Protein AF-0000000080788937 (afdb_homodimer)

InterPro domains:
  IPR003695 Ppx/GppA phosphatase, N-terminal [PF02541] (23-285)
  IPR043129 ATPase, nucleotide binding domain [SSF53067] (3-124)
  IPR043129 ATPase, nucleotide binding domain [SSF53067] (126-286)
  IPR050273 GppA/Ppx guanosine pentaphosphate hydrolase [PTHR30005] (2-390)

Nearest PDB structures (foldseek):
  6pc0-assembly1_A  TM=8.528E-01  e=2.506E-30  Helicobacter pylori G27
  3hi0-assembly1_A  TM=8.385E-01  e=1.949E-24  Agrobacterium fabrum str. C58
  3hi0-assembly1_B  TM=8.358E-01  e=5.618E-24  Agrobacterium fabrum str. C58
  7epq-assembly1_A  TM=8.208E-01  e=2.594E-19  Porphyromonas gingivalis ATCC 33277
  7epq-assembly1_B  TM=8.004E-01  e=7.735E-20  Porphyromonas gingivalis ATCC 33277

pLDDT: mean 95.97, std 3.21, range [82.25, 98.81]

Solvent-accessible surface area (backbone atoms only — not comparable to full-atom values): 41468 Å² total; per-residue (Å²): 88,47,31,34,37,34,44,43,41,20,41,34,35,34,44,38,35,31,43,40,45,96,84,67,39,70,45,52,26,30,60,52,77,40,80,55,34,54,30,66,89,58,46,80,70,33,61,69,53,68,71,42,50,51,46,47,51,53,49,42,51,54,50,33,52,50,42,61,74,68,62,54,75,43,79,46,33,40,28,30,60,39,44,71,38,20,70,44,20,65,59,51,36,50,52,52,16,64,72,52,73,47,72,46,42,76,50,52,53,46,52,48,21,49,23,23,46,47,16,35,46,42,30,30,81,57,38,61,25,38,37,35,40,47,41,28,47,30,27,20,39,27,35,33,55,82,63,34,79,62,61,55,43,59,40,92,46,16,21,56,65,47,55,88,51,52,70,71,55,49,51,48,54,52,51,57,58,54,69,72,52,94,70,81,69,63,38,38,34,36,38,15,39,68,53,53,46,30,52,44,39,24,52,39,57,76,65,63,48,93,51,74,54,50,42,34,32,71,44,46,42,69,57,42,45,50,47,33,62,48,43,64,76,45,54,53,69,59,39,26,68,37,61,59,27,46,70,76,47,24,73,31,41,35,46,34,31,40,54,51,37,51,50,32,60,73,34,58,21,60,37,40,31,31,33,80,44,23,41,63,49,9,64,72,42,61,97,61,86,44,46,44,65,50,39,59,44,35,53,23,47,53,42,59,39,79,60,47,58,57,56,28,53,53,35,51,75,70,38,75,67,94,56,18,66,44,44,15,50,28,27,37,44,22,41,46,30,36,36,65,39,34,77,46,18,33,56,48,35,22,51,46,54,33,29,23,76,60,58,24,29,42,35,62,56,49,48,51,24,24,48,28,22,33,28,55,81,41,85,76,58,73,80,74,43,67,83,38,88,83,50,80,49,68,68,52,34,41,51,47,6,50,52,28,52,59,54,42,70,40,38,44,53,68,40,75,113,89,47,32,33,36,33,43,42,41,20,41,34,35,34,42,36,35,32,44,40,46,97,84,68,39,70,46,53,28,30,61,53,76,40,81,54,34,54,31,66,90,58,46,80,70,34,63,68,52,68,70,44,51,51,47,46,51,53,50,43,52,55,51,34,52,50,43,61,72,68,62,54,75,42,78,46,35,42,28,30,59,40,42,70,37,18,69,45,21,66,59,49,35,51,51,52,15,64,72,52,71,49,73,47,41,77,50,51,53,45,52,47,22,48,23,24,46,46,17,35,46,41,30,31,82,58,37,61,25,36,36,35,39,48,41,28,44,29,27,21,39,25,36,32,55,83,64,34,80,62,60,54,42,58,41,90,48,16,21,56,67,48,55,89,52,52,68,71,56,48,51,48,51,52,49,58,58,55,68,73,53,95,71,82,71,62,38,38,35,37,38,16,38,68,52,52,45,30,52,46,37,24,53,40,57,76,65,63,49,92,50,75,55,50,40,35,33,71,44,47,41,70,57,41,46,50,46,33,62,48,43,65,77,44,54,54,70,60,39,26,68,39,61,56,28,45,71,75,47,24,74,30,42,35,46,35,32,41,54,52,35,51,51,33,62,73,34,58,22,59,38,40,31,30,33,79,44,22,41,61,50,7,62,74,42,63,98,60,87,47,46,44,65,50,39,59,44,37,54,23,46,54,42,60,38,78,58,48,59,56,58,29,54,52,34,52,74,72,37,75,68,95,56,18,65,44,45,16,49,28,25,36,45,20,41,47,30,36,36,64,37,33,76,47,16,33,56,48,35,22,53,46,53,34,29,23,76,60,58,27,30,42,34,60,56,48,48,53,24,23,48,28,22,32,27,55,82,41,85,74,59,72,79,74,44,67,82,38,87,84,51,78,50,68,68,53,34,40,52,44,6,49,52,27,51,60,54,43,71,39,39,45,54,69,39,75,114

Sequence (834 aa):
MLSAVIDAGFNSFRLVLYQVFPNGTFRIIGSIKSFVRIGEGLEEGKPIGESKIREAEEAFSIFKKIIDKEKVEDVKIVATSAFRYATNGNEIAQKLSKLIGYEMKIISGEEEGRFSGIGILNTLPVSNGILFELGGGSLELIEVNEGNIGKVYQLPIGALKLLNYQEKEIRKRVKDQLSTLSLKRQGVLVGSGGNVRALAKMDLKLLSYPTRSIHGYSIPSKQISKYSSLLPTLDVDARASLPGIGKERAFTIHTASIIIDELMKYFNAENLIVSAYGMREGVLTEGRRLNRESWLYGIAYFNALEPPIQIFKDIIDSVGGKYSFYIASSAYLSLIFKMSGYLNPYEACYRFIKNSVLPGFLLEEALIISFICKSTYSKIKKKHIKFLSEKPSKKELSSYGNIVKNAVEKYVNGVRLMLSAVIDAGFNSFRLVLYQVFPNGTFRIIGSIKSFVRIGEGLEEGKPIGESKIREAEEAFSIFKKIIDKEKVEDVKIVATSAFRYATNGNEIAQKLSKLIGYEMKIISGEEEGRFSGIGILNTLPVSNGILFELGGGSLELIEVNEGNIGKVYQLPIGALKLLNYQEKEIRKRVKDQLSTLSLKRQGVLVGSGGNVRALAKMDLKLLSYPTRSIHGYSIPSKQISKYSSLLPTLDVDARASLPGIGKERAFTIHTASIIIDELMKYFNAENLIVSAYGMREGVLTEGRRLNRESWLYGIAYFNALEPPIQIFKDIIDSVGGKYSFYIASSAYLSLIFKMSGYLNPYEACYRFIKNSVLPGFLLEEALIISFICKSTYSKIKKKHIKFLSEKPSKKELSSYGNIVKNAVEKYVNGVRL

Foldseek 3Di:
DKEWEWEAEQFKIKIWIWDADPLGDIDTPDMDIDGLNQNQVPDFAAAGDPVSLVSVLVVLLVVLVVCVVVVGDYYAAEYEDSLVRHPCSVVSQVVSCVSNVHHYYYDYQQLQLQLQLLWLLQFEVDQFDWEWEAAAQWIKIWGGHRSDTDDIDIGRDHLNNCLPPDLVVLLVRLVVRVVVDDDAQDQAYEYEYDLLQLVQQLVCVVVVAQANDSALPKDFLVVLVVLLVPLVVDDLVRQCPGGSRHSSNSSRNNSVSSSVSSVCVVSVHGIYTYHHIGNRSSVSRPPHHHALVSLLQVVLVVLVHHQLCVLLVVQLVVPDDDCSNLLSSLLSQLLSQVVSVDPLSLQVLLVDLRYDRRTNYRNLSSLLSSLLSVLLPDFDDQVNQVSHPVRDDSVVSNVSSVVSVVSSVQDDRSRGD/DKEWEWEAEQFKIKIWIWDADPLGDIDTPDMDMDGLNQNQVPDFAAAGDPVSLVSVLVVLLVVLVVCVVVVGDYYAAEYEDSLVRHPCSVVSQVVSCVSSVHHYYYDYQQLQLQLQLLWLLQFEVDQFDWEWEAAAQWIKIWGGHRSDTDDIDIGRDHLNNCLPPDLVVLLVRLVVRVVVDDDAQDQAYEYEYDLLQLVQQLVCVVVVAQANDSALPKDFLVVLVVCLVPLVVDDLVRQCPRGSRHSSNSSRNNSVSSSVSSVCVVSVHGIYTYHHIGNRSSVSRPPHHHALVSLLQVVLVVLVHHQLCVLLVVQLVVPDDDCSNLLSSLLSQLLSQVVSVDPLSLQVLLVDLRYDRRTNYRNLSSLLSSLLSVLLPDFDDQVNQVPHPVRDDSVVSNVSSVVSVVSSVQDDRSRGD

Secondary structure (DSSP, 8-state):
-EEEEEEE-SS-EEEEEEEE-TTS-EEEEEEEEE---TTTTPPTTSPPPHHHHHHHHHHHHHHHHHHHHHT-SEEEEEE-HHHHHSTTHHHHHHHHHHHHTSPEEEPPHHHHHHHHHHHHHTTS---SEEEEEE-SS-EEEEEEETTEEEEEEEES--TTTTTTS-HHHHHHHHHHHHHT------SEEEEESHHHHHHHHHHHHHTT-S-S--TT-EEEHHHHHHHHHHGGGS-HHHHHHSTT--TTGGGTHHHHHHHHHHHHHHTT-SEEEE-S--HHHHHHTTT----HHHHHHHHHHHTT----HHHHHHHHHH--STTHHHHHHHHHHHHHHHHTT-SSHHHHHHHHHHTS--TTS-HHHHHHHHHHHHHTTSPPPHHHHTT-SS---HHHHHHHHHHHHHHHTTEETTEE-/-EEEEEEE-SS-EEEEEEEE-TTS-EEEEEEEEE---TTTTPPTTSPPPHHHHHHHHHHHHHHHHHHHHHT-SEEEEEE-HHHHHSTTHHHHHHHHHHHHTSPEEE--HHHHHHHHHHHHHTTS---SEEEEEE-SS-EEEEEEETTEEEEEEEES--TTTTTTS-HHHHHHHHHHHHTT------SEEEEESHHHHHHHHHHHHHTT-S-S--TT-EEEHHHHHHHHHHGGGS-HHHHHHSTT--TTGGGTHHHHHHHHHHHHHHTT-SEEEE-S--HHHHHHTTT----HHHHHHHHHHHTT----HHHHHHHHHH--STTHHHHHHHHHHHHHHHHTT-SSHHHHHHHHHHTS--TTS-HHHHHHHHHHHHHTTSPPPHHHHTT-SS---HHHHHHHHHHHHHHHTTEETTEE-

Organism: Sulfurisphaera tokodaii (strain DSM 16993 / JCM 10545 / NBRC 100140 / 7) (NCBI:txid273063)

Structure (mmCIF, N/CA/C/O backbone):
data_AF-0000000080788937-model_v1
#
loop_
_entity.id
_entity.type
_entity.pdbx_description
1 polymer Exopolyphosphatase
#
loop_
_atom_site.group_PDB
_atom_site.id
_atom_site.type_symbol
_atom_site.label_atom_id
_atom_site.label_alt_id
_atom_site.label_comp_id
_atom_site.label_asym_id
_atom_site.label_entity_id
_atom_site.label_seq_id
_atom_site.pdbx_PDB_ins_code
_atom_site.Cartn_x
_atom_site.Cartn_y
_atom_site.Cartn_z
_atom_site.occupancy
_atom_site.B_iso_or_equiv
_atom_site.auth_seq_id
_atom_site.auth_comp_id
_atom_site.auth_asym_id
_atom_site.auth_atom_id
_atom_site.pdbx_PDB_model_num
ATOM 1 N N . MET A 1 1 ? 0.095 0.034 18.094 1 92.38 1 MET A N 1
ATOM 2 C CA . MET A 1 1 ? -0.707 0.652 19.156 1 92.38 1 MET A CA 1
ATOM 3 C C . MET A 1 1 ? -1.581 1.766 18.578 1 92.38 1 MET A C 1
ATOM 5 O O . MET A 1 1 ? -1.131 2.553 17.75 1 92.38 1 MET A O 1
ATOM 9 N N . LEU A 1 2 ? -2.811 1.854 19.062 1 96.38 2 LEU A N 1
ATOM 10 C CA . LEU A 1 2 ? -3.709 2.93 18.656 1 96.38 2 LEU A CA 1
ATOM 11 C C . LEU A 1 2 ? -3.668 4.082 19.656 1 96.38 2 LEU A C 1
ATOM 13 O O . LEU A 1 2 ? -3.814 3.867 20.859 1 96.38 2 LEU A O 1
ATOM 17 N N . SER A 1 3 ? -3.377 5.266 19.141 1 98.19 3 SER A N 1
ATOM 18 C CA . SER A 1 3 ? -3.346 6.484 19.953 1 98.19 3 SER A CA 1
ATOM 19 C C . SER A 1 3 ? -4.254 7.559 19.359 1 98.19 3 SER A C 1
ATOM 21 O O . SER A 1 3 ? -4.621 7.492 18.172 1 98.19 3 SER A O 1
ATOM 23 N N . ALA A 1 4 ? -4.664 8.469 20.188 1 98.56 4 ALA A N 1
ATOM 24 C CA . ALA A 1 4 ? -5.477 9.594 19.734 1 98.56 4 ALA A CA 1
ATOM 25 C C . ALA A 1 4 ? -4.992 10.906 20.344 1 98.56 4 ALA A C 1
ATOM 27 O O . ALA A 1 4 ? -4.566 10.938 21.5 1 98.56 4 ALA A O 1
ATOM 28 N N . VAL A 1 5 ? -4.992 11.93 19.547 1 98.81 5 VAL A N 1
ATOM 29 C CA . VAL A 1 5 ? -4.762 13.281 20.047 1 98.81 5 VAL A CA 1
ATOM 30 C C . VAL A 1 5 ? -5.953 14.172 19.688 1 98.81 5 VAL A C 1
ATOM 32 O O . VAL A 1 5 ? -6.398 14.188 18.531 1 98.81 5 VAL A O 1
ATOM 35 N N . ILE A 1 6 ? -6.543 14.805 20.703 1 98.75 6 ILE A N 1
ATOM 36 C CA . ILE A 1 6 ? -7.57 15.812 20.5 1 98.75 6 ILE A CA 1
ATOM 37 C C . ILE A 1 6 ? -6.98 17.203 20.734 1 98.75 6 ILE A C 1
ATOM 39 O O . ILE A 1 6 ? -6.406 17.469 21.797 1 98.75 6 ILE A O 1
ATOM 43 N N . ASP A 1 7 ? -7.066 17.984 19.734 1 98 7 ASP A N 1
ATOM 44 C CA . ASP A 1 7 ? -6.664 19.375 19.781 1 98 7 ASP A CA 1
ATOM 45 C C . ASP A 1 7 ? -7.883 20.297 19.812 1 98 7 ASP A C 1
ATOM 47 O O . ASP A 1 7 ? -8.609 20.422 18.828 1 98 7 ASP A O 1
ATOM 51 N N . ALA A 1 8 ? -8.117 20.891 20.984 1 98 8 ALA A N 1
ATOM 52 C CA . ALA A 1 8 ? -9.211 21.859 21.125 1 98 8 ALA A CA 1
ATOM 53 C C . ALA A 1 8 ? -8.703 23.281 20.969 1 98 8 ALA A C 1
ATOM 55 O O . ALA A 1 8 ? -8.367 23.953 21.953 1 98 8 ALA A O 1
ATOM 56 N N . GLY A 1 9 ? -8.758 23.75 19.734 1 94.38 9 GLY A N 1
ATOM 57 C CA . GLY A 1 9 ? -8.188 25.031 19.391 1 94.38 9 GLY A CA 1
ATOM 58 C C . GLY A 1 9 ? -9.219 26.156 19.344 1 94.38 9 GLY A C 1
ATOM 59 O O . GLY A 1 9 ? -10.414 25.906 19.547 1 94.38 9 GLY A O 1
ATOM 60 N N . PHE A 1 10 ? -8.711 27.391 19.062 1 94.19 10 PHE A N 1
ATOM 61 C CA . PHE A 1 10 ? -9.477 28.641 19 1 94.19 10 PHE A CA 1
ATOM 62 C C . PHE A 1 10 ? -10.516 28.578 17.891 1 94.19 10 PHE A C 1
ATOM 64 O O . PHE A 1 10 ? -11.633 29.062 18.062 1 94.19 10 PHE A O 1
ATOM 71 N N . ASN A 1 11 ? -10.195 27.953 16.812 1 90.31 11 ASN A N 1
ATOM 72 C CA . ASN A 1 11 ? -11.039 27.922 15.625 1 90.31 11 ASN A CA 1
ATOM 73 C C . ASN A 1 11 ? -11.758 26.578 15.492 1 90.31 11 ASN A C 1
ATOM 75 O O . ASN A 1 11 ? -12.938 26.531 15.141 1 90.31 11 ASN A O 1
ATOM 79 N N . SER A 1 12 ? -11.062 25.469 15.789 1 94.12 12 SER A N 1
ATOM 80 C CA . SER A 1 12 ? -11.625 24.141 15.555 1 94.12 12 SER A CA 1
ATOM 81 C C . SER A 1 12 ? -11.117 23.141 16.578 1 94.12 12 SER A C 1
ATOM 83 O O . SER A 1 12 ? -10.094 23.375 17.234 1 94.12 12 SER A O 1
ATOM 85 N N . PHE A 1 13 ? -11.977 22.125 16.844 1 97.44 13 PHE A N 1
ATOM 86 C CA . PHE A 1 13 ? -11.586 20.922 17.562 1 97.44 13 PHE A CA 1
ATOM 87 C C . PHE A 1 13 ? -11.32 19.766 16.594 1 97.44 13 PHE A C 1
ATOM 89 O O . PHE A 1 13 ? -12.055 19.594 15.625 1 97.44 13 PHE A O 1
ATOM 96 N N . ARG A 1 14 ? -10.188 19.047 16.828 1 97.75 14 ARG A N 1
ATOM 97 C CA . ARG A 1 14 ? -9.867 17.953 15.922 1 97.75 14 ARG A CA 1
ATOM 98 C C . ARG A 1 14 ? -9.461 16.703 16.703 1 97.75 14 ARG A C 1
ATOM 100 O O . ARG A 1 14 ? -8.648 16.781 17.625 1 97.75 14 ARG A O 1
ATOM 107 N N . LEU A 1 15 ? -10.086 15.609 16.422 1 98.44 15 LEU A N 1
ATOM 108 C CA . LEU A 1 15 ? -9.633 14.289 16.844 1 98.44 15 LEU A CA 1
ATOM 109 C C . LEU A 1 15 ? -8.836 13.602 15.734 1 98.44 15 LEU A C 1
ATOM 111 O O . LEU A 1 15 ? -9.297 13.523 14.594 1 98.44 15 LEU A O 1
ATOM 115 N N . VAL A 1 16 ? -7.617 13.195 16.031 1 98.56 16 VAL A N 1
ATOM 116 C CA . VAL A 1 16 ? -6.828 12.406 15.086 1 98.56 16 VAL A CA 1
ATOM 117 C C . VAL A 1 16 ? -6.473 11.055 15.711 1 98.56 16 VAL A C 1
ATOM 119 O O . VAL A 1 16 ? -6.016 11 16.859 1 98.56 16 VAL A O 1
ATOM 122 N N . LEU A 1 17 ? -6.762 9.961 15.023 1 98.38 17 LEU A N 1
ATOM 123 C CA . LEU A 1 17 ? -6.363 8.609 15.398 1 98.38 17 LEU A CA 1
ATOM 124 C C . LEU A 1 17 ? -5.059 8.219 14.711 1 98.38 17 LEU A C 1
ATOM 126 O O . LEU A 1 17 ? -4.914 8.398 13.492 1 98.38 17 LEU A O 1
ATOM 130 N N . TYR A 1 18 ? -4.129 7.703 15.531 1 98.38 18 TYR A N 1
ATOM 131 C CA . TYR A 1 18 ? -2.82 7.297 15.039 1 98.38 18 TYR A CA 1
ATOM 132 C C . TYR A 1 18 ? -2.576 5.812 15.297 1 98.38 18 TYR A C 1
ATOM 134 O O . TYR A 1 18 ? -2.957 5.289 16.344 1 98.38 18 TYR A O 1
ATOM 142 N N . GLN A 1 19 ? -2.031 5.141 14.336 1 97.81 19 GLN A N 1
ATOM 143 C CA . GLN A 1 19 ? -1.339 3.881 14.586 1 97.81 19 GLN A CA 1
ATOM 144 C C . GLN A 1 19 ? 0.154 4.105 14.805 1 97.81 19 GLN A C 1
ATOM 146 O O . GLN A 1 19 ? 0.843 4.637 13.938 1 97.81 19 GLN A O 1
ATOM 151 N N . VAL A 1 20 ? 0.625 3.814 15.969 1 98.12 20 VAL A N 1
ATOM 152 C CA . VAL A 1 20 ? 2.033 3.998 16.312 1 98.12 20 VAL A CA 1
ATOM 153 C C . VAL A 1 20 ? 2.77 2.666 16.188 1 98.12 20 VAL A C 1
ATOM 155 O O . VAL A 1 20 ? 2.314 1.649 16.719 1 98.12 20 VAL A O 1
ATOM 158 N N . PHE A 1 21 ? 3.881 2.67 15.523 1 97.88 21 PHE A N 1
ATOM 159 C CA . PHE A 1 21 ? 4.598 1.438 15.219 1 97.88 21 PHE A CA 1
ATOM 160 C C . PHE A 1 21 ? 5.766 1.238 16.172 1 97.88 21 PHE A C 1
ATOM 162 O O . PHE A 1 21 ? 6.109 2.143 16.938 1 97.88 21 PHE A O 1
ATOM 169 N N . PRO A 1 22 ? 6.422 0.084 16.156 1 96 22 PRO A N 1
ATOM 170 C CA . PRO A 1 22 ? 7.43 -0.281 17.156 1 96 22 PRO A CA 1
ATOM 171 C C . PRO A 1 22 ? 8.609 0.692 17.188 1 96 22 PRO A C 1
ATOM 173 O O . PRO A 1 22 ? 9.211 0.904 18.25 1 96 22 PRO A O 1
ATOM 176 N N . ASN A 1 23 ? 8.93 1.315 16.125 1 97.12 23 ASN A N 1
ATOM 177 C CA . ASN A 1 23 ? 10.078 2.211 16.078 1 97.12 23 ASN A CA 1
ATOM 178 C C . ASN A 1 23 ? 9.68 3.652 16.391 1 97.12 23 ASN A C 1
ATOM 180 O O . ASN A 1 23 ? 10.484 4.57 16.234 1 97.12 23 ASN A O 1
ATOM 184 N N . GLY A 1 24 ? 8.422 3.854 16.688 1 97.69 24 GLY A N 1
ATOM 185 C CA . GLY A 1 24 ? 7.957 5.16 17.125 1 97.69 24 GLY A CA 1
ATOM 186 C C . GLY A 1 24 ? 7.309 5.965 16.016 1 97.69 24 GLY A C 1
ATOM 187 O O . GLY A 1 24 ? 6.676 6.992 16.281 1 97.69 24 GLY A O 1
ATOM 188 N N . THR A 1 25 ? 7.492 5.562 14.711 1 98.44 25 THR A N 1
ATOM 189 C CA . THR A 1 25 ? 6.805 6.234 13.617 1 98.44 25 THR A CA 1
ATOM 190 C C . THR A 1 25 ? 5.297 6 13.695 1 98.44 25 THR A C 1
ATOM 192 O O . THR A 1 25 ? 4.832 5.203 14.516 1 98.44 25 THR A O 1
ATOM 195 N N . PHE A 1 26 ? 4.559 6.801 12.906 1 98.44 26 PHE A N 1
ATOM 196 C CA . PHE A 1 26 ? 3.105 6.715 13.016 1 98.44 26 PHE A CA 1
ATOM 197 C C . PHE A 1 26 ? 2.449 6.953 11.656 1 98.44 26 PHE A C 1
ATOM 199 O O . PHE A 1 26 ? 3.094 7.441 10.727 1 98.44 26 PHE A O 1
ATOM 206 N N . ARG A 1 27 ? 1.249 6.562 11.523 1 97.56 27 ARG A N 1
ATOM 207 C CA . ARG A 1 27 ? 0.383 6.984 10.422 1 97.56 27 ARG A CA 1
ATOM 208 C C . ARG A 1 27 ? -0.994 7.391 10.938 1 97.56 27 ARG A C 1
ATOM 210 O O . ARG A 1 27 ? -1.453 6.883 11.969 1 97.56 27 ARG A O 1
ATOM 217 N N . ILE A 1 28 ? -1.562 8.32 10.32 1 97.81 28 ILE A N 1
ATOM 218 C CA . ILE A 1 28 ? -2.92 8.758 10.625 1 97.81 28 ILE A CA 1
ATOM 219 C C . ILE A 1 28 ? -3.924 7.793 10 1 97.81 28 ILE A C 1
ATOM 221 O O . ILE A 1 28 ? -3.893 7.551 8.797 1 97.81 28 ILE A O 1
ATOM 225 N N . ILE A 1 29 ? -4.848 7.219 10.805 1 97.31 29 ILE A N 1
ATOM 226 C CA . ILE A 1 29 ? -5.773 6.223 10.281 1 97.31 29 ILE A CA 1
ATOM 227 C C . ILE A 1 29 ? -7.188 6.805 10.242 1 97.31 29 ILE A C 1
ATOM 229 O O . ILE A 1 29 ? -8.102 6.184 9.703 1 97.31 29 ILE A O 1
ATOM 233 N N . GLY A 1 30 ? -7.312 7.996 10.789 1 96.5 30 GLY A N 1
ATOM 234 C CA . GLY A 1 30 ? -8.586 8.695 10.781 1 96.5 30 GLY A CA 1
ATOM 235 C C . GLY A 1 30 ? -8.547 10.023 11.508 1 96.5 30 GLY A C 1
ATOM 236 O O . GLY A 1 30 ? -7.719 10.227 12.398 1 96.5 30 GLY A O 1
ATOM 237 N N . SER A 1 31 ? -9.398 10.898 11.102 1 97.06 31 SER A N 1
ATOM 238 C CA . SER A 1 31 ? -9.516 12.188 11.773 1 97.06 31 SER A CA 1
ATOM 239 C C . SER A 1 31 ? -10.898 12.797 11.562 1 97.06 31 SER A C 1
ATOM 241 O O . SER A 1 31 ? -11.594 12.445 10.602 1 97.06 31 SER A O 1
ATOM 243 N N . ILE A 1 32 ? -11.312 13.57 12.461 1 96.38 32 ILE A N 1
ATOM 244 C CA . ILE A 1 32 ? -12.547 14.336 12.328 1 96.38 32 ILE A CA 1
ATOM 245 C C . ILE A 1 32 ? -12.359 15.727 12.922 1 96.38 32 ILE A C 1
ATOM 247 O O . ILE A 1 32 ? -11.711 15.883 13.961 1 96.38 32 ILE A O 1
ATOM 251 N N . LYS A 1 33 ? -12.828 16.781 12.227 1 94.56 33 LYS A N 1
ATOM 252 C CA . LYS A 1 33 ? -12.734 18.188 12.625 1 94.56 33 LYS A CA 1
ATOM 253 C C . LYS A 1 33 ? -14.117 18.781 12.875 1 94.56 33 LYS A C 1
ATOM 255 O O . LYS A 1 33 ? -15.062 18.5 12.133 1 94.56 33 LYS A O 1
ATOM 260 N N . SER A 1 34 ? -14.195 19.469 13.883 1 93.56 34 SER A N 1
ATOM 261 C CA . SER A 1 34 ? -15.383 20.266 14.188 1 93.56 34 SER A CA 1
ATOM 262 C C . SER A 1 34 ? -15.039 21.75 14.305 1 93.56 34 SER A C 1
ATOM 264 O O . SER A 1 34 ? -14.219 22.141 15.148 1 93.56 34 SER A O 1
ATOM 266 N N . PHE A 1 35 ? -15.664 22.547 13.438 1 90 35 PHE A N 1
ATOM 267 C CA . PHE A 1 35 ? -15.414 23.984 13.508 1 90 35 PHE A CA 1
ATOM 268 C C . PHE A 1 35 ? -16.297 24.641 14.547 1 90 35 PHE A C 1
ATOM 270 O O . PHE A 1 35 ? -17.234 25.375 14.203 1 90 35 PHE A O 1
ATOM 277 N N . VAL A 1 36 ? -15.961 24.531 15.781 1 91.88 36 VAL A N 1
ATOM 278 C CA . VAL A 1 36 ? -16.688 25.078 16.922 1 91.88 36 VAL A CA 1
ATOM 279 C C . VAL A 1 36 ? -16.484 26.594 17 1 91.88 36 VAL A C 1
ATOM 281 O O . VAL A 1 36 ? -17.391 27.328 17.406 1 91.88 36 VAL A O 1
ATOM 284 N N . ARG A 1 37 ? -15.328 27.062 16.578 1 91.12 37 ARG A N 1
ATOM 285 C CA . ARG A 1 37 ? -14.938 28.469 16.656 1 91.12 37 ARG A CA 1
ATOM 286 C C . ARG A 1 37 ? -15.203 29.031 18.047 1 91.12 37 ARG A C 1
ATOM 288 O O . ARG A 1 37 ? -15.859 30.062 18.188 1 91.12 37 ARG A O 1
ATOM 295 N N . ILE A 1 38 ? -14.75 28.344 18.953 1 93.19 38 ILE A N 1
ATOM 296 C CA . ILE A 1 38 ? -15.055 28.594 20.359 1 93.19 38 ILE A CA 1
ATOM 297 C C . ILE A 1 38 ? -14.516 29.969 20.766 1 93.19 38 ILE A C 1
ATOM 299 O O . ILE A 1 38 ? -15.016 30.594 21.703 1 93.19 38 ILE A O 1
ATOM 303 N N . GLY A 1 39 ? -13.445 30.469 20.047 1 89.38 39 GLY A N 1
ATOM 304 C CA . GLY A 1 39 ? -12.828 31.734 20.359 1 89.38 39 GLY A CA 1
ATOM 305 C C . GLY A 1 39 ? -13.453 32.906 19.625 1 89.38 39 GLY A C 1
ATOM 306 O O . GLY A 1 39 ? -13.102 34.062 19.875 1 89.38 39 GLY A O 1
ATOM 307 N N . GLU A 1 40 ? -14.359 32.562 18.688 1 86.19 40 GLU A N 1
ATOM 308 C CA . GLU A 1 40 ? -14.977 33.656 17.922 1 86.19 40 GLU A CA 1
ATOM 309 C C . GLU A 1 40 ? -15.711 34.625 18.859 1 86.19 40 GLU A C 1
ATOM 311 O O . GLU A 1 40 ? -16.594 34.219 19.609 1 86.19 40 GLU A O 1
ATOM 316 N N . GLY A 1 41 ? -15.344 35.906 18.797 1 83.44 41 GLY A N 1
ATOM 317 C CA . GLY A 1 41 ? -15.984 36.938 19.609 1 83.44 41 GLY A CA 1
ATOM 318 C C . GLY A 1 41 ? -15.508 36.938 21.047 1 83.44 41 GLY A C 1
ATOM 319 O O . GLY A 1 41 ? -15.953 37.75 21.844 1 83.44 41 GLY A O 1
ATOM 320 N N . LEU A 1 42 ? -14.641 36.062 21.312 1 88.5 42 LEU A N 1
ATOM 321 C CA . LEU A 1 42 ? -14.133 35.938 22.688 1 88.5 42 LEU A CA 1
ATOM 322 C C . LEU A 1 42 ? -13.156 37.062 22.984 1 88.5 42 LEU A C 1
ATOM 324 O O . LEU A 1 42 ? -12.227 37.312 22.219 1 88.5 42 LEU A O 1
ATOM 328 N N . GLU A 1 43 ? -13.461 37.781 23.938 1 85.75 43 GLU A N 1
ATOM 329 C CA . GLU A 1 43 ? -12.531 38.781 24.469 1 85.75 43 GLU A CA 1
ATOM 330 C C . GLU A 1 43 ? -11.758 38.25 25.672 1 85.75 43 GLU A C 1
ATOM 332 O O . GLU A 1 43 ? -12.32 37.531 26.5 1 85.75 43 GLU A O 1
ATOM 337 N N . GLU A 1 44 ? -10.516 38.625 25.672 1 83.81 44 GLU A N 1
ATOM 338 C CA . GLU A 1 44 ? -9.703 38.156 26.812 1 83.81 44 GLU A CA 1
ATOM 339 C C . GLU A 1 44 ? -10.328 38.594 28.141 1 83.81 44 GLU A C 1
ATOM 341 O O . GLU A 1 44 ? -10.742 39.719 28.297 1 83.81 44 GLU A O 1
ATOM 346 N N . GLY A 1 45 ? -10.406 37.594 29 1 87.06 45 GLY A N 1
ATOM 347 C CA . GLY A 1 45 ? -10.953 37.875 30.312 1 87.06 45 GLY A CA 1
ATOM 348 C C . GLY A 1 45 ? -12.469 37.812 30.359 1 87.06 45 GLY A C 1
ATOM 349 O O . GLY A 1 45 ? -13.078 38.156 31.375 1 87.06 45 GLY A O 1
ATOM 350 N N . LYS A 1 46 ? -13.023 37.406 29.359 1 92.69 46 LYS A N 1
ATOM 351 C CA . LYS A 1 46 ? -14.461 37.156 29.312 1 92.69 46 LYS A CA 1
ATOM 352 C C . LYS A 1 46 ? -14.766 35.656 29.188 1 92.69 46 LYS A C 1
ATOM 354 O O . LYS A 1 46 ? -13.906 34.875 28.781 1 92.69 46 LYS A O 1
ATOM 359 N N . PRO A 1 47 ? -15.922 35.312 29.594 1 95.62 47 PRO A N 1
ATOM 360 C CA . PRO A 1 47 ? -16.25 33.906 29.531 1 95.62 47 PRO A CA 1
ATOM 361 C C . PRO A 1 47 ? -16.672 33.438 28.125 1 95.62 47 PRO A C 1
ATOM 363 O O . PRO A 1 47 ? -17.188 34.25 27.344 1 95.62 47 PRO A O 1
ATOM 366 N N . ILE A 1 48 ? -16.453 32.188 27.875 1 95.56 48 ILE A N 1
ATOM 367 C CA . ILE A 1 48 ? -17 31.531 26.688 1 95.56 48 ILE A CA 1
ATOM 368 C C . ILE A 1 48 ? -18.516 31.391 26.828 1 95.56 48 ILE A C 1
ATOM 370 O O . ILE A 1 48 ? -19.016 31.016 27.875 1 95.56 48 ILE A O 1
ATOM 374 N N . GLY A 1 49 ? -19.219 31.75 25.797 1 94.06 49 GLY A N 1
ATOM 375 C CA . GLY A 1 49 ? -20.672 31.719 25.828 1 94.06 49 GLY A CA 1
ATOM 376 C C . GLY A 1 49 ? -21.25 30.328 25.859 1 94.06 49 GLY A C 1
ATOM 377 O O . GLY A 1 49 ? -20.594 29.375 25.422 1 94.06 49 GLY A O 1
ATOM 378 N N . GLU A 1 50 ? -22.516 30.234 26.25 1 94.88 50 GLU A N 1
ATOM 379 C CA . GLU A 1 50 ? -23.188 28.953 26.453 1 94.88 50 GLU A CA 1
ATOM 380 C C . GLU A 1 50 ? -23.375 28.234 25.125 1 94.88 50 GLU A C 1
ATOM 382 O O . GLU A 1 50 ? -23.312 27 25.062 1 94.88 50 GLU A O 1
ATOM 387 N N . SER A 1 51 ? -23.719 28.938 24.125 1 95.62 51 SER A N 1
ATOM 388 C CA . SER A 1 51 ? -23.922 28.312 22.828 1 95.62 51 SER A CA 1
ATOM 389 C C . SER A 1 51 ? -22.672 27.609 22.344 1 95.62 51 SER A C 1
ATOM 391 O O . SER A 1 51 ? -22.734 26.484 21.812 1 95.62 51 SER A O 1
ATOM 393 N N . LYS A 1 52 ? -21.5 28.219 22.531 1 95.88 52 LYS A N 1
ATOM 394 C CA . LYS A 1 52 ? -20.219 27.625 22.141 1 95.88 52 LYS A CA 1
ATOM 395 C C . LYS A 1 52 ? -19.875 26.438 23 1 95.88 52 LYS A C 1
ATOM 397 O O . LYS A 1 52 ? -19.297 25.453 22.516 1 95.88 52 LYS A O 1
ATOM 402 N N . ILE A 1 53 ? -20.25 26.5 24.234 1 96.81 53 ILE A N 1
ATOM 403 C CA . ILE A 1 53 ? -20.016 25.391 25.156 1 96.81 53 ILE A CA 1
ATOM 404 C C . ILE A 1 53 ? -20.812 24.172 24.703 1 96.81 53 ILE A C 1
ATOM 406 O O . ILE A 1 53 ? -20.312 23.047 24.703 1 96.81 53 ILE A O 1
ATOM 410 N N . ARG A 1 54 ? -22.016 24.422 24.281 1 97.38 54 ARG A N 1
ATOM 411 C CA . ARG A 1 54 ? -22.859 23.344 23.797 1 97.38 54 ARG A CA 1
ATOM 412 C C . ARG A 1 54 ? -22.297 22.703 22.531 1 97.38 54 ARG A C 1
ATOM 414 O O . ARG A 1 54 ? -22.312 21.484 22.391 1 97.38 54 ARG A O 1
ATOM 421 N N . GLU A 1 55 ? -21.844 23.516 21.703 1 97.44 55 GLU A N 1
ATOM 422 C CA . GLU A 1 55 ? -21.219 23.016 20.484 1 97.44 55 GLU A CA 1
ATOM 423 C C . GLU A 1 55 ? -19.969 22.188 20.797 1 97.44 55 GLU A C 1
ATOM 425 O O . GLU A 1 55 ? -19.719 21.172 20.141 1 97.44 55 GLU A O 1
ATOM 430 N N . ALA A 1 56 ? -19.203 22.672 21.766 1 98 56 ALA A N 1
ATOM 431 C CA . ALA A 1 56 ? -18.016 21.938 22.203 1 98 56 ALA A CA 1
ATOM 432 C C . ALA A 1 56 ? -18.391 20.562 22.75 1 98 56 ALA A C 1
ATOM 434 O O . ALA A 1 56 ? -17.734 19.562 22.453 1 98 56 ALA A O 1
ATOM 435 N N . GLU A 1 57 ? -19.438 20.562 23.531 1 98.44 57 GLU A N 1
ATOM 436 C CA . GLU A 1 57 ? -19.922 19.297 24.109 1 98.44 57 GLU A CA 1
ATOM 437 C C . GLU A 1 57 ? -20.375 18.328 23.031 1 98.44 57 GLU A C 1
ATOM 439 O O . GLU A 1 57 ? -20.141 17.125 23.125 1 98.44 57 GLU A O 1
ATOM 444 N N . GLU A 1 58 ? -21.016 18.844 22.062 1 98.06 58 GLU A N 1
ATOM 445 C CA . GLU A 1 58 ? -21.453 18.016 20.938 1 98.06 58 GLU A CA 1
ATOM 446 C C . GLU A 1 58 ? -20.266 17.391 20.203 1 98.06 58 GLU A C 1
ATOM 448 O O . GLU A 1 58 ? -20.281 16.203 19.875 1 98.06 58 GLU A O 1
ATOM 453 N N . ALA A 1 59 ? -19.281 18.188 19.938 1 98 59 ALA A N 1
ATOM 454 C CA . ALA A 1 59 ? -18.078 17.688 19.281 1 98 59 ALA A CA 1
ATOM 455 C C . ALA A 1 59 ? -17.422 16.578 20.109 1 98 59 ALA A C 1
ATOM 457 O O . ALA A 1 59 ? -17.062 15.523 19.562 1 98 59 ALA A O 1
ATOM 458 N N . PHE A 1 60 ? -17.297 16.781 21.359 1 98.44 60 PHE A N 1
ATOM 459 C CA . PHE A 1 60 ? -16.625 15.828 22.234 1 98.44 60 PHE A CA 1
ATOM 460 C C . PHE A 1 60 ? -17.438 14.547 22.359 1 98.44 60 PHE A C 1
ATOM 462 O O . PHE A 1 60 ? -16.859 13.469 22.547 1 98.44 60 PHE A O 1
ATOM 469 N N . SER A 1 61 ? -18.75 14.68 22.281 1 98 61 SER A N 1
ATOM 470 C CA . SER A 1 61 ? -19.594 13.484 22.297 1 98 61 SER A CA 1
ATOM 471 C C . SER A 1 61 ? -19.297 12.594 21.109 1 98 61 SER A C 1
ATOM 473 O O . SER A 1 61 ? -19.234 11.367 21.234 1 98 61 SER A O 1
ATOM 475 N N . ILE A 1 62 ? -19.109 13.188 20.016 1 97.25 62 ILE A N 1
ATOM 476 C CA . ILE A 1 62 ? -18.766 12.445 18.797 1 97.25 62 ILE A CA 1
ATOM 477 C C . ILE A 1 62 ? -17.375 11.828 18.953 1 97.25 62 ILE A C 1
ATOM 479 O O . ILE A 1 62 ? -17.156 10.672 18.594 1 97.25 62 ILE A O 1
ATOM 483 N N . PHE A 1 63 ? -16.422 12.609 19.484 1 98.31 63 PHE A N 1
ATOM 484 C CA . PHE A 1 63 ? -15.062 12.109 19.703 1 98.31 63 PHE A CA 1
ATOM 485 C C . PHE A 1 63 ? -15.086 10.891 20.625 1 98.31 63 PHE A C 1
ATOM 487 O O . PHE A 1 63 ? -14.414 9.891 20.344 1 98.31 63 PHE A O 1
ATOM 494 N N . LYS A 1 64 ? -15.852 10.992 21.672 1 97.75 64 LYS A N 1
ATOM 495 C CA . LYS A 1 64 ? -15.953 9.906 22.641 1 97.75 64 LYS A CA 1
ATOM 496 C C . LYS A 1 64 ? -16.453 8.625 21.969 1 97.75 64 LYS A C 1
ATOM 498 O O . LYS A 1 64 ? -15.938 7.539 22.234 1 97.75 64 LYS A O 1
ATOM 503 N N . LYS A 1 65 ? -17.438 8.758 21.141 1 96.69 65 LYS A N 1
ATOM 504 C CA . LYS A 1 65 ? -17.984 7.609 20.422 1 96.69 65 LYS A CA 1
ATOM 505 C C . LYS A 1 65 ? -16.906 6.898 19.609 1 96.69 65 LYS A C 1
ATOM 507 O O . LYS A 1 65 ? -16.812 5.668 19.625 1 96.69 65 LYS A O 1
ATOM 512 N N . ILE A 1 66 ? -16.109 7.605 18.922 1 97.06 66 ILE A N 1
ATOM 513 C CA . ILE A 1 66 ? -15.062 7.062 18.078 1 97.06 66 ILE A CA 1
ATOM 514 C C . ILE A 1 66 ? -14 6.391 18.938 1 97.06 66 ILE A C 1
ATOM 516 O O . ILE A 1 66 ? -13.594 5.258 18.656 1 97.06 66 ILE A O 1
ATOM 520 N N . ILE A 1 67 ? -13.578 7.062 20.016 1 97.88 67 ILE A N 1
ATOM 521 C CA . ILE A 1 67 ? -12.523 6.57 20.891 1 97.88 67 ILE A CA 1
ATOM 522 C C . ILE A 1 67 ? -12.961 5.258 21.531 1 97.88 67 ILE A C 1
ATOM 524 O O . ILE A 1 67 ? -12.188 4.301 21.594 1 97.88 67 ILE A O 1
ATOM 528 N N . ASP A 1 68 ? -14.242 5.242 21.969 1 96.88 68 ASP A N 1
ATOM 529 C CA . ASP A 1 68 ? -14.781 4.059 22.625 1 96.88 68 ASP A CA 1
ATOM 530 C C . ASP A 1 68 ? -14.891 2.885 21.641 1 96.88 68 ASP A C 1
ATOM 532 O O . ASP A 1 68 ? -14.477 1.768 21.969 1 96.88 68 ASP A O 1
ATOM 536 N N . LYS A 1 69 ? -15.336 3.158 20.469 1 95.12 69 LYS A N 1
ATOM 537 C CA . LYS A 1 69 ? -15.562 2.104 19.484 1 95.12 69 LYS A CA 1
ATOM 538 C C . LYS A 1 69 ? -14.242 1.513 18.984 1 95.12 69 LYS A C 1
ATOM 540 O O . LYS A 1 69 ? -14.156 0.309 18.734 1 95.12 69 LYS A O 1
ATOM 545 N N . GLU A 1 70 ? -13.25 2.279 18.844 1 95.12 70 GLU A N 1
ATOM 546 C CA . GLU A 1 70 ? -11.961 1.841 18.312 1 95.12 70 GLU A CA 1
ATOM 547 C C . GLU A 1 70 ? -11.07 1.299 19.422 1 95.12 70 GLU A C 1
ATOM 549 O O . GLU A 1 70 ? -9.969 0.805 19.156 1 95.12 70 GLU A O 1
ATOM 554 N N . LYS A 1 71 ? -11.531 1.41 20.703 1 94.56 71 LYS A N 1
ATOM 555 C CA . LYS A 1 71 ? -10.781 0.953 21.859 1 94.56 71 LYS A CA 1
ATOM 556 C C . LYS A 1 71 ? -9.383 1.554 21.891 1 94.56 71 LYS A C 1
ATOM 558 O O . LYS A 1 71 ? -8.391 0.83 22.016 1 94.56 71 LYS A O 1
ATOM 563 N N . VAL A 1 72 ? -9.305 2.863 21.703 1 96.44 72 VAL A N 1
ATOM 564 C CA . VAL A 1 72 ? -8.039 3.576 21.672 1 96.44 72 VAL A CA 1
ATOM 565 C C . VAL A 1 72 ? -7.344 3.467 23.031 1 96.44 72 VAL A C 1
ATOM 567 O O . VAL A 1 72 ? -7.969 3.686 24.078 1 96.44 72 VAL A O 1
ATOM 570 N N . GLU A 1 73 ? -6.129 3.141 23.016 1 91.88 73 GLU A N 1
ATOM 571 C CA . GLU A 1 73 ? -5.383 2.822 24.234 1 91.88 73 GLU A CA 1
ATOM 572 C C . GLU A 1 73 ? -4.793 4.078 24.875 1 91.88 73 GLU A C 1
ATOM 574 O O . GLU A 1 73 ? -4.641 4.152 26.094 1 91.88 73 GLU A O 1
ATOM 579 N N . ASP A 1 74 ? -4.32 5.004 24.094 1 96.31 74 ASP A N 1
ATOM 580 C CA . ASP A 1 74 ? -3.623 6.215 24.531 1 96.31 74 ASP A CA 1
ATOM 581 C C . ASP A 1 74 ? -4.297 7.465 23.969 1 96.31 74 ASP A C 1
ATOM 583 O O . ASP A 1 74 ? -4.223 7.727 22.766 1 96.31 74 ASP A O 1
ATOM 587 N N . VAL A 1 75 ? -4.953 8.258 24.875 1 98.44 75 VAL A N 1
ATOM 588 C CA . VAL A 1 75 ? -5.68 9.453 24.453 1 98.44 75 VAL A CA 1
ATOM 589 C C . VAL A 1 75 ? -5.082 10.68 25.125 1 98.44 75 VAL A C 1
ATOM 591 O O . VAL A 1 75 ? -4.98 10.742 26.359 1 98.44 75 VAL A O 1
ATOM 594 N N . LYS A 1 76 ? -4.629 11.617 24.375 1 98.69 76 LYS A N 1
ATOM 595 C CA . LYS A 1 76 ? -4.117 12.898 24.859 1 98.69 76 LYS A CA 1
ATOM 596 C C . LYS A 1 76 ? -4.973 14.055 24.359 1 98.69 76 LYS A C 1
ATOM 598 O O . LYS A 1 76 ? -5.281 14.133 23.172 1 98.69 76 LYS A O 1
ATOM 603 N N . ILE A 1 77 ? -5.391 14.93 25.25 1 98.75 77 ILE A N 1
ATOM 604 C CA . ILE A 1 77 ? -6.246 16.047 24.891 1 98.75 77 ILE A CA 1
ATOM 605 C C . ILE A 1 77 ? -5.59 17.359 25.312 1 98.75 77 ILE A C 1
ATOM 607 O O . ILE A 1 77 ? -5.258 17.547 26.484 1 98.75 77 ILE A O 1
ATOM 611 N N . VAL A 1 78 ? -5.445 18.25 24.328 1 98.62 78 VAL A N 1
ATOM 612 C CA . VAL A 1 78 ? -4.844 19.531 24.625 1 98.62 78 VAL A CA 1
ATOM 613 C C . VAL A 1 78 ? -5.801 20.656 24.234 1 98.62 78 VAL A C 1
ATOM 615 O O . VAL A 1 78 ? -6.492 20.562 23.219 1 98.62 78 VAL A O 1
ATOM 618 N N . ALA A 1 79 ? -5.895 21.641 25.047 1 97.88 79 ALA A N 1
ATOM 619 C CA . ALA A 1 79 ? -6.637 22.875 24.812 1 97.88 79 ALA A CA 1
ATOM 620 C C . ALA A 1 79 ? -5.699 24.062 24.734 1 97.88 79 ALA A C 1
ATOM 622 O O . ALA A 1 79 ? -4.719 24.141 25.484 1 97.88 79 ALA A O 1
ATOM 623 N N . THR A 1 80 ? -6.09 25 23.859 1 95.75 80 THR A N 1
ATOM 624 C CA . THR A 1 80 ? -5.109 26.047 23.562 1 95.75 80 THR A CA 1
ATOM 625 C C . THR A 1 80 ? -5.684 27.422 23.875 1 95.75 80 THR A C 1
ATOM 627 O O . THR A 1 80 ? -6.352 27.609 24.891 1 95.75 80 THR A O 1
ATOM 630 N N . SER A 1 81 ? -5.449 28.469 23.141 1 92.75 81 SER A N 1
ATOM 631 C CA . SER A 1 81 ? -5.52 29.891 23.453 1 92.75 81 SER A CA 1
ATOM 632 C C . SER A 1 81 ? -6.91 30.281 23.953 1 92.75 81 SER A C 1
ATOM 634 O O . SER A 1 81 ? -7.043 31.047 24.906 1 92.75 81 SER A O 1
ATOM 636 N N . ALA A 1 82 ? -7.996 29.719 23.359 1 94.25 82 ALA A N 1
ATOM 637 C CA . ALA A 1 82 ? -9.336 30.125 23.766 1 94.25 82 ALA A CA 1
ATOM 638 C C . ALA A 1 82 ? -9.594 29.766 25.234 1 94.25 82 ALA A C 1
ATOM 640 O O . ALA A 1 82 ? -10.195 30.547 25.969 1 94.25 82 ALA A O 1
ATOM 641 N N . PHE A 1 83 ? -9.172 28.641 25.594 1 96.19 83 PHE A N 1
ATOM 642 C CA . PHE A 1 83 ? -9.367 28.172 26.969 1 96.19 83 PHE A CA 1
ATOM 643 C C . PHE A 1 83 ? -8.477 28.938 27.938 1 96.19 83 PHE A C 1
ATOM 645 O O . PHE A 1 83 ? -8.859 29.188 29.078 1 96.19 83 PHE A O 1
ATOM 652 N N . ARG A 1 84 ? -7.32 29.297 27.438 1 93.19 84 ARG A N 1
ATOM 653 C CA . ARG A 1 84 ? -6.418 30.094 28.266 1 93.19 84 ARG A CA 1
ATOM 654 C C . ARG A 1 84 ? -6.988 31.5 28.516 1 93.19 84 ARG A C 1
ATOM 656 O O . ARG A 1 84 ? -6.824 32.062 29.594 1 93.19 84 ARG A O 1
ATOM 663 N N . TYR A 1 85 ? -7.637 32.062 27.531 1 91.81 85 TYR A N 1
ATOM 664 C CA . TYR A 1 85 ? -8.078 33.469 27.547 1 91.81 85 TYR A CA 1
ATOM 665 C C . TYR A 1 85 ? -9.375 33.594 28.328 1 91.81 85 TYR A C 1
ATOM 667 O O . TYR A 1 85 ? -9.633 34.656 28.906 1 91.81 85 TYR A O 1
ATOM 675 N N . ALA A 1 86 ? -10.156 32.594 28.422 1 95.75 86 ALA A N 1
ATOM 676 C CA . ALA A 1 86 ? -11.508 32.719 28.969 1 95.75 86 ALA A CA 1
ATOM 677 C C . ALA A 1 86 ? -11.484 32.531 30.484 1 95.75 86 ALA A C 1
ATOM 679 O O . ALA A 1 86 ? -10.727 31.734 31.031 1 95.75 86 ALA A O 1
ATOM 680 N N . THR A 1 87 ? -12.328 33.219 31.172 1 96.44 87 THR A N 1
ATOM 681 C CA . THR A 1 87 ? -12.43 33.125 32.625 1 96.44 87 THR A CA 1
ATOM 682 C C . THR A 1 87 ? -12.953 31.766 33.031 1 96.44 87 THR A C 1
ATOM 684 O O . THR A 1 87 ? -12.641 31.297 34.125 1 96.44 87 THR A O 1
ATOM 687 N N . ASN A 1 88 ? -13.734 31.188 32.188 1 96.81 88 ASN A N 1
ATOM 688 C CA . ASN A 1 88 ? -14.32 29.906 32.531 1 96.81 88 ASN A CA 1
ATOM 689 C C . ASN A 1 88 ? -13.648 28.766 31.766 1 96.81 88 ASN A C 1
ATOM 691 O O . ASN A 1 88 ? -14.234 27.703 31.578 1 96.81 88 ASN A O 1
ATOM 695 N N . GLY A 1 89 ? -12.484 29.062 31.234 1 96.88 89 GLY A N 1
ATOM 696 C CA . GLY A 1 89 ? -11.766 28.062 30.453 1 96.88 89 GLY A CA 1
ATOM 697 C C . GLY A 1 89 ? -11.516 26.781 31.203 1 96.88 89 GLY A C 1
ATOM 698 O O . GLY A 1 89 ? -11.75 25.688 30.672 1 96.88 89 GLY A O 1
ATOM 699 N N . ASN A 1 90 ? -11.055 26.844 32.438 1 97.62 90 ASN A N 1
ATOM 700 C CA . ASN A 1 90 ? -10.766 25.672 33.25 1 97.62 90 ASN A CA 1
ATOM 701 C C . ASN A 1 90 ? -12.031 24.875 33.531 1 97.62 90 ASN A C 1
ATOM 703 O O . ASN A 1 90 ? -12.008 23.641 33.531 1 97.62 90 ASN A O 1
ATOM 707 N N . GLU A 1 91 ? -13.023 25.562 33.812 1 97.81 91 GLU A N 1
ATOM 708 C CA . GLU A 1 91 ? -14.297 24.906 34.094 1 97.81 91 GLU A CA 1
ATOM 709 C C . GLU A 1 91 ? -14.781 24.109 32.875 1 97.81 91 GLU A C 1
ATOM 711 O O . GLU A 1 91 ? -15.227 22.969 33.031 1 97.81 91 GLU A O 1
ATOM 716 N N . ILE A 1 92 ? -14.727 24.719 31.781 1 97.88 92 ILE A N 1
ATOM 717 C CA . ILE A 1 92 ? -15.164 24.078 30.547 1 97.88 92 ILE A CA 1
ATOM 718 C C . ILE A 1 92 ? -14.273 22.859 30.266 1 97.88 92 ILE A C 1
ATOM 720 O O . ILE A 1 92 ? -14.766 21.797 29.875 1 97.88 92 ILE A O 1
ATOM 724 N N . ALA A 1 93 ? -12.938 23 30.422 1 98.44 93 ALA A N 1
ATOM 725 C CA . ALA A 1 93 ? -12.008 21.891 30.219 1 98.44 93 ALA A CA 1
ATOM 726 C C . ALA A 1 93 ? -12.359 20.703 31.109 1 98.44 93 ALA A C 1
ATOM 728 O O . ALA A 1 93 ? -12.305 19.547 30.688 1 98.44 93 ALA A O 1
ATOM 729 N N . GLN A 1 94 ? -12.688 20.984 32.344 1 98.38 94 GLN A N 1
ATOM 730 C CA . GLN A 1 94 ? -13.086 19.938 33.281 1 98.38 94 GLN A CA 1
ATOM 731 C C . GLN A 1 94 ? -14.375 19.266 32.812 1 98.38 94 GLN A C 1
ATOM 733 O O . GLN A 1 94 ? -14.508 18.047 32.906 1 98.38 94 GLN A O 1
ATOM 738 N N . LYS A 1 95 ? -15.266 20.062 32.406 1 98.06 95 LYS A N 1
ATOM 739 C CA . LYS A 1 95 ? -16.547 19.547 31.891 1 98.06 95 LYS A CA 1
ATOM 740 C C . LYS A 1 95 ? -16.328 18.609 30.719 1 98.06 95 LYS A C 1
ATOM 742 O O . LYS A 1 95 ? -16.906 17.516 30.672 1 98.06 95 LYS A O 1
ATOM 747 N N . LEU A 1 96 ? -15.562 19.031 29.812 1 98.56 96 LEU A N 1
ATOM 748 C CA . LEU A 1 96 ? -15.289 18.234 28.625 1 98.56 96 LEU A CA 1
ATOM 749 C C . LEU A 1 96 ? -14.484 17 28.984 1 98.56 96 LEU A C 1
ATOM 751 O O . LEU A 1 96 ? -14.68 15.93 28.391 1 98.56 96 LEU A O 1
ATOM 755 N N . SER A 1 97 ? -13.539 17.094 29.953 1 98.62 97 SER A N 1
ATOM 756 C CA . SER A 1 97 ? -12.789 15.953 30.453 1 98.62 97 SER A CA 1
ATOM 757 C C . SER A 1 97 ? -13.719 14.875 31 1 98.62 97 SER A C 1
ATOM 759 O O . SER A 1 97 ? -13.555 13.688 30.688 1 98.62 97 SER A O 1
ATOM 761 N N . LYS A 1 98 ? -14.641 15.305 31.766 1 98.38 98 LYS A N 1
ATOM 762 C CA . LYS A 1 98 ? -15.602 14.375 32.344 1 98.38 98 LYS A CA 1
ATOM 763 C C . LYS A 1 98 ? -16.453 13.719 31.281 1 98.38 98 LYS A C 1
ATOM 765 O O . LYS A 1 98 ? -16.766 12.523 31.359 1 98.38 98 LYS A O 1
ATOM 770 N N . LEU A 1 99 ? -16.844 14.477 30.344 1 98.12 99 LEU A N 1
ATOM 771 C CA . LEU A 1 99 ? -17.703 14 29.266 1 98.12 99 LEU A CA 1
ATOM 772 C C . LEU A 1 99 ? -17.016 12.898 28.469 1 98.12 99 LEU A C 1
ATOM 774 O O . LEU A 1 99 ? -17.609 11.867 28.188 1 98.12 99 LEU A O 1
ATOM 778 N N . ILE A 1 100 ? -15.758 13.07 28.156 1 98 100 ILE A N 1
ATOM 779 C CA . ILE A 1 100 ? -15.07 12.164 27.25 1 98 100 ILE A CA 1
ATOM 780 C C . ILE A 1 100 ? -14.352 11.078 28.062 1 98 100 ILE A C 1
ATOM 782 O O . ILE A 1 100 ? -14.039 10.008 27.516 1 98 100 ILE A O 1
ATOM 786 N N . GLY A 1 101 ? -14.062 11.312 29.328 1 97.62 101 GLY A N 1
ATOM 787 C CA . GLY A 1 101 ? -13.438 10.328 30.203 1 97.62 101 GLY A CA 1
ATOM 788 C C . GLY A 1 101 ? -11.922 10.398 30.203 1 97.62 101 GLY A C 1
ATOM 789 O O . GLY A 1 101 ? -11.25 9.453 30.625 1 97.62 101 GLY A O 1
ATOM 790 N N . TYR A 1 102 ? -11.32 11.414 29.625 1 98.31 102 TYR A N 1
ATOM 791 C CA . TYR A 1 102 ? -9.883 11.664 29.594 1 98.31 102 TYR A CA 1
ATOM 792 C C . TYR A 1 102 ? -9.57 13.102 30 1 98.31 102 TYR A C 1
ATOM 794 O O . TYR A 1 102 ? -10.352 14.016 29.719 1 98.31 102 TYR A O 1
ATOM 802 N N . GLU A 1 103 ? -8.453 13.312 30.578 1 98.19 103 GLU A N 1
ATOM 803 C CA . GLU A 1 103 ? -8.07 14.641 31.047 1 98.19 103 GLU A CA 1
ATOM 804 C C . GLU A 1 103 ? -7.715 15.555 29.875 1 98.19 103 GLU A C 1
ATOM 806 O O . GLU A 1 103 ? -6.918 15.18 29 1 98.19 103 GLU A O 1
ATOM 811 N N . MET A 1 104 ? -8.336 16.656 29.828 1 98.31 104 MET A N 1
ATOM 812 C CA . MET A 1 104 ? -7.992 17.734 28.906 1 98.31 104 MET A CA 1
ATOM 813 C C . MET A 1 104 ? -7.066 18.734 29.578 1 98.31 104 MET A C 1
ATOM 815 O O . MET A 1 104 ? -7.434 19.359 30.578 1 98.31 104 MET A O 1
ATOM 819 N N . LYS A 1 105 ? -5.922 18.922 29 1 98.19 105 LYS A N 1
ATOM 820 C CA . LYS A 1 105 ? -4.938 19.844 29.578 1 98.19 105 LYS A CA 1
ATOM 821 C C . LYS A 1 105 ? -4.887 21.156 28.812 1 98.19 105 LYS A C 1
ATOM 823 O O . LYS A 1 105 ? -4.691 21.156 27.594 1 98.19 105 LYS A O 1
ATOM 828 N N . ILE A 1 106 ? -5.078 22.234 29.516 1 98.38 106 ILE A N 1
ATOM 829 C CA . ILE A 1 106 ? -4.824 23.531 28.922 1 98.38 106 ILE A CA 1
ATOM 830 C C . ILE A 1 106 ? -3.324 23.828 28.922 1 98.38 106 ILE A C 1
ATOM 832 O O . ILE A 1 106 ? -2.703 23.922 29.984 1 98.38 106 ILE A O 1
ATOM 836 N N . ILE A 1 107 ? -2.809 23.969 27.797 1 97.88 107 ILE A N 1
ATOM 837 C CA . ILE A 1 107 ? -1.36 24.125 27.719 1 97.88 107 ILE A CA 1
ATOM 838 C C . ILE A 1 107 ? -1.01 25.594 27.453 1 97.88 107 ILE A C 1
ATOM 840 O O . ILE A 1 107 ? -1.807 26.328 26.875 1 97.88 107 ILE A O 1
ATOM 844 N N . SER A 1 108 ? 0.179 26 27.938 1 97 108 SER A N 1
ATOM 845 C CA . SER A 1 108 ? 0.654 27.359 27.719 1 97 108 SER A CA 1
ATOM 846 C C . SER A 1 108 ? 1.014 27.594 26.25 1 97 108 SER A C 1
ATOM 848 O O . SER A 1 108 ? 1.132 26.625 25.484 1 97 108 SER A O 1
ATOM 850 N N . GLY A 1 109 ? 1.086 28.844 25.875 1 95.94 109 GLY A N 1
ATOM 851 C CA . GLY A 1 109 ? 1.544 29.156 24.531 1 95.94 109 GLY A CA 1
ATOM 852 C C . GLY A 1 109 ? 2.908 28.578 24.219 1 95.94 109 GLY A C 1
ATOM 853 O O . GLY A 1 109 ? 3.158 28.141 23.094 1 95.94 109 GLY A O 1
ATOM 854 N N . GLU A 1 110 ? 3.76 28.609 25.203 1 96.56 110 GLU A N 1
ATOM 855 C CA . GLU A 1 110 ? 5.098 28.062 25.047 1 96.56 110 GLU A CA 1
ATOM 856 C C . GLU A 1 110 ? 5.047 26.547 24.812 1 96.56 110 GLU A C 1
ATOM 858 O O . GLU A 1 110 ? 5.762 26.016 23.969 1 96.56 110 GLU A O 1
ATOM 863 N N . GLU A 1 111 ? 4.238 25.891 25.562 1 97.94 111 GLU A N 1
ATOM 864 C CA . GLU A 1 111 ? 4.078 24.453 25.375 1 97.94 111 GLU A CA 1
ATOM 865 C C . GLU A 1 111 ? 3.523 24.125 24 1 97.94 111 GLU A C 1
ATOM 867 O O . GLU A 1 111 ? 3.988 23.188 23.344 1 97.94 111 GLU A O 1
ATOM 872 N N . GLU A 1 112 ? 2.537 24.922 23.641 1 97.56 112 GLU A N 1
ATOM 873 C CA . GLU A 1 112 ? 1.961 24.766 22.312 1 97.56 112 GLU A CA 1
ATOM 874 C C . GLU A 1 112 ? 3.033 24.859 21.219 1 97.56 112 GLU A C 1
ATOM 876 O O . GLU A 1 112 ? 3.113 24 20.344 1 97.56 112 GLU A O 1
ATOM 881 N N . GLY A 1 113 ? 3.811 25.859 21.328 1 98.12 113 GLY A N 1
ATOM 882 C CA . GLY A 1 113 ? 4.906 26.031 20.391 1 98.12 113 GLY A CA 1
ATOM 883 C C . GLY A 1 113 ? 5.918 24.906 20.422 1 98.12 113 GLY A C 1
ATOM 884 O O . GLY A 1 113 ? 6.391 24.453 19.375 1 98.12 113 GLY A O 1
ATOM 885 N N . ARG A 1 114 ? 6.266 24.484 21.609 1 98.38 114 ARG A N 1
ATOM 886 C CA . ARG A 1 114 ? 7.23 23.406 21.766 1 98.38 114 ARG A CA 1
ATOM 887 C C . ARG A 1 114 ? 6.719 22.125 21.109 1 98.38 114 ARG A C 1
ATOM 889 O O . ARG A 1 114 ? 7.461 21.438 20.391 1 98.38 114 ARG A O 1
ATOM 896 N N . PHE A 1 115 ? 5.488 21.781 21.344 1 98.69 115 PHE A N 1
ATOM 897 C CA . PHE A 1 115 ? 4.898 20.594 20.719 1 98.69 115 PHE A CA 1
ATOM 898 C C . PHE A 1 115 ? 4.91 20.734 19.203 1 98.69 115 PHE A C 1
ATOM 900 O O . PHE A 1 115 ? 5.215 19.781 18.484 1 98.69 115 PHE A O 1
ATOM 907 N N . SER A 1 116 ? 4.57 21.922 18.719 1 98.5 116 SER A N 1
ATOM 908 C CA . SER A 1 116 ? 4.625 22.156 17.266 1 98.5 116 SER A CA 1
ATOM 909 C C . SER A 1 116 ? 6.031 21.922 16.734 1 98.5 116 SER A C 1
ATOM 911 O O . SER A 1 116 ? 6.207 21.281 15.688 1 98.5 116 SER A O 1
ATOM 913 N N . GLY A 1 117 ? 7.008 22.469 17.484 1 98.5 117 GLY A N 1
ATOM 914 C CA . GLY A 1 117 ? 8.391 22.25 17.109 1 98.5 117 GLY A CA 1
ATOM 915 C C . GLY A 1 117 ? 8.773 20.797 17.047 1 98.5 117 GLY A C 1
ATOM 916 O O . GLY A 1 117 ? 9.398 20.344 16.078 1 98.5 117 GLY A O 1
ATOM 917 N N . ILE A 1 118 ? 8.367 20.047 18.062 1 98.62 118 ILE A N 1
ATOM 918 C CA . ILE A 1 118 ? 8.656 18.625 18.141 1 98.62 118 ILE A CA 1
ATOM 919 C C . ILE A 1 118 ? 8.039 17.906 16.938 1 98.62 118 ILE A C 1
ATOM 921 O O . ILE A 1 118 ? 8.703 17.094 16.281 1 98.62 118 ILE A O 1
ATOM 925 N N . GLY A 1 119 ? 6.773 18.219 16.625 1 98.62 119 GLY A N 1
ATOM 926 C CA . GLY A 1 119 ? 6.105 17.609 15.492 1 98.62 119 GLY A CA 1
ATOM 927 C C . GLY A 1 119 ? 6.82 17.859 14.172 1 98.62 119 GLY A C 1
ATOM 928 O O . GLY A 1 119 ? 7.016 16.938 13.383 1 98.62 119 GLY A O 1
ATOM 929 N N . ILE A 1 120 ? 7.254 19.094 13.984 1 98.69 120 ILE A N 1
ATOM 930 C CA . ILE A 1 120 ? 7.914 19.484 12.75 1 98.69 120 ILE A CA 1
ATOM 931 C C . ILE A 1 120 ? 9.289 18.828 12.664 1 98.69 120 ILE A C 1
ATOM 933 O O . ILE A 1 120 ? 9.633 18.219 11.648 1 98.69 120 ILE A O 1
ATOM 937 N N . LEU A 1 121 ? 10.047 18.844 13.766 1 98.44 121 LEU A N 1
ATOM 938 C CA . LEU A 1 121 ? 11.422 18.359 13.766 1 98.44 121 LEU A CA 1
ATOM 939 C C . LEU A 1 121 ? 11.453 16.844 13.594 1 98.44 121 LEU A C 1
ATOM 941 O O . LEU A 1 121 ? 12.383 16.297 13 1 98.44 121 LEU A O 1
ATOM 945 N N . ASN A 1 122 ? 10.43 16.188 14.047 1 98.56 122 ASN A N 1
ATOM 946 C CA . ASN A 1 122 ? 10.383 14.742 13.938 1 98.56 122 ASN A CA 1
ATOM 947 C C . ASN A 1 122 ? 9.914 14.297 12.555 1 98.56 122 ASN A C 1
ATOM 949 O O . ASN A 1 122 ? 9.961 13.109 12.234 1 98.56 122 ASN A O 1
ATOM 953 N N . THR A 1 123 ? 9.469 15.25 11.703 1 98.5 123 THR A N 1
ATOM 954 C CA . THR A 1 123 ? 8.875 14.812 10.445 1 98.5 123 THR A CA 1
ATOM 955 C C . THR A 1 123 ? 9.508 15.547 9.266 1 98.5 123 THR A C 1
ATOM 957 O O . THR A 1 123 ? 9.25 15.203 8.109 1 98.5 123 THR A O 1
ATOM 960 N N . LEU A 1 124 ? 10.32 16.547 9.492 1 98.38 124 LEU A N 1
ATOM 961 C CA . LEU A 1 124 ? 11.07 17.25 8.445 1 98.38 124 LEU A CA 1
ATOM 962 C C . LEU A 1 124 ? 12.547 17.328 8.805 1 98.38 124 LEU A C 1
ATOM 964 O O . LEU A 1 124 ? 12.898 17.469 9.984 1 98.38 124 LEU A O 1
ATOM 968 N N . PRO A 1 125 ? 13.383 17.25 7.785 1 97.12 125 PRO A N 1
ATOM 969 C CA . PRO A 1 125 ? 14.82 17.328 8.039 1 97.12 125 PRO A CA 1
ATOM 970 C C . PRO A 1 125 ? 15.32 18.766 8.188 1 97.12 125 PRO A C 1
ATOM 972 O O . PRO A 1 125 ? 16.125 19.234 7.383 1 97.12 125 PRO A O 1
ATOM 975 N N . VAL A 1 126 ? 14.922 19.438 9.266 1 95.88 126 VAL A N 1
ATOM 976 C CA . VAL A 1 126 ? 15.312 20.812 9.578 1 95.88 126 VAL A CA 1
ATOM 977 C C . VAL A 1 126 ? 16.188 20.828 10.828 1 95.88 126 VAL A C 1
ATOM 979 O O . VAL A 1 126 ? 15.867 20.172 11.828 1 95.88 126 VAL A O 1
ATOM 982 N N . SER A 1 127 ? 17.312 21.516 10.719 1 95.12 127 SER A N 1
ATOM 983 C CA . SER A 1 127 ? 18.219 21.547 11.867 1 95.12 127 SER A CA 1
ATOM 984 C C . SER A 1 127 ? 18.359 22.953 12.422 1 95.12 127 SER A C 1
ATOM 986 O O . SER A 1 127 ? 18.703 23.141 13.586 1 95.12 127 SER A O 1
ATOM 988 N N . ASN A 1 128 ? 18.156 23.953 11.531 1 96.19 128 ASN A N 1
ATOM 989 C CA . ASN A 1 128 ? 18.234 25.359 11.93 1 96.19 128 ASN A CA 1
ATOM 990 C C . ASN A 1 128 ? 17.125 26.188 11.289 1 96.19 128 ASN A C 1
ATOM 992 O O . ASN A 1 128 ? 16.688 25.891 10.18 1 96.19 128 ASN A O 1
ATOM 996 N N . GLY A 1 129 ? 16.703 27.203 12.016 1 97.06 129 GLY A N 1
ATOM 997 C CA . GLY A 1 129 ? 15.695 28.109 11.469 1 97.06 129 GLY A CA 1
ATOM 998 C C . GLY A 1 129 ? 14.617 28.469 12.469 1 97.06 129 GLY A C 1
ATOM 999 O O . GLY A 1 129 ? 14.812 28.344 13.672 1 97.06 129 GLY A O 1
ATOM 1000 N N . ILE A 1 130 ? 13.609 29.094 11.953 1 98.06 130 ILE A N 1
ATOM 1001 C CA . ILE A 1 130 ? 12.422 29.438 12.727 1 98.06 130 ILE A CA 1
ATOM 1002 C C . ILE A 1 130 ? 11.227 28.625 12.25 1 98.06 130 ILE A C 1
ATOM 1004 O O . ILE A 1 130 ? 10.922 28.594 11.062 1 98.06 130 ILE A O 1
ATOM 1008 N N . LEU A 1 131 ? 10.688 27.875 13.172 1 98.5 131 LEU A N 1
ATOM 1009 C CA . LEU A 1 131 ? 9.406 27.219 12.93 1 98.5 131 LEU A CA 1
ATOM 1010 C C . LEU A 1 131 ? 8.25 28.062 13.469 1 98.5 131 LEU A C 1
ATOM 1012 O O . LEU A 1 131 ? 8.445 28.875 14.375 1 98.5 131 LEU A O 1
ATOM 1016 N N . PHE A 1 132 ? 7.07 27.875 12.867 1 98.38 132 PHE A N 1
ATOM 1017 C CA . PHE A 1 132 ? 5.941 28.578 13.461 1 98.38 132 PHE A CA 1
ATOM 1018 C C . PHE A 1 132 ? 4.656 27.766 13.305 1 98.38 132 PHE A C 1
ATOM 1020 O O . PHE A 1 132 ? 4.555 26.922 12.414 1 98.38 132 PHE A O 1
ATOM 1027 N N . GLU A 1 133 ? 3.756 27.953 14.172 1 98 133 GLU A N 1
ATOM 1028 C CA . GLU A 1 133 ? 2.377 27.469 14.164 1 98 133 GLU A CA 1
ATOM 1029 C C . GLU A 1 133 ? 1.386 28.625 14.188 1 98 133 GLU A C 1
ATOM 1031 O O . GLU A 1 133 ? 1.324 29.375 15.164 1 98 133 GLU A O 1
ATOM 1036 N N . LEU A 1 134 ? 0.731 28.734 13.07 1 97.75 134 LEU A N 1
ATOM 1037 C CA . LEU A 1 134 ? -0.261 29.812 12.984 1 97.75 134 LEU A CA 1
ATOM 1038 C C . LEU A 1 134 ? -1.664 29.266 13.242 1 97.75 134 LEU A C 1
ATOM 1040 O O . LEU A 1 134 ? -2.191 28.5 12.438 1 97.75 134 LEU A O 1
ATOM 1044 N N . GLY A 1 135 ? -2.27 29.672 14.32 1 94.94 135 GLY A N 1
ATOM 1045 C CA . GLY A 1 135 ? -3.629 29.281 14.656 1 94.94 135 GLY A CA 1
ATOM 1046 C C . GLY A 1 135 ? -4.633 30.406 14.469 1 94.94 135 GLY A C 1
ATOM 1047 O O . GLY A 1 135 ? -4.355 31.391 13.789 1 94.94 135 GLY A O 1
ATOM 1048 N N . GLY A 1 136 ? -5.793 30.172 14.969 1 92.94 136 GLY A N 1
ATOM 1049 C CA . GLY A 1 136 ? -6.824 31.188 14.914 1 92.94 136 GLY A CA 1
ATOM 1050 C C . GLY A 1 136 ? -6.629 32.281 15.938 1 92.94 136 GLY A C 1
ATOM 1051 O O . GLY A 1 136 ? -6.988 33.438 15.688 1 92.94 136 GLY A O 1
ATOM 1052 N N . GLY A 1 137 ? -6.07 31.922 17.062 1 93.19 137 GLY A N 1
ATOM 1053 C CA . GLY A 1 137 ? -6.012 32.875 18.156 1 93.19 137 GLY A CA 1
ATOM 1054 C C . GLY A 1 137 ? -4.602 33.344 18.469 1 93.19 137 GLY A C 1
ATOM 1055 O O . GLY A 1 137 ? -4.414 34.375 19.109 1 93.19 137 GLY A O 1
ATOM 1056 N N . SER A 1 138 ? -3.648 32.594 18.031 1 95.12 138 SER A N 1
ATOM 1057 C CA . SER A 1 138 ? -2.275 32.906 18.422 1 95.12 138 SER A CA 1
ATOM 1058 C C . SER A 1 138 ? -1.285 32.438 17.359 1 95.12 138 SER A C 1
ATOM 1060 O O . SER A 1 138 ? -1.653 31.688 16.453 1 95.12 138 SER A O 1
ATOM 1062 N N . LEU A 1 139 ? -0.1 32.906 17.422 1 97.38 139 LEU A N 1
ATOM 1063 C CA . LEU A 1 139 ? 1.063 32.531 16.641 1 97.38 139 LEU A CA 1
ATOM 1064 C C . LEU A 1 139 ? 2.215 32.094 17.547 1 97.38 139 LEU A C 1
ATOM 1066 O O . LEU A 1 139 ? 2.582 32.844 18.469 1 97.38 139 LEU A O 1
ATOM 1070 N N . GLU A 1 140 ? 2.67 30.906 17.391 1 98 140 GLU A N 1
ATOM 1071 C CA . GLU A 1 140 ? 3.859 30.438 18.094 1 98 140 GLU A CA 1
ATOM 1072 C C . GLU A 1 140 ? 5.09 30.469 17.188 1 98 140 GLU A C 1
ATOM 1074 O O . GLU A 1 140 ? 5.039 30 16.047 1 98 140 GLU A O 1
ATOM 1079 N N . LEU A 1 141 ? 6.172 31.031 17.656 1 98 141 LEU A N 1
ATOM 1080 C CA . LEU A 1 141 ? 7.469 31.047 17 1 98 141 LEU A CA 1
ATOM 1081 C C . LEU A 1 141 ? 8.477 30.203 17.766 1 98 141 LEU A C 1
ATOM 1083 O O . LEU A 1 141 ? 8.594 30.312 18.984 1 98 141 LEU A O 1
ATOM 1087 N N . ILE A 1 142 ? 9.148 29.297 17.031 1 97.88 142 ILE A N 1
ATOM 1088 C CA . ILE A 1 142 ? 10.062 28.344 17.641 1 97.88 142 ILE A CA 1
ATOM 1089 C C . ILE A 1 142 ? 11.445 28.469 17.016 1 97.88 142 ILE A C 1
ATOM 1091 O O . ILE A 1 142 ? 11.609 28.25 15.812 1 97.88 142 ILE A O 1
ATOM 1095 N N . GLU A 1 143 ? 12.422 28.812 17.797 1 97.31 143 GLU A N 1
ATOM 1096 C CA . GLU A 1 143 ? 13.805 28.844 17.328 1 97.31 143 GLU A CA 1
ATOM 1097 C C . GLU A 1 143 ? 14.438 27.453 17.375 1 97.31 143 GLU A C 1
ATOM 1099 O O . GLU A 1 143 ? 14.312 26.75 18.391 1 97.31 143 GLU A O 1
ATOM 1104 N N . VAL A 1 144 ? 14.984 27.047 16.312 1 97 144 VAL A N 1
ATOM 1105 C CA . VAL A 1 144 ? 15.648 25.75 16.266 1 97 144 VAL A CA 1
ATOM 1106 C C . VAL A 1 144 ? 17.125 25.938 15.914 1 97 144 VAL A C 1
ATOM 1108 O O . VAL A 1 144 ? 17.469 26.641 14.961 1 97 144 VAL A O 1
ATOM 1111 N N . ASN A 1 145 ? 18.031 25.328 16.688 1 95.5 145 ASN A N 1
ATOM 1112 C CA . ASN A 1 145 ? 19.469 25.312 16.5 1 95.5 145 ASN A CA 1
ATOM 1113 C C . ASN A 1 145 ? 20.047 23.906 16.594 1 95.5 145 ASN A C 1
ATOM 1115 O O . ASN A 1 145 ? 19.969 23.281 17.656 1 95.5 145 ASN A O 1
ATOM 1119 N N . GLU A 1 146 ? 20.578 23.422 15.539 1 95.25 146 GLU A N 1
ATOM 1120 C CA . GLU A 1 146 ? 21.188 22.094 15.477 1 95.25 146 GLU A CA 1
ATOM 1121 C C . GLU A 1 146 ? 20.203 21.016 15.922 1 95.25 146 GLU A C 1
ATOM 1123 O O . GLU A 1 146 ? 20.547 20.156 16.734 1 95.25 146 GLU A O 1
ATOM 1128 N N . GLY A 1 147 ? 19.016 21.234 15.555 1 94.31 147 GLY A N 1
ATOM 1129 C CA . GLY A 1 147 ? 18 20.234 15.797 1 94.31 147 GLY A CA 1
ATOM 1130 C C . GLY A 1 147 ? 17.359 20.344 17.172 1 94.31 147 GLY A C 1
ATOM 1131 O O . GLY A 1 147 ? 16.5 19.547 17.531 1 94.31 147 GLY A O 1
ATOM 1132 N N . ASN A 1 148 ? 17.703 21.422 17.859 1 96.38 148 ASN A N 1
ATOM 1133 C CA . ASN A 1 148 ? 17.172 21.578 19.203 1 96.38 148 ASN A CA 1
ATOM 1134 C C . ASN A 1 148 ? 16.281 22.812 19.312 1 96.38 148 ASN A C 1
ATOM 1136 O O . ASN A 1 148 ? 16.562 23.844 18.688 1 96.38 148 ASN A O 1
ATOM 1140 N N . ILE A 1 149 ? 15.281 22.656 20.062 1 97.31 149 ILE A N 1
ATOM 1141 C CA . ILE A 1 149 ? 14.375 23.766 20.312 1 97.31 149 ILE A CA 1
ATOM 1142 C C . ILE A 1 149 ? 14.984 24.719 21.328 1 97.31 149 ILE A C 1
ATOM 1144 O O . ILE A 1 149 ? 15.367 24.312 22.422 1 97.31 149 ILE A O 1
ATOM 1148 N N . GLY A 1 150 ? 15.156 25.875 20.922 1 95.94 150 GLY A N 1
ATOM 1149 C CA . GLY A 1 150 ? 15.602 26.938 21.812 1 95.94 150 GLY A CA 1
ATOM 1150 C C . GLY A 1 150 ? 14.469 27.766 22.375 1 95.94 150 GLY A C 1
ATOM 1151 O O . GLY A 1 150 ? 13.57 27.234 23.031 1 95.94 150 GLY A O 1
ATOM 1152 N N . LYS A 1 151 ? 14.438 29.062 22.016 1 96.12 151 LYS A N 1
ATOM 1153 C CA . LYS A 1 151 ? 13.398 29.984 22.484 1 96.12 151 LYS A CA 1
ATOM 1154 C C . LYS A 1 151 ? 12.07 29.703 21.781 1 96.12 151 LYS A C 1
ATOM 1156 O O . LYS A 1 151 ? 12.047 29.375 20.594 1 96.12 151 LYS A O 1
ATOM 1161 N N . VAL A 1 152 ? 11.039 29.812 22.547 1 97.44 152 VAL A N 1
ATOM 1162 C CA . VAL A 1 152 ? 9.672 29.688 22.047 1 97.44 152 VAL A CA 1
ATOM 1163 C C . VAL A 1 152 ? 8.852 30.906 22.484 1 97.44 152 VAL A C 1
ATOM 1165 O O . VAL A 1 152 ? 8.859 31.266 23.656 1 97.44 152 VAL A O 1
ATOM 1168 N N . TYR A 1 153 ? 8.188 31.516 21.5 1 97.06 153 TYR A N 1
ATOM 1169 C CA . TYR A 1 153 ? 7.359 32.688 21.781 1 97.06 153 TYR A CA 1
ATOM 1170 C C . TYR A 1 153 ? 5.922 32.469 21.344 1 97.06 153 TYR A C 1
ATOM 1172 O O . TYR A 1 153 ? 5.68 31.859 20.297 1 97.06 153 TYR A O 1
ATOM 1180 N N . GLN A 1 154 ? 5.016 32.875 22.125 1 96.06 154 GLN A N 1
ATOM 1181 C CA . GLN A 1 154 ? 3.615 32.969 21.734 1 96.06 154 GLN A CA 1
ATOM 1182 C C . GLN A 1 154 ? 3.188 34.406 21.531 1 96.06 154 GLN A C 1
ATOM 1184 O O . GLN A 1 154 ? 3.389 35.25 22.422 1 96.06 154 GLN A O 1
ATOM 1189 N N . LEU A 1 155 ? 2.701 34.688 20.422 1 96.12 155 LEU A N 1
ATOM 1190 C CA . LEU A 1 155 ? 2.199 36.031 20.109 1 96.12 155 LEU A CA 1
ATOM 1191 C C . LEU A 1 155 ? 0.679 36.031 20 1 96.12 155 LEU A C 1
ATOM 1193 O O . LEU A 1 155 ? 0.097 35.094 19.469 1 96.12 155 LEU A O 1
ATOM 1197 N N . PRO A 1 156 ? 0.028 37.062 20.5 1 92.5 156 PRO A N 1
ATOM 1198 C CA . PRO A 1 156 ? -1.432 37.156 20.406 1 92.5 156 PRO A CA 1
ATOM 1199 C C . PRO A 1 156 ? -1.908 37.594 19.016 1 92.5 156 PRO A C 1
ATOM 1201 O O . PRO A 1 156 ? -2.734 38.5 18.906 1 92.5 156 PRO A O 1
ATOM 1204 N N . ILE A 1 157 ? -1.325 36.906 18.094 1 93.62 157 ILE A N 1
ATOM 1205 C CA . ILE A 1 157 ? -1.645 37.125 16.688 1 93.62 157 ILE A CA 1
ATOM 1206 C C . ILE A 1 157 ? -2.121 35.812 16.062 1 93.62 157 ILE A C 1
ATOM 1208 O O . ILE A 1 157 ? -1.419 34.812 16.109 1 93.62 157 ILE A O 1
ATOM 1212 N N . GLY A 1 158 ? -3.381 35.781 15.664 1 94.12 158 GLY A N 1
ATOM 1213 C CA . GLY A 1 158 ? -3.967 34.656 14.977 1 94.12 158 GLY A CA 1
ATOM 1214 C C . GLY A 1 158 ? -4.859 35.031 13.82 1 94.12 158 GLY A C 1
ATOM 1215 O O . GLY A 1 158 ? -5.34 36.188 13.75 1 94.12 158 GLY A O 1
ATOM 1216 N N . ALA A 1 159 ? -5.047 34.125 12.945 1 94.75 159 ALA A N 1
ATOM 1217 C CA . ALA A 1 159 ? -5.77 34.438 11.711 1 94.75 159 ALA A CA 1
ATOM 1218 C C . ALA A 1 159 ? -7.207 34.844 12 1 94.75 159 ALA A C 1
ATOM 1220 O O . ALA A 1 159 ? -7.738 35.75 11.359 1 94.75 159 ALA A O 1
ATOM 1221 N N . LEU A 1 160 ? -7.875 34.094 12.906 1 92.31 160 LEU A N 1
ATOM 1222 C CA . LEU A 1 160 ? -9.258 34.406 13.258 1 92.31 160 LEU A CA 1
ATOM 1223 C C . LEU A 1 160 ? -9.312 35.656 14.164 1 92.31 160 LEU A C 1
ATOM 1225 O O . LEU A 1 160 ? -10.234 36.469 14.055 1 92.31 160 LEU A O 1
ATOM 1229 N N . LYS A 1 161 ? -8.391 35.75 15.031 1 91.88 161 LYS A N 1
ATOM 1230 C CA . LYS A 1 161 ? -8.336 36.844 15.969 1 91.88 161 LYS A CA 1
ATOM 1231 C C . LYS A 1 161 ? -8.211 38.188 15.242 1 91.88 161 LYS A C 1
ATOM 1233 O O . LYS A 1 161 ? -8.781 39.188 15.672 1 91.88 161 LYS A O 1
ATOM 1238 N N . LEU A 1 162 ? -7.496 38.25 14.117 1 93.94 162 LEU A N 1
ATOM 1239 C CA . LEU A 1 162 ? -7.227 39.469 13.406 1 93.94 162 LEU A CA 1
ATOM 1240 C C . LEU A 1 162 ? -8.18 39.656 12.227 1 93.94 162 LEU A C 1
ATOM 1242 O O . LEU A 1 162 ? -7.977 40.531 11.383 1 93.94 162 LEU A O 1
ATOM 1246 N N . LEU A 1 163 ? -9.164 38.844 12.148 1 92.06 163 LEU A N 1
ATOM 1247 C CA . LEU A 1 163 ? -10.055 38.719 11 1 92.06 163 LEU A CA 1
ATOM 1248 C C . LEU A 1 163 ? -10.68 40.094 10.664 1 92.06 163 LEU A C 1
ATOM 1250 O O . LEU A 1 163 ? -10.883 40.406 9.492 1 92.06 163 LEU A O 1
ATOM 1254 N N . ASN A 1 164 ? -10.961 40.938 11.656 1 91 164 ASN A N 1
ATOM 1255 C CA . ASN A 1 164 ? -11.75 42.156 11.461 1 91 164 ASN A CA 1
ATOM 1256 C C . ASN A 1 164 ? -10.852 43.375 11.234 1 91 164 ASN A C 1
ATOM 1258 O O . ASN A 1 164 ? -11.352 44.5 11.109 1 91 164 ASN A O 1
ATOM 1262 N N . TYR A 1 165 ? -9.625 43.188 11.117 1 94.44 165 TYR A N 1
ATOM 1263 C CA . TYR A 1 165 ? -8.711 44.281 10.891 1 94.44 165 TYR A CA 1
ATOM 1264 C C . TYR A 1 165 ? -8.383 44.438 9.414 1 94.44 165 TYR A C 1
ATOM 1266 O O . TYR A 1 165 ? -8.406 43.469 8.664 1 94.44 165 TYR A O 1
ATOM 1274 N N . GLN A 1 166 ? -8.062 45.625 9.039 1 95.31 166 GLN A N 1
ATOM 1275 C CA . GLN A 1 166 ? -7.59 45.875 7.68 1 95.31 166 GLN A CA 1
ATOM 1276 C C . GLN A 1 166 ? -6.133 45.469 7.516 1 95.31 166 GLN A C 1
ATOM 1278 O O . GLN A 1 166 ? -5.406 45.312 8.5 1 95.31 166 GLN A O 1
ATOM 1283 N N . GLU A 1 167 ? -5.773 45.281 6.293 1 96.75 167 GLU A N 1
ATOM 1284 C CA . GLU A 1 167 ? -4.445 44.75 5.973 1 96.75 167 GLU A CA 1
ATOM 1285 C C . GLU A 1 167 ? -3.357 45.562 6.66 1 96.75 167 GLU A C 1
ATOM 1287 O O . GLU A 1 167 ? -2.451 45 7.281 1 96.75 167 GLU A O 1
ATOM 1292 N N . LYS A 1 168 ? -3.447 46.875 6.559 1 96.94 168 LYS A N 1
ATOM 1293 C CA . LYS A 1 168 ? -2.422 47.75 7.117 1 96.94 168 LYS A CA 1
ATOM 1294 C C . LYS A 1 168 ? -2.289 47.562 8.625 1 96.94 168 LYS A C 1
ATOM 1296 O O . LYS A 1 168 ? -1.179 47.562 9.164 1 96.94 168 LYS A O 1
ATOM 1301 N N . GLU A 1 169 ? -3.385 47.438 9.234 1 97.38 169 GLU A N 1
ATOM 1302 C CA . GLU A 1 169 ? -3.389 47.219 10.68 1 97.38 169 GLU A CA 1
ATOM 1303 C C . GLU A 1 169 ? -2.85 45.844 11.055 1 97.38 169 GLU A C 1
ATOM 1305 O O . GLU A 1 169 ? -2.154 45.688 12.062 1 97.38 169 GLU A O 1
ATOM 1310 N N . ILE A 1 170 ? -3.225 44.844 10.289 1 97.69 170 ILE A N 1
ATOM 1311 C CA . ILE A 1 170 ? -2.705 43.5 10.523 1 97.69 170 ILE A CA 1
ATOM 1312 C C . ILE A 1 170 ? -1.181 43.5 10.438 1 97.69 170 ILE A C 1
ATOM 1314 O O . ILE A 1 170 ? -0.497 43 11.336 1 97.69 170 ILE A O 1
ATOM 1318 N N . ARG A 1 171 ? -0.683 44.094 9.398 1 97.94 171 ARG A N 1
ATOM 1319 C CA . ARG A 1 171 ? 0.76 44.156 9.188 1 97.94 171 ARG A C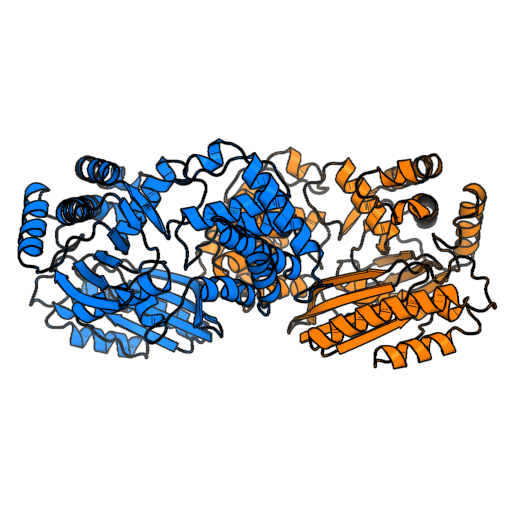A 1
ATOM 1320 C C . ARG A 1 171 ? 1.45 44.875 10.328 1 97.94 171 ARG A C 1
ATOM 1322 O O . ARG A 1 171 ? 2.498 44.438 10.812 1 97.94 171 ARG A O 1
ATOM 1329 N N . LYS A 1 172 ? 0.828 45.969 10.742 1 97.75 172 LYS A N 1
ATOM 1330 C CA . LYS A 1 172 ? 1.389 46.75 11.844 1 97.75 172 LYS A CA 1
ATOM 1331 C C . LYS A 1 172 ? 1.438 45.906 13.125 1 97.75 172 LYS A C 1
ATOM 1333 O O . LYS A 1 172 ? 2.455 45.906 13.82 1 97.75 172 LYS A O 1
ATOM 1338 N N . ARG A 1 173 ? 0.394 45.25 13.414 1 97 173 ARG A N 1
ATOM 1339 C CA . ARG A 1 173 ? 0.315 44.438 14.633 1 97 173 ARG A CA 1
ATOM 1340 C C . ARG A 1 173 ? 1.356 43.312 14.617 1 97 173 ARG A C 1
ATOM 1342 O O . ARG A 1 173 ? 1.984 43.031 15.633 1 97 173 ARG A O 1
ATOM 1349 N N . VAL A 1 174 ? 1.502 42.656 13.492 1 97.75 174 VAL A N 1
ATOM 1350 C CA . VAL A 1 174 ? 2.482 41.594 13.359 1 97.75 174 VAL A CA 1
ATOM 1351 C C . VAL A 1 174 ? 3.891 42.156 13.539 1 97.75 174 VAL A C 1
ATOM 1353 O O . VAL A 1 174 ? 4.688 41.625 14.312 1 97.75 174 VAL A O 1
ATOM 1356 N N . LYS A 1 175 ? 4.215 43.25 12.891 1 96.56 175 LYS A N 1
ATOM 1357 C CA . LYS A 1 175 ? 5.531 43.875 12.969 1 96.56 175 LYS A CA 1
ATOM 1358 C C . LYS A 1 175 ? 5.844 44.312 14.398 1 96.56 175 LYS A C 1
ATOM 1360 O O . LYS A 1 175 ? 6.965 44.125 14.875 1 96.56 175 LYS A O 1
ATOM 1365 N N . ASP A 1 176 ? 4.84 44.906 14.992 1 96.81 176 ASP A N 1
ATOM 1366 C CA . ASP A 1 176 ? 5.012 45.375 16.359 1 96.81 176 ASP A CA 1
ATOM 1367 C C . ASP A 1 176 ? 5.352 44.219 17.297 1 96.81 176 ASP A C 1
ATOM 1369 O O . ASP A 1 176 ? 6.238 44.312 18.141 1 96.81 176 ASP A O 1
ATOM 1373 N N . GLN A 1 177 ? 4.652 43.156 17.156 1 96.31 177 GLN A N 1
ATOM 1374 C CA . GLN A 1 177 ? 4.902 41.969 17.984 1 96.31 177 GLN A CA 1
ATOM 1375 C C . GLN A 1 177 ? 6.281 41.375 17.719 1 96.31 177 GLN A C 1
ATOM 1377 O O . GLN A 1 177 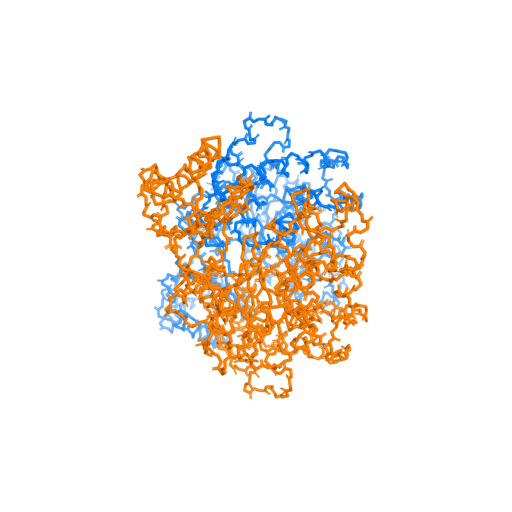? 6.996 41 18.641 1 96.31 177 GLN A O 1
ATOM 1382 N N . LEU A 1 178 ? 6.66 41.281 16.453 1 95.44 178 LEU A N 1
ATOM 1383 C CA . LEU A 1 178 ? 7.926 40.688 16.062 1 95.44 178 LEU A CA 1
ATOM 1384 C C . LEU A 1 178 ? 9.102 41.531 16.547 1 95.44 178 LEU A C 1
ATOM 1386 O O . LEU A 1 178 ? 10.164 41 16.875 1 95.44 178 LEU A O 1
ATOM 1390 N N . SER A 1 179 ? 8.93 42.812 16.562 1 92.81 179 SER A N 1
ATOM 1391 C CA . SER A 1 179 ? 10 43.719 16.922 1 92.81 179 SER A CA 1
ATOM 1392 C C . SER A 1 179 ? 10.391 43.562 18.391 1 92.81 179 SER A C 1
ATOM 1394 O O . SER A 1 179 ? 11.477 44 18.797 1 92.81 179 SER A O 1
ATOM 1396 N N . THR A 1 180 ? 9.555 42.938 19.109 1 91.44 180 THR A N 1
ATOM 1397 C CA . THR A 1 180 ? 9.82 42.781 20.547 1 91.44 180 THR A CA 1
ATOM 1398 C C . THR A 1 180 ? 10.617 41.5 20.812 1 91.44 180 THR A C 1
ATOM 1400 O O . THR A 1 180 ? 11.023 41.25 21.953 1 91.44 180 THR A O 1
ATOM 1403 N N . LEU A 1 181 ? 10.812 40.75 19.828 1 91.38 181 LEU A N 1
ATOM 1404 C CA . LEU A 1 181 ? 11.406 39.438 20.031 1 91.38 181 LEU A CA 1
ATOM 1405 C C . LEU A 1 181 ? 12.898 39.469 19.719 1 91.38 181 LEU A C 1
ATOM 1407 O O . LEU A 1 181 ? 13.344 40.25 18.875 1 91.38 181 LEU A O 1
ATOM 1411 N N . SER A 1 182 ? 13.688 38.719 20.438 1 88.69 182 SER A N 1
ATOM 1412 C CA . SER A 1 182 ? 15.109 38.531 20.172 1 88.69 182 SER A CA 1
ATOM 1413 C C . SER A 1 182 ? 15.352 37.219 19.406 1 88.69 182 SER A C 1
ATOM 1415 O O . SER A 1 182 ? 15.828 36.25 19.969 1 88.69 182 SER A O 1
ATOM 1417 N N . LEU A 1 183 ? 14.898 37.188 18.219 1 89.94 183 LEU A N 1
ATOM 1418 C CA . LEU A 1 183 ? 15.094 36 17.391 1 89.94 183 LEU A CA 1
ATOM 1419 C C . LEU A 1 183 ? 16.094 36.281 16.266 1 89.94 183 LEU A C 1
ATOM 1421 O O . LEU A 1 183 ? 16.094 37.375 15.703 1 89.94 183 LEU A O 1
ATOM 1425 N N . LYS A 1 184 ? 16.938 35.344 16.031 1 82.94 184 LYS A N 1
ATOM 1426 C CA . LYS A 1 184 ? 17.875 35.469 14.93 1 82.94 184 LYS A CA 1
ATOM 1427 C C . LYS A 1 184 ? 17.203 35.188 13.594 1 82.94 184 LYS A C 1
ATOM 1429 O O . LYS A 1 184 ? 16.344 34.312 13.492 1 82.94 184 LYS A O 1
ATOM 1434 N N . ARG A 1 185 ? 17.516 36 12.68 1 82.69 185 ARG A N 1
ATOM 1435 C CA . ARG A 1 185 ? 17.047 35.781 11.312 1 82.69 185 ARG A CA 1
ATOM 1436 C C . ARG A 1 185 ? 17.906 34.719 10.625 1 82.69 185 ARG A C 1
ATOM 1438 O O . ARG A 1 185 ? 19.109 34.906 10.445 1 82.69 185 ARG A O 1
ATOM 1445 N N . GLN A 1 186 ? 17.359 33.562 10.305 1 82.62 186 GLN A N 1
ATOM 1446 C CA . GLN A 1 186 ? 18.125 32.406 9.836 1 82.62 186 GLN A CA 1
ATOM 1447 C C . GLN A 1 186 ? 17.781 32.062 8.391 1 82.62 186 GLN A C 1
ATOM 1449 O O . GLN A 1 186 ? 18.375 31.156 7.805 1 82.62 186 GLN A O 1
ATOM 1454 N N . GLY A 1 187 ? 16.891 32.656 7.793 1 88.19 187 GLY A N 1
ATOM 1455 C CA . GLY A 1 187 ? 16.578 32.469 6.387 1 88.19 187 GLY A CA 1
ATOM 1456 C C . GLY A 1 187 ? 15.688 31.281 6.129 1 88.19 187 GLY A C 1
ATOM 1457 O O . GLY A 1 187 ? 15.102 31.141 5.051 1 88.19 187 GLY A O 1
ATOM 1458 N N . VAL A 1 188 ? 15.648 30.344 7.109 1 93.25 188 VAL A N 1
ATOM 1459 C CA . VAL A 1 188 ? 14.805 29.156 6.977 1 93.25 188 VAL A CA 1
ATOM 1460 C C . VAL A 1 188 ? 13.539 29.328 7.812 1 93.25 188 VAL A C 1
ATOM 1462 O O . VAL A 1 188 ? 13.609 29.578 9.016 1 93.25 188 VAL A O 1
ATOM 1465 N N . LEU A 1 189 ? 12.438 29.281 7.176 1 98.25 189 LEU A N 1
ATOM 1466 C CA . LEU A 1 189 ? 11.141 29.406 7.828 1 98.25 189 LEU A CA 1
ATOM 1467 C C . LEU A 1 189 ? 10.25 28.203 7.5 1 98.25 189 LEU A C 1
ATOM 1469 O O . LEU A 1 189 ? 10.031 27.891 6.328 1 98.25 189 LEU A O 1
ATOM 1473 N N . VAL A 1 190 ? 9.836 27.453 8.539 1 98.69 190 VAL A N 1
ATOM 1474 C CA . VAL A 1 190 ? 8.945 26.297 8.391 1 98.69 190 VAL A CA 1
ATOM 1475 C C . VAL A 1 190 ? 7.625 26.578 9.109 1 98.69 190 VAL A C 1
ATOM 1477 O O . VAL A 1 190 ? 7.617 26.953 10.281 1 98.69 190 VAL A O 1
ATOM 1480 N N . GLY A 1 191 ? 6.555 26.391 8.438 1 98.69 191 GLY A N 1
ATOM 1481 C CA . GLY A 1 191 ? 5.266 26.719 9.023 1 98.69 191 GLY A CA 1
ATOM 1482 C C . GLY A 1 191 ? 4.324 25.531 9.094 1 98.69 191 GLY A C 1
ATOM 1483 O O . GLY A 1 191 ? 4.336 24.672 8.211 1 98.69 191 GLY A O 1
ATOM 1484 N N . SER A 1 192 ? 3.486 25.469 10.07 1 98.12 192 SER A N 1
ATOM 1485 C CA . SER A 1 192 ? 2.375 24.547 10.242 1 98.12 192 SER A CA 1
ATOM 1486 C C . SER A 1 192 ? 1.096 25.281 10.633 1 98.12 192 SER A C 1
ATOM 1488 O O . SER A 1 192 ? 1.132 26.453 10.977 1 98.12 192 SER A O 1
ATOM 1490 N N . GLY A 1 193 ? -0.032 24.5 10.547 1 96.12 193 GLY A N 1
ATOM 1491 C CA . GLY A 1 193 ? -1.344 25.078 10.797 1 96.12 193 GLY A CA 1
ATOM 1492 C C . GLY A 1 193 ? -2.293 24.938 9.625 1 96.12 193 GLY A C 1
ATOM 1493 O O . GLY A 1 193 ? -1.858 24.688 8.492 1 96.12 193 GLY A O 1
ATOM 1494 N N . GLY A 1 194 ? -3.543 25.141 9.906 1 95 194 GLY A N 1
ATOM 1495 C CA . GLY A 1 194 ? -4.57 24.891 8.898 1 95 194 GLY A CA 1
ATOM 1496 C C . GLY A 1 194 ? -4.473 25.844 7.715 1 95 194 GLY A C 1
ATOM 1497 O O . GLY A 1 194 ? -4.594 25.406 6.566 1 95 194 GLY A O 1
ATOM 1498 N N . ASN A 1 195 ? -4.258 27.109 7.988 1 95.56 195 ASN A N 1
ATOM 1499 C CA . ASN A 1 195 ? -4.168 28.094 6.914 1 95.56 195 ASN A CA 1
ATOM 1500 C C . ASN A 1 195 ? -2.895 27.906 6.094 1 95.56 195 ASN A C 1
ATOM 1502 O O . ASN A 1 195 ? -2.898 28.109 4.879 1 95.56 195 ASN A O 1
ATOM 1506 N N . VAL A 1 196 ? -1.785 27.531 6.797 1 97.81 196 VAL A N 1
ATOM 1507 C CA . VAL A 1 196 ? -0.533 27.266 6.098 1 97.81 196 VAL A CA 1
ATOM 1508 C C . VAL A 1 196 ? -0.726 26.109 5.121 1 97.81 196 VAL A C 1
ATOM 1510 O O . VAL A 1 196 ? -0.323 26.188 3.957 1 97.81 196 VAL A O 1
ATOM 1513 N N . ARG A 1 197 ? -1.369 25.094 5.559 1 97.12 197 ARG A N 1
ATOM 1514 C CA . ARG A 1 197 ? -1.623 23.938 4.719 1 97.12 197 ARG A CA 1
ATOM 1515 C C . ARG A 1 197 ? -2.549 24.281 3.561 1 97.12 197 ARG A C 1
ATOM 1517 O O . ARG A 1 197 ? -2.35 23.812 2.438 1 97.12 197 ARG A O 1
ATOM 1524 N N . ALA A 1 198 ? -3.551 25.094 3.852 1 97 198 ALA A N 1
ATOM 1525 C CA . ALA A 1 198 ? -4.48 25.516 2.805 1 97 198 ALA A CA 1
ATOM 1526 C C . ALA A 1 198 ? -3.77 26.312 1.721 1 97 198 ALA A C 1
ATOM 1528 O O . ALA A 1 198 ? -4.02 26.125 0.529 1 97 198 ALA A O 1
ATOM 1529 N N . LEU A 1 199 ? -2.908 27.172 2.117 1 97.75 199 LEU A N 1
ATOM 1530 C CA . LEU A 1 199 ? -2.129 27.969 1.172 1 97.75 199 LEU A CA 1
ATOM 1531 C C . LEU A 1 199 ? -1.25 27.078 0.307 1 97.75 199 LEU A C 1
ATOM 1533 O O . LEU A 1 199 ? -1.13 27.297 -0.9 1 97.75 199 LEU A O 1
ATOM 1537 N N . ALA A 1 200 ? -0.617 26.109 0.959 1 98.19 200 ALA A N 1
ATOM 1538 C CA . ALA A 1 200 ? 0.235 25.172 0.24 1 98.19 200 ALA A CA 1
ATOM 1539 C C . ALA A 1 200 ? -0.573 24.359 -0.769 1 98.19 200 ALA A C 1
ATOM 1541 O O . ALA A 1 200 ? -0.135 24.156 -1.902 1 98.19 200 ALA A O 1
ATOM 1542 N N . LYS A 1 201 ? -1.723 23.891 -0.322 1 97.5 201 LYS A N 1
ATOM 1543 C CA . LYS A 1 201 ? -2.588 23.141 -1.22 1 97.5 201 LYS A CA 1
ATOM 1544 C C . LYS A 1 201 ? -2.98 23.969 -2.438 1 97.5 201 LYS A C 1
ATOM 1546 O O . LYS A 1 201 ? -2.965 23.469 -3.566 1 97.5 201 LYS A O 1
ATOM 1551 N N . MET A 1 202 ? -3.357 25.188 -2.199 1 97.69 202 MET A N 1
ATOM 1552 C CA . MET A 1 202 ? -3.723 26.094 -3.291 1 97.69 202 MET A CA 1
ATOM 1553 C C . MET A 1 202 ? -2.562 26.266 -4.262 1 97.69 202 MET A C 1
ATOM 1555 O O . MET A 1 202 ? -2.729 26.094 -5.473 1 97.69 202 MET A O 1
ATOM 1559 N N . ASP A 1 203 ? -1.407 26.562 -3.717 1 97.62 203 ASP A N 1
ATOM 1560 C CA . ASP A 1 203 ? -0.233 26.812 -4.551 1 97.62 203 ASP A CA 1
ATOM 1561 C C . ASP A 1 203 ? 0.123 25.578 -5.371 1 97.62 203 ASP A C 1
ATOM 1563 O O . ASP A 1 203 ? 0.39 25.672 -6.57 1 97.62 203 ASP A O 1
ATOM 1567 N N . LEU A 1 204 ? 0.13 24.469 -4.715 1 96.38 204 LEU A N 1
ATOM 1568 C CA . LEU A 1 204 ? 0.481 23.203 -5.336 1 96.38 204 LEU A CA 1
ATOM 1569 C C . LEU A 1 204 ? -0.477 22.875 -6.477 1 96.38 204 LEU A C 1
ATOM 1571 O O . LEU A 1 204 ? -0.047 22.438 -7.551 1 96.38 204 LEU A O 1
ATOM 1575 N N . LYS A 1 205 ? -1.712 23.062 -6.234 1 95.69 205 LYS A N 1
ATOM 1576 C CA . LYS A 1 205 ? -2.725 22.766 -7.246 1 95.69 205 LYS A CA 1
ATOM 1577 C C . LYS A 1 205 ? -2.639 23.75 -8.414 1 95.69 205 LYS A C 1
ATOM 1579 O O . LYS A 1 205 ? -2.787 23.359 -9.57 1 95.69 205 LYS A O 1
ATOM 1584 N N . LEU A 1 206 ? -2.414 25 -8.133 1 94.94 206 LEU A N 1
ATOM 1585 C CA . LEU A 1 206 ? -2.293 26.016 -9.18 1 94.94 206 LEU A CA 1
ATOM 1586 C C . LEU A 1 206 ? -1.118 25.703 -10.094 1 94.94 206 LEU A C 1
ATOM 1588 O O . LEU A 1 206 ? -1.17 25.984 -11.297 1 94.94 206 LEU A O 1
ATOM 1592 N N . LEU A 1 207 ? -0.121 25.078 -9.57 1 93.25 207 LEU A N 1
ATOM 1593 C CA . LEU A 1 207 ? 1.079 24.797 -10.344 1 93.25 207 LEU A CA 1
ATOM 1594 C C . LEU A 1 207 ? 1.006 23.391 -10.953 1 93.25 207 LEU A C 1
ATOM 1596 O O . LEU A 1 207 ? 1.929 22.969 -11.648 1 93.25 207 LEU A O 1
ATOM 1600 N N . SER A 1 208 ? -0.024 22.625 -10.68 1 91.44 208 SER A N 1
ATOM 1601 C CA . SER A 1 208 ? -0.151 21.234 -11.125 1 91.44 208 SER A CA 1
ATOM 1602 C C . SER A 1 208 ? 1.058 20.406 -10.695 1 91.44 208 SER A C 1
ATOM 1604 O O . SER A 1 208 ? 1.638 19.688 -11.516 1 91.44 208 SER A O 1
ATOM 1606 N N . TYR A 1 209 ? 1.411 20.719 -9.492 1 90.81 209 TYR A N 1
ATOM 1607 C CA . TYR A 1 209 ? 2.527 19.969 -8.914 1 90.81 209 TYR A CA 1
ATOM 1608 C C . TYR A 1 209 ? 2.238 18.469 -8.906 1 90.81 209 TYR A C 1
ATOM 1610 O O . TYR A 1 209 ? 1.112 18.047 -8.633 1 90.81 209 TYR A O 1
ATOM 1618 N N . PRO A 1 210 ? 3.17 17.562 -9.211 1 88.56 210 PRO A N 1
ATOM 1619 C CA . PRO A 1 210 ? 2.912 16.141 -9.492 1 88.56 210 PRO A CA 1
ATOM 1620 C C . PRO A 1 210 ? 2.812 15.305 -8.219 1 88.56 210 PRO A C 1
ATOM 1622 O O . PRO A 1 210 ? 3.41 14.227 -8.133 1 88.56 210 PRO A O 1
ATOM 1625 N N . THR A 1 211 ? 2.145 15.688 -7.258 1 92.25 211 THR A N 1
ATOM 1626 C CA . THR A 1 211 ? 1.89 14.938 -6.035 1 92.25 211 THR A CA 1
ATOM 1627 C C . THR A 1 211 ? 0.676 15.5 -5.301 1 92.25 211 THR A C 1
ATOM 1629 O O . THR A 1 211 ? 0.192 16.578 -5.629 1 92.25 211 THR A O 1
ATOM 1632 N N . ARG A 1 212 ? 0.191 14.758 -4.352 1 90.81 212 ARG A N 1
ATOM 1633 C CA . ARG A 1 212 ? -0.946 15.203 -3.553 1 90.81 212 ARG A CA 1
ATOM 1634 C C . ARG A 1 212 ? -0.5 15.641 -2.162 1 90.81 212 ARG A C 1
ATOM 1636 O O . ARG A 1 212 ? -1.271 16.266 -1.425 1 90.81 212 ARG A O 1
ATOM 1643 N N . SER A 1 213 ? 0.706 15.438 -1.818 1 96.5 213 SER A N 1
ATOM 1644 C CA . SER A 1 213 ? 1.214 15.805 -0.5 1 96.5 213 SER A CA 1
ATOM 1645 C C . SER A 1 213 ? 1.717 17.25 -0.476 1 96.5 213 SER A C 1
ATOM 1647 O O . SER A 1 213 ? 2.24 17.734 -1.476 1 96.5 213 SER A O 1
ATOM 1649 N N . ILE A 1 214 ? 1.577 17.875 0.656 1 97.88 214 ILE A N 1
ATOM 1650 C CA . ILE A 1 214 ? 2.088 19.234 0.799 1 97.88 214 ILE A CA 1
ATOM 1651 C C . ILE A 1 214 ? 3.217 19.25 1.826 1 97.88 214 ILE A C 1
ATOM 1653 O O . ILE A 1 214 ? 3.797 20.312 2.098 1 97.88 214 ILE A O 1
ATOM 1657 N N . HIS A 1 215 ? 3.521 18.078 2.48 1 98.62 215 HIS A N 1
ATOM 1658 C CA . HIS A 1 215 ? 4.531 18.031 3.531 1 98.62 215 HIS A CA 1
ATOM 1659 C C . HIS A 1 215 ? 5.93 18.234 2.961 1 98.62 215 HIS A C 1
ATOM 1661 O O . HIS A 1 215 ? 6.344 17.516 2.051 1 98.62 215 HIS A O 1
ATOM 1667 N N . GLY A 1 216 ? 6.609 19.188 3.475 1 98.19 216 GLY A N 1
ATOM 1668 C CA . GLY A 1 216 ? 7.949 19.5 2.996 1 98.19 216 GLY A CA 1
ATOM 1669 C C . GLY A 1 216 ? 7.949 20.359 1.748 1 98.19 216 GLY A C 1
ATOM 1670 O O . GLY A 1 216 ? 9.008 20.641 1.178 1 98.19 216 GLY A O 1
ATOM 1671 N N . TYR A 1 217 ? 6.793 20.812 1.296 1 97.88 217 TYR A N 1
ATOM 1672 C CA . TYR A 1 217 ? 6.648 21.656 0.12 1 97.88 217 TYR A CA 1
ATOM 1673 C C . TYR A 1 217 ? 7.219 23.047 0.379 1 97.88 217 TYR A C 1
ATOM 1675 O O . TYR A 1 217 ? 7.113 23.578 1.491 1 97.88 217 TYR A O 1
ATOM 1683 N N . SER A 1 218 ? 7.805 23.641 -0.61 1 96.94 218 SER A N 1
ATOM 1684 C CA . SER A 1 218 ? 8.398 24.969 -0.485 1 96.94 218 SER A CA 1
ATOM 1685 C C . SER A 1 218 ? 7.68 25.969 -1.372 1 96.94 218 SER A C 1
ATOM 1687 O O . SER A 1 218 ? 7.523 25.75 -2.574 1 96.94 218 SER A O 1
ATOM 1689 N N . ILE A 1 219 ? 7.309 27.047 -0.769 1 97.75 219 ILE A N 1
ATOM 1690 C CA . ILE A 1 219 ? 6.695 28.141 -1.508 1 97.75 219 ILE A CA 1
ATOM 1691 C C . ILE A 1 219 ? 7.621 29.359 -1.49 1 97.75 219 ILE A C 1
ATOM 1693 O O . ILE A 1 219 ? 8.008 29.844 -0.422 1 97.75 219 ILE A O 1
ATOM 1697 N N . PRO A 1 220 ? 7.941 29.922 -2.631 1 97.12 220 PRO A N 1
ATOM 1698 C CA . PRO A 1 220 ? 8.805 31.109 -2.658 1 97.12 220 PRO A CA 1
ATOM 1699 C C . PRO A 1 220 ? 8.148 32.312 -2.012 1 97.12 220 PRO A C 1
ATOM 1701 O O . PRO A 1 220 ? 6.938 32.531 -2.143 1 97.12 220 PRO A O 1
ATOM 1704 N N . SER A 1 221 ? 8.984 33.188 -1.432 1 97.56 221 SER A N 1
ATOM 1705 C CA . SER A 1 221 ? 8.516 34.406 -0.773 1 97.56 221 SER A CA 1
ATOM 1706 C C . SER A 1 221 ? 7.719 35.281 -1.732 1 97.56 221 SER A C 1
ATOM 1708 O O . SER A 1 221 ? 6.699 35.844 -1.352 1 97.56 221 SER A O 1
ATOM 1710 N N . LYS A 1 222 ? 8.133 35.344 -2.959 1 97.75 222 LYS A N 1
ATOM 1711 C CA . LYS A 1 222 ? 7.449 36.156 -3.959 1 97.75 222 LYS A CA 1
ATOM 1712 C C . LYS A 1 222 ? 6.016 35.688 -4.18 1 97.75 222 LYS A C 1
ATOM 1714 O O . LYS A 1 222 ? 5.105 36.469 -4.375 1 97.75 222 LYS A O 1
ATOM 1719 N N . GLN A 1 223 ? 5.875 34.375 -4.164 1 98 223 GLN A N 1
ATOM 1720 C CA . GLN A 1 223 ? 4.551 33.812 -4.359 1 98 223 GLN A CA 1
ATOM 1721 C C . GLN A 1 223 ? 3.645 34.094 -3.162 1 98 223 GLN A C 1
ATOM 1723 O O . GLN A 1 223 ? 2.457 34.375 -3.328 1 98 223 GLN A O 1
ATOM 1728 N N . ILE A 1 224 ? 4.176 34 -2.004 1 98.38 224 ILE A N 1
ATOM 1729 C CA . ILE A 1 224 ? 3.426 34.312 -0.793 1 98.38 224 ILE A CA 1
ATOM 1730 C C . ILE A 1 224 ? 2.973 35.781 -0.833 1 98.38 224 ILE A C 1
ATOM 1732 O O . ILE A 1 224 ? 1.835 36.094 -0.473 1 98.38 224 ILE A O 1
ATOM 1736 N N . SER A 1 225 ? 3.834 36.625 -1.266 1 98.38 225 SER A N 1
ATOM 1737 C CA . SER A 1 225 ? 3.498 38.031 -1.38 1 98.38 225 SER A CA 1
ATOM 1738 C C . SER A 1 225 ? 2.352 38.25 -2.361 1 98.38 225 SER A C 1
ATOM 1740 O O . SER A 1 225 ? 1.467 39.094 -2.117 1 98.38 225 SER A O 1
ATOM 1742 N N . LYS A 1 226 ? 2.387 37.562 -3.426 1 98.38 226 LYS A N 1
ATOM 1743 C CA . LYS A 1 226 ? 1.295 37.625 -4.391 1 98.38 226 LYS A CA 1
ATOM 1744 C C . LYS A 1 226 ? -0.029 37.219 -3.762 1 98.38 226 LYS A C 1
ATOM 1746 O O . LYS A 1 226 ? -1.056 37.875 -3.967 1 98.38 226 LYS A O 1
ATOM 1751 N N . TYR A 1 227 ? 0.001 36.156 -3.027 1 98.25 227 TYR A N 1
ATOM 1752 C CA . TYR A 1 227 ? -1.214 35.656 -2.395 1 98.25 227 TYR A CA 1
ATOM 1753 C C . TYR A 1 227 ? -1.727 36.625 -1.349 1 98.25 227 TYR A C 1
ATOM 1755 O O . TYR A 1 227 ? -2.936 36.844 -1.23 1 98.25 227 TYR A O 1
ATOM 1763 N N . SER A 1 228 ? -0.806 37.219 -0.576 1 98.19 228 SER A N 1
ATOM 1764 C CA . SER A 1 228 ? -1.191 38.125 0.486 1 98.19 228 SER A CA 1
ATOM 1765 C C . SER A 1 228 ? -1.799 39.406 -0.086 1 98.19 228 SER A C 1
ATOM 1767 O O . SER A 1 228 ? -2.529 40.125 0.608 1 98.19 228 SER A O 1
ATOM 1769 N N . SER A 1 229 ? -1.483 39.719 -1.321 1 97.56 229 SER A N 1
ATOM 1770 C CA . SER A 1 229 ? -2.057 40.875 -1.997 1 97.56 229 SER A CA 1
ATOM 1771 C C . SER A 1 229 ? -3.402 40.531 -2.631 1 97.56 229 SER A C 1
ATOM 1773 O O . SER A 1 229 ? -4.316 41.375 -2.637 1 97.56 229 SER A O 1
ATOM 1775 N N . LEU A 1 230 ? -3.564 39.344 -3.109 1 97.5 230 LEU A N 1
ATOM 1776 C CA . LEU A 1 230 ? -4.723 38.938 -3.896 1 97.5 230 LEU A CA 1
ATOM 1777 C C . LEU A 1 230 ? -5.875 38.531 -2.992 1 97.5 230 LEU A C 1
ATOM 1779 O O . LEU A 1 230 ? -7.012 38.938 -3.188 1 97.5 230 LEU A O 1
ATOM 1783 N N . LEU A 1 231 ? -5.621 37.719 -2.043 1 97.88 231 LEU A N 1
ATOM 1784 C CA . LEU A 1 231 ? -6.656 37.031 -1.275 1 97.88 231 LEU A CA 1
ATOM 1785 C C . LEU A 1 231 ? -7.543 38.031 -0.545 1 97.88 231 LEU A C 1
ATOM 1787 O O . LEU A 1 231 ? -8.766 37.844 -0.479 1 97.88 231 LEU A O 1
ATOM 1791 N N . PRO A 1 232 ? -6.961 39.125 -0.021 1 96.94 232 PRO A N 1
ATOM 1792 C CA . PRO A 1 232 ? -7.809 40.125 0.667 1 96.94 232 PRO A CA 1
ATOM 1793 C C . PRO A 1 232 ? -8.766 40.844 -0.28 1 96.94 232 PRO A C 1
ATOM 1795 O O . PRO A 1 232 ? -9.75 41.406 0.166 1 96.94 232 PRO A O 1
ATOM 1798 N N . THR A 1 233 ? -8.555 40.812 -1.543 1 96.94 233 THR A N 1
ATOM 1799 C CA . THR A 1 233 ? -9.398 41.5 -2.516 1 96.94 233 THR A CA 1
ATOM 1800 C C . THR A 1 233 ? -10.594 40.656 -2.902 1 96.94 233 THR A C 1
ATOM 1802 O O . THR A 1 233 ? -11.531 41.125 -3.543 1 96.94 233 THR A O 1
ATOM 1805 N N . LEU A 1 234 ? -10.602 39.375 -2.52 1 97.12 234 LEU A N 1
ATOM 1806 C CA . LEU A 1 234 ? -11.664 38.438 -2.848 1 97.12 234 LEU A CA 1
ATOM 1807 C C . LEU A 1 234 ? -12.656 38.312 -1.698 1 97.12 234 LEU A C 1
ATOM 1809 O O . LEU A 1 234 ? -12.273 38.375 -0.529 1 97.12 234 LEU A O 1
ATOM 1813 N N . ASP A 1 235 ? -13.898 38.125 -2.027 1 96.31 235 ASP A N 1
ATOM 1814 C CA . ASP A 1 235 ? -14.859 37.844 -0.973 1 96.31 235 ASP A CA 1
ATOM 1815 C C . ASP A 1 235 ? -14.781 36.375 -0.563 1 96.31 235 ASP A C 1
ATOM 1817 O O . ASP A 1 235 ? -14 35.594 -1.129 1 96.31 235 ASP A O 1
ATOM 1821 N N . VAL A 1 236 ? -15.547 36.031 0.453 1 96.19 236 VAL A N 1
ATOM 1822 C CA . VAL A 1 236 ? -15.438 34.719 1.073 1 96.19 236 VAL A CA 1
ATOM 1823 C C . VAL A 1 236 ? -15.781 33.625 0.053 1 96.19 236 VAL A C 1
ATOM 1825 O O . VAL A 1 236 ? -15.141 32.594 0.011 1 96.19 236 VAL A O 1
ATOM 1828 N N . ASP A 1 237 ? -16.75 33.812 -0.792 1 96.94 237 ASP A N 1
ATOM 1829 C CA . ASP A 1 237 ? -17.172 32.812 -1.783 1 96.94 237 ASP A CA 1
ATOM 1830 C C . ASP A 1 237 ? -16.109 32.625 -2.859 1 96.94 237 ASP A C 1
ATOM 1832 O O . ASP A 1 237 ? -15.844 31.516 -3.299 1 96.94 237 ASP A O 1
ATOM 1836 N N . ALA A 1 238 ? -15.562 33.719 -3.283 1 97.31 238 ALA A N 1
ATOM 1837 C CA . ALA A 1 238 ? -14.484 33.656 -4.27 1 97.31 238 ALA A CA 1
ATOM 1838 C C . ALA A 1 238 ? -13.273 32.906 -3.715 1 97.31 238 ALA A C 1
ATOM 1840 O O . ALA A 1 238 ? -12.672 32.094 -4.414 1 97.31 238 ALA A O 1
ATOM 1841 N N . ARG A 1 239 ? -12.883 33.25 -2.482 1 97.69 239 ARG A N 1
ATOM 1842 C CA . ARG A 1 239 ? -11.781 32.531 -1.851 1 97.69 239 ARG A CA 1
ATOM 1843 C C . ARG A 1 239 ? -12.086 31.031 -1.753 1 97.69 239 ARG A C 1
ATOM 1845 O O . ARG A 1 239 ? -11.219 30.203 -2.01 1 97.69 239 ARG A O 1
ATOM 1852 N N . ALA A 1 240 ? -13.312 30.641 -1.395 1 96.94 240 ALA A N 1
ATOM 1853 C CA . ALA A 1 240 ? -13.719 29.25 -1.234 1 96.94 240 ALA A CA 1
ATOM 1854 C C . ALA A 1 240 ? -13.656 28.5 -2.564 1 96.94 240 ALA A C 1
ATOM 1856 O O . ALA A 1 240 ? -13.531 27.281 -2.588 1 96.94 240 ALA A O 1
ATOM 1857 N N . SER A 1 241 ? -13.688 29.203 -3.646 1 95.94 241 SER A N 1
ATOM 1858 C CA . SER A 1 241 ? -13.703 28.594 -4.973 1 95.94 241 SER A CA 1
ATOM 1859 C C . SER A 1 241 ? -12.289 28.312 -5.469 1 95.94 241 SER A C 1
ATOM 1861 O O . SER A 1 241 ? -12.102 27.578 -6.441 1 95.94 241 SER A O 1
ATOM 1863 N N . LEU A 1 242 ? -11.305 28.906 -4.797 1 96.06 242 LEU A N 1
ATOM 1864 C CA . LEU A 1 242 ? -9.922 28.625 -5.168 1 96.06 242 LEU A CA 1
ATOM 1865 C C . LEU A 1 242 ? -9.555 27.188 -4.859 1 96.06 242 LEU A C 1
ATOM 1867 O O . LEU A 1 242 ? -10.023 26.625 -3.867 1 96.06 242 LEU A O 1
ATOM 1871 N N . PRO A 1 243 ? -8.703 26.594 -5.703 1 93.88 243 PRO A N 1
ATOM 1872 C CA . PRO A 1 243 ? -8.336 25.188 -5.449 1 93.88 243 PRO A CA 1
ATOM 1873 C C . PRO A 1 243 ? -7.605 25.016 -4.121 1 93.88 243 PRO A C 1
ATOM 1875 O O . PRO A 1 243 ? -6.668 25.75 -3.822 1 93.88 243 PRO A O 1
ATOM 1878 N N . GLY A 1 244 ? -8.078 24.016 -3.375 1 91.44 244 GLY A N 1
ATOM 1879 C CA . GLY A 1 244 ? -7.383 23.672 -2.141 1 91.44 244 GLY A CA 1
ATOM 1880 C C . GLY A 1 244 ? -7.898 24.453 -0.939 1 91.44 244 GLY A C 1
ATOM 1881 O O . GLY A 1 244 ? -7.566 24.125 0.203 1 91.44 244 GLY A O 1
ATOM 1882 N N . ILE A 1 245 ? -8.742 25.484 -1.279 1 94 245 ILE A N 1
ATOM 1883 C CA . ILE A 1 245 ? -9.289 26.297 -0.193 1 94 245 ILE A CA 1
ATOM 1884 C C . ILE A 1 245 ? -10.734 25.875 0.08 1 94 245 ILE A C 1
ATOM 1886 O O . ILE A 1 245 ? -11.617 26.062 -0.766 1 94 245 ILE A O 1
ATOM 1890 N N . GLY A 1 246 ? -11.023 25.234 1.146 1 88.75 246 GLY A N 1
ATOM 1891 C CA . GLY A 1 246 ? -12.391 24.875 1.502 1 88.75 246 GLY A CA 1
ATOM 1892 C C . GLY A 1 246 ? -13.188 26.047 2.035 1 88.75 246 GLY A C 1
ATOM 1893 O O . GLY A 1 246 ? -12.633 27.109 2.291 1 88.75 246 GLY A O 1
ATOM 1894 N N . LYS A 1 247 ? -14.484 25.875 2.211 1 90.38 247 LYS A N 1
ATOM 1895 C CA . LYS A 1 247 ? -15.414 26.906 2.67 1 90.38 247 LYS A CA 1
ATOM 1896 C C . LYS A 1 247 ? -15.008 27.438 4.043 1 90.38 247 LYS A C 1
ATOM 1898 O O . LYS A 1 247 ? -15.094 28.641 4.301 1 90.38 247 LYS A O 1
ATOM 1903 N N . GLU A 1 248 ? -14.516 26.531 4.77 1 88.19 248 GLU A N 1
ATOM 1904 C CA . GLU A 1 248 ? -14.211 26.922 6.145 1 88.19 248 GLU A CA 1
ATOM 1905 C C . GLU A 1 248 ? -12.922 27.734 6.219 1 88.19 248 GLU A C 1
ATOM 1907 O O . GLU A 1 248 ? -12.82 28.672 7.012 1 88.19 248 GLU A O 1
ATOM 1912 N N . ARG A 1 249 ? -12.008 27.406 5.301 1 91.38 249 ARG A N 1
ATOM 1913 C CA . ARG A 1 249 ? -10.727 28.109 5.309 1 91.38 249 ARG A CA 1
ATOM 1914 C C . ARG A 1 249 ? -10.828 29.453 4.59 1 91.38 249 ARG A C 1
ATOM 1916 O O . ARG A 1 249 ? -10.039 30.359 4.852 1 9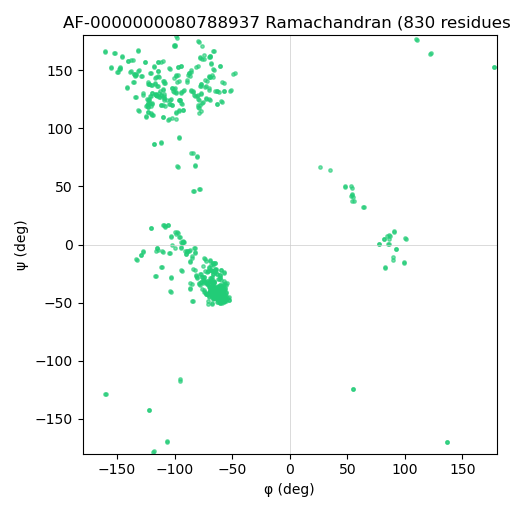1.38 249 ARG A O 1
ATOM 1923 N N . ALA A 1 250 ? -11.797 29.578 3.744 1 95.56 250 ALA A N 1
ATOM 1924 C CA . ALA A 1 250 ? -12.008 30.812 2.994 1 95.56 250 ALA A CA 1
ATOM 1925 C C . ALA A 1 250 ? -12.242 32 3.936 1 95.56 250 ALA A C 1
ATOM 1927 O O . ALA A 1 250 ? -11.984 33.156 3.572 1 95.56 250 ALA A O 1
ATOM 1928 N N . PHE A 1 251 ? -12.641 31.688 5.105 1 92.94 251 PHE A N 1
ATOM 1929 C CA . PHE A 1 251 ? -13.008 32.688 6.09 1 92.94 251 PHE A CA 1
ATOM 1930 C C . PHE A 1 251 ? -11.766 33.375 6.66 1 92.94 251 PHE A C 1
ATOM 1932 O O . PHE A 1 251 ? -11.797 34.562 6.996 1 92.94 251 PHE A O 1
ATOM 1939 N N . THR A 1 252 ? -10.617 32.688 6.695 1 95.31 252 THR A N 1
ATOM 1940 C CA . THR A 1 252 ? -9.477 33.25 7.426 1 95.31 252 THR A CA 1
ATOM 1941 C C . THR A 1 252 ? -8.234 33.281 6.535 1 95.31 252 THR A C 1
ATOM 1943 O O . THR A 1 252 ? -7.223 33.875 6.906 1 95.31 252 THR A O 1
ATOM 1946 N N . ILE A 1 253 ? -8.25 32.75 5.355 1 97.5 253 ILE A N 1
ATOM 1947 C CA . ILE A 1 253 ? -7.059 32.5 4.555 1 97.5 253 ILE A CA 1
ATOM 1948 C C . ILE A 1 253 ? -6.414 33.844 4.176 1 97.5 253 ILE A C 1
ATOM 1950 O O . ILE A 1 253 ? -5.191 33.938 4.047 1 97.5 253 ILE A O 1
ATOM 1954 N N . HIS A 1 254 ? -7.191 34.906 3.979 1 97.56 254 HIS A N 1
ATOM 1955 C CA . HIS A 1 254 ? -6.652 36.219 3.604 1 97.56 254 HIS A CA 1
ATOM 1956 C C . HIS A 1 254 ? -5.859 36.844 4.75 1 97.56 254 HIS A C 1
ATOM 1958 O O . HIS A 1 254 ? -4.758 37.344 4.539 1 97.56 254 HIS A O 1
ATOM 1964 N N . THR A 1 255 ? -6.379 36.75 5.945 1 97.56 255 THR A N 1
ATOM 1965 C CA . THR A 1 255 ? -5.688 37.281 7.121 1 97.56 255 THR A CA 1
ATOM 1966 C C . THR A 1 255 ? -4.41 36.469 7.387 1 97.56 255 THR A C 1
ATOM 1968 O O . THR A 1 255 ? -3.357 37.062 7.656 1 97.56 255 THR A O 1
ATOM 1971 N N . ALA A 1 256 ? -4.527 35.188 7.254 1 98.06 256 ALA A N 1
ATOM 1972 C CA . ALA A 1 256 ? -3.375 34.312 7.453 1 98.06 256 ALA A CA 1
ATOM 1973 C C . ALA A 1 256 ? -2.27 34.625 6.449 1 98.06 256 ALA A C 1
ATOM 1975 O O . ALA A 1 256 ? -1.088 34.625 6.805 1 98.06 256 ALA A O 1
ATOM 1976 N N . SER A 1 257 ? -2.623 34.844 5.203 1 98.5 257 SER A N 1
ATOM 1977 C CA . SER A 1 257 ? -1.638 35.125 4.16 1 98.5 257 SER A CA 1
ATOM 1978 C C . SER A 1 257 ? -0.851 36.375 4.453 1 98.5 257 SER A C 1
ATOM 1980 O O . SER A 1 257 ? 0.353 36.438 4.195 1 98.5 257 SER A O 1
ATOM 1982 N N . ILE A 1 258 ? -1.487 37.375 4.996 1 98.56 258 ILE A N 1
ATOM 1983 C CA . ILE A 1 258 ? -0.836 38.625 5.352 1 98.56 258 ILE A CA 1
ATOM 1984 C C . ILE A 1 258 ? 0.164 38.375 6.477 1 98.56 258 ILE A C 1
ATOM 1986 O O . ILE A 1 258 ? 1.301 38.844 6.418 1 98.56 258 ILE A O 1
ATOM 1990 N N . ILE A 1 259 ? -0.271 37.625 7.504 1 98.62 259 ILE A N 1
ATOM 1991 C CA . ILE A 1 259 ? 0.596 37.312 8.641 1 98.62 259 ILE A CA 1
ATOM 1992 C C . ILE A 1 259 ? 1.845 36.594 8.148 1 98.62 259 ILE A C 1
ATOM 1994 O O . ILE A 1 259 ? 2.967 36.969 8.5 1 98.62 259 ILE A O 1
ATOM 1998 N N . ILE A 1 260 ? 1.663 35.594 7.293 1 98.69 260 ILE A N 1
ATOM 1999 C CA . ILE A 1 260 ? 2.758 34.75 6.789 1 98.69 260 ILE A CA 1
ATOM 2000 C C . ILE A 1 260 ? 3.709 35.625 5.961 1 98.69 260 ILE A C 1
ATOM 2002 O O . ILE A 1 260 ? 4.93 35.469 6.062 1 98.69 260 ILE A O 1
ATOM 2006 N N . ASP A 1 261 ? 3.178 36.5 5.117 1 98.56 261 ASP A N 1
ATOM 2007 C CA . ASP A 1 261 ? 3.996 37.375 4.301 1 98.56 261 ASP A CA 1
ATOM 2008 C C . ASP A 1 261 ? 4.887 38.25 5.172 1 98.56 261 ASP A C 1
ATOM 2010 O O . ASP A 1 261 ? 6.066 38.469 4.867 1 98.56 261 ASP A O 1
ATOM 2014 N N . GLU A 1 262 ? 4.328 38.781 6.234 1 97.75 262 GLU A N 1
ATOM 2015 C CA . GLU A 1 262 ? 5.102 39.625 7.145 1 97.75 262 GLU A CA 1
ATOM 2016 C C . GLU A 1 262 ? 6.195 38.812 7.84 1 97.75 262 GLU A C 1
ATOM 2018 O O . GLU A 1 262 ? 7.293 39.344 8.07 1 97.75 262 GLU A O 1
ATOM 2023 N N . LEU A 1 263 ? 5.875 37.562 8.219 1 97.62 263 LEU A N 1
ATOM 2024 C CA . LEU A 1 263 ? 6.891 36.719 8.805 1 97.62 263 LEU A CA 1
ATOM 2025 C C . LEU A 1 263 ? 8.047 36.5 7.836 1 97.62 263 LEU A C 1
ATOM 2027 O O . LEU A 1 263 ? 9.211 36.562 8.227 1 97.62 263 LEU A O 1
ATOM 2031 N N . MET A 1 264 ? 7.664 36.188 6.586 1 97.44 264 MET A N 1
ATOM 2032 C CA . MET A 1 264 ? 8.672 35.969 5.562 1 97.44 264 MET A CA 1
ATOM 2033 C C . MET A 1 264 ? 9.602 37.156 5.414 1 97.44 264 MET A C 1
ATOM 2035 O O . MET A 1 264 ? 10.82 37 5.328 1 97.44 264 MET A O 1
ATOM 2039 N N . LYS A 1 265 ? 9.055 38.344 5.371 1 95.56 265 LYS A N 1
ATOM 2040 C CA . LYS A 1 265 ? 9.82 39.562 5.23 1 95.56 265 LYS A CA 1
ATOM 2041 C C . LYS A 1 265 ? 10.703 39.812 6.453 1 95.56 265 LYS A C 1
ATOM 2043 O O . LYS A 1 265 ? 11.883 40.125 6.32 1 95.56 265 LYS A O 1
ATOM 2048 N N . TYR A 1 266 ? 10.109 39.594 7.555 1 95.44 266 TYR A N 1
ATOM 2049 C CA . TYR A 1 266 ? 10.82 39.875 8.797 1 95.44 266 TYR A CA 1
ATOM 2050 C C . TYR A 1 266 ? 12.039 38.969 8.938 1 95.44 266 TYR A C 1
ATOM 2052 O O . TYR A 1 266 ? 13.109 39.406 9.336 1 95.44 266 TYR A O 1
ATOM 2060 N N . PHE A 1 267 ? 11.891 37.719 8.602 1 95.81 267 PHE A N 1
ATOM 2061 C CA . PHE A 1 267 ? 12.953 36.75 8.812 1 95.81 267 PHE A CA 1
ATOM 2062 C C . PHE A 1 267 ? 13.805 36.594 7.551 1 95.81 267 PHE A C 1
ATOM 2064 O O . PHE A 1 267 ? 14.695 35.75 7.496 1 95.81 267 PHE A O 1
ATOM 2071 N N . ASN A 1 268 ? 13.539 37.312 6.523 1 94.25 268 ASN A N 1
ATOM 2072 C CA . ASN A 1 268 ? 14.258 37.281 5.25 1 94.25 268 ASN A CA 1
ATOM 2073 C C . ASN A 1 268 ? 14.32 35.875 4.68 1 94.25 268 ASN A C 1
ATOM 2075 O O . ASN A 1 268 ? 15.398 35.406 4.32 1 94.25 268 ASN A O 1
ATOM 2079 N N . ALA A 1 269 ? 13.18 35.219 4.773 1 96.38 269 ALA A N 1
ATOM 2080 C CA . ALA A 1 269 ? 13.109 33.844 4.262 1 96.38 269 ALA A CA 1
ATOM 2081 C C . ALA A 1 269 ? 12.828 33.812 2.762 1 96.38 269 ALA A C 1
ATOM 2083 O O . ALA A 1 269 ? 11.914 34.5 2.291 1 96.38 269 ALA A O 1
ATOM 2084 N N . GLU A 1 270 ? 13.586 33.062 2.02 1 95.88 270 GLU A N 1
ATOM 2085 C CA . GLU A 1 270 ? 13.391 32.969 0.578 1 95.88 270 GLU A CA 1
ATOM 2086 C C . GLU A 1 270 ? 12.227 32.031 0.251 1 95.88 270 GLU A C 1
ATOM 2088 O O . GLU A 1 270 ? 11.539 32.219 -0.752 1 95.88 270 GLU A O 1
ATOM 2093 N N . ASN A 1 271 ? 12.094 31.016 1.091 1 96.81 271 ASN A N 1
ATOM 2094 C CA . ASN A 1 271 ? 11.039 30.031 0.923 1 96.81 271 ASN A CA 1
ATOM 2095 C C . ASN A 1 271 ? 10.352 29.703 2.248 1 96.81 271 ASN A C 1
ATOM 2097 O O . ASN A 1 271 ? 10.977 29.781 3.309 1 96.81 271 ASN A O 1
ATOM 2101 N N . LEU A 1 272 ? 9.102 29.438 2.125 1 98.38 272 LEU A N 1
ATOM 2102 C CA . LEU A 1 272 ? 8.359 28.828 3.223 1 98.38 272 LEU A CA 1
ATOM 2103 C C . LEU A 1 272 ? 8.273 27.312 3.049 1 98.38 272 LEU A C 1
ATOM 2105 O O . LEU A 1 272 ? 7.707 26.828 2.066 1 98.38 272 LEU A O 1
ATOM 2109 N N . ILE A 1 273 ? 8.867 26.594 3.949 1 98.69 273 ILE A N 1
ATOM 2110 C CA . ILE A 1 273 ? 8.664 25.156 3.967 1 98.69 273 ILE A CA 1
ATOM 2111 C C . ILE A 1 273 ? 7.402 24.812 4.762 1 98.69 273 ILE A C 1
ATOM 2113 O O . ILE A 1 273 ? 7.211 25.312 5.875 1 98.69 273 ILE A O 1
ATOM 2117 N N . VAL A 1 274 ? 6.559 23.984 4.215 1 98.75 274 VAL A N 1
ATOM 2118 C CA . VAL A 1 274 ? 5.262 23.688 4.812 1 98.75 274 VAL A CA 1
ATOM 2119 C C . VAL A 1 274 ? 5.309 22.328 5.52 1 98.75 274 VAL A C 1
ATOM 2121 O O . VAL A 1 274 ? 5.805 21.359 4.957 1 98.75 274 VAL A O 1
ATOM 2124 N N . SER A 1 275 ? 4.777 22.281 6.715 1 98.81 275 SER A N 1
ATOM 2125 C CA . SER A 1 275 ? 4.629 21.031 7.434 1 98.81 275 SER A CA 1
ATOM 2126 C C . SER A 1 275 ? 3.162 20.609 7.523 1 98.81 275 SER A C 1
ATOM 2128 O O . SER A 1 275 ? 2.316 21.406 7.961 1 98.81 275 SER A O 1
ATOM 2130 N N . ALA A 1 276 ? 2.875 19.406 7.098 1 98.19 276 ALA A N 1
ATOM 2131 C CA . ALA A 1 276 ? 1.537 18.859 7.277 1 98.19 276 ALA A CA 1
ATOM 2132 C C . ALA A 1 276 ? 1.283 18.484 8.734 1 98.19 276 ALA A C 1
ATOM 2134 O O . ALA A 1 276 ? 0.138 18.266 9.141 1 98.19 276 ALA A O 1
ATOM 2135 N N . TYR A 1 277 ? 2.316 18.453 9.523 1 98.25 277 TYR A N 1
ATOM 2136 C CA . TYR A 1 277 ? 2.254 18.062 10.922 1 98.25 277 TYR A CA 1
ATOM 2137 C C . TYR A 1 277 ? 2.602 19.234 11.836 1 98.25 277 TYR A C 1
ATOM 2139 O O . TYR A 1 277 ? 3.227 20.203 11.406 1 98.25 277 TYR A O 1
ATOM 2147 N N . GLY A 1 278 ? 2.158 19.172 13.031 1 97.88 278 GLY A N 1
ATOM 2148 C CA . GLY A 1 278 ? 2.373 20.25 13.984 1 97.88 278 GLY A CA 1
ATOM 2149 C C . GLY A 1 278 ? 2.209 19.812 15.43 1 97.88 278 GLY A C 1
ATOM 2150 O O . GLY A 1 278 ? 2.807 18.828 15.852 1 97.88 278 GLY A O 1
ATOM 2151 N N . MET A 1 279 ? 1.425 20.547 16.094 1 98 279 MET A N 1
ATOM 2152 C CA . MET A 1 279 ? 1.295 20.406 17.547 1 98 279 MET A CA 1
ATOM 2153 C C . MET A 1 279 ? 0.798 19.016 17.922 1 98 279 MET A C 1
ATOM 2155 O O . MET A 1 279 ? 1.323 18.391 18.844 1 98 279 MET A O 1
ATOM 2159 N N . ARG A 1 280 ? -0.191 18.422 17.219 1 98.5 280 ARG A N 1
ATOM 2160 C CA . ARG A 1 280 ? -0.771 17.125 17.547 1 98.5 280 ARG A CA 1
ATOM 2161 C C . ARG A 1 280 ? 0.281 16.031 17.469 1 98.5 280 ARG A C 1
ATOM 2163 O O . ARG A 1 280 ? 0.353 15.172 18.359 1 98.5 280 ARG A O 1
ATOM 2170 N N . GLU A 1 281 ? 1.055 16.047 16.453 1 98.69 281 GLU A N 1
ATOM 2171 C CA . GLU A 1 281 ? 2.109 15.055 16.297 1 98.69 281 GLU A CA 1
ATOM 2172 C C . GLU A 1 281 ? 3.236 15.281 17.297 1 98.69 281 GLU A C 1
ATOM 2174 O O . GLU A 1 281 ? 3.896 14.328 17.719 1 98.69 281 GLU A O 1
ATOM 2179 N N . GLY A 1 282 ? 3.445 16.578 17.641 1 98.75 282 GLY A N 1
ATOM 2180 C CA . GLY A 1 282 ? 4.379 16.844 18.719 1 98.75 282 GLY A CA 1
ATOM 2181 C C . GLY A 1 282 ? 3.951 16.234 20.047 1 98.75 282 GLY A C 1
ATOM 2182 O O . GLY A 1 282 ? 4.77 15.633 20.75 1 98.75 282 GLY A O 1
ATOM 2183 N N . VAL A 1 283 ? 2.664 16.391 20.344 1 98.75 283 VAL A N 1
ATOM 2184 C CA . VAL A 1 283 ? 2.102 15.773 21.547 1 98.75 283 VAL A CA 1
ATOM 2185 C C . VAL A 1 283 ? 2.271 14.258 21.469 1 98.75 283 VAL A C 1
ATOM 2187 O O . VAL A 1 283 ? 2.68 13.625 22.453 1 98.75 283 VAL A O 1
ATOM 2190 N N . LEU A 1 284 ? 2.021 13.664 20.359 1 98.56 284 LEU A N 1
ATOM 2191 C CA . LEU A 1 284 ? 2.08 12.227 20.141 1 98.56 284 LEU A CA 1
ATOM 2192 C C . LEU A 1 284 ? 3.5 11.703 20.344 1 98.56 284 LEU A C 1
ATOM 2194 O O . LEU A 1 284 ? 3.701 10.617 20.891 1 98.56 284 LEU A O 1
ATOM 2198 N N . THR A 1 285 ? 4.488 12.492 19.859 1 98.38 285 THR A N 1
ATOM 2199 C CA . THR A 1 285 ? 5.844 11.961 19.766 1 98.38 285 THR A CA 1
ATOM 2200 C C . THR A 1 285 ? 6.754 12.602 20.812 1 98.38 285 THR A C 1
ATOM 2202 O O . THR A 1 285 ? 7.977 12.57 20.688 1 98.38 285 THR A O 1
ATOM 2205 N N . GLU A 1 286 ? 6.168 13.219 21.766 1 97.25 286 GLU A N 1
ATOM 2206 C CA . GLU A 1 286 ? 6.965 13.82 22.828 1 97.25 286 GLU A CA 1
ATOM 2207 C C . GLU A 1 286 ? 7.949 12.82 23.422 1 97.25 286 GLU A C 1
ATOM 2209 O O . GLU A 1 286 ? 7.574 11.688 23.734 1 97.25 286 GLU A O 1
ATOM 2214 N N . GLY A 1 287 ? 9.227 13.25 23.562 1 96.06 287 GLY A N 1
ATOM 2215 C CA . GLY A 1 287 ? 10.25 12.406 24.156 1 96.06 287 GLY A CA 1
ATOM 2216 C C . GLY A 1 287 ? 10.906 11.484 23.156 1 96.06 287 GLY A C 1
ATOM 2217 O O . GLY A 1 287 ? 11.797 10.703 23.5 1 96.06 287 GLY A O 1
ATOM 2218 N N . ARG A 1 288 ? 10.469 11.586 21.938 1 96.19 288 ARG A N 1
ATOM 2219 C CA . ARG A 1 288 ? 11.055 10.766 20.875 1 96.19 288 ARG A CA 1
ATOM 2220 C C . ARG A 1 288 ? 11.781 11.633 19.859 1 96.19 288 ARG A C 1
ATOM 2222 O O . ARG A 1 288 ? 11.43 12.797 19.656 1 96.19 288 ARG A O 1
ATOM 2229 N N . ARG A 1 289 ? 12.781 11.078 19.297 1 96.88 289 ARG A N 1
ATOM 2230 C CA . ARG A 1 289 ? 13.484 11.68 18.156 1 96.88 289 ARG A CA 1
ATOM 2231 C C . ARG A 1 289 ? 13.453 10.758 16.938 1 96.88 289 ARG A C 1
ATOM 2233 O O . ARG A 1 289 ? 14.055 9.688 16.953 1 96.88 289 ARG A O 1
ATOM 2240 N N . LEU A 1 290 ? 12.766 11.172 15.938 1 98 290 LEU A N 1
ATOM 2241 C CA . LEU A 1 290 ? 12.625 10.406 14.703 1 98 290 LEU A CA 1
ATOM 2242 C C . LEU A 1 290 ? 13.383 11.086 13.562 1 98 290 LEU A C 1
ATOM 2244 O O . LEU A 1 290 ? 13.336 12.312 13.422 1 98 290 LEU A O 1
ATOM 2248 N N . ASN A 1 291 ? 14.133 10.344 12.812 1 96 291 ASN A N 1
ATOM 2249 C CA . ASN A 1 291 ? 14.875 10.867 11.672 1 96 291 ASN A CA 1
ATOM 2250 C C . ASN A 1 291 ? 14.438 10.203 10.367 1 96 291 ASN A C 1
ATOM 2252 O O . ASN A 1 291 ? 13.469 9.438 10.352 1 96 291 ASN A O 1
ATOM 2256 N N . ARG A 1 292 ? 15.062 10.57 9.305 1 95.88 292 ARG A N 1
ATOM 2257 C CA . ARG A 1 292 ? 14.648 10.102 7.984 1 95.88 292 ARG A CA 1
ATOM 2258 C C . ARG A 1 292 ? 14.734 8.586 7.895 1 95.88 292 ARG A C 1
ATOM 2260 O O . ARG A 1 292 ? 13.883 7.945 7.273 1 95.88 292 ARG A O 1
ATOM 2267 N N . GLU A 1 293 ? 15.711 7.945 8.469 1 95.69 293 GLU A N 1
ATOM 2268 C CA . GLU A 1 293 ? 15.828 6.488 8.445 1 95.69 293 GLU A CA 1
ATOM 2269 C C . GLU A 1 293 ? 14.695 5.832 9.227 1 95.69 293 GLU A C 1
ATOM 2271 O O . GLU A 1 293 ? 14.18 4.789 8.828 1 95.69 293 GLU A O 1
ATOM 2276 N N . SER A 1 294 ? 14.352 6.461 10.391 1 97.69 294 SER A N 1
ATOM 2277 C CA . SER A 1 294 ? 13.211 5.961 11.156 1 97.69 294 SER A CA 1
ATOM 2278 C C . SER A 1 294 ? 11.961 5.852 10.281 1 97.69 294 SER A C 1
ATOM 2280 O O . SER A 1 294 ? 11.273 4.832 10.312 1 97.69 294 SER A O 1
ATOM 2282 N N . TRP A 1 295 ? 11.727 6.82 9.555 1 98.25 295 TRP A N 1
ATOM 2283 C CA . TRP A 1 295 ? 10.516 6.875 8.734 1 98.25 295 TRP A CA 1
ATOM 2284 C C . TRP A 1 295 ? 10.602 5.906 7.562 1 98.25 295 TRP A C 1
ATOM 2286 O O . TRP A 1 295 ? 9.625 5.242 7.223 1 98.25 295 TRP A O 1
ATOM 2296 N N . LEU A 1 296 ? 11.773 5.871 6.926 1 97.25 296 LEU A N 1
ATOM 2297 C CA . LEU A 1 296 ? 11.969 4.91 5.844 1 97.25 296 LEU A CA 1
ATOM 2298 C C . LEU A 1 296 ? 11.703 3.488 6.324 1 97.25 296 LEU A C 1
ATOM 2300 O O . LEU A 1 296 ? 10.969 2.738 5.672 1 97.25 296 LEU A O 1
ATOM 2304 N N . TYR A 1 297 ? 12.289 3.174 7.461 1 96.62 297 TYR A N 1
ATOM 2305 C CA . TYR A 1 297 ? 12.109 1.834 8.016 1 96.62 297 TYR A CA 1
ATOM 2306 C C . TYR A 1 297 ? 10.672 1.611 8.453 1 96.62 297 TYR A C 1
ATOM 2308 O O . TYR A 1 297 ? 10.148 0.497 8.352 1 96.62 297 TYR A O 1
ATOM 2316 N N . GLY A 1 298 ? 10.039 2.701 8.906 1 97.69 298 GLY A N 1
ATOM 2317 C CA . GLY A 1 298 ? 8.656 2.633 9.336 1 97.69 298 GLY A CA 1
ATOM 2318 C C . GLY A 1 298 ? 7.703 2.203 8.234 1 97.69 298 GLY A C 1
ATOM 2319 O O . GLY A 1 298 ? 6.68 1.572 8.508 1 97.69 298 GLY A O 1
ATOM 2320 N N . ILE A 1 299 ? 8.078 2.451 6.977 1 98.06 299 ILE A N 1
ATOM 2321 C CA . ILE A 1 299 ? 7.219 2.111 5.848 1 98.06 299 ILE A CA 1
ATOM 2322 C C . ILE A 1 299 ? 7.07 0.595 5.75 1 98.06 299 ILE A C 1
ATOM 2324 O O . ILE A 1 299 ? 6.016 0.092 5.355 1 98.06 299 ILE A O 1
ATOM 2328 N N . ALA A 1 300 ? 8.125 -0.15 6.148 1 98.12 300 ALA A N 1
ATOM 2329 C CA . ALA A 1 300 ? 8 -1.603 6.223 1 98.12 300 ALA A CA 1
ATOM 2330 C C . ALA A 1 300 ? 6.91 -2.008 7.215 1 98.12 300 ALA A C 1
ATOM 2332 O O . ALA A 1 300 ? 6.051 -2.834 6.902 1 98.12 300 ALA A O 1
ATOM 2333 N N . TYR A 1 301 ? 6.891 -1.365 8.391 1 97.94 301 TYR A N 1
ATOM 2334 C CA . TYR A 1 301 ? 5.891 -1.664 9.414 1 97.94 301 TYR A CA 1
ATOM 2335 C C . TYR A 1 301 ? 4.488 -1.33 8.922 1 97.94 301 TYR A C 1
ATOM 2337 O O . TYR A 1 301 ? 3.533 -2.049 9.219 1 97.94 301 TYR A O 1
ATOM 2345 N N . PHE A 1 302 ? 4.402 -0.195 8.148 1 97.44 302 PHE A N 1
ATOM 2346 C CA . PHE A 1 302 ? 3.125 0.217 7.582 1 97.44 302 PHE A CA 1
ATOM 2347 C C . PHE A 1 302 ? 2.531 -0.892 6.719 1 97.44 302 PHE A C 1
ATOM 2349 O O . PHE A 1 302 ? 1.316 -0.948 6.523 1 97.44 302 PHE A O 1
ATOM 2356 N N . ASN A 1 303 ? 3.377 -1.803 6.207 1 97.69 303 ASN A N 1
ATOM 2357 C CA . ASN A 1 303 ? 2.959 -2.893 5.332 1 97.69 303 ASN A CA 1
ATOM 2358 C C . ASN A 1 303 ? 3.057 -4.242 6.035 1 97.69 303 ASN A C 1
ATOM 2360 O O . ASN A 1 303 ? 3.148 -5.285 5.379 1 97.69 303 ASN A O 1
ATOM 2364 N N . ALA A 1 304 ? 3.15 -4.262 7.383 1 97.06 304 ALA A N 1
ATOM 2365 C CA . ALA A 1 304 ? 3.189 -5.461 8.211 1 97.06 304 ALA A CA 1
ATOM 2366 C C . ALA A 1 304 ? 4.441 -6.289 7.926 1 97.06 304 ALA A C 1
ATOM 2368 O O . ALA A 1 304 ? 4.391 -7.52 7.93 1 97.06 304 ALA A O 1
ATOM 2369 N N . LEU A 1 305 ? 5.547 -5.59 7.578 1 97.56 305 LEU A N 1
ATOM 2370 C CA . LEU A 1 305 ? 6.805 -6.258 7.266 1 97.56 305 LEU A CA 1
ATOM 2371 C C . LEU A 1 305 ? 7.902 -5.84 8.242 1 97.56 305 LEU A C 1
ATOM 2373 O O . LEU A 1 305 ? 7.824 -4.766 8.844 1 97.56 305 LEU A O 1
ATOM 2377 N N . GLU A 1 306 ? 8.883 -6.719 8.422 1 96 306 GLU A N 1
ATOM 2378 C CA . GLU A 1 306 ? 10.133 -6.301 9.039 1 96 306 GLU A CA 1
ATOM 2379 C C . GLU A 1 306 ? 11.008 -5.531 8.055 1 96 306 GLU A C 1
ATOM 2381 O O . GLU A 1 306 ? 11.094 -5.898 6.879 1 96 306 GLU A O 1
ATOM 2386 N N . PRO A 1 307 ? 11.648 -4.453 8.477 1 97 307 PRO A N 1
ATOM 2387 C CA . PRO A 1 307 ? 12.445 -3.629 7.566 1 97 307 PRO A CA 1
ATOM 2388 C C . PRO A 1 307 ? 13.625 -4.383 6.969 1 97 307 PRO A C 1
ATOM 2390 O O . PRO A 1 307 ? 14.492 -4.863 7.707 1 97 307 PRO A O 1
ATOM 2393 N N . PRO A 1 308 ? 13.695 -4.504 5.652 1 97.12 308 PRO A N 1
ATOM 2394 C CA . PRO A 1 308 ? 14.875 -5.094 5.012 1 97.12 308 PRO A CA 1
ATOM 2395 C C . PRO A 1 308 ? 16.031 -4.102 4.871 1 97.12 308 PRO A C 1
ATOM 2397 O O . PRO A 1 308 ? 16.375 -3.713 3.756 1 97.12 308 PRO A O 1
ATOM 2400 N N . ILE A 1 309 ? 16.734 -3.805 5.906 1 96.44 309 ILE A N 1
ATOM 2401 C CA . ILE A 1 309 ? 17.641 -2.68 6.031 1 96.44 309 ILE A CA 1
ATOM 2402 C C . ILE A 1 309 ? 18.906 -2.947 5.207 1 96.44 309 ILE A C 1
ATOM 2404 O O . ILE A 1 309 ? 19.578 -2.012 4.762 1 96.44 309 ILE A O 1
ATOM 2408 N N . GLN A 1 310 ? 19.219 -4.215 4.926 1 96.62 310 GLN A N 1
ATOM 2409 C CA . GLN A 1 310 ? 20.484 -4.582 4.305 1 96.62 310 GLN A CA 1
ATOM 2410 C C . GLN A 1 310 ? 20.609 -3.986 2.902 1 96.62 310 GLN A C 1
ATOM 2412 O O . GLN A 1 310 ? 21.688 -3.582 2.484 1 96.62 310 GLN A O 1
ATOM 2417 N N . ILE A 1 311 ? 19.531 -3.988 2.201 1 97.88 311 ILE A N 1
ATOM 2418 C CA . ILE A 1 311 ? 19.609 -3.498 0.83 1 97.88 311 ILE A CA 1
ATOM 2419 C C . ILE A 1 311 ? 19.969 -2.018 0.832 1 97.88 311 ILE A C 1
ATOM 2421 O O . ILE A 1 311 ? 20.703 -1.554 -0.044 1 97.88 311 ILE A O 1
ATOM 2425 N N . PHE A 1 312 ? 19.422 -1.238 1.751 1 97.81 312 PHE A N 1
ATOM 2426 C CA . PHE A 1 312 ? 19.766 0.173 1.883 1 97.81 312 PHE A CA 1
ATOM 2427 C C . PHE A 1 312 ? 21.25 0.348 2.133 1 97.81 312 PHE A C 1
ATOM 2429 O O . PHE A 1 312 ? 21.922 1.135 1.451 1 97.81 312 PHE A O 1
ATOM 2436 N N . LYS A 1 313 ? 21.766 -0.426 3.039 1 96.69 313 LYS A N 1
ATOM 2437 C CA . LYS A 1 313 ? 23.172 -0.344 3.414 1 96.69 313 LYS A CA 1
ATOM 2438 C C . LYS A 1 313 ? 24.078 -0.758 2.256 1 96.69 313 LYS A C 1
ATOM 2440 O O . LYS A 1 313 ? 25.125 -0.136 2.018 1 96.69 313 LYS A O 1
ATOM 2445 N N . ASP A 1 314 ? 23.672 -1.812 1.519 1 96.94 314 ASP A N 1
ATOM 2446 C CA . ASP A 1 314 ? 24.469 -2.307 0.392 1 96.94 314 ASP A CA 1
ATOM 2447 C C . ASP A 1 314 ? 24.641 -1.223 -0.669 1 96.94 314 ASP A C 1
ATOM 2449 O O . ASP A 1 314 ? 25.719 -1.076 -1.237 1 96.94 314 ASP A O 1
ATOM 2453 N N . ILE A 1 315 ? 23.625 -0.523 -0.927 1 97.12 315 ILE A N 1
ATOM 2454 C CA . ILE A 1 315 ? 23.672 0.502 -1.963 1 97.12 315 ILE A CA 1
ATOM 2455 C C . ILE A 1 315 ? 24.5 1.688 -1.471 1 97.12 315 ILE A C 1
ATOM 2457 O O . ILE A 1 315 ? 25.328 2.229 -2.211 1 97.12 315 ILE A O 1
ATOM 2461 N N . ILE A 1 316 ? 24.344 2.133 -0.234 1 96.31 316 ILE A N 1
ATOM 2462 C CA . ILE A 1 316 ? 25.125 3.236 0.323 1 96.31 316 ILE A CA 1
ATOM 2463 C C . ILE A 1 316 ? 26.609 2.916 0.234 1 96.31 316 ILE A C 1
ATOM 2465 O O . ILE A 1 316 ? 27.422 3.791 -0.078 1 96.31 316 ILE A O 1
ATOM 2469 N N . ASP A 1 317 ? 26.938 1.687 0.382 1 95.62 317 ASP A N 1
ATOM 2470 C CA . ASP A 1 317 ? 28.344 1.254 0.399 1 95.62 317 ASP A CA 1
ATOM 2471 C C . ASP A 1 317 ? 28.891 1.14 -1.018 1 95.62 317 ASP A C 1
ATOM 2473 O O . ASP A 1 317 ? 30.094 1.328 -1.235 1 95.62 317 ASP A O 1
ATOM 2477 N N . SER A 1 318 ? 28.031 0.862 -1.993 1 94.75 318 SER A N 1
ATOM 2478 C CA . SER A 1 318 ? 28.516 0.51 -3.322 1 94.75 318 SER A CA 1
ATOM 2479 C C . SER A 1 318 ? 28.375 1.676 -4.293 1 94.75 318 SER A C 1
ATOM 2481 O O . SER A 1 318 ? 29.078 1.746 -5.301 1 94.75 318 SER A O 1
ATOM 2483 N N . VAL A 1 319 ? 27.375 2.457 -3.984 1 92.88 319 VAL A N 1
ATOM 2484 C CA . VAL A 1 319 ? 27.078 3.568 -4.883 1 92.88 319 VAL A CA 1
ATOM 2485 C C . VAL A 1 319 ? 27.469 4.887 -4.215 1 92.88 319 VAL A C 1
ATOM 2487 O O . VAL A 1 319 ? 27.062 5.16 -3.086 1 92.88 319 VAL A O 1
ATOM 2490 N N . GLY A 1 320 ? 28.328 5.641 -4.715 1 88.62 320 GLY A N 1
ATOM 2491 C CA . GLY A 1 320 ? 28.719 6.941 -4.203 1 88.62 320 GLY A CA 1
ATOM 2492 C C . GLY A 1 320 ? 28.062 8.094 -4.945 1 88.62 320 GLY A C 1
ATOM 2493 O O . GLY A 1 320 ? 27.188 7.883 -5.789 1 88.62 320 GLY A O 1
ATOM 2494 N N . GLY A 1 321 ? 28.234 9.273 -4.395 1 90.12 321 GLY A N 1
ATOM 2495 C CA . GLY A 1 321 ? 27.734 10.469 -5.043 1 90.12 321 GLY A CA 1
ATOM 2496 C C . GLY A 1 321 ? 26.562 11.102 -4.309 1 90.12 321 GLY A C 1
ATOM 2497 O O . GLY A 1 321 ? 26.094 10.555 -3.311 1 90.12 321 GLY A O 1
ATOM 2498 N N . LYS A 1 322 ? 26.188 12.164 -4.832 1 91.19 322 LYS A N 1
ATOM 2499 C CA . LYS A 1 322 ? 25.234 13.008 -4.133 1 91.19 322 LYS A CA 1
ATOM 2500 C C . LYS A 1 322 ? 23.844 12.367 -4.102 1 91.19 322 LYS A C 1
ATOM 2502 O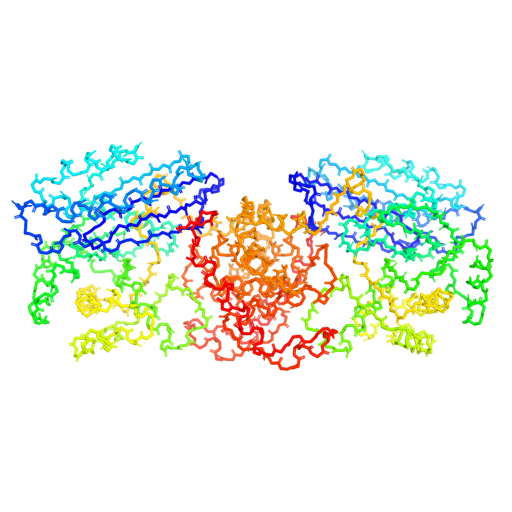 O . LYS A 1 322 ? 23.031 12.664 -3.223 1 91.19 322 LYS A O 1
ATOM 2507 N N . TYR A 1 323 ? 23.609 11.406 -5.012 1 95.06 323 TYR A N 1
ATOM 2508 C CA . TYR A 1 323 ? 22.266 10.82 -5.102 1 95.06 323 TYR A CA 1
ATOM 2509 C C . TYR A 1 323 ? 22.234 9.445 -4.457 1 95.06 323 TYR A C 1
ATOM 2511 O O . TYR A 1 323 ? 21.203 8.766 -4.492 1 95.06 323 TYR A O 1
ATOM 2519 N N . SER A 1 324 ? 23.328 9.023 -3.797 1 97.25 324 SER A N 1
ATOM 2520 C CA . SER A 1 324 ? 23.438 7.676 -3.254 1 97.25 324 SER A CA 1
ATOM 2521 C C . SER A 1 324 ? 22.328 7.379 -2.262 1 97.25 324 SER A C 1
ATOM 2523 O O . SER A 1 324 ? 21.75 6.289 -2.275 1 97.25 324 SER A O 1
ATOM 2525 N N . PHE A 1 325 ? 22 8.336 -1.467 1 97.12 325 PHE A N 1
ATOM 2526 C CA . PHE A 1 325 ? 20.953 8.156 -0.466 1 97.12 325 PHE A CA 1
ATOM 2527 C C . PHE A 1 325 ? 19.594 7.973 -1.131 1 97.12 325 PHE A C 1
ATOM 2529 O O . PHE A 1 325 ? 18.781 7.156 -0.683 1 97.12 325 PHE A O 1
ATOM 2536 N N . TYR A 1 326 ? 19.312 8.719 -2.166 1 97.62 326 TYR A N 1
ATOM 2537 C CA . TYR A 1 326 ? 18.031 8.625 -2.859 1 97.62 326 TYR A CA 1
ATOM 2538 C C . TYR A 1 326 ? 17.906 7.309 -3.615 1 97.62 326 TYR A C 1
ATOM 2540 O O . TYR A 1 326 ? 16.828 6.703 -3.654 1 97.62 326 TYR A O 1
ATOM 2548 N N . ILE A 1 327 ? 19.031 6.875 -4.172 1 98.5 327 ILE A N 1
ATOM 2549 C CA . ILE A 1 327 ? 19.062 5.586 -4.855 1 98.5 327 ILE A CA 1
ATOM 2550 C C . ILE A 1 327 ? 18.812 4.461 -3.855 1 98.5 327 ILE A C 1
ATOM 2552 O O . ILE A 1 327 ? 17.984 3.578 -4.109 1 98.5 327 ILE A O 1
ATOM 2556 N N . ALA A 1 328 ? 19.469 4.531 -2.695 1 98.62 328 ALA A N 1
ATOM 2557 C CA . ALA A 1 328 ? 19.297 3.529 -1.645 1 98.62 328 ALA A CA 1
ATOM 2558 C C . ALA A 1 328 ? 17.844 3.504 -1.141 1 98.62 328 ALA A C 1
ATOM 2560 O O . ALA A 1 328 ? 17.281 2.432 -0.924 1 98.62 328 ALA A O 1
ATOM 2561 N N . SER A 1 329 ? 17.281 4.676 -0.965 1 98.69 329 SER A N 1
ATOM 2562 C CA . SER A 1 329 ? 15.898 4.785 -0.505 1 98.69 329 SER A CA 1
ATOM 2563 C C . SER A 1 329 ? 14.93 4.191 -1.519 1 98.69 329 SER A C 1
ATOM 2565 O O . SER A 1 329 ? 13.984 3.496 -1.146 1 98.69 329 SER A O 1
ATOM 2567 N N . SER A 1 330 ? 15.164 4.438 -2.801 1 98.75 330 SER A N 1
ATOM 2568 C CA . SER A 1 330 ? 14.328 3.896 -3.867 1 98.75 330 SER A CA 1
ATOM 2569 C C . SER A 1 330 ? 14.398 2.373 -3.908 1 98.75 330 SER A C 1
ATOM 2571 O O . SER A 1 330 ? 13.375 1.705 -4.074 1 98.75 330 SER A O 1
ATOM 2573 N N . ALA A 1 331 ? 15.586 1.838 -3.742 1 98.75 331 ALA A N 1
ATOM 2574 C CA . ALA A 1 331 ? 15.766 0.388 -3.732 1 98.75 331 ALA A CA 1
ATOM 2575 C C . ALA A 1 331 ? 15.07 -0.242 -2.525 1 98.75 331 ALA A C 1
ATOM 2577 O O . ALA A 1 331 ? 14.391 -1.264 -2.654 1 98.75 331 ALA A O 1
ATOM 2578 N N . TYR A 1 332 ? 15.289 0.378 -1.381 1 98.75 332 TYR A N 1
ATOM 2579 C CA . TYR A 1 332 ? 14.68 -0.091 -0.142 1 98.75 332 TYR A CA 1
ATOM 2580 C C . TYR A 1 332 ? 13.164 -0.135 -0.264 1 98.75 332 TYR A C 1
ATOM 2582 O O . TYR A 1 332 ? 12.531 -1.149 0.055 1 98.75 332 TYR A O 1
ATOM 2590 N N . LEU A 1 333 ? 12.578 0.953 -0.76 1 98.81 333 LEU A N 1
ATOM 2591 C CA . LEU A 1 333 ? 11.125 1.029 -0.896 1 98.81 333 LEU A CA 1
ATOM 2592 C C . LEU A 1 333 ? 10.625 0.038 -1.942 1 98.81 333 LEU A C 1
ATOM 2594 O O . LEU A 1 333 ? 9.594 -0.61 -1.746 1 98.81 333 LEU A O 1
ATOM 2598 N N . SER A 1 334 ? 11.312 -0.046 -3.037 1 98.81 334 SER A N 1
ATOM 2599 C CA . SER A 1 334 ? 10.938 -1.004 -4.07 1 98.81 334 SER A CA 1
ATOM 2600 C C . SER A 1 334 ? 10.93 -2.43 -3.527 1 98.81 334 SER A C 1
ATOM 2602 O O . SER A 1 334 ? 10.031 -3.213 -3.838 1 98.81 334 SER A O 1
ATOM 2604 N N . LEU A 1 335 ? 11.93 -2.762 -2.707 1 98.75 335 LEU A N 1
ATOM 2605 C CA . LEU A 1 335 ? 11.969 -4.094 -2.115 1 98.75 335 LEU A CA 1
ATOM 2606 C C . LEU A 1 335 ? 10.789 -4.312 -1.174 1 98.75 335 LEU A C 1
ATOM 2608 O O . LEU A 1 335 ? 10.195 -5.391 -1.159 1 98.75 335 LEU A O 1
ATOM 2612 N N . ILE A 1 336 ? 10.453 -3.301 -0.382 1 98.62 336 ILE A N 1
ATOM 2613 C CA . ILE A 1 336 ? 9.305 -3.385 0.51 1 98.62 336 ILE A CA 1
ATOM 2614 C C . ILE A 1 336 ? 8.047 -3.719 -0.295 1 98.62 336 ILE A C 1
ATOM 2616 O O . ILE A 1 336 ? 7.277 -4.602 0.084 1 98.62 336 ILE A O 1
ATOM 2620 N N . PHE A 1 337 ? 7.871 -3.055 -1.421 1 98.56 337 PHE A N 1
ATOM 2621 C CA . PHE A 1 337 ? 6.652 -3.252 -2.193 1 98.56 337 PHE A CA 1
ATOM 2622 C C . PHE A 1 337 ? 6.695 -4.578 -2.941 1 98.56 337 PHE A C 1
ATOM 2624 O O . PHE A 1 337 ? 5.656 -5.203 -3.17 1 98.56 337 PHE A O 1
ATOM 2631 N N . LYS A 1 338 ? 7.883 -5.039 -3.271 1 98.19 338 LYS A N 1
ATOM 2632 C CA . LYS A 1 338 ? 8.008 -6.406 -3.768 1 98.19 338 LYS A CA 1
ATOM 2633 C C . LYS A 1 338 ? 7.578 -7.414 -2.707 1 98.19 338 LYS A C 1
ATOM 2635 O O . LYS A 1 338 ? 6.789 -8.32 -2.988 1 98.19 338 LYS A O 1
ATOM 2640 N N . MET A 1 339 ? 8.078 -7.223 -1.516 1 98.06 339 MET A N 1
ATOM 2641 C CA . MET A 1 339 ? 7.758 -8.102 -0.396 1 98.06 339 MET A CA 1
ATOM 2642 C C . MET A 1 339 ? 6.281 -8.008 -0.031 1 98.06 339 MET A C 1
ATOM 2644 O O . MET A 1 339 ? 5.727 -8.922 0.584 1 98.06 339 MET A O 1
ATOM 2648 N N . SER A 1 340 ? 5.637 -6.855 -0.395 1 97.69 340 SER A N 1
ATOM 2649 C CA . SER A 1 340 ? 4.227 -6.645 -0.093 1 97.69 340 SER A CA 1
ATOM 2650 C C . SER A 1 340 ? 3.332 -7.312 -1.134 1 97.69 340 SER A C 1
ATOM 2652 O O . SER A 1 340 ? 2.105 -7.262 -1.03 1 97.69 340 SER A O 1
ATOM 2654 N N . GLY A 1 341 ? 3.91 -7.895 -2.141 1 95.75 341 GLY A N 1
ATOM 2655 C CA . GLY A 1 341 ? 3.137 -8.695 -3.076 1 95.75 341 GLY A CA 1
ATOM 2656 C C . GLY A 1 341 ? 2.814 -7.961 -4.363 1 95.75 341 GLY A C 1
ATOM 2657 O O . GLY A 1 341 ? 2.113 -8.492 -5.227 1 95.75 341 GLY A O 1
ATOM 2658 N N . TYR A 1 342 ? 3.33 -6.762 -4.547 1 97.25 342 TYR A N 1
ATOM 2659 C CA . TYR A 1 342 ? 3.066 -6.035 -5.785 1 97.25 342 TYR A CA 1
ATOM 2660 C C . TYR A 1 342 ? 3.838 -6.648 -6.949 1 97.25 342 TYR A C 1
ATOM 2662 O O . TYR A 1 342 ? 5.023 -6.961 -6.82 1 97.25 342 TYR A O 1
ATOM 2670 N N . LEU A 1 343 ? 3.166 -6.801 -8.094 1 96.88 343 LEU A N 1
ATOM 2671 C CA . LEU A 1 343 ? 3.746 -7.43 -9.273 1 96.88 343 LEU A CA 1
ATOM 2672 C C . LEU A 1 343 ? 4.719 -6.48 -9.969 1 96.88 343 LEU A C 1
ATOM 2674 O O . LEU A 1 343 ? 5.645 -6.926 -10.648 1 96.88 343 LEU A O 1
ATOM 2678 N N . ASN A 1 344 ? 4.488 -5.215 -9.883 1 97.06 344 ASN A N 1
ATOM 2679 C CA . ASN A 1 344 ? 5.426 -4.16 -10.25 1 97.06 344 ASN A CA 1
ATOM 2680 C C . ASN A 1 344 ? 5.793 -3.287 -9.055 1 97.06 344 ASN A C 1
ATOM 2682 O O . ASN A 1 344 ? 5.203 -2.221 -8.859 1 97.06 344 ASN A O 1
ATOM 2686 N N . PRO A 1 345 ? 6.805 -3.738 -8.328 1 98.06 345 PRO A N 1
ATOM 2687 C CA . PRO A 1 345 ? 7.125 -3.035 -7.082 1 98.06 345 PRO A CA 1
ATOM 2688 C C . PRO A 1 345 ? 7.629 -1.613 -7.32 1 98.06 345 PRO A C 1
ATOM 2690 O O . PRO A 1 345 ? 7.504 -0.756 -6.441 1 98.06 345 PRO A O 1
ATOM 2693 N N . TYR A 1 346 ? 8.164 -1.322 -8.523 1 98.5 346 TYR A N 1
ATOM 2694 C CA . TYR A 1 346 ? 8.68 0.004 -8.844 1 98.5 346 TYR A CA 1
ATOM 2695 C C . TYR A 1 346 ? 7.539 0.99 -9.078 1 98.5 346 TYR A C 1
ATOM 2697 O O . TYR A 1 346 ? 7.605 2.139 -8.633 1 98.5 346 TYR A O 1
ATOM 2705 N N . GLU A 1 347 ? 6.516 0.502 -9.766 1 97.88 347 GLU A N 1
ATOM 2706 C CA . GLU A 1 347 ? 5.328 1.333 -9.914 1 97.88 347 GLU A CA 1
ATOM 2707 C C . GLU A 1 347 ? 4.66 1.589 -8.562 1 97.88 347 GLU A C 1
ATOM 2709 O O . GLU A 1 347 ? 4.191 2.697 -8.297 1 97.88 347 GLU A O 1
ATOM 2714 N N . ALA A 1 348 ? 4.594 0.575 -7.762 1 98 348 ALA A N 1
ATOM 2715 C CA . ALA A 1 348 ? 4.012 0.732 -6.43 1 98 348 ALA A CA 1
ATOM 2716 C C . ALA A 1 348 ? 4.773 1.773 -5.617 1 98 348 ALA A C 1
ATOM 2718 O O . ALA A 1 348 ? 4.168 2.609 -4.941 1 98 348 ALA A O 1
ATOM 2719 N N . CYS A 1 349 ? 6.117 1.723 -5.68 1 98.38 349 CYS A N 1
ATOM 2720 C CA . CYS A 1 349 ? 6.973 2.697 -5.016 1 98.38 349 CYS A CA 1
ATOM 2721 C C . CYS A 1 349 ? 6.66 4.109 -5.488 1 98.38 349 CYS A C 1
ATOM 2723 O O . CYS A 1 349 ? 6.449 5.008 -4.672 1 98.38 349 CYS A O 1
ATOM 2725 N N . TYR A 1 350 ? 6.562 4.281 -6.777 1 97.69 350 TYR A N 1
ATOM 2726 C CA . TYR A 1 350 ? 6.266 5.582 -7.375 1 97.69 350 TYR A CA 1
ATOM 2727 C C . TYR A 1 350 ? 4.906 6.09 -6.922 1 97.69 350 TYR A C 1
ATOM 2729 O O . TYR A 1 350 ? 4.781 7.23 -6.469 1 97.69 350 TYR A O 1
ATOM 2737 N N . ARG A 1 351 ? 3.916 5.273 -6.984 1 96.94 351 ARG A N 1
ATOM 2738 C CA . ARG A 1 351 ? 2.545 5.66 -6.664 1 96.94 351 ARG A CA 1
ATOM 2739 C C . ARG A 1 351 ? 2.387 5.934 -5.172 1 96.94 351 ARG A C 1
ATOM 2741 O O . ARG A 1 351 ? 1.622 6.816 -4.777 1 96.94 351 ARG A O 1
ATOM 2748 N N . PHE A 1 352 ? 3.076 5.172 -4.379 1 97.81 352 PHE A N 1
ATOM 2749 C CA . PHE A 1 352 ? 3.02 5.387 -2.938 1 97.81 352 PHE A CA 1
ATOM 2750 C C . PHE A 1 352 ? 3.504 6.785 -2.578 1 97.81 352 PHE A C 1
ATOM 2752 O O . PHE A 1 352 ? 2.809 7.531 -1.885 1 97.81 352 PHE A O 1
ATOM 2759 N N . ILE A 1 353 ? 4.637 7.141 -3.084 1 97.12 353 ILE A N 1
ATOM 2760 C CA . ILE A 1 353 ? 5.227 8.43 -2.734 1 97.12 353 ILE A CA 1
ATOM 2761 C C . ILE A 1 353 ? 4.367 9.555 -3.297 1 97.12 353 ILE A C 1
ATOM 2763 O O . ILE A 1 353 ? 4.211 10.602 -2.658 1 97.12 353 ILE A O 1
ATOM 2767 N N . LYS A 1 354 ? 3.805 9.344 -4.441 1 94.44 354 LYS A N 1
ATOM 2768 C CA . LYS A 1 354 ? 2.963 10.352 -5.086 1 94.44 354 LYS A CA 1
ATOM 2769 C C . LYS A 1 354 ? 1.685 10.586 -4.289 1 94.44 354 LYS A C 1
ATOM 2771 O O . LYS A 1 354 ? 1.133 11.695 -4.301 1 94.44 354 LYS A O 1
ATOM 2776 N N . ASN A 1 355 ? 1.252 9.539 -3.5 1 95.62 355 ASN A N 1
ATOM 2777 C CA . ASN A 1 355 ? -0.082 9.602 -2.912 1 95.62 355 ASN A CA 1
ATOM 2778 C C . ASN A 1 355 ? -0.025 9.539 -1.389 1 95.62 355 ASN A C 1
ATOM 2780 O O . ASN A 1 355 ? -1.03 9.258 -0.736 1 95.62 355 ASN A O 1
ATOM 2784 N N . SER A 1 356 ? 1.09 9.727 -0.846 1 97.06 356 SER A N 1
ATOM 2785 C CA . SER A 1 356 ? 1.205 9.641 0.606 1 97.06 356 SER A CA 1
ATOM 2786 C C . SER A 1 356 ? 2.145 10.719 1.146 1 97.06 356 SER A C 1
ATOM 2788 O O . SER A 1 356 ? 2.961 11.266 0.404 1 97.06 356 SER A O 1
ATOM 2790 N N . VAL A 1 357 ? 1.987 11.031 2.391 1 97.12 357 VAL A N 1
ATOM 2791 C CA . VAL A 1 357 ? 2.957 11.867 3.088 1 97.12 357 VAL A CA 1
ATOM 2792 C C . VAL A 1 357 ? 4.191 11.047 3.441 1 97.12 357 VAL A C 1
ATOM 2794 O O . VAL A 1 357 ? 4.078 9.922 3.943 1 97.12 357 VAL A O 1
ATOM 2797 N N . LEU A 1 358 ? 5.324 11.547 3.125 1 97.19 358 LEU A N 1
ATOM 2798 C CA . LEU A 1 358 ? 6.578 10.906 3.506 1 97.19 358 LEU A CA 1
ATOM 2799 C C . LEU A 1 358 ? 7.328 11.742 4.535 1 97.19 358 LEU A C 1
ATOM 2801 O O . LEU A 1 358 ? 8.211 12.523 4.176 1 97.19 358 LEU A O 1
ATOM 2805 N N . PRO A 1 359 ? 7.027 11.531 5.82 1 98.19 359 PRO A N 1
ATOM 2806 C CA . PRO A 1 359 ? 7.773 12.273 6.836 1 98.19 359 PRO A CA 1
ATOM 2807 C C . PRO A 1 359 ? 9.273 11.992 6.793 1 98.19 359 PRO A C 1
ATOM 2809 O O . PRO A 1 359 ? 9.695 10.938 6.309 1 98.19 359 PRO A O 1
ATOM 2812 N N . GLY A 1 360 ? 10.016 12.945 7.246 1 97.81 360 GLY A N 1
ATOM 2813 C CA . GLY A 1 360 ? 11.461 12.789 7.281 1 97.81 360 GLY A CA 1
ATOM 2814 C C . GLY A 1 360 ? 12.141 13.312 6.031 1 97.81 360 GLY A C 1
ATOM 2815 O O . GLY A 1 360 ? 13.375 13.352 5.965 1 97.81 360 GLY A O 1
ATOM 2816 N N . PHE A 1 361 ? 11.344 13.766 5.031 1 97.62 361 PHE A N 1
ATOM 2817 C CA . PHE A 1 361 ? 11.891 14.227 3.76 1 97.62 361 PHE A CA 1
ATOM 2818 C C . PHE A 1 361 ? 11.242 15.539 3.338 1 97.62 361 PHE A C 1
ATOM 2820 O O . PHE A 1 361 ? 10.062 15.773 3.617 1 97.62 361 PHE A O 1
ATOM 2827 N N . LEU A 1 362 ? 12.062 16.391 2.688 1 97.12 362 LEU A N 1
ATOM 2828 C CA . LEU A 1 362 ? 11.43 17.469 1.924 1 97.12 362 LEU A CA 1
ATOM 2829 C C . LEU A 1 362 ? 10.688 16.906 0.715 1 97.12 362 LEU A C 1
ATOM 2831 O O . LEU A 1 362 ? 11.008 15.812 0.237 1 97.12 362 LEU A O 1
ATOM 2835 N N . LEU A 1 363 ? 9.734 17.641 0.26 1 97.12 363 LEU A N 1
ATOM 2836 C CA . LEU A 1 363 ? 8.891 17.125 -0.82 1 97.12 363 LEU A CA 1
ATOM 2837 C C . LEU A 1 363 ? 9.719 16.859 -2.072 1 97.12 363 LEU A C 1
ATOM 2839 O O . LEU A 1 363 ? 9.516 15.859 -2.754 1 97.12 363 LEU A O 1
ATOM 2843 N N . GLU A 1 364 ? 10.656 17.703 -2.367 1 95.94 364 GLU A N 1
ATOM 2844 C CA . GLU A 1 364 ? 11.5 17.516 -3.545 1 95.94 364 GLU A CA 1
ATOM 2845 C C . GLU A 1 364 ? 12.336 16.25 -3.432 1 95.94 364 GLU A C 1
ATOM 2847 O O . GLU A 1 364 ? 12.555 15.547 -4.426 1 95.94 364 GLU A O 1
ATOM 2852 N N . GLU A 1 365 ? 12.805 15.969 -2.234 1 96.44 365 GLU A N 1
ATOM 2853 C CA . GLU A 1 365 ? 13.57 14.75 -2.01 1 96.44 365 GLU A CA 1
ATOM 2854 C C . GLU A 1 365 ? 12.711 13.508 -2.266 1 96.44 365 GLU A C 1
ATOM 2856 O O . GLU A 1 365 ? 13.156 12.562 -2.92 1 96.44 365 GLU A O 1
ATOM 2861 N N . ALA A 1 366 ? 11.516 13.57 -1.724 1 97 366 ALA A N 1
ATOM 2862 C CA . ALA A 1 366 ? 10.57 12.469 -1.939 1 97 366 ALA A CA 1
ATOM 2863 C C . ALA A 1 366 ? 10.305 12.258 -3.428 1 97 366 ALA A C 1
ATOM 2865 O O . ALA A 1 366 ? 10.227 11.125 -3.896 1 97 366 ALA A O 1
ATOM 2866 N N . LEU A 1 367 ? 10.219 13.305 -4.191 1 96.56 367 LEU A N 1
ATOM 2867 C CA . LEU A 1 367 ? 9.945 13.227 -5.621 1 96.56 367 LEU A CA 1
ATOM 2868 C C . LEU A 1 367 ? 11.125 12.609 -6.363 1 96.56 367 LEU A C 1
ATOM 2870 O O . LEU A 1 367 ? 10.938 11.828 -7.301 1 96.56 367 LEU A O 1
ATOM 2874 N N . ILE A 1 368 ? 12.297 12.992 -5.969 1 96.94 368 ILE A N 1
ATOM 2875 C CA . ILE A 1 368 ? 13.469 12.406 -6.598 1 96.94 368 ILE A CA 1
ATOM 2876 C C . ILE A 1 368 ? 13.445 10.891 -6.41 1 96.94 368 ILE A C 1
ATOM 2878 O O . ILE A 1 368 ? 13.648 10.133 -7.363 1 96.94 368 ILE A O 1
ATOM 2882 N N . ILE A 1 369 ? 13.172 10.453 -5.195 1 97.75 369 ILE A N 1
ATOM 2883 C CA . ILE A 1 369 ? 13.078 9.031 -4.895 1 97.75 369 ILE A CA 1
ATOM 2884 C C . ILE A 1 369 ? 12.016 8.383 -5.773 1 97.75 369 ILE A C 1
ATOM 2886 O O . ILE A 1 369 ? 12.25 7.324 -6.367 1 97.75 369 ILE A O 1
ATOM 2890 N N . SER A 1 370 ? 10.875 9.023 -5.926 1 97.44 370 SER A N 1
ATOM 2891 C CA . SER A 1 370 ? 9.758 8.508 -6.711 1 97.44 370 SER A CA 1
ATOM 2892 C C . SER A 1 370 ? 10.125 8.391 -8.188 1 97.44 370 SER A C 1
ATOM 2894 O O . SER A 1 370 ? 9.742 7.43 -8.859 1 97.44 370 SER A O 1
ATOM 2896 N N . PHE A 1 371 ? 10.852 9.367 -8.703 1 97.31 371 PHE A N 1
ATOM 2897 C CA . PHE A 1 371 ? 11.211 9.367 -10.117 1 97.31 371 PHE A CA 1
ATOM 2898 C C . PHE A 1 371 ? 12.25 8.297 -10.414 1 97.31 371 PHE A C 1
ATOM 2900 O O . PHE A 1 371 ? 12.258 7.707 -11.492 1 97.31 371 PHE A O 1
ATOM 2907 N N . ILE A 1 372 ? 13.117 8.078 -9.422 1 98 372 ILE A N 1
ATOM 2908 C CA . ILE A 1 372 ? 14.055 6.965 -9.57 1 98 372 ILE A CA 1
ATOM 2909 C C . ILE A 1 372 ? 13.281 5.648 -9.664 1 98 372 ILE A C 1
ATOM 2911 O O . ILE A 1 372 ? 13.547 4.828 -10.547 1 98 372 ILE A O 1
ATOM 2915 N N . CYS A 1 373 ? 12.305 5.406 -8.812 1 98.5 373 CYS A N 1
ATOM 2916 C CA . CYS A 1 373 ? 11.461 4.223 -8.891 1 98.5 373 CYS A CA 1
ATOM 2917 C C . CYS A 1 373 ? 10.781 4.117 -10.25 1 98.5 373 CYS A C 1
ATOM 2919 O O . CYS A 1 373 ? 10.805 3.059 -10.875 1 98.5 373 CYS A O 1
ATOM 2921 N N . LYS A 1 374 ? 10.227 5.199 -10.688 1 97.81 374 LYS A N 1
ATOM 2922 C CA . LYS A 1 374 ? 9.5 5.215 -11.953 1 97.81 374 LYS A CA 1
ATOM 2923 C C . LYS A 1 374 ? 10.422 4.891 -13.125 1 97.81 374 LYS A C 1
ATOM 2925 O O . LYS A 1 374 ? 10.031 4.184 -14.055 1 97.81 374 LYS A O 1
ATOM 2930 N N . SER A 1 375 ? 11.617 5.363 -13.102 1 97.81 375 SER A N 1
ATOM 2931 C CA . SER A 1 375 ? 12.562 5.207 -14.203 1 97.81 375 SER A CA 1
ATOM 2932 C C . SER A 1 375 ? 12.93 3.742 -14.406 1 97.81 375 SER A C 1
ATOM 2934 O O . SER A 1 375 ? 13.492 3.377 -15.445 1 97.81 375 SER A O 1
ATOM 2936 N N . THR A 1 376 ? 12.633 2.9 -13.422 1 97.81 376 THR A N 1
ATOM 2937 C CA . THR A 1 376 ? 12.938 1.479 -13.523 1 97.81 376 THR A CA 1
ATOM 2938 C C . THR A 1 376 ? 12.016 0.801 -14.539 1 97.81 376 THR A C 1
ATOM 2940 O O . THR A 1 376 ? 12.352 -0.252 -15.078 1 97.81 376 THR A O 1
ATOM 2943 N N . TYR A 1 377 ? 10.836 1.393 -14.805 1 95.25 377 TYR A N 1
ATOM 2944 C CA . TYR A 1 377 ? 9.883 0.667 -15.641 1 95.25 377 TYR A CA 1
ATOM 2945 C C . TYR A 1 377 ? 9.312 1.572 -16.734 1 95.25 377 TYR A C 1
ATOM 2947 O O . TYR A 1 377 ? 8.641 1.101 -17.641 1 95.25 377 TYR A O 1
ATOM 2955 N N . SER A 1 378 ? 9.531 2.846 -16.578 1 94.81 378 SER A N 1
ATOM 2956 C CA . SER A 1 378 ? 8.992 3.799 -17.547 1 94.81 378 SER A CA 1
ATOM 2957 C C . SER A 1 378 ? 9.898 5.023 -17.672 1 94.81 378 SER A C 1
ATOM 2959 O O . SER A 1 378 ? 10.492 5.469 -16.688 1 94.81 378 SER A O 1
ATOM 2961 N N . LYS A 1 379 ? 9.961 5.598 -18.781 1 92.75 379 LYS A N 1
ATOM 2962 C CA . LYS A 1 379 ? 10.758 6.805 -19.016 1 92.75 379 LYS A CA 1
ATOM 2963 C C . LYS A 1 379 ? 10.148 8.008 -18.312 1 92.75 379 LYS A C 1
ATOM 2965 O O . LYS A 1 379 ? 8.93 8.133 -18.203 1 92.75 379 LYS A O 1
ATOM 2970 N N . ILE A 1 380 ? 11.016 8.867 -17.828 1 91.56 380 ILE A N 1
ATOM 2971 C CA . ILE A 1 380 ? 10.578 10.078 -17.156 1 91.56 380 ILE A CA 1
ATOM 2972 C C . ILE A 1 380 ? 10.469 11.219 -18.156 1 91.56 380 ILE A C 1
ATOM 2974 O O . ILE A 1 380 ? 11.375 11.438 -18.953 1 91.56 380 ILE A O 1
ATOM 2978 N N . LYS A 1 381 ? 9.391 11.906 -18.078 1 88.06 381 LYS A N 1
ATOM 2979 C CA . LYS A 1 381 ? 9.219 13.078 -18.938 1 88.06 381 LYS A CA 1
ATOM 2980 C C . LYS A 1 381 ? 9.836 14.32 -18.297 1 88.06 381 LYS A C 1
ATOM 2982 O O . LYS A 1 381 ? 9.867 14.453 -17.078 1 88.06 381 LYS A O 1
ATOM 2987 N N . LYS A 1 382 ? 10.32 15.281 -19.109 1 86.94 382 LYS A N 1
ATOM 2988 C CA . LYS A 1 382 ? 10.984 16.5 -18.656 1 86.94 382 LYS A CA 1
ATOM 2989 C C . LYS A 1 382 ? 10.062 17.328 -17.766 1 86.94 382 LYS A C 1
ATOM 2991 O O . LYS A 1 382 ? 10.523 17.969 -16.812 1 86.94 382 LYS A O 1
ATOM 2996 N N . LYS A 1 383 ? 8.797 17.266 -17.984 1 86.38 383 LYS A N 1
ATOM 2997 C CA . LYS A 1 383 ? 7.836 18.078 -17.234 1 86.38 383 LYS A CA 1
ATOM 2998 C C . LYS A 1 383 ? 7.754 17.641 -15.781 1 86.38 383 LYS A C 1
ATOM 3000 O O . LYS A 1 383 ? 7.348 18.406 -14.914 1 86.38 383 LYS A O 1
ATOM 3005 N N . HIS A 1 384 ? 8.156 16.422 -15.516 1 85.38 384 HIS A N 1
ATOM 3006 C CA . HIS A 1 384 ? 8.07 15.891 -14.156 1 85.38 384 HIS A CA 1
ATOM 3007 C C . HIS A 1 384 ? 9.203 16.422 -13.289 1 85.38 384 HIS A C 1
ATOM 3009 O O . HIS A 1 384 ? 9.047 16.547 -12.07 1 85.38 384 HIS A O 1
ATOM 3015 N N . ILE A 1 385 ? 10.289 16.781 -13.93 1 90.5 385 ILE A N 1
ATOM 3016 C CA . ILE A 1 385 ? 11.461 17.141 -13.141 1 90.5 385 ILE A CA 1
ATOM 3017 C C . ILE A 1 385 ? 11.586 18.656 -13.039 1 90.5 385 ILE A C 1
ATOM 3019 O O . ILE A 1 385 ? 12.477 19.172 -12.359 1 90.5 385 ILE A O 1
ATOM 3023 N N . LYS A 1 386 ? 10.703 19.391 -13.688 1 87.94 386 LYS A N 1
ATOM 3024 C CA . LYS A 1 386 ? 10.797 20.844 -13.766 1 87.94 386 LYS A CA 1
ATOM 3025 C C . LYS A 1 386 ? 10.656 21.484 -12.383 1 87.94 386 LYS A C 1
ATOM 3027 O O . LYS A 1 386 ? 11.156 22.578 -12.148 1 87.94 386 LYS A O 1
ATOM 3032 N N . PHE A 1 387 ? 10.055 20.766 -11.453 1 86.19 387 PHE A N 1
ATOM 3033 C CA . PHE A 1 387 ? 9.742 21.328 -10.148 1 86.19 387 PHE A CA 1
ATOM 3034 C C . PHE A 1 387 ? 10.906 21.125 -9.18 1 86.19 387 PHE A C 1
ATOM 3036 O O . PHE A 1 387 ? 10.914 21.688 -8.086 1 86.19 387 PHE A O 1
ATOM 3043 N N . LEU A 1 388 ? 11.906 20.375 -9.633 1 90.56 388 LEU A N 1
ATOM 3044 C CA . LEU A 1 388 ? 13.023 20.062 -8.758 1 90.56 388 LEU A CA 1
ATOM 3045 C C . LEU A 1 388 ? 14.109 21.125 -8.852 1 90.56 388 LEU A C 1
ATOM 3047 O O . LEU A 1 388 ? 14.398 21.625 -9.945 1 90.56 388 LEU A O 1
ATOM 3051 N N . SER A 1 389 ? 14.648 21.422 -7.734 1 87.12 389 SER A N 1
ATOM 3052 C CA . SER A 1 389 ? 15.766 22.359 -7.723 1 87.12 389 SER A CA 1
ATOM 3053 C C . SER A 1 389 ? 17.016 21.734 -8.32 1 87.12 389 SER A C 1
ATOM 3055 O O . SER A 1 389 ? 17.719 22.359 -9.125 1 87.12 389 SER A O 1
ATOM 3057 N N . GLU A 1 390 ? 17.469 20.516 -7.961 1 82.88 390 GLU A N 1
ATOM 3058 C CA . GLU A 1 390 ? 18.672 19.828 -8.445 1 82.88 390 GLU A CA 1
ATOM 3059 C C . GLU A 1 390 ? 18.453 19.281 -9.852 1 82.88 390 GLU A C 1
ATOM 3061 O O . GLU A 1 390 ? 19.406 19.141 -10.617 1 82.88 390 GLU A O 1
ATOM 3066 N N . LYS A 1 391 ? 17.406 19.078 -10.43 1 85.75 391 LYS A N 1
ATOM 3067 C CA . LYS A 1 391 ? 16.938 18.625 -11.734 1 85.75 391 LYS A CA 1
ATOM 3068 C C . LYS A 1 391 ? 17.859 17.562 -12.305 1 85.75 391 LYS A C 1
ATOM 3070 O O . LYS A 1 391 ? 18.516 17.781 -13.328 1 85.75 391 LYS A O 1
ATOM 3075 N N . PRO A 1 392 ? 17.984 16.359 -11.648 1 92.06 392 PRO A N 1
ATOM 3076 C CA . PRO A 1 392 ? 18.734 15.281 -12.305 1 92.06 392 PRO A CA 1
ATOM 3077 C C . PRO A 1 392 ? 18.328 15.07 -13.758 1 92.06 392 PRO A C 1
ATOM 3079 O O . PRO A 1 392 ? 17.156 15.234 -14.102 1 92.06 392 PRO A O 1
ATOM 3082 N N . SER A 1 393 ? 19.312 14.648 -14.602 1 93.19 393 SER A N 1
ATOM 3083 C CA . SER A 1 393 ? 19.016 14.422 -16.016 1 93.19 393 SER A CA 1
ATOM 3084 C C . SER A 1 393 ? 18.25 13.117 -16.203 1 93.19 393 SER A C 1
ATOM 3086 O O . SER A 1 393 ? 18.25 12.25 -15.328 1 93.19 393 SER A O 1
ATOM 3088 N N . LYS A 1 394 ? 17.578 13.031 -17.328 1 94.12 394 LYS A N 1
ATOM 3089 C CA . LYS A 1 394 ? 16.859 11.805 -17.672 1 94.12 394 LYS A CA 1
ATOM 3090 C C . LYS A 1 394 ? 17.812 10.617 -17.734 1 94.12 394 LYS A C 1
ATOM 3092 O O . LYS A 1 394 ? 17.453 9.516 -17.312 1 94.12 394 LYS A O 1
ATOM 3097 N N . LYS A 1 395 ? 19.047 10.828 -18.234 1 95.19 395 LYS A N 1
ATOM 3098 C CA . LYS A 1 395 ? 20.062 9.781 -18.328 1 95.19 395 LYS A CA 1
ATOM 3099 C C . LYS A 1 395 ? 20.484 9.297 -16.938 1 95.19 395 LYS A C 1
ATOM 3101 O O . LYS A 1 395 ? 20.625 8.094 -16.703 1 95.19 395 LYS A O 1
ATOM 3106 N N . GLU A 1 396 ? 20.625 10.266 -16.062 1 95.38 396 GLU A N 1
ATOM 3107 C CA . GLU A 1 396 ? 20.969 9.922 -14.688 1 95.38 396 GLU A CA 1
ATOM 3108 C C . GLU A 1 396 ? 19.859 9.086 -14.039 1 95.38 396 GLU A C 1
ATOM 3110 O O . GLU A 1 396 ? 20.141 8.039 -13.461 1 95.38 396 GLU A O 1
ATOM 3115 N N . LEU A 1 397 ? 18.672 9.57 -14.18 1 96.56 397 LEU A N 1
ATOM 3116 C CA . LEU A 1 397 ? 17.547 8.867 -13.57 1 96.56 397 LEU A CA 1
ATOM 3117 C C . LEU A 1 397 ? 17.438 7.449 -14.117 1 96.56 397 LEU A C 1
ATOM 3119 O O . LEU A 1 397 ? 17.172 6.508 -13.359 1 96.56 397 LEU A O 1
ATOM 3123 N N . SER A 1 398 ? 17.594 7.293 -15.406 1 96.94 398 SER A N 1
ATOM 3124 C CA . SER A 1 398 ? 17.562 5.969 -16.016 1 96.94 398 SER A CA 1
ATOM 3125 C C . SER A 1 398 ? 18.656 5.07 -15.445 1 96.94 398 SER A C 1
ATOM 3127 O O . SER A 1 398 ? 18.406 3.898 -15.148 1 96.94 398 SER A O 1
ATOM 3129 N N . SER A 1 399 ? 19.828 5.625 -15.289 1 97.31 399 SER A N 1
ATOM 3130 C CA . SER A 1 399 ? 20.938 4.879 -14.703 1 97.31 399 SER A CA 1
ATOM 3131 C C . SER A 1 399 ? 20.625 4.465 -13.266 1 97.31 399 SER A C 1
ATOM 3133 O O . SER A 1 399 ? 20.891 3.33 -12.867 1 97.31 399 SER A O 1
ATOM 3135 N N . TYR A 1 400 ? 20.094 5.426 -12.5 1 98 400 TYR A N 1
ATOM 3136 C CA . TYR A 1 400 ? 19.734 5.133 -11.117 1 98 400 TYR A CA 1
ATOM 3137 C C . TYR A 1 400 ? 18.672 4.043 -11.062 1 98 400 TYR A C 1
ATOM 3139 O O . TYR A 1 400 ? 18.719 3.156 -10.203 1 98 400 TYR A O 1
ATOM 3147 N N . GLY A 1 401 ? 17.656 4.148 -11.953 1 98.38 401 GLY A N 1
ATOM 3148 C CA . GLY A 1 401 ? 16.641 3.105 -12.047 1 98.38 401 GLY A CA 1
ATOM 3149 C C . GLY A 1 401 ? 17.234 1.727 -12.289 1 98.38 401 GLY A C 1
ATOM 3150 O O . GLY A 1 401 ? 16.781 0.745 -11.688 1 98.38 401 GLY A O 1
ATOM 3151 N N . ASN A 1 402 ? 18.219 1.597 -13.141 1 98.12 402 ASN A N 1
ATOM 3152 C CA . ASN A 1 402 ? 18.891 0.328 -13.422 1 98.12 402 ASN A CA 1
ATOM 3153 C C . ASN A 1 402 ? 19.609 -0.218 -12.188 1 98.12 402 ASN A C 1
ATOM 3155 O O . ASN A 1 402 ? 19.594 -1.425 -11.938 1 98.12 402 ASN A O 1
ATOM 3159 N N . ILE A 1 403 ? 20.234 0.67 -11.477 1 98.31 403 ILE A N 1
ATOM 3160 C CA . ILE A 1 403 ? 20.906 0.276 -10.242 1 98.31 403 ILE A CA 1
ATOM 3161 C C . ILE A 1 403 ? 19.891 -0.313 -9.273 1 98.31 403 ILE A C 1
ATOM 3163 O O . ILE A 1 403 ? 20.125 -1.37 -8.68 1 98.31 403 ILE A O 1
ATOM 3167 N N . VAL A 1 404 ? 18.781 0.393 -9.133 1 98.69 404 VAL A N 1
ATOM 3168 C CA . VAL A 1 404 ? 17.719 -0.042 -8.227 1 98.69 404 VAL A CA 1
ATOM 3169 C C . VAL A 1 404 ? 17.203 -1.413 -8.656 1 98.69 404 VAL A C 1
ATOM 3171 O O . VAL A 1 404 ? 17.094 -2.326 -7.836 1 98.69 404 VAL A O 1
ATOM 3174 N N . LYS A 1 405 ? 16.891 -1.601 -9.906 1 98.38 405 LYS A N 1
ATOM 3175 C CA . LYS A 1 405 ? 16.375 -2.861 -10.43 1 98.38 405 LYS A CA 1
ATOM 3176 C C . LYS A 1 405 ? 17.344 -4.012 -10.148 1 98.38 405 LYS A C 1
ATOM 3178 O O . LYS A 1 405 ? 16.938 -5.062 -9.648 1 98.38 405 LYS A O 1
ATOM 3183 N N . ASN A 1 406 ? 18.625 -3.797 -10.477 1 97.62 406 ASN A N 1
ATOM 3184 C CA . ASN A 1 406 ? 19.641 -4.82 -10.289 1 97.62 406 ASN A CA 1
ATOM 3185 C C . ASN A 1 406 ? 19.797 -5.199 -8.812 1 97.62 406 ASN A C 1
ATOM 3187 O O . ASN A 1 406 ? 20 -6.371 -8.492 1 97.62 406 ASN A O 1
ATOM 3191 N N . ALA A 1 407 ? 19.703 -4.199 -7.98 1 97.81 407 ALA A N 1
ATOM 3192 C CA . ALA A 1 407 ? 19.828 -4.445 -6.551 1 97.81 407 ALA A CA 1
ATOM 3193 C C . ALA A 1 407 ? 18.656 -5.254 -6.02 1 97.81 407 ALA A C 1
ATOM 3195 O O . ALA A 1 407 ? 18.844 -6.254 -5.324 1 97.81 407 ALA A O 1
ATOM 3196 N N . VAL A 1 408 ? 17.438 -4.805 -6.332 1 98.25 408 VAL A N 1
ATOM 3197 C CA . VAL A 1 408 ? 16.234 -5.422 -5.816 1 98.25 408 VAL A CA 1
ATOM 3198 C C . VAL A 1 408 ? 16.156 -6.883 -6.254 1 98.25 408 VAL A C 1
ATOM 3200 O O . VAL A 1 408 ? 15.742 -7.754 -5.488 1 98.25 408 VAL A O 1
ATOM 3203 N N . GLU A 1 409 ? 16.625 -7.188 -7.445 1 96.44 409 GLU A N 1
ATOM 3204 C CA . GLU A 1 409 ? 16.547 -8.531 -8.023 1 96.44 409 GLU A CA 1
ATOM 3205 C C . GLU A 1 409 ? 17.453 -9.5 -7.285 1 96.44 409 GLU A C 1
ATOM 3207 O O . GLU A 1 409 ? 17.281 -10.719 -7.383 1 96.44 409 GLU A O 1
ATOM 3212 N N . LYS A 1 410 ? 18.344 -9.039 -6.492 1 96.44 410 LYS A N 1
ATOM 3213 C CA . LYS A 1 410 ? 19.312 -9.883 -5.801 1 96.44 410 LYS A CA 1
ATOM 3214 C C . LYS A 1 410 ? 18.812 -10.289 -4.418 1 96.44 410 LYS A C 1
ATOM 3216 O O . LYS A 1 410 ? 19.531 -10.93 -3.652 1 96.44 410 LYS A O 1
ATOM 3221 N N . TYR A 1 411 ? 17.625 -9.883 -4.102 1 96.75 411 TYR A N 1
ATOM 3222 C CA . TYR A 1 411 ? 17.109 -10.164 -2.764 1 96.75 411 TYR A CA 1
ATOM 3223 C C . TYR A 1 411 ? 15.883 -11.062 -2.826 1 96.75 411 TYR A C 1
ATOM 3225 O O . TYR A 1 411 ? 15.031 -10.898 -3.705 1 96.75 411 TYR A O 1
ATOM 3233 N N . VAL A 1 412 ? 15.734 -12.008 -2.002 1 95.88 412 VAL A N 1
ATOM 3234 C CA . VAL A 1 412 ? 14.531 -12.766 -1.659 1 95.88 412 VAL A CA 1
ATOM 3235 C C . VAL A 1 412 ? 14.086 -12.414 -0.243 1 95.88 412 VAL A C 1
ATOM 3237 O O . VAL A 1 412 ? 14.75 -12.781 0.732 1 95.88 412 VAL A O 1
ATOM 3240 N N . ASN A 1 413 ? 12.938 -11.688 -0.247 1 93.25 413 ASN A N 1
ATOM 3241 C CA . ASN A 1 413 ? 12.586 -11.016 1.002 1 93.25 413 ASN A CA 1
ATOM 3242 C C . ASN A 1 413 ? 13.719 -10.117 1.495 1 93.25 413 ASN A C 1
ATOM 3244 O O . ASN A 1 413 ? 14.219 -9.273 0.746 1 93.25 413 ASN A O 1
ATOM 3248 N N . GLY A 1 414 ? 14.258 -10.172 2.615 1 91.62 414 GLY A N 1
ATOM 3249 C CA . GLY A 1 414 ? 15.312 -9.344 3.168 1 91.62 414 GLY A CA 1
ATOM 3250 C C . GLY A 1 414 ? 16.688 -9.969 3.043 1 91.62 414 GLY A C 1
ATOM 3251 O O . GLY A 1 414 ? 17.688 -9.391 3.492 1 91.62 414 GLY A O 1
ATOM 3252 N N . VAL A 1 415 ? 16.781 -11.078 2.262 1 93.94 415 VAL A N 1
ATOM 3253 C CA . VAL A 1 415 ? 18.031 -11.82 2.213 1 93.94 415 VAL A CA 1
ATOM 3254 C C . VAL A 1 415 ? 18.703 -11.625 0.852 1 93.94 415 VAL A C 1
ATOM 3256 O O . VAL A 1 415 ? 18.078 -11.867 -0.188 1 93.94 415 VAL A O 1
ATOM 3259 N N . ARG A 1 416 ? 19.922 -11.25 0.842 1 93.88 416 ARG A N 1
ATOM 3260 C CA . ARG A 1 416 ? 20.688 -11.117 -0.385 1 93.88 416 ARG A CA 1
ATOM 3261 C C . ARG A 1 416 ? 21.188 -12.477 -0.871 1 93.88 416 ARG A C 1
ATOM 3263 O O . ARG A 1 416 ? 21.766 -13.242 -0.102 1 93.88 416 ARG A O 1
ATOM 3270 N N . LEU A 1 417 ? 20.922 -12.773 -2.152 1 89.69 417 LEU A N 1
ATOM 3271 C CA . LEU A 1 417 ? 21.328 -14.047 -2.748 1 89.69 417 LEU A CA 1
ATOM 3272 C C . LEU A 1 417 ? 22.797 -14.031 -3.107 1 89.69 417 LEU A C 1
ATOM 3274 O O . LEU A 1 417 ? 23.344 -12.992 -3.486 1 89.69 417 LEU A O 1
ATOM 3278 N N . MET B 1 1 ? 2.83 -14.695 10.82 1 92.44 1 MET B N 1
ATOM 3279 C CA . MET B 1 1 ? 3.732 -15.844 10.883 1 92.44 1 MET B CA 1
ATOM 3280 C C . MET B 1 1 ? 4.438 -16.047 9.547 1 92.44 1 MET B C 1
ATOM 3282 O O . MET B 1 1 ? 3.818 -15.93 8.484 1 92.44 1 MET B O 1
ATOM 3286 N N . LEU B 1 2 ? 5.711 -16.391 9.594 1 96.38 2 LEU B N 1
ATOM 3287 C CA . LEU B 1 2 ? 6.469 -16.688 8.383 1 96.38 2 LEU B CA 1
ATOM 3288 C C . LEU B 1 2 ? 6.492 -18.188 8.117 1 96.38 2 LEU B C 1
ATOM 3290 O O . LEU B 1 2 ? 6.824 -18.984 9.008 1 96.38 2 LEU B O 1
ATOM 3294 N N . SER B 1 3 ? 6.055 -18.562 6.926 1 98.19 3 SER B N 1
ATOM 3295 C CA . SER B 1 3 ? 6.059 -19.969 6.484 1 98.19 3 SER B CA 1
ATOM 3296 C C . SER B 1 3 ? 6.793 -20.125 5.156 1 98.19 3 SER B C 1
ATOM 3298 O O . SER B 1 3 ? 6.988 -19.141 4.43 1 98.19 3 SER B O 1
ATOM 3300 N N . ALA B 1 4 ? 7.254 -21.312 4.91 1 98.56 4 ALA B N 1
ATOM 3301 C CA . ALA B 1 4 ? 7.91 -21.609 3.643 1 98.56 4 ALA B CA 1
ATOM 3302 C C . ALA B 1 4 ? 7.434 -22.953 3.082 1 98.56 4 ALA B C 1
ATOM 3304 O O . ALA B 1 4 ? 7.184 -23.891 3.836 1 98.56 4 ALA B O 1
ATOM 3305 N N . VAL B 1 5 ? 7.246 -22.984 1.793 1 98.81 5 VAL B N 1
ATOM 3306 C CA . VAL B 1 5 ? 7.004 -24.234 1.085 1 98.81 5 VAL B CA 1
ATOM 3307 C C . VAL B 1 5 ? 8.062 -24.438 0.005 1 98.81 5 VAL B C 1
ATOM 3309 O O . VAL B 1 5 ? 8.336 -23.516 -0.783 1 98.81 5 VAL B O 1
ATOM 3312 N N . ILE B 1 6 ? 8.75 -25.578 0.058 1 98.75 6 ILE B N 1
ATOM 3313 C CA . ILE B 1 6 ? 9.664 -25.984 -1.002 1 98.75 6 ILE B CA 1
ATOM 3314 C C . ILE B 1 6 ? 9.023 -27.094 -1.841 1 98.75 6 ILE B C 1
ATOM 3316 O O . ILE B 1 6 ? 8.594 -28.109 -1.306 1 98.75 6 ILE B O 1
ATOM 3320 N N . ASP B 1 7 ? 8.906 -26.797 -3.068 1 98 7 ASP B N 1
ATOM 3321 C CA . ASP B 1 7 ? 8.422 -27.75 -4.066 1 98 7 ASP B CA 1
ATOM 3322 C C . ASP B 1 7 ? 9.57 -28.266 -4.934 1 98 7 ASP B C 1
ATOM 3324 O O . ASP B 1 7 ? 10.133 -27.516 -5.734 1 98 7 ASP B O 1
ATOM 3328 N N . ALA B 1 8 ? 9.93 -29.531 -4.715 1 97.94 8 ALA B N 1
ATOM 3329 C CA . ALA B 1 8 ? 10.953 -30.172 -5.531 1 97.94 8 ALA B CA 1
ATOM 3330 C C . ALA B 1 8 ? 10.328 -30.984 -6.656 1 97.94 8 ALA B C 1
ATOM 3332 O O . ALA B 1 8 ? 10.102 -32.188 -6.504 1 97.94 8 ALA B O 1
ATOM 3333 N N . GLY B 1 9 ? 10.188 -30.312 -7.785 1 94.38 9 GLY B N 1
ATOM 3334 C CA . GLY B 1 9 ? 9.484 -30.922 -8.906 1 94.38 9 GLY B CA 1
ATOM 3335 C C . GLY B 1 9 ? 10.414 -31.516 -9.945 1 94.38 9 GLY B C 1
ATOM 3336 O O . GLY B 1 9 ? 11.641 -31.438 -9.805 1 94.38 9 GLY B O 1
ATOM 3337 N N . PHE B 1 10 ? 9.781 -32.125 -11.031 1 94.25 10 PHE B N 1
ATOM 3338 C CA . PHE B 1 10 ? 10.438 -32.781 -12.133 1 94.25 10 PHE B CA 1
ATOM 3339 C C . PHE B 1 10 ? 11.305 -31.828 -12.93 1 94.25 10 PHE B C 1
ATOM 3341 O O . PHE B 1 10 ? 12.398 -32.188 -13.375 1 94.25 10 PHE B O 1
ATOM 3348 N N . ASN B 1 11 ? 10.867 -30.625 -13.055 1 90.38 11 ASN B N 1
ATOM 3349 C CA . ASN B 1 11 ? 11.516 -29.609 -13.883 1 90.38 11 ASN B CA 1
ATOM 3350 C C . ASN B 1 11 ? 12.297 -28.609 -13.039 1 90.38 11 ASN B C 1
ATOM 3352 O O . ASN B 1 11 ? 13.422 -28.25 -13.383 1 90.38 11 ASN B O 1
ATOM 3356 N N . SER B 1 12 ? 11.734 -28.188 -11.898 1 94.12 12 SER B N 1
ATOM 3357 C CA . SER B 1 12 ? 12.344 -27.141 -11.102 1 94.12 12 SER B CA 1
ATOM 3358 C C . SER B 1 12 ? 12.078 -27.344 -9.617 1 94.12 12 SER B C 1
ATOM 3360 O O . SER B 1 12 ? 11.156 -28.062 -9.242 1 94.12 12 SER B O 1
ATOM 3362 N N . PHE B 1 13 ? 13.039 -26.844 -8.797 1 97.38 13 PHE B N 1
ATOM 3363 C CA . PHE B 1 13 ? 12.852 -26.672 -7.359 1 97.38 13 PHE B CA 1
ATOM 3364 C C . PHE B 1 13 ? 12.531 -25.219 -7.027 1 97.38 13 PHE B C 1
ATOM 3366 O O . PHE B 1 13 ? 13.125 -24.297 -7.594 1 97.38 13 PHE B O 1
ATOM 3373 N N . ARG B 1 14 ? 11.492 -25.016 -6.16 1 97.75 14 ARG B N 1
ATOM 3374 C CA . ARG B 1 14 ? 11.117 -23.641 -5.82 1 97.75 14 ARG B CA 1
ATOM 3375 C C . ARG B 1 14 ? 10.914 -23.484 -4.316 1 97.75 14 ARG B C 1
ATOM 3377 O O . ARG B 1 14 ? 10.25 -24.312 -3.686 1 97.75 14 ARG B O 1
ATOM 3384 N N . LEU B 1 15 ? 11.57 -22.531 -3.734 1 98.44 15 LEU B N 1
ATOM 3385 C CA . LEU B 1 15 ? 11.273 -22.047 -2.387 1 98.44 15 LEU B CA 1
ATOM 3386 C C . LEU B 1 15 ? 10.375 -20.828 -2.428 1 98.44 15 LEU B C 1
ATOM 3388 O O . LEU B 1 15 ? 10.672 -19.859 -3.131 1 98.44 15 LEU B O 1
ATOM 3392 N N . VAL B 1 16 ? 9.242 -20.875 -1.743 1 98.5 16 VAL B N 1
ATOM 3393 C CA . VAL B 1 16 ? 8.383 -19.703 -1.602 1 98.5 16 VAL B CA 1
ATOM 3394 C C . VAL B 1 16 ? 8.211 -19.375 -0.122 1 98.5 16 VAL B C 1
ATOM 3396 O O . VAL B 1 16 ? 7.93 -20.25 0.694 1 98.5 16 VAL B O 1
ATOM 3399 N N . LEU B 1 17 ? 8.469 -18.125 0.255 1 98.38 17 LEU B N 1
ATOM 3400 C CA . LEU B 1 17 ? 8.227 -17.594 1.588 1 98.38 17 LEU B CA 1
ATOM 3401 C C . LEU B 1 17 ? 6.863 -16.906 1.653 1 98.38 17 LEU B C 1
ATOM 3403 O O . LEU B 1 17 ? 6.531 -16.094 0.788 1 98.38 17 LEU B O 1
ATOM 3407 N N . TYR B 1 18 ? 6.105 -17.281 2.705 1 98.38 18 TYR B N 1
ATOM 3408 C CA . TYR B 1 18 ? 4.77 -16.734 2.904 1 98.38 18 TYR B CA 1
ATOM 3409 C C . TYR B 1 18 ? 4.668 -16 4.242 1 98.38 18 TYR B C 1
ATOM 3411 O O . TYR B 1 18 ? 5.234 -16.453 5.242 1 98.38 18 TYR B O 1
ATOM 3419 N N . GLN B 1 19 ? 4.039 -14.875 4.254 1 97.88 19 GLN B N 1
ATOM 3420 C CA . GLN B 1 19 ? 3.479 -14.32 5.48 1 97.88 19 GLN B CA 1
ATOM 3421 C C . GLN B 1 19 ? 2.021 -14.734 5.656 1 97.88 19 GLN B C 1
ATOM 3423 O O . GLN B 1 19 ? 1.179 -14.438 4.809 1 97.88 19 GLN B O 1
ATOM 3428 N N . VAL B 1 20 ? 1.734 -15.477 6.664 1 98.12 20 VAL B N 1
ATOM 3429 C CA . VAL B 1 20 ? 0.381 -15.953 6.938 1 98.12 20 VAL B CA 1
ATOM 3430 C C . VAL B 1 20 ? -0.269 -15.07 8 1 98.12 20 VAL B C 1
ATOM 3432 O O . VAL B 1 20 ? 0.325 -14.812 9.055 1 98.12 20 VAL B O 1
ATOM 3435 N N . PHE B 1 21 ? -1.458 -14.625 7.738 1 97.88 21 PHE B N 1
ATOM 3436 C CA . PHE B 1 21 ? -2.127 -13.664 8.609 1 97.88 21 PHE B CA 1
ATOM 3437 C C . PHE B 1 21 ? -3.119 -14.359 9.531 1 97.88 21 PHE B C 1
ATOM 3439 O O . PHE B 1 21 ? -3.404 -15.547 9.352 1 97.88 21 PHE B O 1
ATOM 3446 N N . PRO B 1 22 ? -3.688 -13.664 10.508 1 96.06 22 PRO B N 1
ATOM 3447 C CA . PRO B 1 22 ? -4.508 -14.281 11.562 1 96.06 22 PRO B CA 1
ATOM 3448 C C . PRO B 1 22 ? -5.73 -15 11 1 96.06 22 PRO B C 1
ATOM 3450 O O . PRO B 1 22 ? -6.184 -15.992 11.578 1 96.06 22 PRO B O 1
ATOM 3453 N N . ASN B 1 23 ? -6.25 -14.602 9.906 1 97.12 23 ASN B N 1
ATOM 3454 C CA . ASN B 1 23 ? -7.457 -15.211 9.352 1 97.12 23 ASN B CA 1
ATOM 3455 C C . ASN B 1 23 ? -7.121 -16.328 8.375 1 97.12 23 ASN B C 1
ATOM 3457 O O . ASN B 1 23 ? -8 -16.844 7.684 1 97.12 23 ASN B O 1
ATOM 3461 N N . GLY B 1 24 ? -5.852 -16.594 8.227 1 97.69 24 GLY B N 1
ATOM 3462 C CA . GLY B 1 24 ? -5.418 -17.734 7.418 1 97.69 24 GLY B CA 1
ATOM 3463 C C . GLY B 1 24 ? -4.992 -17.328 6.016 1 97.69 24 GLY B C 1
ATOM 3464 O O . GLY B 1 24 ? -4.402 -18.141 5.293 1 97.69 24 GLY B O 1
ATOM 3465 N N . THR B 1 25 ? -5.34 -16.094 5.543 1 98.44 25 THR B N 1
ATOM 3466 C CA . THR B 1 25 ? -4.867 -15.617 4.246 1 98.44 25 THR B CA 1
ATOM 3467 C C . THR B 1 25 ? -3.352 -15.43 4.258 1 98.44 25 THR B C 1
ATOM 3469 O O . THR B 1 25 ? -2.719 -15.523 5.312 1 98.44 25 THR B O 1
ATOM 3472 N N . PHE B 1 26 ? -2.793 -15.273 3.041 1 98.44 26 PHE B N 1
ATOM 3473 C CA . PHE B 1 26 ? -1.339 -15.195 2.961 1 98.44 26 PHE B CA 1
ATOM 3474 C C . PHE B 1 26 ? -0.906 -14.25 1.844 1 98.44 26 PHE B C 1
ATOM 3476 O O . PHE B 1 26 ? -1.712 -13.883 0.987 1 98.44 26 PHE B O 1
ATOM 3483 N N . ARG B 1 27 ? 0.285 -13.82 1.887 1 97.56 27 ARG B N 1
ATOM 3484 C CA . ARG B 1 27 ? 0.952 -13.188 0.753 1 97.56 27 ARG B CA 1
ATOM 3485 C C . ARG B 1 27 ? 2.355 -13.75 0.56 1 97.56 27 ARG B C 1
ATOM 3487 O O . ARG B 1 27 ? 2.99 -14.195 1.52 1 97.56 27 ARG B O 1
ATOM 3494 N N . ILE B 1 28 ? 2.764 -13.812 -0.623 1 97.81 28 ILE B N 1
ATOM 3495 C CA . ILE B 1 28 ? 4.117 -14.234 -0.968 1 97.81 28 ILE B CA 1
ATOM 3496 C C . ILE B 1 28 ? 5.086 -13.07 -0.75 1 97.81 28 ILE B C 1
ATOM 3498 O O . ILE B 1 28 ? 4.898 -11.984 -1.303 1 97.81 28 ILE B O 1
ATOM 3502 N N . ILE B 1 29 ? 6.152 -13.266 0.055 1 97.31 29 ILE B N 1
ATOM 3503 C CA . ILE B 1 29 ? 7.059 -12.164 0.363 1 97.31 29 ILE B CA 1
ATOM 3504 C C . ILE B 1 29 ? 8.406 -12.406 -0.311 1 97.31 29 ILE B C 1
ATOM 3506 O O . ILE B 1 29 ? 9.281 -11.531 -0.298 1 97.31 29 ILE B O 1
ATOM 3510 N N . GLY B 1 30 ? 8.531 -13.562 -0.919 1 96.5 30 GLY B N 1
ATOM 3511 C CA . GLY B 1 30 ? 9.742 -13.906 -1.65 1 96.5 30 GLY B CA 1
ATOM 3512 C C . GLY B 1 30 ? 9.719 -15.312 -2.219 1 96.5 30 GLY B C 1
ATOM 3513 O O . GLY B 1 30 ? 9.023 -16.188 -1.699 1 96.5 30 GLY B O 1
ATOM 3514 N N . SER B 1 31 ? 10.438 -15.492 -3.271 1 97.06 31 SER B N 1
ATOM 3515 C CA . SER B 1 31 ? 10.57 -16.812 -3.867 1 97.06 31 SER B CA 1
ATOM 3516 C C . SER B 1 31 ? 11.859 -16.938 -4.672 1 97.06 31 SER B C 1
ATOM 3518 O O . SER B 1 31 ? 12.422 -15.93 -5.098 1 97.06 31 SER B O 1
ATOM 3520 N N . ILE B 1 32 ? 12.344 -18.094 -4.777 1 96.38 32 ILE B N 1
ATOM 3521 C CA . ILE B 1 32 ? 13.492 -18.391 -5.629 1 96.38 32 ILE B CA 1
ATOM 3522 C C . ILE B 1 32 ? 13.305 -19.734 -6.309 1 96.38 32 ILE B C 1
ATOM 3524 O O . ILE B 1 32 ? 12.805 -20.688 -5.691 1 96.38 32 ILE B O 1
ATOM 3528 N N . LYS B 1 33 ? 13.578 -19.828 -7.625 1 94.5 33 LYS B N 1
ATOM 3529 C CA . LYS B 1 33 ? 13.445 -21.031 -8.453 1 94.5 33 LYS B CA 1
ATOM 3530 C C . LYS B 1 33 ? 14.805 -21.5 -8.961 1 94.5 33 LYS B C 1
ATOM 3532 O O . LYS B 1 33 ? 15.648 -20.688 -9.344 1 94.5 33 LYS B O 1
ATOM 3537 N N . SER B 1 34 ? 14.977 -22.719 -8.891 1 93.38 34 SER B N 1
ATOM 3538 C CA . SER B 1 34 ? 16.125 -23.359 -9.5 1 93.38 34 SER B CA 1
ATOM 3539 C C . SER B 1 34 ? 15.695 -24.406 -10.523 1 93.38 34 SER B C 1
ATOM 3541 O O . SER B 1 34 ? 14.984 -25.359 -10.18 1 93.38 34 SER B O 1
ATOM 3543 N N . PHE B 1 35 ? 16.141 -24.219 -11.773 1 89.94 35 PHE B N 1
ATOM 3544 C CA . PHE B 1 35 ? 15.797 -25.188 -12.797 1 89.94 35 PHE B CA 1
ATOM 3545 C C . PHE B 1 35 ? 16.781 -26.344 -12.797 1 89.94 35 PHE B C 1
ATOM 3547 O O . PHE B 1 35 ? 17.609 -26.484 -13.711 1 89.94 35 PHE B O 1
ATOM 3554 N N . VAL B 1 36 ? 16.641 -27.25 -11.898 1 91.88 36 VAL B N 1
ATOM 3555 C CA . VAL B 1 36 ? 17.484 -28.422 -11.719 1 91.88 36 VAL B CA 1
ATOM 3556 C C . VAL B 1 36 ? 17.188 -29.453 -12.812 1 91.88 36 VAL B C 1
ATOM 3558 O O . VAL B 1 36 ? 18.078 -30.172 -13.266 1 91.88 36 VAL B O 1
ATOM 3561 N N . ARG B 1 37 ? 15.961 -29.5 -13.273 1 91.25 37 ARG B N 1
ATOM 3562 C CA . ARG B 1 37 ? 15.484 -30.469 -14.258 1 91.25 37 ARG B CA 1
ATOM 3563 C C . ARG B 1 37 ? 15.914 -31.891 -13.875 1 91.25 37 ARG B C 1
ATOM 3565 O O . ARG B 1 37 ? 16.516 -32.594 -14.688 1 91.25 37 ARG B O 1
ATOM 3572 N N . ILE B 1 38 ? 15.656 -32.188 -12.711 1 93.19 38 ILE B N 1
ATOM 3573 C CA . ILE B 1 38 ? 16.141 -33.406 -12.094 1 93.19 38 ILE B CA 1
ATOM 3574 C C . ILE B 1 38 ? 15.57 -34.625 -12.82 1 93.19 38 ILE B C 1
ATOM 3576 O O . ILE B 1 38 ? 16.172 -35.719 -12.805 1 93.19 38 ILE B O 1
ATOM 3580 N N . GLY B 1 39 ? 14.383 -34.469 -13.484 1 89.56 39 GLY B N 1
ATOM 3581 C CA . GLY B 1 39 ? 13.727 -35.562 -14.18 1 89.56 39 GLY B CA 1
ATOM 3582 C C . GLY B 1 39 ? 14.148 -35.688 -15.633 1 89.56 39 GLY B C 1
ATOM 3583 O O . GLY B 1 39 ? 13.75 -36.625 -16.328 1 89.56 39 GLY B O 1
ATOM 3584 N N . GLU B 1 40 ? 14.914 -34.688 -16.094 1 86.25 40 GLU B N 1
ATOM 3585 C CA . GLU B 1 40 ? 15.336 -34.75 -17.484 1 86.25 40 GLU B CA 1
ATOM 3586 C C . GLU B 1 40 ? 16.125 -36 -17.781 1 86.25 40 GLU B C 1
ATOM 3588 O O . GLU B 1 40 ? 17.141 -36.281 -17.141 1 86.25 40 GLU B O 1
ATOM 3593 N N . GLY B 1 41 ? 15.648 -36.781 -18.75 1 83.44 41 GLY B N 1
ATOM 3594 C CA . GLY B 1 41 ? 16.312 -38.031 -19.156 1 83.44 41 GLY B CA 1
ATOM 3595 C C . GLY B 1 41 ? 16.062 -39.188 -18.203 1 83.44 41 GLY B C 1
ATOM 3596 O O . GLY B 1 41 ? 16.562 -40.281 -18.406 1 83.44 41 GLY B O 1
ATOM 3597 N N . LEU B 1 42 ? 15.32 -38.906 -17.203 1 88.5 42 LEU B N 1
ATOM 3598 C CA . LEU B 1 42 ? 15.039 -39.938 -16.203 1 88.5 42 LEU B CA 1
ATOM 3599 C C . LEU B 1 42 ? 14.031 -40.938 -16.734 1 88.5 42 LEU B C 1
ATOM 3601 O O . LEU B 1 42 ? 12.977 -40.562 -17.266 1 88.5 42 LEU B O 1
ATOM 3605 N N . GLU B 1 43 ? 14.406 -42.094 -16.734 1 86.06 43 GLU B N 1
ATOM 3606 C CA . GLU B 1 43 ? 13.5 -43.188 -17.031 1 86.06 43 GLU B CA 1
ATOM 3607 C C . GLU B 1 43 ? 12.961 -43.844 -15.75 1 86.06 43 GLU B C 1
ATOM 3609 O O . GLU B 1 43 ? 13.688 -43.969 -14.766 1 86.06 43 GLU B O 1
ATOM 3614 N N . GLU B 1 44 ? 11.703 -44.156 -15.844 1 84.31 44 GLU B N 1
ATOM 3615 C CA . GLU B 1 44 ? 11.117 -44.781 -14.664 1 84.31 44 GLU B CA 1
ATOM 3616 C C . GLU B 1 44 ? 11.891 -46.062 -14.266 1 84.31 44 GLU B C 1
ATOM 3618 O O . GLU B 1 44 ? 12.234 -46.875 -15.117 1 84.31 44 GLU B O 1
ATOM 3623 N N . GLY B 1 45 ? 12.172 -46.094 -12.984 1 87.62 45 GLY B N 1
ATOM 3624 C CA . GLY B 1 45 ? 12.891 -47.25 -12.477 1 87.62 45 GLY B CA 1
ATOM 3625 C C . GLY B 1 45 ? 14.391 -47.125 -12.602 1 87.62 45 GLY B C 1
ATOM 3626 O O . GLY B 1 45 ? 15.125 -48.062 -12.328 1 87.62 45 GLY B O 1
ATOM 3627 N N . LYS B 1 46 ? 14.828 -46.062 -13.023 1 93 46 LYS B N 1
ATOM 3628 C CA . LYS B 1 46 ? 16.25 -45.781 -13.078 1 93 46 LYS B CA 1
ATOM 3629 C C . LYS B 1 46 ? 16.641 -44.719 -12.047 1 93 46 LYS B C 1
ATOM 3631 O O . LYS B 1 46 ? 15.789 -43.969 -11.562 1 93 46 LYS B O 1
ATOM 3636 N N . PRO B 1 47 ? 17.859 -44.719 -11.703 1 95.69 47 PRO B N 1
ATOM 3637 C CA . PRO B 1 47 ? 18.281 -43.781 -10.688 1 95.69 47 PRO B CA 1
ATOM 3638 C C . PRO B 1 47 ? 18.531 -42.375 -11.258 1 95.69 47 PRO B C 1
ATOM 3640 O O . PRO B 1 47 ? 18.875 -42.25 -12.438 1 95.69 47 PRO B O 1
ATOM 3643 N N . ILE B 1 48 ? 18.359 -41.375 -10.406 1 95.56 48 ILE B N 1
ATOM 3644 C CA . ILE B 1 48 ? 18.781 -40.031 -10.727 1 95.56 48 ILE B CA 1
ATOM 3645 C C . ILE B 1 48 ? 20.297 -39.938 -10.75 1 95.56 48 ILE B C 1
ATOM 3647 O O . ILE B 1 48 ? 20.969 -40.469 -9.867 1 95.56 48 ILE B O 1
ATOM 3651 N N . GLY B 1 49 ? 20.812 -39.312 -11.75 1 94 49 GLY B N 1
ATOM 3652 C CA . GLY B 1 49 ? 22.25 -39.219 -11.93 1 94 49 GLY B CA 1
ATOM 3653 C C . GLY B 1 49 ? 22.922 -38.312 -10.906 1 94 49 GLY B C 1
ATOM 3654 O O . GLY B 1 49 ? 22.281 -37.438 -10.352 1 94 49 GLY B O 1
ATOM 3655 N N . GLU B 1 50 ? 24.234 -38.5 -10.781 1 94.88 50 GLU B N 1
ATOM 3656 C CA . GLU B 1 50 ? 25.016 -37.781 -9.773 1 94.88 50 GLU B CA 1
ATOM 3657 C C . GLU B 1 50 ? 25.062 -36.281 -10.055 1 94.88 50 GLU B C 1
ATOM 3659 O O . GLU B 1 50 ? 25.094 -35.469 -9.133 1 94.88 50 GLU B O 1
ATOM 3664 N N . SER B 1 51 ? 25.203 -35.938 -11.273 1 95.62 51 SER B N 1
ATOM 3665 C CA . SER B 1 51 ? 25.266 -34.531 -11.633 1 95.62 51 SER B CA 1
ATOM 3666 C C . SER B 1 51 ? 24 -33.781 -11.195 1 95.62 51 SER B C 1
ATOM 3668 O O . SER B 1 51 ? 24.078 -32.688 -10.664 1 95.62 51 SER B O 1
ATOM 3670 N N . LYS B 1 52 ? 22.828 -34.438 -11.383 1 95.81 52 LYS B N 1
ATOM 3671 C CA . LYS B 1 52 ? 21.562 -33.844 -10.992 1 95.81 52 LYS B CA 1
ATOM 3672 C C . LYS B 1 52 ? 21.422 -33.781 -9.469 1 95.81 52 LYS B C 1
ATOM 3674 O O . LYS B 1 52 ? 20.859 -32.812 -8.93 1 95.81 52 LYS B O 1
ATOM 3679 N N . ILE B 1 53 ? 21.969 -34.719 -8.82 1 96.75 53 ILE B N 1
ATOM 3680 C CA . ILE B 1 53 ? 21.953 -34.75 -7.359 1 96.75 53 ILE B CA 1
ATOM 3681 C C . ILE B 1 53 ? 22.766 -33.594 -6.809 1 96.75 53 ILE B C 1
ATOM 3683 O O . ILE B 1 53 ? 22.344 -32.906 -5.871 1 96.75 53 ILE B O 1
ATOM 3687 N N . ARG B 1 54 ? 23.875 -33.344 -7.438 1 97.31 54 ARG B N 1
ATOM 3688 C CA . ARG B 1 54 ? 24.719 -32.219 -7.023 1 97.31 54 ARG B CA 1
ATOM 3689 C C . ARG B 1 54 ? 24.016 -30.891 -7.234 1 97.31 54 ARG B C 1
ATOM 3691 O O . ARG B 1 54 ? 24.094 -29.984 -6.387 1 97.31 54 ARG B O 1
ATOM 3698 N N . GLU B 1 55 ? 23.391 -30.781 -8.312 1 97.38 55 GLU B N 1
ATOM 3699 C CA . GLU B 1 55 ? 22.625 -29.578 -8.586 1 97.38 55 GLU B CA 1
ATOM 3700 C C . GLU B 1 55 ? 21.5 -29.375 -7.57 1 97.38 55 GLU B C 1
ATOM 3702 O O . GLU B 1 55 ? 21.219 -28.25 -7.152 1 97.38 55 GLU B O 1
ATOM 3707 N N . ALA B 1 56 ? 20.859 -30.469 -7.23 1 98 56 ALA B N 1
ATOM 3708 C CA . ALA B 1 56 ? 19.797 -30.422 -6.219 1 98 56 ALA B CA 1
ATOM 3709 C C . ALA B 1 56 ? 20.344 -29.969 -4.871 1 98 56 ALA B C 1
ATOM 3711 O O . ALA B 1 56 ? 19.734 -29.141 -4.191 1 98 56 ALA B O 1
ATOM 3712 N N . GLU B 1 57 ? 21.484 -30.5 -4.531 1 98.44 57 GLU B N 1
ATOM 3713 C CA . GLU B 1 57 ? 22.125 -30.125 -3.277 1 98.44 57 GLU B CA 1
ATOM 3714 C C . GLU B 1 57 ? 22.5 -28.641 -3.268 1 98.44 57 GLU B C 1
ATOM 3716 O O . GLU B 1 57 ? 22.359 -27.969 -2.244 1 98.44 57 GLU B O 1
ATOM 3721 N N . GLU B 1 58 ? 22.938 -28.172 -4.359 1 98.06 58 GLU B N 1
ATOM 3722 C CA . GLU B 1 58 ? 23.281 -26.75 -4.477 1 98.06 58 GLU B CA 1
ATOM 3723 C C . GLU B 1 58 ? 22.047 -25.875 -4.281 1 98.06 58 GLU B C 1
ATOM 3725 O O . GLU B 1 58 ? 22.094 -24.875 -3.566 1 98.06 58 GLU B O 1
ATOM 3730 N N . ALA B 1 59 ? 20.969 -26.234 -4.898 1 97.94 59 ALA B N 1
ATOM 3731 C CA . ALA B 1 59 ? 19.719 -25.5 -4.746 1 97.94 59 ALA B CA 1
ATOM 3732 C C . ALA B 1 59 ? 19.266 -25.484 -3.289 1 97.94 59 ALA B C 1
ATOM 3734 O O . ALA B 1 59 ? 18.922 -24.422 -2.754 1 97.94 59 ALA B O 1
ATOM 3735 N N . PHE B 1 60 ? 19.328 -26.578 -2.648 1 98.44 60 PHE B N 1
ATOM 3736 C CA . PHE B 1 60 ? 18.859 -26.703 -1.274 1 98.44 60 PHE B CA 1
ATOM 3737 C C . PHE B 1 60 ? 19.766 -25.938 -0.321 1 98.44 60 PHE B C 1
ATOM 3739 O O . PHE B 1 60 ? 19.297 -25.438 0.708 1 98.44 60 PHE B O 1
ATOM 3746 N N . SER B 1 61 ? 21.047 -25.875 -0.67 1 98 61 SER B N 1
ATOM 3747 C CA . SER B 1 61 ? 21.953 -25.078 0.142 1 98 61 SER B CA 1
ATOM 3748 C C . SER B 1 61 ? 21.547 -23.594 0.137 1 98 61 SER B C 1
ATOM 3750 O O . SER B 1 61 ? 21.594 -22.938 1.173 1 98 61 SER B O 1
ATOM 3752 N N . ILE B 1 62 ? 21.156 -23.141 -0.973 1 97.25 62 ILE B N 1
ATOM 3753 C CA . ILE B 1 62 ? 20.688 -21.766 -1.097 1 97.25 62 ILE B CA 1
ATOM 3754 C C . ILE B 1 62 ? 19.391 -21.594 -0.326 1 97.25 62 ILE B C 1
ATOM 3756 O O . ILE B 1 62 ? 19.203 -20.594 0.386 1 97.25 62 ILE B O 1
ATOM 3760 N N . PHE B 1 63 ? 18.469 -22.578 -0.454 1 98.25 63 PHE B N 1
ATOM 3761 C CA . PHE B 1 63 ? 17.203 -22.516 0.27 1 98.25 63 PHE B CA 1
ATOM 3762 C C . PHE B 1 63 ? 17.438 -22.453 1.773 1 98.25 63 PHE B C 1
ATOM 3764 O O . PHE B 1 63 ? 16.812 -21.656 2.475 1 98.25 63 PHE B O 1
ATOM 3771 N N . LYS B 1 64 ? 18.344 -23.281 2.229 1 97.75 64 LYS B N 1
ATOM 3772 C CA . LYS B 1 64 ? 18.656 -23.328 3.652 1 97.75 64 LYS B CA 1
ATOM 3773 C C . LYS B 1 64 ? 19.156 -21.969 4.152 1 97.75 64 LYS B C 1
ATOM 3775 O O . LYS B 1 64 ? 18.75 -21.516 5.23 1 97.75 64 LYS B O 1
ATOM 3780 N N . LYS B 1 65 ? 19.984 -21.344 3.395 1 96.75 65 LYS B N 1
ATOM 3781 C CA . LYS B 1 65 ? 20.5 -20.016 3.758 1 96.75 65 LYS B CA 1
ATOM 3782 C C . LYS B 1 65 ? 19.375 -19.016 3.969 1 96.75 65 LYS B C 1
ATOM 3784 O O . LYS B 1 65 ? 19.375 -18.266 4.945 1 96.75 65 LYS B O 1
ATOM 3789 N N . ILE B 1 66 ? 18.438 -19 3.111 1 97 66 ILE B N 1
ATOM 3790 C CA . ILE B 1 66 ? 17.312 -18.062 3.16 1 97 66 ILE B CA 1
ATOM 3791 C C . ILE B 1 66 ? 16.438 -18.391 4.371 1 97 66 ILE B C 1
ATOM 3793 O O . ILE B 1 66 ? 16.078 -17.484 5.137 1 97 66 ILE B O 1
ATOM 3797 N N . ILE B 1 67 ? 16.141 -19.672 4.578 1 97.81 67 ILE B N 1
ATOM 3798 C CA . ILE B 1 67 ? 15.258 -20.109 5.66 1 97.81 67 ILE B CA 1
ATOM 3799 C C . ILE B 1 67 ? 15.875 -19.75 7.008 1 97.81 67 ILE B C 1
ATOM 3801 O O . ILE B 1 67 ? 15.188 -19.25 7.902 1 97.81 67 ILE B O 1
ATOM 3805 N N . ASP B 1 68 ? 17.203 -19.984 7.102 1 96.88 68 ASP B N 1
ATOM 3806 C CA . ASP B 1 68 ? 17.922 -19.719 8.344 1 96.88 68 ASP B CA 1
ATOM 3807 C C . ASP B 1 68 ? 17.953 -18.219 8.633 1 96.88 68 ASP B C 1
ATOM 3809 O O . ASP B 1 68 ? 17.672 -17.781 9.758 1 96.88 68 ASP B O 1
ATOM 3813 N N . LYS B 1 69 ? 18.203 -17.438 7.633 1 95.12 69 LYS B N 1
ATOM 3814 C CA . LYS B 1 69 ? 18.359 -15.992 7.805 1 95.12 69 LYS B CA 1
ATOM 3815 C C . LYS B 1 69 ? 17.031 -15.336 8.156 1 95.12 69 LYS B C 1
ATOM 3817 O O . LYS B 1 69 ? 16.984 -14.391 8.945 1 95.12 69 LYS B O 1
ATOM 3822 N N . GLU B 1 70 ? 15.977 -15.766 7.617 1 95.12 70 GLU B N 1
ATOM 3823 C CA . GLU B 1 70 ? 14.664 -15.172 7.82 1 95.12 70 GLU B CA 1
ATOM 3824 C C . GLU B 1 70 ? 13.977 -15.75 9.055 1 95.12 70 GLU B C 1
ATOM 3826 O O . GLU B 1 70 ? 12.891 -15.312 9.43 1 95.12 70 GLU B O 1
ATOM 3831 N N . LYS B 1 71 ? 14.617 -16.766 9.688 1 94.62 71 LYS B N 1
ATOM 3832 C CA . LYS B 1 71 ? 14.078 -17.438 10.867 1 94.62 71 LYS B CA 1
ATOM 3833 C C . LYS B 1 71 ? 12.648 -17.938 10.617 1 94.62 71 LYS B C 1
ATOM 3835 O O . LYS B 1 71 ? 11.75 -17.641 11.406 1 94.62 71 LYS B O 1
ATOM 3840 N N . VAL B 1 72 ? 12.469 -18.641 9.516 1 96.38 72 VAL B N 1
ATOM 3841 C CA . VAL B 1 72 ? 11.156 -19.141 9.133 1 96.38 72 VAL B CA 1
ATOM 3842 C C . VAL B 1 72 ? 10.672 -20.172 10.156 1 96.38 72 VAL B C 1
ATOM 3844 O O . VAL B 1 72 ? 11.422 -21.078 10.531 1 96.38 72 VAL B O 1
ATOM 3847 N N . GLU B 1 73 ? 9.492 -20.031 10.578 1 91.81 73 GLU B N 1
ATOM 3848 C CA . GLU B 1 73 ? 8.953 -20.828 11.68 1 91.81 73 GLU B CA 1
ATOM 3849 C C . GLU B 1 73 ? 8.375 -22.141 11.18 1 91.81 73 GLU B C 1
ATOM 3851 O O . GLU B 1 73 ? 8.391 -23.156 11.898 1 91.81 73 GLU B O 1
ATOM 3856 N N . ASP B 1 74 ? 7.738 -22.172 10.055 1 96.25 74 ASP B N 1
ATOM 3857 C CA . ASP B 1 74 ? 7.031 -23.312 9.484 1 96.25 74 ASP B CA 1
ATOM 3858 C C . ASP B 1 74 ? 7.531 -23.625 8.078 1 96.25 74 ASP B C 1
ATOM 3860 O O . ASP B 1 74 ? 7.277 -22.859 7.141 1 96.25 74 ASP B O 1
ATOM 3864 N N . VAL B 1 75 ? 8.258 -24.781 7.93 1 98.44 75 VAL B N 1
ATOM 3865 C CA . VAL B 1 75 ? 8.828 -25.156 6.641 1 98.44 75 VAL B CA 1
ATOM 3866 C C . VAL B 1 75 ? 8.25 -26.5 6.191 1 98.44 75 VAL B C 1
ATOM 3868 O O . VAL B 1 75 ? 8.328 -27.5 6.918 1 98.44 75 VAL B O 1
ATOM 3871 N N . LYS B 1 76 ? 7.621 -26.547 5.062 1 98.69 76 LYS B N 1
ATOM 3872 C CA . LYS B 1 76 ? 7.098 -27.766 4.449 1 98.69 76 LYS B CA 1
ATOM 3873 C C . LYS B 1 76 ? 7.785 -28.047 3.113 1 98.69 76 LYS B C 1
ATOM 3875 O O . LYS B 1 76 ? 7.906 -27.156 2.271 1 98.69 76 LYS B O 1
ATOM 3880 N N . ILE B 1 77 ? 8.273 -29.266 2.939 1 98.75 77 ILE B N 1
ATOM 3881 C CA . ILE B 1 77 ? 8.992 -29.625 1.72 1 98.75 77 ILE B CA 1
ATOM 3882 C C . ILE B 1 77 ? 8.312 -30.828 1.062 1 98.75 77 ILE B C 1
ATOM 3884 O O . ILE B 1 77 ? 8.141 -31.875 1.691 1 98.75 77 ILE B O 1
ATOM 3888 N N . VAL B 1 78 ? 7.957 -30.625 -0.208 1 98.62 78 VAL B N 1
ATOM 3889 C CA . VAL B 1 78 ? 7.32 -31.719 -0.928 1 98.62 78 VAL B CA 1
ATOM 3890 C C . VAL B 1 78 ? 8.125 -32.062 -2.18 1 98.62 78 VAL B C 1
ATOM 3892 O O . VAL B 1 78 ? 8.672 -31.156 -2.834 1 98.62 78 VAL B O 1
ATOM 3895 N N . ALA B 1 79 ? 8.273 -33.281 -2.449 1 97.81 79 ALA B N 1
ATOM 3896 C CA . ALA B 1 79 ? 8.891 -33.844 -3.658 1 97.81 79 ALA B CA 1
ATOM 3897 C C . ALA B 1 79 ? 7.863 -34.594 -4.496 1 97.81 79 ALA B C 1
ATOM 3899 O O . ALA B 1 79 ? 7 -35.281 -3.951 1 97.81 79 ALA B O 1
ATOM 3900 N N . THR B 1 80 ? 8.055 -34.469 -5.809 1 95.75 80 THR B N 1
ATOM 3901 C CA . THR B 1 80 ? 6.977 -34.969 -6.648 1 95.75 80 THR B CA 1
ATOM 3902 C C . THR B 1 80 ? 7.492 -36.031 -7.609 1 95.75 80 THR B C 1
ATOM 3904 O O . THR B 1 80 ? 8.289 -36.906 -7.227 1 95.75 80 THR B O 1
ATOM 3907 N N . SER B 1 81 ? 7.078 -36.156 -8.852 1 92.62 81 SER B N 1
ATOM 3908 C CA . SER B 1 81 ? 7.094 -37.281 -9.758 1 92.62 81 SER B CA 1
ATOM 3909 C C . SER B 1 81 ? 8.508 -37.812 -9.961 1 92.62 81 SER B C 1
ATOM 3911 O O . SER B 1 81 ? 8.727 -39.031 -9.984 1 92.62 81 SER B O 1
ATOM 3913 N N . ALA B 1 82 ? 9.539 -36.938 -10.055 1 94.19 82 ALA B N 1
ATOM 3914 C CA . ALA B 1 82 ? 10.891 -37.406 -10.305 1 94.19 82 ALA B CA 1
ATOM 3915 C C . ALA B 1 82 ? 11.375 -38.281 -9.164 1 94.19 82 ALA B C 1
ATOM 3917 O O . ALA B 1 82 ? 12.031 -39.312 -9.406 1 94.19 82 ALA B O 1
ATOM 3918 N N . PHE B 1 83 ? 11.102 -37.906 -7.996 1 96.19 83 PHE B N 1
ATOM 3919 C CA . PHE B 1 83 ? 11.523 -38.656 -6.82 1 96.19 83 PHE B CA 1
ATOM 3920 C C . PHE B 1 83 ? 10.727 -39.938 -6.695 1 96.19 83 PHE B C 1
ATOM 3922 O O . PHE B 1 83 ? 11.258 -40.969 -6.246 1 96.19 83 PHE B O 1
ATOM 3929 N N . ARG B 1 84 ? 9.484 -39.875 -7.121 1 93.25 84 ARG B N 1
ATOM 3930 C CA . ARG B 1 84 ? 8.656 -41.094 -7.102 1 93.25 84 ARG B CA 1
ATOM 3931 C C . ARG B 1 84 ? 9.156 -42.094 -8.109 1 93.25 84 ARG B C 1
ATOM 3933 O O . ARG B 1 84 ? 9.117 -43.312 -7.848 1 93.25 84 ARG B O 1
ATOM 3940 N N . TYR B 1 85 ? 9.625 -41.656 -9.242 1 91.81 85 TYR B N 1
ATOM 3941 C CA . TYR B 1 85 ? 9.961 -42.5 -10.375 1 91.81 85 TYR B CA 1
ATOM 3942 C C . TYR B 1 85 ? 11.344 -43.125 -10.195 1 91.81 85 TYR B C 1
ATOM 3944 O O . TYR B 1 85 ? 11.617 -44.219 -10.703 1 91.81 85 TYR B O 1
ATOM 3952 N N . ALA B 1 86 ? 12.211 -42.5 -9.477 1 95.75 86 ALA B N 1
ATOM 3953 C CA . ALA B 1 86 ? 13.609 -42.906 -9.406 1 95.75 86 ALA B CA 1
ATOM 3954 C C . ALA B 1 86 ? 13.82 -43.969 -8.336 1 95.75 86 ALA B C 1
ATOM 3956 O O . ALA B 1 86 ? 13.211 -43.938 -7.27 1 95.75 86 ALA B O 1
ATOM 3957 N N . THR B 1 87 ? 14.695 -44.875 -8.57 1 96.44 87 THR B N 1
ATOM 3958 C CA . THR B 1 87 ? 15.008 -45.938 -7.613 1 96.44 87 THR B CA 1
ATOM 3959 C C . THR B 1 87 ? 15.695 -45.375 -6.375 1 96.44 87 THR B C 1
ATOM 3961 O O . THR B 1 87 ? 15.57 -45.906 -5.281 1 96.44 87 THR B O 1
ATOM 3964 N N . ASN B 1 88 ? 16.375 -44.281 -6.578 1 96.81 88 ASN B N 1
ATOM 3965 C CA . ASN B 1 88 ? 17.094 -43.688 -5.457 1 96.81 88 ASN B CA 1
ATOM 3966 C C . ASN B 1 88 ? 16.406 -42.438 -4.949 1 96.81 88 ASN B C 1
ATOM 3968 O O . ASN B 1 88 ? 17.031 -41.562 -4.324 1 96.81 88 ASN B O 1
ATOM 3972 N N . GLY B 1 89 ? 15.156 -42.281 -5.332 1 96.88 89 GLY B N 1
ATOM 3973 C CA . GLY B 1 89 ? 14.406 -41.125 -4.949 1 96.88 89 GLY B CA 1
ATOM 3974 C C . GLY B 1 89 ? 14.352 -40.906 -3.447 1 96.88 89 GLY B C 1
ATOM 3975 O O . GLY B 1 89 ? 14.586 -39.781 -2.967 1 96.88 89 GLY B O 1
ATOM 3976 N N . ASN B 1 90 ? 14.078 -41.906 -2.678 1 97.62 90 ASN B N 1
ATOM 3977 C CA . ASN B 1 90 ? 14 -41.844 -1.224 1 97.62 90 ASN B CA 1
ATOM 3978 C C . ASN B 1 90 ? 15.344 -41.469 -0.606 1 97.62 90 ASN B C 1
ATOM 3980 O O . ASN B 1 90 ? 15.406 -40.688 0.342 1 97.62 90 ASN B O 1
ATOM 3984 N N . GLU B 1 91 ? 16.312 -42.062 -1.117 1 97.81 91 GLU B N 1
ATOM 3985 C CA . GLU B 1 91 ? 17.656 -41.75 -0.63 1 97.81 91 GLU B CA 1
ATOM 3986 C C . GLU B 1 91 ? 18.016 -40.281 -0.836 1 97.81 91 GLU B C 1
ATOM 3988 O O . GLU B 1 91 ? 18.562 -39.656 0.062 1 97.81 91 GLU B O 1
ATOM 3993 N N . ILE B 1 92 ? 17.75 -39.844 -1.981 1 97.88 92 ILE B N 1
ATOM 3994 C CA . ILE B 1 92 ? 18.047 -38.438 -2.301 1 97.88 92 ILE B CA 1
ATOM 3995 C C . ILE B 1 92 ? 17.219 -37.5 -1.411 1 97.88 92 ILE B C 1
ATOM 3997 O O . ILE B 1 92 ? 17.719 -36.5 -0.91 1 97.88 92 ILE B O 1
ATOM 4001 N N . ALA B 1 93 ? 15.922 -37.812 -1.212 1 98.38 93 ALA B N 1
ATOM 4002 C CA . ALA B 1 93 ? 15.055 -37.031 -0.347 1 98.38 93 ALA B CA 1
ATOM 4003 C C . ALA B 1 93 ? 15.617 -36.938 1.069 1 98.38 93 ALA B C 1
ATOM 4005 O O . ALA B 1 93 ? 15.578 -35.875 1.702 1 98.38 93 ALA B O 1
ATOM 4006 N N . GLN B 1 94 ? 16.078 -38.031 1.564 1 98.31 94 GLN B N 1
ATOM 4007 C CA . GLN B 1 94 ? 16.688 -38.062 2.893 1 98.31 94 GLN B CA 1
ATOM 4008 C C . GLN B 1 94 ? 17.938 -37.219 2.949 1 98.31 94 GLN B C 1
ATOM 4010 O O . GLN B 1 94 ? 18.172 -36.5 3.93 1 98.31 94 GLN B O 1
ATOM 4015 N N . LYS B 1 95 ? 18.703 -37.312 1.928 1 98.06 95 LYS B N 1
ATOM 4016 C CA . LYS B 1 95 ? 19.922 -36.531 1.833 1 98.06 95 LYS B CA 1
ATOM 4017 C C . LYS B 1 95 ? 19.609 -35.031 1.865 1 98.06 95 LYS B C 1
ATOM 4019 O O . LYS B 1 95 ? 20.25 -34.281 2.596 1 98.06 95 LYS B O 1
ATOM 4024 N N . LEU B 1 96 ? 18.703 -34.656 1.078 1 98.56 96 LEU B N 1
ATOM 4025 C CA . LEU B 1 96 ? 18.312 -33.25 1.003 1 98.56 96 LEU B CA 1
ATOM 4026 C C . LEU B 1 96 ? 17.656 -32.812 2.305 1 98.56 96 LEU B C 1
ATOM 4028 O O . LEU B 1 96 ? 17.844 -31.656 2.729 1 98.56 96 LEU B O 1
ATOM 4032 N N . SER B 1 97 ? 16.859 -33.688 2.963 1 98.56 97 SER B N 1
ATOM 4033 C CA . SER B 1 97 ? 16.266 -33.406 4.266 1 98.56 97 SER B CA 1
ATOM 4034 C C . SER B 1 97 ? 17.344 -33.062 5.301 1 98.56 97 SER B C 1
ATOM 4036 O O . SER B 1 97 ? 17.219 -32.094 6.047 1 98.56 97 SER B O 1
ATOM 4038 N N . LYS B 1 98 ? 18.328 -33.875 5.324 1 98.38 98 LYS B N 1
ATOM 4039 C CA . LYS B 1 98 ? 19.438 -33.688 6.258 1 98.38 98 LYS B CA 1
ATOM 4040 C C . LYS B 1 98 ? 20.172 -32.375 5.973 1 98.38 98 LYS B C 1
ATOM 4042 O O . LYS B 1 98 ? 20.562 -31.656 6.902 1 98.38 98 LYS B O 1
ATOM 4047 N N . LEU B 1 99 ? 20.375 -32.125 4.746 1 98.12 99 LEU B N 1
ATOM 4048 C CA . LEU B 1 99 ? 21.094 -30.922 4.328 1 98.12 99 LEU B CA 1
ATOM 4049 C C . LEU B 1 99 ? 20.359 -29.656 4.785 1 98.12 99 LEU B C 1
ATOM 4051 O O . LEU B 1 99 ? 20.984 -28.734 5.312 1 98.12 99 LEU B O 1
ATOM 4055 N N . ILE B 1 100 ? 19.062 -29.609 4.641 1 98 100 ILE B N 1
ATOM 4056 C CA . ILE B 1 100 ? 18.312 -28.375 4.879 1 98 100 ILE B CA 1
ATOM 4057 C C . ILE B 1 100 ? 17.812 -28.359 6.32 1 98 100 ILE B C 1
ATOM 4059 O O . ILE B 1 100 ? 17.484 -27.297 6.859 1 98 100 ILE B O 1
ATOM 4063 N N . GLY B 1 101 ? 17.688 -29.516 6.973 1 97.62 101 GLY B N 1
ATOM 4064 C CA . GLY B 1 101 ? 17.266 -29.609 8.359 1 97.62 101 GLY B CA 1
ATOM 4065 C C . GLY B 1 101 ? 15.766 -29.75 8.523 1 97.62 101 GLY B C 1
ATOM 4066 O O . GLY B 1 101 ? 15.234 -29.531 9.609 1 97.62 101 GLY B O 1
ATOM 4067 N N . TYR B 1 102 ? 15.016 -30 7.484 1 98.25 102 TYR B N 1
ATOM 4068 C CA . TYR B 1 102 ? 13.578 -30.234 7.48 1 98.25 102 TYR B CA 1
ATOM 4069 C C . TYR B 1 102 ? 13.227 -31.469 6.664 1 98.25 102 TYR B C 1
ATOM 4071 O O . TYR B 1 102 ? 13.898 -31.781 5.68 1 98.25 102 TYR B O 1
ATOM 4079 N N . GLU B 1 103 ? 12.195 -32.125 7.027 1 98.19 103 GLU B N 1
ATOM 4080 C CA . GLU B 1 103 ? 11.789 -33.344 6.344 1 98.19 103 GLU B CA 1
ATOM 4081 C C . GLU B 1 103 ? 11.203 -33.062 4.969 1 98.19 103 GLU B C 1
ATOM 4083 O O . GLU B 1 103 ? 10.312 -32.219 4.84 1 98.19 103 GLU B O 1
ATOM 4088 N N . MET B 1 104 ? 11.734 -33.656 4.004 1 98.31 104 MET B N 1
ATOM 4089 C CA . MET B 1 104 ? 11.188 -33.656 2.65 1 98.31 104 MET B CA 1
ATOM 4090 C C . MET B 1 104 ? 10.305 -34.875 2.414 1 98.31 104 MET B C 1
ATOM 4092 O O . MET B 1 104 ? 10.773 -36.031 2.5 1 98.31 104 MET B O 1
ATOM 4096 N N . LYS B 1 105 ? 9.07 -34.625 2.086 1 98.19 105 LYS B N 1
ATOM 4097 C CA . LYS B 1 105 ? 8.125 -35.719 1.881 1 98.19 105 LYS B CA 1
ATOM 4098 C C . LYS B 1 105 ? 7.871 -35.969 0.395 1 98.19 105 LYS B C 1
ATOM 4100 O O . LYS B 1 105 ? 7.496 -35.031 -0.331 1 98.19 105 LYS B O 1
ATOM 4105 N N . ILE B 1 106 ? 8.078 -37.188 -0.019 1 98.38 106 ILE B N 1
ATOM 4106 C CA . ILE B 1 106 ? 7.652 -37.562 -1.359 1 98.38 106 ILE B CA 1
ATOM 4107 C C . ILE B 1 106 ? 6.148 -37.844 -1.361 1 98.38 106 ILE B C 1
ATOM 4109 O O . ILE B 1 106 ? 5.68 -38.75 -0.686 1 98.38 106 ILE B O 1
ATOM 4113 N N . ILE B 1 107 ? 5.469 -37.094 -2.104 1 97.88 107 ILE B N 1
ATOM 4114 C CA . ILE B 1 107 ? 4.016 -37.25 -2.059 1 97.88 107 ILE B CA 1
ATOM 4115 C C . ILE B 1 107 ? 3.527 -37.969 -3.303 1 97.88 107 ILE B C 1
ATOM 4117 O O . ILE B 1 107 ? 4.18 -37.938 -4.352 1 97.88 107 ILE B O 1
ATOM 4121 N N . SER B 1 108 ? 2.396 -38.688 -3.145 1 97 108 SER B N 1
ATOM 4122 C CA . SER B 1 108 ? 1.802 -39.406 -4.27 1 97 108 SER B CA 1
ATOM 4123 C C . SER B 1 108 ? 1.216 -38.438 -5.293 1 97 108 SER B C 1
ATOM 4125 O O . SER B 1 108 ? 1.052 -37.25 -5.008 1 97 108 SER B O 1
ATOM 4127 N N . GLY B 1 109 ? 1.006 -38.969 -6.488 1 96 109 GLY B N 1
ATOM 4128 C CA . GLY B 1 109 ? 0.334 -38.156 -7.496 1 96 109 GLY B CA 1
ATOM 4129 C C . GLY B 1 109 ? -1.019 -37.656 -7.039 1 96 109 GLY B C 1
ATOM 4130 O O . GLY B 1 109 ? -1.399 -36.531 -7.359 1 96 109 GLY B O 1
ATOM 4131 N N . GLU B 1 110 ? -1.71 -38.469 -6.336 1 96.56 110 GLU B N 1
ATOM 4132 C CA . GLU B 1 110 ? -3.018 -38.094 -5.812 1 96.56 110 GLU B CA 1
ATOM 4133 C C . GLU B 1 110 ? -2.895 -36.969 -4.789 1 96.56 110 GLU B C 1
ATOM 4135 O O . GLU B 1 110 ? -3.688 -36.031 -4.801 1 96.56 110 GLU B O 1
ATOM 4140 N N . GLU B 1 111 ? -1.947 -37.094 -3.941 1 97.94 111 GLU B N 1
ATOM 4141 C CA . GLU B 1 111 ? -1.715 -36.031 -2.963 1 97.94 111 GLU B CA 1
ATOM 4142 C C . GLU B 1 111 ? -1.35 -34.719 -3.646 1 97.94 111 GLU B C 1
ATOM 4144 O O . GLU B 1 111 ? -1.838 -33.656 -3.258 1 97.94 111 GLU B O 1
ATOM 4149 N N . GLU B 1 112 ? -0.484 -34.875 -4.633 1 97.56 112 GLU B N 1
ATOM 4150 C CA . GLU B 1 112 ? -0.101 -33.688 -5.41 1 97.56 112 GLU B CA 1
ATOM 4151 C C . GLU B 1 112 ? -1.325 -33 -6 1 97.56 112 GLU B C 1
ATOM 4153 O O . GLU B 1 112 ? -1.474 -31.781 -5.875 1 97.56 112 GLU B O 1
ATOM 4158 N N . GLY B 1 113 ? -2.148 -33.75 -6.586 1 98.12 113 GLY B N 1
ATOM 4159 C CA . GLY B 1 113 ? -3.379 -33.219 -7.145 1 98.12 113 GLY B CA 1
ATOM 4160 C C . GLY B 1 113 ? -4.293 -32.594 -6.102 1 98.12 113 GLY B C 1
ATOM 4161 O O . GLY B 1 113 ? -4.879 -31.547 -6.328 1 98.12 113 GLY B O 1
ATOM 4162 N N . ARG B 1 114 ? -4.43 -33.281 -4.996 1 98.38 114 ARG B N 1
ATOM 4163 C CA . ARG B 1 114 ? -5.285 -32.781 -3.924 1 98.38 114 ARG B CA 1
ATOM 4164 C C . ARG B 1 114 ? -4.789 -31.438 -3.416 1 98.38 114 ARG B C 1
ATOM 4166 O O . ARG B 1 114 ? -5.574 -30.5 -3.229 1 98.38 114 ARG B O 1
ATOM 4173 N N . PHE B 1 115 ? -3.516 -31.312 -3.178 1 98.69 115 PHE B N 1
ATOM 4174 C CA . PHE B 1 115 ? -2.945 -30.047 -2.744 1 98.69 115 PHE B CA 1
ATOM 4175 C C . PHE B 1 115 ? -3.188 -28.969 -3.785 1 98.69 115 PHE B C 1
ATOM 4177 O O . PHE B 1 115 ? -3.529 -27.828 -3.439 1 98.69 115 PHE B O 1
ATOM 4184 N N . SER B 1 116 ? -3.01 -29.312 -5.051 1 98.5 116 SER B N 1
ATOM 4185 C CA . SER B 1 116 ? -3.291 -28.344 -6.109 1 98.5 116 SER B CA 1
ATOM 4186 C C . SER B 1 116 ? -4.742 -27.891 -6.062 1 98.5 116 SER B C 1
ATOM 4188 O O . SER B 1 116 ? -5.023 -26.688 -6.184 1 98.5 116 SER B O 1
ATOM 4190 N N . GLY B 1 117 ? -5.625 -28.875 -5.883 1 98.5 117 GLY B N 1
ATOM 4191 C CA . GLY B 1 117 ? -7.035 -28.547 -5.746 1 98.5 117 GLY B CA 1
ATOM 4192 C C . GLY B 1 117 ? -7.316 -27.609 -4.59 1 98.5 117 GLY B C 1
ATOM 4193 O O . GLY B 1 117 ? -8.039 -26.609 -4.746 1 98.5 117 GLY B O 1
ATOM 4194 N N . ILE B 1 118 ? -6.723 -27.891 -3.455 1 98.62 118 ILE B N 1
ATOM 4195 C CA . ILE B 1 118 ? -6.902 -27.062 -2.264 1 98.62 118 ILE B CA 1
ATOM 4196 C C . ILE B 1 118 ? -6.418 -25.641 -2.539 1 98.62 118 ILE B C 1
ATOM 4198 O O . ILE B 1 118 ? -7.113 -24.672 -2.227 1 98.62 118 ILE B O 1
ATOM 4202 N N . GLY B 1 119 ? -5.234 -25.516 -3.156 1 98.62 119 GLY B N 1
ATOM 4203 C CA . GLY B 1 119 ? -4.699 -24.203 -3.486 1 98.62 119 GLY B CA 1
ATOM 4204 C C . GLY B 1 119 ? -5.609 -23.391 -4.391 1 98.62 119 GLY B C 1
ATOM 4205 O O . GLY B 1 119 ? -5.852 -22.219 -4.137 1 98.62 119 GLY B O 1
ATOM 4206 N N . ILE B 1 120 ? -6.148 -24.062 -5.391 1 98.62 120 ILE B N 1
ATOM 4207 C CA . ILE B 1 120 ? -7.012 -23.391 -6.363 1 98.62 120 ILE B CA 1
ATOM 4208 C C . ILE B 1 120 ? -8.336 -23 -5.707 1 98.62 120 ILE B C 1
ATOM 4210 O O . ILE B 1 120 ? -8.781 -21.859 -5.816 1 98.62 120 ILE B O 1
ATOM 4214 N N . LEU B 1 121 ? -8.922 -23.922 -4.941 1 98.44 121 LEU B N 1
ATOM 4215 C CA . LEU B 1 121 ? -10.242 -23.703 -4.355 1 98.44 121 LEU B CA 1
ATOM 4216 C C . LEU B 1 121 ? -10.195 -22.625 -3.287 1 98.44 121 LEU B C 1
ATOM 4218 O O . LEU B 1 121 ? -11.164 -21.875 -3.105 1 98.44 121 LEU B O 1
ATOM 4222 N N . ASN B 1 122 ? -9.07 -22.5 -2.656 1 98.56 122 ASN B N 1
ATOM 4223 C CA . ASN B 1 122 ? -8.945 -21.484 -1.604 1 98.56 122 ASN B CA 1
ATOM 4224 C C . ASN B 1 122 ? -8.648 -20.109 -2.182 1 98.56 122 ASN B C 1
ATOM 4226 O O . ASN B 1 122 ? -8.656 -19.109 -1.455 1 98.56 122 ASN B O 1
ATOM 4230 N N . THR B 1 123 ? -8.406 -20.031 -3.518 1 98.5 123 THR B N 1
ATOM 4231 C CA . THR B 1 123 ? -7.969 -18.734 -4.043 1 98.5 123 THR B CA 1
ATOM 4232 C C . THR B 1 123 ? -8.812 -18.328 -5.242 1 98.5 123 THR B C 1
ATOM 4234 O O . THR B 1 123 ? -8.703 -17.203 -5.727 1 98.5 123 THR B O 1
ATOM 4237 N N . LEU B 1 124 ? -9.656 -19.188 -5.77 1 98.38 124 LEU B N 1
ATOM 4238 C CA . LEU B 1 124 ? -10.594 -18.875 -6.84 1 98.38 124 LEU B CA 1
ATOM 4239 C C . LEU B 1 124 ? -12.008 -19.312 -6.473 1 98.38 124 LEU B C 1
ATOM 4241 O O . LEU B 1 124 ? -12.195 -20.328 -5.809 1 98.38 124 LEU B O 1
ATOM 4245 N N . PRO B 1 125 ? -12.969 -18.531 -6.922 1 97.06 125 PRO B N 1
ATOM 4246 C CA . PRO B 1 125 ? -14.359 -18.859 -6.613 1 97.06 125 PRO B CA 1
ATOM 4247 C C . PRO B 1 125 ? -14.938 -19.922 -7.559 1 97.06 125 PRO B C 1
ATOM 4249 O O . PRO B 1 125 ? -15.883 -19.641 -8.297 1 97.06 125 PRO B O 1
ATOM 4252 N N . VAL B 1 126 ? -14.43 -21.141 -7.473 1 95.88 126 VAL B N 1
ATOM 4253 C CA . VAL B 1 126 ? -14.875 -22.281 -8.281 1 95.88 126 VAL B CA 1
ATOM 4254 C C . VAL B 1 126 ? -15.547 -23.312 -7.395 1 95.88 126 VAL B C 1
ATOM 4256 O O . VAL B 1 126 ? -15.047 -23.641 -6.316 1 95.88 126 VAL B O 1
ATOM 4259 N N . SER B 1 127 ? -16.719 -23.766 -7.832 1 95.06 127 SER B N 1
ATOM 4260 C CA . SER B 1 127 ? -17.438 -24.734 -7.012 1 95.06 127 SER B CA 1
ATOM 4261 C C . SER B 1 127 ? -17.594 -26.062 -7.742 1 95.06 127 SER B C 1
ATOM 4263 O O . SER B 1 127 ? -17.766 -27.109 -7.109 1 95.06 127 SER B O 1
ATOM 4265 N N . ASN B 1 128 ? -17.609 -25.984 -9.102 1 96.19 128 ASN B N 1
ATOM 4266 C CA . ASN B 1 128 ? -17.719 -27.188 -9.922 1 96.19 128 ASN B CA 1
ATOM 4267 C C . ASN B 1 128 ? -16.766 -27.125 -11.117 1 96.19 128 ASN B C 1
ATOM 4269 O O . ASN B 1 128 ? -16.469 -26.047 -11.633 1 96.19 128 ASN B O 1
ATOM 4273 N N . GLY B 1 129 ? -16.312 -28.297 -11.523 1 97 129 GLY B N 1
ATOM 4274 C CA . GLY B 1 129 ? -15.461 -28.375 -12.695 1 97 129 GLY B CA 1
ATOM 4275 C C . GLY B 1 129 ? -14.273 -29.312 -12.523 1 97 129 GLY B C 1
ATOM 4276 O O . GLY B 1 129 ? -14.289 -30.172 -11.648 1 97 129 GLY B O 1
ATOM 4277 N N . ILE B 1 130 ? -13.398 -29.234 -13.461 1 98 130 ILE B N 1
ATOM 4278 C CA . ILE B 1 130 ? -12.141 -29.969 -13.43 1 98 130 ILE B CA 1
ATOM 4279 C C . ILE B 1 130 ? -10.977 -29 -13.258 1 98 130 ILE B C 1
ATOM 4281 O O . ILE B 1 130 ? -10.852 -28.047 -14.023 1 98 130 ILE B O 1
ATOM 4285 N N . LEU B 1 131 ? -10.258 -29.203 -12.195 1 98.5 131 LEU B N 1
ATOM 4286 C CA . LEU B 1 131 ? -8.984 -28.516 -12.023 1 98.5 131 LEU B CA 1
ATOM 4287 C C . LEU B 1 131 ? -7.82 -29.375 -12.508 1 98.5 131 LEU B C 1
ATOM 4289 O O . LEU B 1 131 ? -7.934 -30.609 -12.547 1 98.5 131 LEU B O 1
ATOM 4293 N N . PHE B 1 132 ? -6.73 -28.719 -12.906 1 98.44 132 PHE B N 1
ATOM 4294 C CA . PHE B 1 132 ? -5.578 -29.547 -13.25 1 98.44 132 PHE B CA 1
ATOM 4295 C C . PHE B 1 132 ? -4.277 -28.828 -12.906 1 98.44 132 PHE B C 1
ATOM 4297 O O . PHE B 1 132 ? -4.25 -27.594 -12.812 1 98.44 132 PHE B O 1
ATOM 4304 N N . GLU B 1 133 ? -3.279 -29.547 -12.633 1 98 133 GLU B N 1
ATOM 4305 C CA . GLU B 1 133 ? -1.888 -29.141 -12.461 1 98 133 GLU B CA 1
ATOM 4306 C C . GLU B 1 133 ? -0.986 -29.812 -13.492 1 98 133 GLU B C 1
ATOM 4308 O O . GLU B 1 133 ? -0.838 -31.031 -13.484 1 98 133 GLU B O 1
ATOM 4313 N N . LEU B 1 134 ? -0.508 -28.969 -14.352 1 97.75 134 LEU B N 1
ATOM 4314 C CA . LEU B 1 134 ? 0.384 -29.5 -15.375 1 97.75 134 LEU B CA 1
ATOM 4315 C C . LEU B 1 134 ? 1.843 -29.266 -15.008 1 97.75 134 LEU B C 1
ATOM 4317 O O . LEU B 1 134 ? 2.303 -28.125 -14.984 1 97.75 134 LEU B O 1
ATOM 4321 N N . GLY B 1 135 ? 2.568 -30.328 -14.742 1 94.94 135 GLY B N 1
ATOM 4322 C CA . GLY B 1 135 ? 3.986 -30.25 -14.43 1 94.94 135 GLY B CA 1
ATOM 4323 C C . GLY B 1 135 ? 4.875 -30.75 -15.555 1 94.94 135 GLY B C 1
ATOM 4324 O O . GLY B 1 135 ? 4.43 -30.859 -16.703 1 94.94 135 GLY B O 1
ATOM 4325 N N . GLY B 1 136 ? 6.109 -30.891 -15.234 1 93.06 136 GLY B N 1
ATOM 4326 C CA . GLY B 1 136 ? 7.047 -31.422 -16.203 1 93.06 136 GLY B CA 1
ATOM 4327 C C . GLY B 1 136 ? 6.93 -32.906 -16.406 1 93.06 136 GLY B C 1
ATOM 4328 O O . GLY B 1 136 ? 7.168 -33.438 -17.5 1 93.06 136 GLY B O 1
ATOM 4329 N N . GLY B 1 137 ? 6.578 -33.594 -15.344 1 93.38 137 GLY B N 1
ATOM 4330 C CA . GLY B 1 137 ? 6.613 -35.031 -15.391 1 93.38 137 GLY B CA 1
ATOM 4331 C C . GLY B 1 137 ? 5.234 -35.688 -15.367 1 93.38 137 GLY B C 1
ATOM 4332 O O . GLY B 1 137 ? 5.074 -36.844 -15.734 1 93.38 137 GLY B O 1
ATOM 4333 N N . SER B 1 138 ? 4.277 -34.938 -14.922 1 95.12 138 SER B N 1
ATOM 4334 C CA . SER B 1 138 ? 2.955 -35.531 -14.727 1 95.12 138 SER B CA 1
ATOM 4335 C C . SER B 1 138 ? 1.858 -34.469 -14.867 1 95.12 138 SER B C 1
ATOM 4337 O O . SER B 1 138 ? 2.143 -33.281 -14.906 1 95.12 138 SER B O 1
ATOM 4339 N N . LEU B 1 139 ? 0.665 -34.938 -15.023 1 97.38 139 LEU B N 1
ATOM 4340 C CA . LEU B 1 139 ? -0.569 -34.156 -15.031 1 97.38 139 LEU B CA 1
ATOM 4341 C C . LEU B 1 139 ? -1.542 -34.656 -13.977 1 97.38 139 LEU B C 1
ATOM 4343 O O . LEU B 1 139 ? -1.82 -35.875 -13.914 1 97.38 139 LEU B O 1
ATOM 4347 N N . GLU B 1 140 ? -1.938 -33.812 -13.086 1 98 140 GLU B N 1
ATOM 4348 C CA . GLU B 1 140 ? -2.977 -34.156 -12.117 1 98 140 GLU B CA 1
ATOM 4349 C C . GLU B 1 140 ? -4.324 -33.562 -12.523 1 98 140 GLU B C 1
ATOM 4351 O O . GLU B 1 140 ? -4.41 -32.375 -12.875 1 98 140 GLU B O 1
ATOM 4356 N N . LEU B 1 141 ? -5.363 -34.344 -12.508 1 98 141 LEU B N 1
ATOM 4357 C CA . LEU B 1 141 ? -6.738 -33.938 -12.742 1 98 141 LEU B CA 1
ATOM 4358 C C . LEU B 1 141 ? -7.57 -34.062 -11.469 1 98 141 LEU B C 1
ATOM 4360 O O . LEU B 1 141 ? -7.52 -35.094 -10.789 1 98 141 LEU B O 1
ATOM 4364 N N . ILE B 1 142 ? -8.266 -32.969 -11.125 1 97.88 142 ILE B N 1
ATOM 4365 C CA . ILE B 1 142 ? -9.016 -32.906 -9.875 1 97.88 142 ILE B CA 1
ATOM 4366 C C . ILE B 1 142 ? -10.484 -32.594 -10.164 1 97.88 142 ILE B C 1
ATOM 4368 O O . ILE B 1 142 ? -10.797 -31.547 -10.711 1 97.88 142 ILE B O 1
ATOM 4372 N N . GLU B 1 143 ? -11.359 -33.5 -9.797 1 97.38 143 GLU B N 1
ATOM 4373 C CA . GLU B 1 143 ? -12.797 -33.25 -9.914 1 97.38 143 GLU B CA 1
ATOM 4374 C C . GLU B 1 143 ? -13.312 -32.469 -8.711 1 97.38 143 GLU B C 1
ATOM 4376 O O . GLU B 1 143 ? -12.992 -32.781 -7.566 1 97.38 143 GLU B O 1
ATOM 4381 N N . VAL B 1 144 ? -13.992 -31.422 -8.984 1 97 144 VAL B N 1
ATOM 4382 C CA . VAL B 1 144 ? -14.562 -30.609 -7.922 1 97 144 VAL B CA 1
ATOM 4383 C C . VAL B 1 144 ? -16.078 -30.562 -8.062 1 97 144 VAL B C 1
ATOM 4385 O O . VAL B 1 144 ? -16.609 -30.297 -9.141 1 97 144 VAL B O 1
ATOM 4388 N N . ASN B 1 145 ? -16.812 -30.828 -6.977 1 95.5 145 ASN B N 1
ATOM 4389 C CA . ASN B 1 145 ? -18.266 -30.781 -6.879 1 95.5 145 ASN B CA 1
ATOM 4390 C C . ASN B 1 145 ? -18.719 -30 -5.645 1 95.5 145 ASN B C 1
ATOM 4392 O O . ASN B 1 145 ? -18.453 -30.422 -4.516 1 95.5 145 ASN B O 1
ATOM 4396 N N . GLU B 1 146 ? -19.375 -28.922 -5.852 1 95.25 146 GLU B N 1
ATOM 4397 C CA . GLU B 1 146 ? -19.891 -28.062 -4.781 1 95.25 146 GLU B CA 1
ATOM 4398 C C . GLU B 1 146 ? -18.781 -27.656 -3.816 1 95.25 146 GLU B C 1
ATOM 4400 O O . GLU B 1 146 ? -18.938 -27.781 -2.6 1 95.25 146 GLU B O 1
ATOM 4405 N N . GLY B 1 147 ? -17.672 -27.438 -4.383 1 94.31 147 GLY B N 1
ATOM 4406 C CA . GLY B 1 147 ? -16.562 -26.922 -3.602 1 94.31 147 GLY B CA 1
ATOM 4407 C C . GLY B 1 147 ? -15.742 -28.016 -2.938 1 94.31 147 GLY B C 1
ATOM 4408 O O . GLY B 1 147 ? -14.789 -27.719 -2.213 1 94.31 147 GLY B O 1
ATOM 4409 N N . ASN B 1 148 ? -16.062 -29.234 -3.289 1 96.38 148 ASN B N 1
ATOM 4410 C CA . ASN B 1 148 ? -15.352 -30.344 -2.66 1 96.38 148 ASN B CA 1
ATOM 4411 C C . ASN B 1 148 ? -14.539 -31.141 -3.68 1 96.38 148 ASN B C 1
ATOM 4413 O O . ASN B 1 148 ? -14.977 -31.328 -4.816 1 96.38 148 ASN B O 1
ATOM 4417 N N . ILE B 1 149 ? -13.438 -31.578 -3.223 1 97.31 149 ILE B N 1
ATOM 4418 C CA . ILE B 1 149 ? -12.586 -32.406 -4.07 1 97.31 149 ILE B CA 1
ATOM 4419 C C . ILE B 1 149 ? -13.102 -33.844 -4.09 1 97.31 149 ILE B C 1
ATOM 4421 O O . ILE B 1 149 ? -13.289 -34.438 -3.039 1 97.31 149 ILE B O 1
ATOM 4425 N N . GLY B 1 150 ? -13.414 -34.25 -5.219 1 95.94 150 GLY B N 1
ATOM 4426 C CA . GLY B 1 150 ? -13.797 -35.625 -5.43 1 95.94 150 GLY B CA 1
ATOM 4427 C C . GLY B 1 150 ? -12.648 -36.5 -5.887 1 95.94 150 GLY B C 1
ATOM 4428 O O . GLY B 1 150 ? -11.633 -36.625 -5.203 1 95.94 150 GLY B O 1
ATOM 4429 N N . LYS B 1 151 ? -12.766 -37.062 -7.113 1 96.12 151 LYS B N 1
ATOM 4430 C CA . LYS B 1 151 ? -11.734 -37.906 -7.684 1 96.12 151 LYS B CA 1
ATOM 4431 C C . LYS B 1 151 ? -10.508 -37.094 -8.094 1 96.12 151 LYS B C 1
ATOM 4433 O O . LYS B 1 151 ? -10.633 -35.969 -8.586 1 96.12 151 LYS B O 1
ATOM 4438 N N . VAL B 1 152 ? -9.375 -37.688 -7.84 1 97.44 152 VAL B N 1
ATOM 4439 C CA . VAL B 1 152 ? -8.102 -37.125 -8.266 1 97.44 152 VAL B CA 1
ATOM 4440 C C . VAL B 1 152 ? -7.309 -38.188 -9.039 1 97.44 152 VAL B C 1
ATOM 4442 O O . VAL B 1 152 ? -7.16 -39.312 -8.594 1 97.44 152 VAL B O 1
ATOM 4445 N N . TYR B 1 153 ? -6.832 -37.75 -10.227 1 97.06 153 TYR B N 1
ATOM 4446 C CA . TYR B 1 153 ? -6.055 -38.656 -11.062 1 97.06 153 TYR B CA 1
ATOM 4447 C C . TYR B 1 153 ? -4.684 -38.062 -11.375 1 97.06 153 TYR B C 1
ATOM 4449 O O . TYR B 1 153 ? -4.551 -36.875 -11.578 1 97.06 153 TYR B O 1
ATOM 4457 N N . GLN B 1 154 ? -3.711 -38.875 -11.352 1 96.06 154 GLN B N 1
ATOM 4458 C CA . GLN B 1 154 ? -2.389 -38.531 -11.859 1 96.06 154 GLN B CA 1
ATOM 4459 C C . GLN B 1 154 ? -2.094 -39.281 -13.164 1 96.06 154 GLN B C 1
ATOM 4461 O O . GLN B 1 154 ? -2.227 -40.5 -13.242 1 96.06 154 GLN B O 1
ATOM 4466 N N . LEU B 1 155 ? -1.788 -38.562 -14.148 1 96.06 155 LEU B N 1
ATOM 4467 C CA . LEU B 1 155 ? -1.427 -39.125 -15.445 1 96.06 155 LEU B CA 1
ATOM 4468 C C . LEU B 1 155 ? 0.057 -38.906 -15.727 1 96.06 155 LEU B C 1
ATOM 4470 O O . LEU B 1 155 ? 0.619 -37.875 -15.406 1 96.06 155 LEU B O 1
ATOM 4474 N N . PRO B 1 156 ? 0.703 -39.906 -16.312 1 92.38 156 PRO B N 1
ATOM 4475 C CA . PRO B 1 156 ? 2.127 -39.781 -16.641 1 92.38 156 PRO B CA 1
ATOM 4476 C C . PRO B 1 156 ? 2.377 -38.969 -17.906 1 92.38 156 PRO B C 1
ATOM 4478 O O . PRO B 1 156 ? 3.123 -39.406 -18.781 1 92.38 156 PRO B O 1
ATOM 4481 N N . ILE B 1 157 ? 1.715 -37.875 -17.891 1 93.75 157 ILE B N 1
ATOM 4482 C CA . ILE B 1 157 ? 1.845 -36.906 -18.984 1 93.75 157 ILE B CA 1
ATOM 4483 C C . ILE B 1 157 ? 2.275 -35.562 -18.438 1 93.75 157 ILE B C 1
ATOM 4485 O O . ILE B 1 157 ? 1.613 -35 -17.562 1 93.75 157 ILE B O 1
ATOM 4489 N N . GLY B 1 158 ? 3.467 -35.156 -18.797 1 94.12 158 GLY B N 1
ATOM 4490 C CA . GLY B 1 158 ? 4.008 -33.844 -18.438 1 94.12 158 GLY B CA 1
ATOM 4491 C C . GLY B 1 158 ? 4.695 -33.156 -19.578 1 94.12 158 GLY B C 1
ATOM 4492 O O . GLY B 1 158 ? 5.086 -33.781 -20.562 1 94.12 158 GLY B O 1
ATOM 4493 N N . ALA B 1 159 ? 4.801 -31.875 -19.453 1 94.81 159 ALA B N 1
ATOM 4494 C CA . ALA B 1 159 ? 5.312 -31.062 -20.547 1 94.81 159 ALA B CA 1
ATOM 4495 C C . ALA B 1 159 ? 6.746 -31.453 -20.891 1 94.81 159 ALA B C 1
ATOM 4497 O O . ALA B 1 159 ? 7.117 -31.5 -22.062 1 94.81 159 ALA B O 1
ATOM 4498 N N . LEU B 1 160 ? 7.59 -31.641 -19.844 1 92.5 160 LEU B N 1
ATOM 4499 C CA . LEU B 1 160 ? 8.984 -32 -20.078 1 92.5 160 LEU B CA 1
ATOM 4500 C C . LEU B 1 160 ? 9.086 -33.469 -20.469 1 92.5 160 LEU B C 1
ATOM 4502 O O . LEU B 1 160 ? 9.93 -33.844 -21.297 1 92.5 160 LEU B O 1
ATOM 4506 N N . LYS B 1 161 ? 8.305 -34.281 -19.875 1 92.12 161 LYS B N 1
ATOM 4507 C CA . LYS B 1 161 ? 8.305 -35.719 -20.141 1 92.12 161 LYS B CA 1
ATOM 4508 C C . LYS B 1 161 ? 7.988 -36 -21.609 1 92.12 161 LYS B C 1
ATOM 4510 O O . LYS B 1 161 ? 8.555 -36.906 -22.203 1 92.12 161 LYS B O 1
ATOM 4515 N N . LEU B 1 162 ? 7.121 -35.219 -22.25 1 94.06 162 LEU B N 1
ATOM 4516 C CA . LEU B 1 162 ? 6.672 -35.469 -23.609 1 94.06 162 LEU B CA 1
ATOM 4517 C C . LEU B 1 162 ? 7.426 -34.594 -24.609 1 94.06 162 LEU B C 1
ATOM 4519 O O . LEU B 1 162 ? 7.051 -34.5 -25.781 1 94.06 162 LEU B O 1
ATOM 4523 N N . LEU B 1 163 ? 8.445 -33.969 -24.172 1 92.12 163 LEU B N 1
ATOM 4524 C CA . LEU B 1 163 ? 9.172 -32.938 -24.922 1 92.12 163 LEU B CA 1
ATOM 4525 C C . LEU B 1 163 ? 9.648 -33.469 -26.266 1 92.12 163 LEU B C 1
ATOM 4527 O O . LEU B 1 163 ? 9.656 -32.75 -27.266 1 92.12 163 LEU B O 1
ATOM 4531 N N . ASN B 1 164 ? 10 -34.781 -26.359 1 91.06 164 ASN B N 1
ATOM 4532 C CA . ASN B 1 164 ? 10.664 -35.344 -27.531 1 91.06 164 ASN B CA 1
ATOM 4533 C C . ASN B 1 164 ? 9.672 -36 -28.484 1 91.06 164 ASN B C 1
ATOM 4535 O O . ASN B 1 164 ? 10.062 -36.562 -29.5 1 91.06 164 ASN B O 1
ATOM 4539 N N . TYR B 1 165 ? 8.453 -35.875 -28.219 1 94.44 165 TYR B N 1
ATOM 4540 C CA . TYR B 1 165 ? 7.445 -36.438 -29.094 1 94.44 165 TYR B CA 1
ATOM 4541 C C . TYR B 1 165 ? 6.891 -35.406 -30.062 1 94.44 165 TYR B C 1
ATOM 4543 O O . TYR B 1 165 ? 6.875 -34.219 -29.766 1 94.44 165 TYR B O 1
ATOM 4551 N N . GLN B 1 166 ? 6.449 -35.906 -31.188 1 95.25 166 GLN B N 1
ATOM 4552 C CA . GLN B 1 166 ? 5.77 -35.031 -32.156 1 95.25 166 GLN B CA 1
ATOM 4553 C C . GLN B 1 166 ? 4.336 -34.75 -31.719 1 95.25 166 GLN B C 1
ATOM 4555 O O . GLN B 1 166 ? 3.771 -35.5 -30.891 1 95.25 166 GLN B O 1
ATOM 4560 N N . GLU B 1 167 ? 3.809 -33.719 -32.281 1 96.69 167 GLU B N 1
ATOM 4561 C CA . GLU B 1 167 ? 2.484 -33.25 -31.875 1 96.69 167 GLU B CA 1
ATOM 4562 C C . GLU B 1 167 ? 1.454 -34.375 -31.922 1 96.69 167 GLU B C 1
ATOM 4564 O O . GLU B 1 167 ? 0.69 -34.562 -30.984 1 96.69 167 GLU B O 1
ATOM 4569 N N . LYS B 1 168 ? 1.448 -35.094 -33.031 1 96.94 168 LYS B N 1
ATOM 4570 C CA . LYS B 1 168 ? 0.457 -36.156 -33.188 1 96.94 168 LYS B CA 1
ATOM 4571 C C . LYS B 1 168 ? 0.559 -37.219 -32.094 1 96.94 168 LYS B C 1
ATOM 4573 O O . LYS B 1 168 ? -0.459 -37.688 -31.609 1 96.94 168 LYS B O 1
ATOM 4578 N N . GLU B 1 169 ? 1.74 -37.531 -31.766 1 97.38 169 GLU B N 1
ATOM 4579 C CA . GLU B 1 169 ? 1.968 -38.5 -30.734 1 97.38 169 GLU B CA 1
ATOM 4580 C C . GLU B 1 169 ? 1.584 -37.969 -29.359 1 97.38 169 GLU B C 1
ATOM 4582 O O . GLU B 1 169 ? 1.053 -38.719 -28.516 1 97.38 169 GLU B O 1
ATOM 4587 N N . ILE B 1 170 ? 1.908 -36.719 -29.094 1 97.69 170 ILE B N 1
ATOM 4588 C CA . ILE B 1 170 ? 1.52 -36.094 -27.844 1 97.69 170 ILE B CA 1
ATOM 4589 C C . ILE B 1 170 ? 0.001 -36.125 -27.688 1 97.69 170 ILE B C 1
ATOM 4591 O O . ILE B 1 170 ? -0.51 -36.562 -26.641 1 97.69 170 ILE B O 1
ATOM 4595 N N . ARG B 1 171 ? -0.672 -35.719 -28.703 1 98 171 ARG B N 1
ATOM 4596 C CA . ARG B 1 171 ? -2.131 -35.719 -28.672 1 98 171 ARG B CA 1
ATOM 4597 C C . ARG B 1 171 ? -2.695 -37.094 -28.438 1 98 171 ARG B C 1
ATOM 4599 O O . ARG B 1 171 ? -3.629 -37.281 -27.656 1 98 171 ARG B O 1
ATOM 4606 N N . LYS B 1 172 ? -2.092 -38.062 -29.125 1 97.81 172 LYS B N 1
ATOM 4607 C CA . LYS B 1 172 ? -2.537 -39.438 -28.953 1 97.81 172 LYS B CA 1
ATOM 4608 C C . LYS B 1 172 ? -2.346 -39.906 -27.516 1 97.81 172 LYS B C 1
ATOM 4610 O O . LYS B 1 172 ? -3.248 -40.531 -26.938 1 97.81 172 LYS B O 1
ATOM 4615 N N . ARG B 1 173 ? -1.23 -39.656 -26.953 1 96.94 173 ARG B N 1
ATOM 4616 C CA . ARG B 1 173 ? -0.924 -40.062 -25.594 1 96.94 173 ARG B CA 1
ATOM 4617 C C . ARG B 1 173 ? -1.88 -39.438 -24.594 1 96.94 173 ARG B C 1
ATOM 4619 O O . ARG B 1 173 ? -2.34 -40.094 -23.656 1 96.94 173 ARG B O 1
ATOM 4626 N N . VAL B 1 174 ? -2.135 -38.156 -24.766 1 97.75 174 VAL B N 1
ATOM 4627 C CA . VAL B 1 174 ? -3.051 -37.438 -23.875 1 97.75 174 VAL B CA 1
ATOM 4628 C C . VAL B 1 174 ? -4.453 -38.031 -24 1 97.75 174 VAL B C 1
ATOM 4630 O O . VAL B 1 174 ? -5.09 -38.344 -22.984 1 97.75 174 VAL B O 1
ATOM 4633 N N . LYS B 1 175 ? -4.934 -38.25 -25.203 1 96.62 175 LYS B N 1
ATOM 4634 C CA . LYS B 1 175 ? -6.266 -38.781 -25.438 1 96.62 175 LYS B CA 1
ATOM 4635 C C . LYS B 1 175 ? -6.395 -40.188 -24.844 1 96.62 175 LYS B C 1
ATOM 4637 O O . LYS B 1 175 ? -7.422 -40.531 -24.25 1 96.62 175 LYS B O 1
ATOM 4642 N N . ASP B 1 176 ? -5.359 -40.969 -25.078 1 96.81 176 ASP B N 1
ATOM 4643 C CA . ASP B 1 176 ? -5.363 -42.312 -24.562 1 96.81 176 ASP B CA 1
ATOM 4644 C C . ASP B 1 176 ? -5.488 -42.344 -23.047 1 96.81 176 ASP B C 1
ATOM 4646 O O . ASP B 1 176 ? -6.246 -43.125 -22.484 1 96.81 176 ASP B O 1
ATOM 4650 N N . GLN B 1 177 ? -4.746 -41.5 -22.406 1 96.25 177 GLN B N 1
ATOM 4651 C CA . GLN B 1 177 ? -4.793 -41.438 -20.953 1 96.25 177 GLN B CA 1
ATOM 4652 C C . GLN B 1 177 ? -6.152 -40.938 -20.469 1 96.25 177 GLN B C 1
ATOM 4654 O O . GLN B 1 177 ? -6.699 -41.469 -19.5 1 96.25 177 GLN B O 1
ATOM 4659 N N . LEU B 1 178 ? -6.707 -39.938 -21.125 1 95.44 178 LEU B N 1
ATOM 4660 C CA . LEU B 1 178 ? -7.973 -39.344 -20.719 1 95.44 178 LEU B CA 1
ATOM 4661 C C . LEU B 1 178 ? -9.125 -40.312 -20.891 1 95.44 178 LEU B C 1
ATOM 4663 O O . LEU B 1 178 ? -10.086 -40.312 -20.125 1 95.44 178 LEU B O 1
ATOM 4667 N N . SER B 1 179 ? -9.031 -41.125 -21.891 1 92.69 179 SER B N 1
ATOM 4668 C CA . SER B 1 179 ? -10.094 -42.062 -22.219 1 92.69 179 SER B CA 1
ATOM 4669 C C . SER B 1 179 ? -10.258 -43.125 -21.125 1 92.69 179 SER B C 1
ATOM 4671 O O . SER B 1 179 ? -11.289 -43.812 -21.062 1 92.69 179 SER B O 1
ATOM 4673 N N . THR B 1 180 ? -9.289 -43.219 -20.312 1 91.31 180 THR B N 1
ATOM 4674 C CA . THR B 1 180 ? -9.328 -44.219 -19.266 1 91.31 180 THR B CA 1
ATOM 4675 C C . THR B 1 180 ? -9.992 -43.688 -18 1 91.31 180 THR B C 1
ATOM 4677 O O . THR B 1 180 ? -10.211 -44.438 -17.047 1 91.31 180 THR B O 1
ATOM 4680 N N . LEU B 1 181 ? -10.289 -42.5 -18.016 1 91.19 181 LEU B N 1
ATOM 4681 C CA . LEU B 1 181 ? -10.758 -41.844 -16.797 1 91.19 181 LEU B CA 1
ATOM 4682 C C . LEU B 1 181 ? -12.281 -41.719 -16.797 1 91.19 181 LEU B C 1
ATOM 4684 O O . LEU B 1 181 ? -12.898 -41.656 -17.844 1 91.19 181 LEU B O 1
ATOM 4688 N N . SER B 1 182 ? -12.898 -41.875 -15.648 1 88.56 182 SER B N 1
ATOM 4689 C CA . SER B 1 182 ? -14.328 -41.625 -15.461 1 88.56 182 SER B CA 1
ATOM 4690 C C . SER B 1 182 ? -14.594 -40.25 -14.891 1 88.56 182 SER B C 1
ATOM 4692 O O . SER B 1 182 ? -14.914 -40.094 -13.711 1 88.56 182 SER B O 1
ATOM 4694 N N . LEU B 1 183 ? -14.312 -39.25 -15.633 1 89.88 183 LEU B N 1
ATOM 4695 C CA . LEU B 1 183 ? -14.555 -37.875 -15.211 1 89.88 183 LEU B CA 1
ATOM 4696 C C . LEU B 1 183 ? -15.719 -37.281 -15.977 1 89.88 183 LEU B C 1
ATOM 4698 O O . LEU B 1 183 ? -15.875 -37.531 -17.172 1 89.88 183 LEU B O 1
ATOM 4702 N N . LYS B 1 184 ? -16.531 -36.562 -15.266 1 82.75 184 LYS B N 1
ATOM 4703 C CA . LYS B 1 184 ? -17.641 -35.875 -15.906 1 82.75 184 LYS B CA 1
ATOM 4704 C C . LYS B 1 184 ? -17.141 -34.594 -16.625 1 82.75 184 LYS B C 1
ATOM 4706 O O . LYS B 1 184 ? -16.266 -33.906 -16.125 1 82.75 184 LYS B O 1
ATOM 4711 N N . ARG B 1 185 ? -17.641 -34.438 -17.781 1 82.44 185 ARG B N 1
ATOM 4712 C CA . ARG B 1 185 ? -17.375 -33.219 -18.5 1 82.44 185 ARG B CA 1
ATOM 4713 C C . ARG B 1 185 ? -18.234 -32.062 -17.969 1 82.44 185 ARG B C 1
ATOM 4715 O O . ARG B 1 185 ? -19.469 -32.125 -18.031 1 82.44 185 ARG B O 1
ATOM 4722 N N . GLN B 1 186 ? -17.672 -31.031 -17.375 1 82.25 186 GL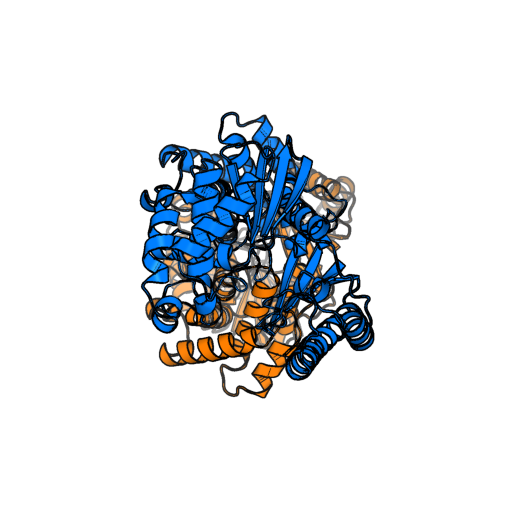N B N 1
ATOM 4723 C CA . GLN B 1 186 ? -18.406 -30 -16.656 1 82.25 186 GLN B CA 1
ATOM 4724 C C . GLN B 1 186 ? -18.25 -28.641 -17.344 1 82.25 186 GLN B C 1
ATOM 4726 O O . GLN B 1 186 ? -18.859 -27.656 -16.922 1 82.25 186 GLN B O 1
ATOM 4731 N N . GLY B 1 187 ? -17.484 -28.5 -18.312 1 88 187 GLY B N 1
ATOM 4732 C CA . GLY B 1 187 ? -17.375 -27.281 -19.078 1 88 187 GLY B CA 1
ATOM 4733 C C . GLY B 1 187 ? -16.453 -26.25 -18.438 1 88 187 GLY B C 1
ATOM 4734 O O . GLY B 1 187 ? -16.031 -25.297 -19.078 1 88 187 GLY B O 1
ATOM 4735 N N . VAL B 1 188 ? -16.203 -26.422 -17.109 1 93.06 188 VAL B N 1
ATOM 4736 C CA . VAL B 1 188 ? -15.312 -25.516 -16.406 1 93.06 188 VAL B CA 1
ATOM 4737 C C . VAL B 1 188 ? -13.953 -26.172 -16.203 1 93.06 188 VAL B C 1
ATOM 4739 O O . VAL B 1 188 ? -13.867 -27.281 -15.648 1 93.06 188 VAL B O 1
ATOM 4742 N N . LEU B 1 189 ? -12.945 -25.578 -16.734 1 98.19 189 LEU B N 1
ATOM 4743 C CA . LEU B 1 189 ? -11.578 -26.078 -16.609 1 98.19 189 LEU B CA 1
ATOM 4744 C C . LEU B 1 189 ? -10.672 -25 -16.016 1 98.19 189 LEU B C 1
ATOM 4746 O O . LEU B 1 189 ? -10.602 -23.891 -16.531 1 98.19 189 LEU B O 1
ATOM 4750 N N . VAL B 1 190 ? -10.062 -25.297 -14.852 1 98.69 190 VAL B N 1
ATOM 4751 C CA . VAL B 1 190 ? -9.125 -24.391 -14.18 1 98.69 190 VAL B CA 1
ATOM 4752 C C . VAL B 1 190 ? -7.738 -25.031 -14.141 1 98.69 190 VAL B C 1
ATOM 4754 O O . VAL B 1 190 ? -7.59 -26.188 -13.711 1 98.69 190 VAL B O 1
ATOM 4757 N N . GLY B 1 191 ? -6.773 -24.328 -14.57 1 98.69 191 GLY B N 1
ATOM 4758 C CA . GLY B 1 191 ? -5.438 -24.891 -14.648 1 98.69 191 GLY B CA 1
ATOM 4759 C C . GLY B 1 191 ? -4.414 -24.141 -13.828 1 98.69 191 GLY B C 1
ATOM 4760 O O . GLY B 1 191 ? -4.496 -22.906 -13.703 1 98.69 191 GLY B O 1
ATOM 4761 N N . SER B 1 192 ? -3.443 -24.797 -13.297 1 98.12 192 SER B N 1
ATOM 4762 C CA . SER B 1 192 ? -2.26 -24.266 -12.625 1 98.12 192 SER B CA 1
ATOM 4763 C C . SER B 1 192 ? -0.989 -24.938 -13.133 1 98.12 192 SER B C 1
ATOM 4765 O O . SER B 1 192 ? -1.053 -25.953 -13.828 1 98.12 192 SER B O 1
ATOM 4767 N N . GLY B 1 193 ? 0.163 -24.297 -12.766 1 96.19 193 GLY B N 1
ATOM 4768 C CA . GLY B 1 193 ? 1.456 -24.766 -13.242 1 96.19 193 GLY B CA 1
ATOM 4769 C C . GLY B 1 193 ? 2.232 -23.703 -13.984 1 96.19 193 GLY B C 1
ATOM 4770 O O . GLY B 1 193 ? 1.657 -22.703 -14.43 1 96.19 193 GLY B O 1
ATOM 4771 N N . GLY B 1 194 ? 3.492 -23.953 -14.156 1 95 194 GLY B N 1
ATOM 4772 C CA . GLY B 1 194 ? 4.375 -22.969 -14.742 1 95 194 GLY B CA 1
ATOM 4773 C C . GLY B 1 194 ? 4.043 -22.641 -16.188 1 95 194 GLY B C 1
ATOM 4774 O O . GLY B 1 194 ? 4.023 -21.469 -16.578 1 95 194 GLY B O 1
ATOM 4775 N N . ASN B 1 195 ? 3.785 -23.672 -16.969 1 95.56 195 ASN B N 1
ATOM 4776 C CA . ASN B 1 195 ? 3.471 -23.453 -18.375 1 95.56 195 ASN B CA 1
ATOM 4777 C C . ASN B 1 195 ? 2.107 -22.797 -18.547 1 95.56 195 ASN B C 1
ATOM 4779 O O . ASN B 1 195 ? 1.918 -22 -19.469 1 95.5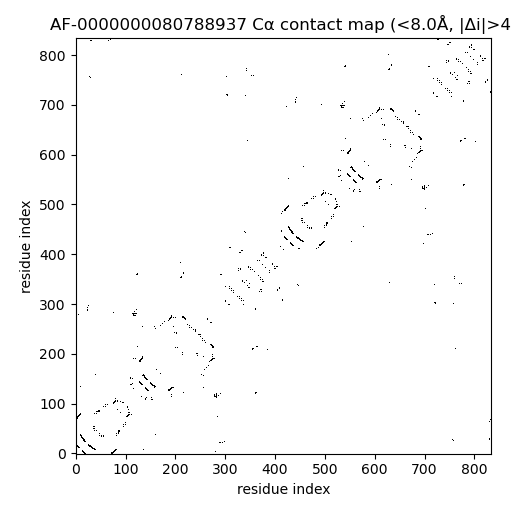6 195 ASN B O 1
ATOM 4783 N N . VAL B 1 196 ? 1.145 -23.188 -17.672 1 97.81 196 VAL B N 1
ATOM 4784 C CA . VAL B 1 196 ? -0.174 -22.562 -17.719 1 97.81 196 VAL B CA 1
ATOM 4785 C C . VAL B 1 196 ? -0.046 -21.078 -17.453 1 97.81 196 VAL B C 1
ATOM 4787 O O . VAL B 1 196 ? -0.62 -20.25 -18.188 1 97.81 196 VAL B O 1
ATOM 4790 N N . ARG B 1 197 ? 0.726 -20.719 -16.484 1 97.06 197 ARG B N 1
ATOM 4791 C CA . ARG B 1 197 ? 0.934 -19.328 -16.141 1 97.06 197 ARG B CA 1
ATOM 4792 C C . ARG B 1 197 ? 1.653 -18.578 -17.266 1 97.06 197 ARG B C 1
ATOM 4794 O O . ARG B 1 197 ? 1.326 -17.438 -17.578 1 97.06 197 ARG B O 1
ATOM 4801 N N . ALA B 1 198 ? 2.621 -19.25 -17.875 1 96.94 198 ALA B N 1
ATOM 4802 C CA . ALA B 1 198 ? 3.359 -18.641 -18.969 1 96.94 198 ALA B CA 1
ATOM 4803 C C . ALA B 1 198 ? 2.441 -18.359 -20.156 1 96.94 198 ALA B C 1
ATOM 4805 O O . ALA B 1 198 ? 2.527 -17.297 -20.781 1 96.94 198 ALA B O 1
ATOM 4806 N N . LEU B 1 199 ? 1.593 -19.266 -20.453 1 97.75 199 LEU B N 1
ATOM 4807 C CA . LEU B 1 199 ? 0.631 -19.094 -21.531 1 97.75 199 LEU B CA 1
ATOM 4808 C C . LEU B 1 199 ? -0.302 -17.922 -21.25 1 97.75 199 LEU B C 1
ATOM 4810 O O . LEU B 1 199 ? -0.609 -17.141 -22.156 1 97.75 199 LEU B O 1
ATOM 4814 N N . ALA B 1 200 ? -0.764 -17.875 -20.016 1 98.12 200 ALA B N 1
ATOM 4815 C CA . ALA B 1 200 ? -1.646 -16.781 -19.609 1 98.12 200 ALA B CA 1
ATOM 4816 C C . ALA B 1 200 ? -0.94 -15.43 -19.734 1 98.12 200 ALA B C 1
ATOM 4818 O O . ALA B 1 200 ? -1.524 -14.453 -20.203 1 98.12 200 ALA B O 1
ATOM 4819 N N . LYS B 1 201 ? 0.292 -15.398 -19.266 1 97.44 201 LYS B N 1
ATOM 4820 C CA . LYS B 1 201 ? 1.066 -14.164 -19.359 1 97.44 201 LYS B CA 1
ATOM 4821 C C . LYS B 1 201 ? 1.223 -13.727 -20.812 1 97.44 201 LYS B C 1
ATOM 4823 O O . LYS B 1 201 ? 1.075 -12.539 -21.125 1 97.44 201 LYS B O 1
ATOM 4828 N N . MET B 1 202 ? 1.538 -14.664 -21.656 1 97.62 202 MET B N 1
ATOM 4829 C CA . MET B 1 202 ? 1.679 -14.359 -23.078 1 97.62 202 MET B CA 1
ATOM 4830 C C . MET B 1 202 ? 0.379 -13.797 -23.656 1 97.62 202 MET B C 1
ATOM 4832 O O . MET B 1 202 ? 0.378 -12.742 -24.281 1 97.62 202 MET B O 1
ATOM 4836 N N . ASP B 1 203 ? -0.693 -14.492 -23.375 1 97.56 203 ASP B N 1
ATOM 4837 C CA . ASP B 1 203 ? -1.989 -14.086 -23.906 1 97.56 203 ASP B CA 1
ATOM 4838 C C . ASP B 1 203 ? -2.377 -12.695 -23.406 1 97.56 203 ASP B C 1
ATOM 4840 O O . ASP B 1 203 ? -2.82 -11.852 -24.188 1 97.56 203 ASP B O 1
ATOM 4844 N N . LEU B 1 204 ? -2.213 -12.508 -22.141 1 96.25 204 LEU B N 1
ATOM 4845 C CA . LEU B 1 204 ? -2.562 -11.25 -21.5 1 96.25 204 LEU B CA 1
ATOM 4846 C C . LEU B 1 204 ? -1.759 -10.094 -22.094 1 96.25 204 LEU B C 1
ATOM 4848 O O . LEU B 1 204 ? -2.311 -9.023 -22.359 1 96.25 204 LEU B O 1
ATOM 4852 N N . LYS B 1 205 ? -0.517 -10.312 -22.266 1 95.56 205 LYS B N 1
ATOM 4853 C CA . LYS B 1 205 ? 0.357 -9.281 -22.812 1 95.56 205 LYS B CA 1
ATOM 4854 C C . LYS B 1 205 ? 0.037 -9 -24.281 1 95.56 205 LYS B C 1
ATOM 4856 O O . LYS B 1 205 ? 0.046 -7.848 -24.719 1 95.56 205 LYS B O 1
ATOM 4861 N N . LEU B 1 206 ? -0.234 -10.016 -25.031 1 94.81 206 LEU B N 1
ATOM 4862 C CA . LEU B 1 206 ? -0.573 -9.852 -26.438 1 94.81 206 LEU B CA 1
ATOM 4863 C C . LEU B 1 206 ? -1.846 -9.031 -26.609 1 94.81 206 LEU B C 1
ATOM 4865 O O . LEU B 1 206 ? -1.986 -8.281 -27.578 1 94.81 206 LEU B O 1
ATOM 4869 N N . LEU B 1 207 ? -2.705 -9.117 -25.656 1 93.25 207 LEU B N 1
ATOM 4870 C CA . LEU B 1 207 ? -3.982 -8.414 -25.734 1 93.25 207 LEU B CA 1
ATOM 4871 C C . LEU B 1 207 ? -3.902 -7.062 -25.031 1 93.25 207 LEU B C 1
ATOM 4873 O O . LEU B 1 207 ? -4.887 -6.32 -25 1 93.25 207 LEU B O 1
ATOM 4877 N N . SER B 1 208 ? -2.787 -6.715 -24.438 1 91.31 208 SER B N 1
ATOM 4878 C CA . SER B 1 208 ? -2.629 -5.492 -23.656 1 91.31 208 SER B CA 1
ATOM 4879 C C . SER B 1 208 ? -3.703 -5.379 -22.578 1 91.31 208 SER B C 1
ATOM 4881 O O . SER B 1 208 ? -4.34 -4.332 -22.438 1 91.31 208 SER B O 1
ATOM 4883 N N . TYR B 1 209 ? -3.898 -6.531 -22 1 90.69 209 TYR B N 1
ATOM 4884 C CA . TYR B 1 209 ? -4.867 -6.582 -20.922 1 90.69 209 TYR B CA 1
ATOM 4885 C C . TYR B 1 209 ? -4.473 -5.629 -19.797 1 90.69 209 TYR B C 1
ATOM 4887 O O . TYR B 1 209 ? -3.293 -5.5 -19.469 1 90.69 209 TYR B O 1
ATOM 4895 N N . PRO B 1 210 ? -5.371 -4.883 -19.141 1 88.38 210 PRO B N 1
ATOM 4896 C CA . PRO B 1 210 ? -5.055 -3.762 -18.266 1 88.38 210 PRO B CA 1
ATOM 4897 C C . PRO B 1 210 ? -4.715 -4.211 -16.844 1 88.38 210 PRO B C 1
ATOM 4899 O O . PRO B 1 210 ? -5.227 -3.643 -15.867 1 88.38 210 PRO B O 1
ATOM 4902 N N . THR B 1 211 ? -3.955 -5.145 -16.641 1 92.31 211 THR B N 1
ATOM 4903 C CA . THR B 1 211 ? -3.477 -5.602 -15.344 1 92.31 211 THR B CA 1
ATOM 4904 C C . THR B 1 211 ? -2.215 -6.449 -15.5 1 92.31 211 THR B C 1
ATOM 4906 O O . THR B 1 211 ? -1.866 -6.852 -16.609 1 92.31 211 THR B O 1
ATOM 4909 N N . ARG B 1 212 ? -1.536 -6.664 -14.406 1 90.56 212 ARG B N 1
ATOM 4910 C CA . ARG B 1 212 ? -0.333 -7.492 -14.422 1 90.56 212 ARG B CA 1
ATOM 4911 C C . ARG B 1 212 ? -0.608 -8.875 -13.836 1 90.56 212 ARG B C 1
ATOM 4913 O O . ARG B 1 212 ? 0.209 -9.789 -13.977 1 90.56 212 ARG B O 1
ATOM 4920 N N . SER B 1 213 ? -1.733 -9.094 -13.289 1 96.5 213 SER B N 1
ATOM 4921 C CA . SER B 1 213 ? -2.072 -10.375 -12.68 1 96.5 213 SER B CA 1
ATOM 4922 C C . SER B 1 213 ? -2.666 -11.336 -13.703 1 96.5 213 SER B C 1
ATOM 4924 O O . SER B 1 213 ? -3.367 -10.914 -14.625 1 96.5 213 SER B O 1
ATOM 4926 N N . ILE B 1 214 ? -2.41 -12.594 -13.508 1 97.88 214 ILE B N 1
ATOM 4927 C CA . ILE B 1 214 ? -2.986 -13.594 -14.398 1 97.88 214 ILE B CA 1
ATOM 4928 C C . ILE B 1 214 ? -3.951 -14.484 -13.617 1 97.88 214 ILE B C 1
ATOM 4930 O O . ILE B 1 214 ? -4.559 -15.398 -14.18 1 97.88 214 ILE B O 1
ATOM 4934 N N . HIS B 1 215 ? -4.074 -14.273 -12.266 1 98.62 215 HIS B N 1
ATOM 4935 C CA . HIS B 1 215 ? -4.914 -15.133 -11.438 1 98.62 215 HIS B CA 1
ATOM 4936 C C . HIS B 1 215 ? -6.391 -14.914 -11.742 1 98.62 215 HIS B C 1
ATOM 4938 O O . HIS B 1 215 ? -6.879 -13.781 -11.688 1 98.62 215 HIS B O 1
ATOM 4944 N N . GLY B 1 216 ? -7.055 -15.953 -12.062 1 98.19 216 GLY B N 1
ATOM 4945 C CA . GLY B 1 216 ? -8.469 -15.875 -12.406 1 98.19 216 GLY B CA 1
ATOM 4946 C C . GLY B 1 216 ? -8.703 -15.453 -13.844 1 98.19 216 GLY B C 1
ATOM 4947 O O . GLY B 1 216 ? -9.852 -15.258 -14.258 1 98.19 216 GLY B O 1
ATOM 4948 N N . TYR B 1 217 ? -7.66 -15.305 -14.633 1 97.88 217 TYR B N 1
ATOM 4949 C CA . TYR B 1 217 ? -7.75 -14.922 -16.047 1 97.88 217 TYR B CA 1
ATOM 4950 C C . TYR B 1 217 ? -8.367 -16.047 -16.875 1 97.88 217 TYR B C 1
ATOM 4952 O O . TYR B 1 217 ? -8.141 -17.219 -16.594 1 97.88 217 TYR B O 1
ATOM 4960 N N . SER B 1 218 ? -9.133 -15.695 -17.859 1 96.94 218 SER B N 1
ATOM 4961 C CA . SER B 1 218 ? -9.789 -16.672 -18.719 1 96.94 218 SER B CA 1
ATOM 4962 C C . SER B 1 218 ? -9.281 -16.578 -20.156 1 96.94 218 SER B C 1
ATOM 4964 O O . SER B 1 218 ? -9.289 -15.492 -20.75 1 96.94 218 SER B O 1
ATOM 4966 N N . ILE B 1 219 ? -8.891 -17.688 -20.656 1 97.69 219 ILE B N 1
ATOM 4967 C CA . ILE B 1 219 ? -8.469 -17.766 -22.047 1 97.69 219 ILE B CA 1
ATOM 4968 C C . ILE B 1 219 ? -9.461 -18.609 -22.844 1 97.69 219 ILE B C 1
ATOM 4970 O O . ILE B 1 219 ? -9.719 -19.766 -22.5 1 97.69 219 ILE B O 1
ATOM 4974 N N . PRO B 1 220 ? -9.977 -18.109 -23.938 1 97.12 220 PRO B N 1
ATOM 4975 C CA . PRO B 1 220 ? -10.914 -18.906 -24.734 1 97.12 220 PRO B CA 1
ATOM 4976 C C . PRO B 1 220 ? -10.258 -20.125 -25.375 1 97.12 220 PRO B C 1
ATOM 4978 O O . PRO B 1 220 ? -9.094 -20.062 -25.781 1 97.12 220 PRO B O 1
ATOM 4981 N N . SER B 1 221 ? -11.055 -21.172 -25.578 1 97.56 221 SER B N 1
ATOM 4982 C CA . SER B 1 221 ? -10.578 -22.406 -26.172 1 97.56 221 SER B CA 1
ATOM 4983 C C . SER B 1 221 ? -9.992 -22.172 -27.562 1 97.56 221 SER B C 1
ATOM 4985 O O . SER B 1 221 ? -8.969 -22.75 -27.922 1 97.56 221 SER B O 1
ATOM 4987 N N . LYS B 1 222 ? -10.586 -21.297 -28.312 1 97.69 222 LYS B N 1
ATOM 4988 C CA . LYS B 1 222 ? -10.117 -20.984 -29.656 1 97.69 222 LYS B CA 1
ATOM 4989 C C . LYS B 1 222 ? -8.703 -20.406 -29.625 1 97.69 222 LYS B C 1
ATOM 4991 O O . LYS B 1 222 ? -7.887 -20.703 -30.5 1 97.69 222 LYS B O 1
ATOM 4996 N N . GLN B 1 223 ? -8.469 -19.594 -28.641 1 98 223 GLN B N 1
ATOM 4997 C CA . GLN B 1 223 ? -7.148 -18.984 -28.5 1 98 223 GLN B CA 1
ATOM 4998 C C . GLN B 1 223 ? -6.102 -20.031 -28.109 1 98 223 GLN B C 1
ATOM 5000 O O . GLN B 1 223 ? -4.973 -20 -28.609 1 98 223 GLN B O 1
ATOM 5005 N N . ILE B 1 224 ? -6.457 -20.922 -27.25 1 98.31 224 ILE B N 1
ATOM 5006 C CA . ILE B 1 224 ? -5.566 -22 -26.859 1 98.31 224 ILE B CA 1
ATOM 5007 C C . ILE B 1 224 ? -5.227 -22.859 -28.062 1 98.31 224 ILE B C 1
ATOM 5009 O O . ILE B 1 224 ? -4.07 -23.25 -28.25 1 98.31 224 ILE B O 1
ATOM 5013 N N . SER B 1 225 ? -6.188 -23.109 -28.859 1 98.38 225 SER B N 1
ATOM 5014 C CA . SER B 1 225 ? -5.969 -23.891 -30.078 1 98.38 225 SER B CA 1
ATOM 5015 C C . SER B 1 225 ? -4.996 -23.203 -31.016 1 98.38 225 SER B C 1
ATOM 5017 O O . SER B 1 225 ? -4.145 -23.844 -31.625 1 98.38 225 SER B O 1
ATOM 5019 N N . LYS B 1 226 ? -5.141 -21.938 -31.125 1 98.38 226 LYS B N 1
ATOM 5020 C CA . LYS B 1 226 ? -4.211 -21.172 -31.953 1 98.38 226 LYS B CA 1
ATOM 5021 C C . LYS B 1 226 ? -2.783 -21.297 -31.422 1 98.38 226 LYS B C 1
ATOM 5023 O O . LYS B 1 226 ? -1.845 -21.484 -32.188 1 98.38 226 LYS B O 1
ATOM 5028 N N . TYR B 1 227 ? -2.631 -21.188 -30.141 1 98.19 227 TYR B N 1
ATOM 5029 C CA . TYR B 1 227 ? -1.305 -21.266 -29.547 1 98.19 227 TYR B CA 1
ATOM 5030 C C . TYR B 1 227 ? -0.714 -22.672 -29.734 1 98.19 227 TYR B C 1
ATOM 5032 O O . TYR B 1 227 ? 0.481 -22.812 -30 1 98.19 227 TYR B O 1
ATOM 5040 N N . SER B 1 228 ? -1.555 -23.688 -29.562 1 98.19 228 SER B N 1
ATOM 5041 C CA . SER B 1 228 ? -1.083 -25.062 -29.672 1 98.19 228 SER B CA 1
ATOM 5042 C C . SER B 1 228 ? -0.652 -25.391 -31.109 1 98.19 228 SER B C 1
ATOM 5044 O O . SER B 1 228 ? 0.121 -26.328 -31.328 1 98.19 228 SER B O 1
ATOM 5046 N N . SER B 1 229 ? -1.157 -24.656 -32.062 1 97.5 229 SER B N 1
ATOM 5047 C CA . SER B 1 229 ? -0.768 -24.828 -33.438 1 97.5 229 SER B CA 1
ATOM 5048 C C . SER B 1 229 ? 0.488 -24.016 -33.781 1 97.5 229 SER B C 1
ATOM 5050 O O . SER B 1 229 ? 1.338 -24.469 -34.562 1 97.5 229 SER B O 1
ATOM 5052 N N . LEU B 1 230 ? 0.653 -22.891 -33.188 1 97.44 230 LEU B N 1
ATOM 5053 C CA . LEU B 1 230 ? 1.707 -21.938 -33.531 1 97.44 230 LEU B CA 1
ATOM 5054 C C . LEU B 1 230 ? 3.006 -22.297 -32.812 1 97.44 230 LEU B C 1
ATOM 5056 O O . LEU B 1 230 ? 4.07 -22.344 -33.438 1 97.44 230 LEU B O 1
ATOM 5060 N N . LEU B 1 231 ? 2.945 -22.531 -31.547 1 97.88 231 LEU B N 1
ATOM 5061 C CA . LEU B 1 231 ? 4.125 -22.625 -30.688 1 97.88 231 LEU B CA 1
ATOM 5062 C C . LEU B 1 231 ? 5.039 -23.75 -31.141 1 97.88 231 LEU B C 1
ATOM 5064 O O . LEU B 1 231 ? 6.266 -23.609 -31.156 1 97.88 231 LEU B O 1
ATOM 5068 N N . PRO B 1 232 ? 4.469 -24.891 -31.594 1 96.94 232 PRO B N 1
ATOM 5069 C CA . PRO B 1 232 ? 5.336 -25.984 -32.031 1 96.94 232 PRO B CA 1
ATOM 5070 C C . PRO B 1 232 ? 6.094 -25.641 -33.312 1 96.94 232 PRO B C 1
ATOM 5072 O O . PRO B 1 232 ? 7.094 -26.281 -33.656 1 96.94 232 PRO B O 1
ATOM 5075 N N . THR B 1 233 ? 5.695 -24.672 -34.062 1 96.88 233 THR B N 1
ATOM 5076 C CA . THR B 1 233 ? 6.34 -24.312 -35.312 1 96.88 233 THR B CA 1
ATOM 5077 C C . THR B 1 233 ? 7.527 -23.375 -35.062 1 96.88 233 THR B C 1
ATOM 5079 O O . THR B 1 233 ? 8.32 -23.125 -35.969 1 96.88 233 THR B O 1
ATOM 5082 N N . LEU B 1 234 ? 7.68 -22.875 -33.844 1 97.06 234 LEU B N 1
ATOM 5083 C CA . LEU B 1 234 ? 8.75 -21.953 -33.5 1 97.06 234 LEU B CA 1
ATOM 5084 C C . LEU B 1 234 ? 9.906 -22.688 -32.812 1 97.06 234 LEU B C 1
ATOM 5086 O O . LEU B 1 234 ? 9.688 -23.656 -32.094 1 97.06 234 LEU B O 1
ATOM 5090 N N . ASP B 1 235 ? 11.102 -22.234 -33.062 1 96.31 235 ASP B N 1
ATOM 5091 C CA . ASP B 1 235 ? 12.227 -22.797 -32.312 1 96.31 235 ASP B CA 1
ATOM 5092 C C . ASP B 1 235 ? 12.305 -22.188 -30.922 1 96.31 235 ASP B C 1
ATOM 5094 O O . ASP B 1 235 ? 11.5 -21.312 -30.562 1 96.31 235 ASP B O 1
ATOM 5098 N N . VAL B 1 236 ? 13.219 -22.719 -30.141 1 96.12 236 VAL B N 1
ATOM 5099 C CA . VAL B 1 236 ? 13.289 -22.359 -28.719 1 96.12 236 VAL B CA 1
ATOM 5100 C C . VAL B 1 236 ? 13.555 -20.875 -28.578 1 96.12 236 VAL B C 1
ATOM 5102 O O . VAL B 1 236 ? 12.984 -20.219 -27.703 1 96.12 236 VAL B O 1
ATOM 5105 N N . ASP B 1 237 ? 14.383 -20.266 -29.375 1 96.94 237 ASP B N 1
ATOM 5106 C CA . ASP B 1 237 ? 14.719 -18.844 -29.281 1 96.94 237 ASP B CA 1
ATOM 5107 C C . ASP B 1 237 ? 13.523 -17.969 -29.656 1 96.94 237 ASP B C 1
ATOM 5109 O O . ASP B 1 237 ? 13.281 -16.938 -29.016 1 96.94 237 ASP B O 1
ATOM 5113 N N . ALA B 1 238 ? 12.844 -18.359 -30.672 1 97.25 238 ALA B N 1
ATOM 5114 C CA . ALA B 1 238 ? 11.648 -17.641 -31.094 1 97.25 238 ALA B CA 1
ATOM 5115 C C . ALA B 1 238 ? 10.586 -17.688 -30 1 97.25 238 ALA B C 1
ATOM 5117 O O . ALA B 1 238 ? 9.938 -16.672 -29.703 1 97.25 238 ALA B O 1
ATOM 5118 N N . ARG B 1 239 ? 10.359 -18.859 -29.422 1 97.69 239 ARG B N 1
ATOM 5119 C CA . ARG B 1 239 ? 9.406 -18.969 -28.328 1 97.69 239 ARG B CA 1
ATOM 5120 C C . ARG B 1 239 ? 9.82 -18.094 -27.156 1 97.69 239 ARG B C 1
ATOM 5122 O O . ARG B 1 239 ? 8.984 -17.438 -26.531 1 97.69 239 ARG B O 1
ATOM 5129 N N . ALA B 1 240 ? 11.102 -18.031 -26.812 1 96.94 240 ALA B N 1
ATOM 5130 C CA . ALA B 1 240 ? 11.633 -17.25 -25.688 1 96.94 240 ALA B CA 1
ATOM 5131 C C . ALA B 1 240 ? 11.422 -15.758 -25.922 1 96.94 240 ALA B C 1
ATOM 5133 O O . ALA B 1 240 ? 11.367 -14.984 -24.969 1 96.94 240 ALA B O 1
ATOM 5134 N N . SER B 1 241 ? 11.25 -15.352 -27.125 1 95.88 241 SER B N 1
ATOM 5135 C CA . SER B 1 241 ? 11.117 -13.945 -27.469 1 95.88 241 SER B CA 1
ATOM 5136 C C . SER B 1 241 ? 9.664 -13.484 -27.359 1 95.88 241 SER B C 1
ATOM 5138 O O . SER B 1 241 ? 9.383 -12.281 -27.375 1 95.88 241 SER B O 1
ATOM 5140 N N . LEU B 1 242 ? 8.75 -14.453 -27.281 1 95.94 242 LEU B N 1
ATOM 5141 C CA . LEU B 1 242 ? 7.348 -14.086 -27.094 1 95.94 242 LEU B CA 1
ATOM 5142 C C . LEU B 1 242 ? 7.129 -13.453 -25.734 1 95.94 242 LEU B C 1
ATOM 5144 O O . LEU B 1 242 ? 7.773 -13.836 -24.75 1 95.94 242 LEU B O 1
ATOM 5148 N N . PRO B 1 243 ? 6.227 -12.469 -25.672 1 93.75 243 PRO B N 1
ATOM 5149 C CA . PRO B 1 243 ? 6.004 -11.812 -24.375 1 93.75 243 PRO B CA 1
ATOM 5150 C C . PRO B 1 243 ? 5.484 -12.773 -23.312 1 93.75 243 PRO B C 1
ATOM 5152 O O . PRO B 1 243 ? 4.531 -13.516 -23.562 1 93.75 243 PRO B O 1
ATOM 5155 N N . GLY B 1 244 ? 6.141 -12.688 -22.203 1 91.38 244 GLY B N 1
ATOM 5156 C CA . GLY B 1 244 ? 5.652 -13.469 -21.078 1 91.38 244 GLY B CA 1
ATOM 5157 C C . GLY B 1 244 ? 6.25 -14.859 -21.016 1 91.38 244 GLY B C 1
ATOM 5158 O O . GLY B 1 244 ? 6.094 -15.562 -20.016 1 91.38 244 GLY B O 1
ATOM 5159 N N . ILE B 1 245 ? 6.902 -15.117 -22.266 1 91.44 245 ILE B N 1
ATOM 5160 C CA . ILE B 1 245 ? 7.543 -16.422 -22.297 1 91.44 245 ILE B CA 1
ATOM 5161 C C . ILE B 1 245 ? 9.031 -16.281 -22 1 91.44 245 ILE B C 1
ATOM 5163 O O . ILE B 1 245 ? 9.758 -15.609 -22.734 1 91.44 245 ILE B O 1
ATOM 5167 N N . GLY B 1 246 ? 9.617 -16.703 -20.766 1 87.56 246 GLY B N 1
ATOM 5168 C CA . GLY B 1 246 ? 11.023 -16.703 -20.406 1 87.56 246 GLY B CA 1
ATOM 5169 C C . GLY B 1 246 ? 11.82 -17.797 -21.078 1 87.56 246 GLY B C 1
ATOM 5170 O O . GLY B 1 246 ? 11.242 -18.703 -21.703 1 87.56 246 GLY B O 1
ATOM 5171 N N . LYS B 1 247 ? 13.133 -17.672 -21.094 1 90.06 247 LYS B N 1
ATOM 5172 C CA . LYS B 1 247 ? 14.047 -18.625 -21.719 1 90.06 247 LYS B CA 1
ATOM 5173 C C . LYS B 1 247 ? 13.805 -20.031 -21.188 1 90.06 247 LYS B C 1
ATOM 5175 O O . LYS B 1 247 ? 13.852 -21 -21.953 1 90.06 247 LYS B O 1
ATOM 5180 N N . GLU B 1 248 ? 13.438 -20.031 -20 1 87.69 248 GLU B N 1
ATOM 5181 C CA . GLU B 1 248 ? 13.312 -21.344 -19.359 1 87.69 248 GLU B CA 1
ATOM 5182 C C . GLU B 1 248 ? 12.008 -22.016 -19.766 1 87.69 248 GLU B C 1
ATOM 5184 O O . GLU B 1 248 ? 11.977 -23.234 -19.969 1 87.69 248 GLU B O 1
ATOM 5189 N N . ARG B 1 249 ? 10.977 -21.203 -19.984 1 91.31 249 ARG B N 1
ATOM 5190 C CA . ARG B 1 249 ? 9.68 -21.766 -20.328 1 91.31 249 ARG B CA 1
ATOM 5191 C C . ARG B 1 249 ? 9.594 -22.062 -21.828 1 91.31 249 ARG B C 1
ATOM 5193 O O . ARG B 1 249 ? 8.797 -22.891 -22.25 1 91.31 249 ARG B O 1
ATOM 5200 N N . ALA B 1 250 ? 10.43 -21.422 -22.594 1 95.56 250 ALA B N 1
ATOM 5201 C CA . ALA B 1 250 ? 10.453 -21.609 -24.047 1 95.56 250 ALA B CA 1
ATOM 5202 C C . ALA B 1 250 ? 10.734 -23.062 -24.391 1 95.56 250 ALA B C 1
ATOM 5204 O O . ALA B 1 250 ? 10.352 -23.547 -25.469 1 95.56 250 ALA B O 1
ATOM 5205 N N . PHE B 1 251 ? 11.32 -23.75 -23.484 1 92.94 251 PHE B N 1
ATOM 5206 C CA . PHE B 1 251 ? 11.758 -25.125 -23.703 1 92.94 251 PHE B CA 1
ATOM 5207 C C . PHE B 1 251 ? 10.57 -26.078 -23.703 1 92.94 251 PHE B C 1
ATOM 5209 O O . PHE B 1 251 ? 10.57 -27.078 -24.406 1 92.94 251 PHE B O 1
ATOM 5216 N N . THR B 1 252 ? 9.484 -25.766 -23 1 95.31 252 THR B N 1
ATOM 5217 C CA . THR B 1 252 ? 8.43 -26.75 -22.797 1 95.31 252 THR B CA 1
ATOM 5218 C C . THR B 1 252 ? 7.074 -26.188 -23.203 1 95.31 252 THR B C 1
ATOM 5220 O O . THR B 1 252 ? 6.086 -26.906 -23.297 1 95.31 252 THR B O 1
ATOM 5223 N N . ILE B 1 253 ? 6.965 -24.938 -23.531 1 97.5 253 ILE B N 1
ATOM 5224 C CA . ILE B 1 253 ? 5.688 -24.25 -23.672 1 97.5 253 ILE B CA 1
ATOM 5225 C C . ILE B 1 253 ? 4.906 -24.844 -24.844 1 97.5 253 ILE B C 1
ATOM 5227 O O . ILE B 1 253 ? 3.674 -24.891 -24.812 1 97.5 253 ILE B O 1
ATOM 5231 N N . HIS B 1 254 ? 5.57 -25.297 -25.891 1 97.56 254 HIS B N 1
ATOM 5232 C CA . HIS B 1 254 ? 4.895 -25.875 -27.047 1 97.56 254 HIS B CA 1
ATOM 5233 C C . HIS B 1 254 ? 4.238 -27.203 -26.703 1 97.56 254 HIS B C 1
ATOM 5235 O O . HIS B 1 254 ? 3.084 -27.438 -27.078 1 97.56 254 HIS B O 1
ATOM 5241 N N . THR B 1 255 ? 4.934 -28.031 -25.984 1 97.56 255 THR B N 1
ATOM 5242 C CA . THR B 1 255 ? 4.383 -29.312 -25.547 1 97.56 255 THR B CA 1
ATOM 5243 C C . THR B 1 255 ? 3.221 -29.109 -24.594 1 97.56 255 THR B C 1
ATOM 5245 O O . THR B 1 255 ? 2.18 -29.75 -24.719 1 97.56 255 THR B O 1
ATOM 5248 N N . ALA B 1 256 ? 3.4 -28.188 -23.688 1 98 256 ALA B N 1
ATOM 5249 C CA . ALA B 1 256 ? 2.352 -27.875 -22.719 1 98 256 ALA B CA 1
ATOM 5250 C C . ALA B 1 256 ? 1.092 -27.375 -23.422 1 98 256 ALA B C 1
ATOM 5252 O O . ALA B 1 256 ? -0.024 -27.734 -23.047 1 98 256 ALA B O 1
ATOM 5253 N N . SER B 1 257 ? 1.238 -26.531 -24.422 1 98.5 257 SER B N 1
ATOM 5254 C CA . SER B 1 257 ? 0.096 -25.953 -25.141 1 98.5 257 SER B CA 1
ATOM 5255 C C . SER B 1 257 ? -0.724 -27.047 -25.828 1 98.5 257 SER B C 1
ATOM 5257 O O . SER B 1 257 ? -1.954 -26.969 -25.859 1 98.5 257 SER B O 1
ATOM 5259 N N . ILE B 1 258 ? -0.076 -28.031 -26.328 1 98.56 258 ILE B N 1
ATOM 5260 C CA . ILE B 1 258 ? -0.752 -29.156 -26.984 1 98.56 258 ILE B CA 1
ATOM 5261 C C . ILE B 1 258 ? -1.559 -29.938 -25.953 1 98.56 258 ILE B C 1
ATOM 5263 O O . ILE B 1 258 ? -2.723 -30.281 -26.203 1 98.56 258 ILE B O 1
ATOM 5267 N N . ILE B 1 259 ? -0.931 -30.234 -24.812 1 98.62 259 ILE B N 1
ATOM 5268 C CA . ILE B 1 259 ? -1.602 -30.969 -23.75 1 98.62 259 ILE B CA 1
ATOM 5269 C C . ILE B 1 259 ? -2.855 -30.219 -23.297 1 98.62 259 ILE B C 1
ATOM 5271 O O . ILE B 1 259 ? -3.938 -30.812 -23.203 1 98.62 259 ILE B O 1
ATOM 5275 N N . ILE B 1 260 ? -2.736 -28.922 -23.078 1 98.69 260 ILE B N 1
ATOM 5276 C CA . ILE B 1 260 ? -3.834 -28.078 -22.594 1 98.69 260 ILE B CA 1
ATOM 5277 C C . ILE B 1 260 ? -4.953 -28.047 -23.641 1 98.69 260 ILE B C 1
ATOM 5279 O O . ILE B 1 260 ? -6.133 -28.125 -23.281 1 98.69 260 ILE B O 1
ATOM 5283 N N . ASP B 1 261 ? -4.609 -27.922 -24.906 1 98.56 261 ASP B N 1
ATOM 5284 C CA . ASP B 1 261 ? -5.598 -27.906 -25.984 1 98.56 261 ASP B CA 1
ATOM 5285 C C . ASP B 1 261 ? -6.41 -29.203 -26 1 98.56 261 ASP B C 1
ATOM 5287 O O . ASP B 1 261 ? -7.633 -29.172 -26.156 1 98.56 261 ASP B O 1
ATOM 5291 N N . GLU B 1 262 ? -5.738 -30.312 -25.828 1 97.69 262 GLU B N 1
ATOM 5292 C CA . GLU B 1 262 ? -6.426 -31.594 -25.797 1 97.69 262 GLU B CA 1
ATOM 5293 C C . GLU B 1 262 ? -7.352 -31.703 -24.594 1 97.69 262 GLU B C 1
ATOM 5295 O O . GLU B 1 262 ? -8.438 -32.281 -24.688 1 97.69 262 GLU B O 1
ATOM 5300 N N . LEU B 1 263 ? -6.895 -31.172 -23.438 1 97.62 263 LEU B N 1
ATOM 5301 C CA . LEU B 1 263 ? -7.75 -31.156 -22.25 1 97.62 263 LEU B CA 1
ATOM 5302 C C . LEU B 1 263 ? -9.016 -30.344 -22.516 1 97.62 263 LEU B C 1
ATOM 5304 O O . LEU B 1 263 ? -10.117 -30.766 -22.172 1 97.62 263 LEU B O 1
ATOM 5308 N N . MET B 1 264 ? -8.805 -29.172 -23.125 1 97.38 264 MET B N 1
ATOM 5309 C CA . MET B 1 264 ? -9.93 -28.297 -23.438 1 97.38 264 MET B CA 1
ATOM 5310 C C . MET B 1 264 ? -10.953 -29 -24.312 1 97.38 264 MET B C 1
ATOM 5312 O O . MET B 1 264 ? -12.156 -28.922 -24.078 1 97.38 264 MET B O 1
ATOM 5316 N N . LYS B 1 265 ? -10.484 -29.688 -25.328 1 95.56 265 LYS B N 1
ATOM 5317 C CA . LYS B 1 265 ? -11.352 -30.406 -26.25 1 95.56 265 LYS B CA 1
ATOM 5318 C C . LYS B 1 265 ? -12.055 -31.562 -25.547 1 95.56 265 LYS B C 1
ATOM 5320 O O . LYS B 1 265 ? -13.266 -31.766 -25.719 1 95.56 265 LYS B O 1
ATOM 5325 N N . TYR B 1 266 ? -11.297 -32.25 -24.797 1 95.38 266 TYR B N 1
ATOM 5326 C CA . TYR B 1 266 ? -11.844 -33.438 -24.141 1 95.38 266 TYR B CA 1
ATOM 5327 C C . TYR B 1 266 ? -12.961 -33.031 -23.172 1 95.38 266 TYR B C 1
ATOM 5329 O O . TYR B 1 266 ? -13.992 -33.719 -23.109 1 95.38 266 TYR B O 1
ATOM 5337 N N . PHE B 1 267 ? -12.781 -31.984 -22.438 1 95.75 267 PHE B N 1
ATOM 5338 C CA . PHE B 1 267 ? -13.742 -31.594 -21.406 1 95.75 267 PHE B CA 1
ATOM 5339 C C . PHE B 1 267 ? -14.75 -30.594 -21.953 1 95.75 267 PHE B C 1
ATOM 5341 O O . PHE B 1 267 ? -15.578 -30.078 -21.203 1 95.75 267 PHE B O 1
ATOM 5348 N N . ASN B 1 268 ? -14.688 -30.234 -23.188 1 94.12 268 ASN B N 1
ATOM 5349 C CA . ASN B 1 268 ? -15.578 -29.281 -23.859 1 94.12 268 ASN B CA 1
ATOM 5350 C C . ASN B 1 268 ? -15.625 -27.953 -23.109 1 94.12 268 ASN B C 1
ATOM 5352 O O . ASN B 1 268 ? -16.703 -27.453 -22.797 1 94.12 268 ASN B O 1
ATOM 5356 N N . ALA B 1 269 ? -14.438 -27.531 -22.688 1 96.31 269 ALA B N 1
ATOM 5357 C CA . ALA B 1 269 ? -14.352 -26.266 -21.953 1 96.31 269 ALA B CA 1
ATOM 5358 C C . ALA B 1 269 ? -14.289 -25.078 -22.922 1 96.31 269 ALA B C 1
ATOM 5360 O O . ALA B 1 269 ? -13.508 -25.078 -23.875 1 96.31 269 ALA B O 1
ATOM 5361 N N . GLU B 1 270 ? -15.102 -24.078 -22.672 1 95.81 270 GLU B N 1
ATOM 5362 C CA . GLU B 1 270 ? -15.109 -22.875 -23.5 1 95.81 270 GLU B CA 1
ATOM 5363 C C . GLU B 1 270 ? -13.945 -21.953 -23.156 1 95.81 270 GLU B C 1
ATOM 5365 O O . GLU B 1 270 ? -13.422 -21.25 -24.016 1 95.81 270 GLU B O 1
ATOM 5370 N N . ASN B 1 271 ? -13.617 -21.953 -21.875 1 96.75 271 ASN B N 1
ATOM 5371 C CA . ASN B 1 271 ? -12.531 -21.125 -21.375 1 96.75 271 ASN B CA 1
ATOM 5372 C C . ASN B 1 271 ? -11.641 -21.906 -20.406 1 96.75 271 ASN B C 1
ATOM 5374 O O . ASN B 1 271 ? -12.102 -22.812 -19.719 1 96.75 271 ASN B O 1
ATOM 5378 N N . LEU B 1 272 ? -10.406 -21.562 -20.453 1 98.38 272 LEU B N 1
ATOM 5379 C CA . LEU B 1 272 ? -9.477 -21.969 -19.422 1 98.38 272 LEU B CA 1
ATOM 5380 C C . LEU B 1 272 ? -9.312 -20.875 -18.359 1 98.38 272 LEU B C 1
ATOM 5382 O O . LEU B 1 272 ? -8.859 -19.766 -18.672 1 98.38 272 LEU B O 1
ATOM 5386 N N . ILE B 1 273 ? -9.719 -21.156 -17.156 1 98.62 273 ILE B N 1
ATOM 5387 C CA . ILE B 1 273 ? -9.414 -20.234 -16.062 1 98.62 273 ILE B CA 1
ATOM 5388 C C . ILE B 1 273 ? -8.031 -20.547 -15.5 1 98.62 273 ILE B C 1
ATOM 5390 O O . ILE B 1 273 ? -7.715 -21.719 -15.219 1 98.62 273 ILE B O 1
ATOM 5394 N N . VAL B 1 274 ? -7.227 -19.547 -15.32 1 98.75 274 VAL B N 1
ATOM 5395 C CA . VAL B 1 274 ? -5.836 -19.734 -14.914 1 98.75 274 VAL B CA 1
ATOM 5396 C C . VAL B 1 274 ? -5.688 -19.422 -13.43 1 98.75 274 VAL B C 1
ATOM 5398 O O . VAL B 1 274 ? -6.195 -18.406 -12.945 1 98.75 274 VAL B O 1
ATOM 5401 N N . SER B 1 275 ? -4.98 -20.281 -12.727 1 98.81 275 SER B N 1
ATOM 5402 C CA . SER B 1 275 ? -4.641 -20.031 -11.328 1 98.81 275 SER B CA 1
ATOM 5403 C C . SER B 1 275 ? -3.154 -19.734 -11.172 1 98.81 275 SER B C 1
ATOM 5405 O O . SER B 1 275 ? -2.311 -20.516 -11.625 1 98.81 275 SER B O 1
ATOM 5407 N N . ALA B 1 276 ? -2.852 -18.625 -10.547 1 98.19 276 ALA B N 1
ATOM 5408 C CA . ALA B 1 276 ? -1.465 -18.312 -10.203 1 98.19 276 ALA B CA 1
ATOM 5409 C C . ALA B 1 276 ? -0.975 -19.203 -9.055 1 98.19 276 ALA B C 1
ATOM 5411 O O . ALA B 1 276 ? 0.229 -19.281 -8.805 1 98.19 276 ALA B O 1
ATOM 5412 N N . TYR B 1 277 ? -1.878 -19.859 -8.391 1 98.25 277 TYR B N 1
ATOM 5413 C CA . TYR B 1 277 ? -1.582 -20.688 -7.227 1 98.25 277 TYR B CA 1
ATOM 5414 C C . TYR B 1 277 ? -1.875 -22.141 -7.512 1 98.25 277 TYR B C 1
ATOM 5416 O O . TYR B 1 277 ? -2.623 -22.469 -8.438 1 98.25 277 TYR B O 1
ATOM 5424 N N . GLY B 1 278 ? -1.256 -23 -6.793 1 97.81 278 GLY B N 1
ATOM 5425 C CA . GLY B 1 278 ? -1.406 -24.438 -7.008 1 97.81 278 GLY B CA 1
ATOM 5426 C C . GLY B 1 278 ? -1.003 -25.266 -5.805 1 97.81 278 GLY B C 1
ATOM 5427 O O . GLY B 1 278 ? -1.459 -25.016 -4.688 1 97.81 278 GLY B O 1
ATOM 5428 N N . MET B 1 279 ? -0.186 -26.188 -6.07 1 98 279 MET B N 1
ATOM 5429 C CA . MET B 1 279 ? 0.161 -27.219 -5.086 1 98 279 MET B CA 1
ATOM 5430 C C . MET B 1 279 ? 0.803 -26.594 -3.854 1 98 279 MET B C 1
ATOM 5432 O O . MET B 1 279 ? 0.46 -26.953 -2.725 1 98 279 MET B O 1
ATOM 5436 N N . ARG B 1 280 ? 1.719 -25.609 -3.973 1 98.5 280 ARG B N 1
ATOM 5437 C CA . ARG B 1 280 ? 2.43 -25.016 -2.852 1 98.5 280 ARG B CA 1
ATOM 5438 C C . ARG B 1 280 ? 1.459 -24.328 -1.889 1 98.5 280 ARG B C 1
ATOM 5440 O O . ARG B 1 280 ? 1.572 -24.484 -0.671 1 98.5 280 ARG B O 1
ATOM 5447 N N . GLU B 1 281 ? 0.542 -23.625 -2.424 1 98.69 281 GLU B N 1
ATOM 5448 C CA . GLU B 1 281 ? -0.452 -22.938 -1.599 1 98.69 281 GLU B CA 1
ATOM 5449 C C . GLU B 1 281 ? -1.437 -23.938 -0.989 1 98.69 281 GLU B C 1
ATOM 5451 O O . GLU B 1 281 ? -1.961 -23.703 0.103 1 98.69 281 GLU B O 1
ATOM 5456 N N . GLY B 1 282 ? -1.674 -25.031 -1.752 1 98.75 282 GLY B N 1
ATOM 5457 C CA . GLY B 1 282 ? -2.457 -26.094 -1.148 1 98.75 282 GLY B CA 1
ATOM 5458 C C . GLY B 1 282 ? -1.802 -26.703 0.08 1 98.75 282 GLY B C 1
ATOM 5459 O O . GLY B 1 282 ? -2.467 -26.938 1.091 1 98.75 282 GLY B O 1
ATOM 5460 N N . VAL B 1 283 ? -0.502 -26.953 -0.046 1 98.69 283 VAL B N 1
ATOM 5461 C CA . VAL B 1 283 ? 0.269 -27.438 1.089 1 98.69 283 VAL B CA 1
ATOM 5462 C C . VAL B 1 283 ? 0.195 -26.438 2.242 1 98.69 283 VAL B C 1
ATOM 5464 O O . VAL B 1 283 ? -0.027 -26.828 3.393 1 98.69 283 VAL B O 1
ATOM 5467 N N . LEU B 1 284 ? 0.32 -25.188 1.972 1 98.56 284 LEU B N 1
ATOM 5468 C CA . LEU B 1 284 ? 0.331 -24.125 2.963 1 98.56 284 LEU B CA 1
ATOM 5469 C C . LEU B 1 284 ? -1.008 -24.031 3.688 1 98.56 284 LEU B C 1
ATOM 5471 O O . LEU B 1 284 ? -1.052 -23.781 4.895 1 98.56 284 LEU B O 1
ATOM 5475 N N . THR B 1 285 ? -2.107 -24.234 2.93 1 98.38 285 THR B N 1
ATOM 5476 C CA . THR B 1 285 ? -3.424 -23.922 3.475 1 98.38 285 THR B CA 1
ATOM 5477 C C . THR B 1 285 ? -4.207 -25.188 3.766 1 98.38 285 THR B C 1
ATOM 5479 O O . THR B 1 285 ? -5.434 -25.156 3.883 1 98.38 285 THR B O 1
ATOM 5482 N N . GLU B 1 286 ? -3.523 -26.281 3.791 1 97.19 286 GLU B N 1
ATOM 5483 C CA . GLU B 1 286 ? -4.195 -27.531 4.102 1 97.19 286 GLU B CA 1
ATOM 5484 C C . GLU B 1 286 ? -5.016 -27.422 5.387 1 97.19 286 GLU B C 1
ATOM 5486 O O . GLU B 1 286 ? -4.523 -26.906 6.398 1 97.19 286 GLU B O 1
ATOM 5491 N N . GLY B 1 287 ? -6.281 -27.906 5.328 1 95.94 287 GLY B N 1
ATOM 5492 C CA . GLY B 1 287 ? -7.148 -27.891 6.496 1 95.94 287 GLY B CA 1
ATOM 5493 C C . GLY B 1 287 ? -7.883 -26.578 6.684 1 95.94 287 GLY B C 1
ATOM 5494 O O . GLY B 1 287 ? -8.641 -26.422 7.641 1 95.94 287 GLY B O 1
ATOM 5495 N N . ARG B 1 288 ? -7.629 -25.688 5.781 1 96.19 288 ARG B N 1
ATOM 5496 C CA . ARG B 1 288 ? -8.312 -24.391 5.848 1 96.19 288 ARG B CA 1
ATOM 5497 C C . ARG B 1 288 ? -9.234 -24.203 4.652 1 96.19 288 ARG B C 1
ATOM 5499 O O . ARG B 1 288 ? -9 -24.75 3.578 1 96.19 288 ARG B O 1
ATOM 5506 N N . ARG B 1 289 ? -10.266 -23.484 4.875 1 96.88 289 ARG B N 1
ATOM 5507 C CA . ARG B 1 289 ? -11.164 -23.031 3.816 1 96.88 289 ARG B CA 1
ATOM 5508 C C . ARG B 1 289 ? -11.242 -21.516 3.771 1 96.88 289 ARG B C 1
ATOM 5510 O O . ARG B 1 289 ? -11.75 -20.875 4.703 1 96.88 289 ARG B O 1
ATOM 5517 N N . LEU B 1 290 ? -10.75 -20.938 2.74 1 97.94 290 LEU B N 1
ATOM 5518 C CA . LEU B 1 290 ? -10.742 -19.5 2.547 1 97.94 290 LEU B CA 1
ATOM 5519 C C . LEU B 1 290 ? -11.703 -19.094 1.434 1 97.94 290 LEU B C 1
ATOM 5521 O O . LEU B 1 290 ? -11.758 -19.734 0.387 1 97.94 290 LEU B O 1
ATOM 5525 N N . ASN B 1 291 ? -12.516 -18.094 1.662 1 95.88 291 ASN B N 1
ATOM 5526 C CA . ASN B 1 291 ? -13.453 -17.594 0.664 1 95.88 291 ASN B CA 1
ATOM 5527 C C . ASN B 1 291 ? -13.164 -16.141 0.299 1 95.88 291 ASN B C 1
ATOM 5529 O O . ASN B 1 291 ? -12.164 -15.578 0.736 1 95.88 291 ASN B O 1
ATOM 5533 N N . ARG B 1 292 ? -13.969 -15.609 -0.542 1 95.88 292 ARG B N 1
ATOM 5534 C CA . ARG B 1 292 ? -13.742 -14.258 -1.059 1 95.88 292 ARG B CA 1
ATOM 5535 C C . ARG B 1 292 ? -13.711 -13.242 0.073 1 95.88 292 ARG B C 1
ATOM 5537 O O . ARG B 1 292 ? -12.906 -12.305 0.051 1 95.88 292 ARG B O 1
ATOM 5544 N N . GLU B 1 293 ? -14.531 -13.344 1.063 1 95.62 293 GLU B N 1
ATOM 5545 C CA . GLU B 1 293 ? -14.547 -12.414 2.191 1 95.62 293 GLU B CA 1
ATOM 5546 C C . GLU B 1 293 ? -13.266 -12.523 3.012 1 95.62 293 GLU B C 1
ATOM 5548 O O . GLU B 1 293 ? -12.742 -11.516 3.49 1 95.62 293 GLU B O 1
ATOM 5553 N N . SER B 1 294 ? -12.789 -13.797 3.184 1 97.69 294 SER B N 1
ATOM 5554 C CA . SER B 1 294 ? -11.516 -14 3.873 1 97.69 294 SER B CA 1
ATOM 5555 C C . SER B 1 294 ? -10.414 -13.164 3.236 1 97.69 294 SER B C 1
ATOM 5557 O O . SER B 1 294 ? -9.648 -12.492 3.938 1 97.69 294 SER B O 1
ATOM 5559 N N . TRP B 1 295 ? -10.359 -13.188 1.998 1 98.25 295 TRP B N 1
ATOM 5560 C CA . TRP B 1 295 ? -9.289 -12.516 1.272 1 98.25 295 TRP B CA 1
ATOM 5561 C C . TRP B 1 295 ? -9.477 -11 1.312 1 98.25 295 TRP B C 1
ATOM 5563 O O . TRP B 1 295 ? -8.508 -10.25 1.472 1 98.25 295 TRP B O 1
ATOM 5573 N N . LEU B 1 296 ? -10.727 -10.562 1.119 1 97.19 296 LEU B N 1
ATOM 5574 C CA . LEU B 1 296 ? -11.008 -9.133 1.222 1 97.19 296 LEU B CA 1
ATOM 5575 C C . LEU B 1 296 ? -10.57 -8.594 2.578 1 97.19 296 LEU B C 1
ATOM 5577 O O . LEU B 1 296 ? -9.891 -7.566 2.65 1 97.19 296 LEU B O 1
ATOM 5581 N N . TYR B 1 297 ? -10.953 -9.312 3.607 1 96.56 297 TYR B N 1
ATOM 5582 C CA . TYR B 1 297 ? -10.602 -8.883 4.957 1 96.56 297 TYR B CA 1
ATOM 5583 C C . TYR B 1 297 ? -9.102 -8.984 5.188 1 96.56 297 TYR B C 1
ATOM 5585 O O . TYR B 1 297 ? -8.523 -8.172 5.914 1 96.56 297 TYR B O 1
ATOM 5593 N N . GLY B 1 298 ? -8.492 -9.977 4.539 1 97.69 298 GLY B N 1
ATOM 5594 C CA . GLY B 1 298 ? -7.055 -10.172 4.652 1 97.69 298 GLY B CA 1
ATOM 5595 C C . GLY B 1 298 ? -6.25 -8.984 4.16 1 97.69 298 GLY B C 1
ATOM 5596 O O . GLY B 1 298 ? -5.152 -8.727 4.664 1 97.69 298 GLY B O 1
ATOM 5597 N N . ILE B 1 299 ? -6.828 -8.195 3.236 1 98.06 299 ILE B N 1
ATOM 5598 C CA . ILE B 1 299 ? -6.117 -7.051 2.674 1 98.06 299 ILE B CA 1
ATOM 5599 C C . ILE B 1 299 ? -5.883 -6.004 3.762 1 98.06 299 ILE B C 1
ATOM 5601 O O . ILE B 1 299 ? -4.863 -5.309 3.752 1 98.06 299 ILE B O 1
ATOM 5605 N N . ALA B 1 300 ? -6.812 -5.914 4.746 1 98.12 300 ALA B N 1
ATOM 5606 C CA . ALA B 1 300 ? -6.574 -5.047 5.895 1 98.12 300 ALA B CA 1
ATOM 5607 C C . ALA B 1 300 ? -5.328 -5.477 6.66 1 98.12 300 ALA B C 1
ATOM 5609 O O . ALA B 1 300 ? -4.469 -4.652 6.98 1 98.12 300 ALA B O 1
ATOM 5610 N N . TYR B 1 301 ? -5.176 -6.789 6.883 1 97.94 301 TYR B N 1
ATOM 5611 C CA . TYR B 1 301 ? -4.02 -7.316 7.602 1 97.94 301 TYR B CA 1
ATOM 5612 C C . TYR B 1 301 ? -2.73 -7.051 6.836 1 97.94 301 TYR B C 1
ATOM 5614 O O . TYR B 1 301 ? -1.693 -6.762 7.434 1 97.94 301 TYR B O 1
ATOM 5622 N N . PHE B 1 302 ? -2.834 -7.152 5.469 1 97.38 302 PHE B N 1
ATOM 5623 C CA . PHE B 1 302 ? -1.687 -6.879 4.609 1 97.38 302 PHE B CA 1
ATOM 5624 C C . PHE B 1 302 ? -1.15 -5.473 4.855 1 97.38 302 PHE B C 1
ATOM 5626 O O . PHE B 1 302 ? 0.027 -5.203 4.609 1 97.38 302 PHE B O 1
ATOM 5633 N N . ASN B 1 303 ? -2.004 -4.57 5.363 1 97.62 303 ASN B N 1
ATOM 5634 C CA . ASN B 1 303 ? -1.648 -3.178 5.605 1 97.62 303 ASN B CA 1
ATOM 5635 C C . ASN B 1 303 ? -1.551 -2.875 7.098 1 97.62 303 ASN B C 1
ATOM 5637 O O . ASN B 1 303 ? -1.667 -1.721 7.512 1 97.62 303 ASN B O 1
ATOM 5641 N N . ALA B 1 304 ? -1.438 -3.924 7.961 1 97.12 304 ALA B N 1
ATOM 5642 C CA . ALA B 1 304 ? -1.275 -3.809 9.406 1 97.12 304 ALA B CA 1
ATOM 5643 C C . ALA B 1 304 ? -2.496 -3.152 10.047 1 97.12 304 ALA B C 1
ATOM 5645 O O . ALA B 1 304 ? -2.365 -2.369 10.992 1 97.12 304 ALA B O 1
ATOM 5646 N N . LEU B 1 305 ? -3.686 -3.396 9.453 1 97.56 305 LEU B N 1
ATOM 5647 C CA . LEU B 1 305 ? -4.93 -2.822 9.953 1 97.56 305 LEU B CA 1
ATOM 5648 C C . LEU B 1 305 ? -5.895 -3.918 10.398 1 97.56 305 LEU B C 1
ATOM 5650 O O . LEU B 1 305 ? -5.809 -5.055 9.922 1 97.56 305 LEU B O 1
ATOM 5654 N N . GLU B 1 306 ? -6.762 -3.574 11.336 1 95.94 306 GLU B N 1
ATOM 5655 C CA . GLU B 1 306 ? -7.938 -4.406 11.578 1 95.94 306 GLU B CA 1
ATOM 5656 C C . GLU B 1 306 ? -9 -4.184 10.5 1 95.94 306 GLU B C 1
ATOM 5658 O O . GLU B 1 306 ? -9.227 -3.053 10.07 1 95.94 306 GLU B O 1
ATOM 5663 N N . PRO B 1 307 ? -9.641 -5.242 10.023 1 96.94 307 PRO B N 1
ATOM 5664 C CA . PRO B 1 307 ? -10.617 -5.105 8.938 1 96.94 307 PRO B CA 1
ATOM 5665 C C . PRO B 1 307 ? -11.82 -4.254 9.328 1 96.94 307 PRO B C 1
ATOM 5667 O O . PRO B 1 307 ? -12.531 -4.586 10.273 1 96.94 307 PRO B O 1
ATOM 5670 N N . PRO B 1 308 ? -12.062 -3.164 8.617 1 97.06 308 PRO B N 1
ATOM 5671 C CA . PRO B 1 308 ? -13.273 -2.379 8.844 1 97.06 308 PRO B CA 1
ATOM 5672 C C . PRO B 1 308 ? -14.5 -2.975 8.164 1 97.06 308 PRO B C 1
ATOM 5674 O O . PRO B 1 308 ? -15.047 -2.377 7.23 1 97.06 308 PRO B O 1
ATOM 5677 N N . ILE B 1 309 ? -15.07 -4.016 8.672 1 96.44 309 ILE B N 1
ATOM 5678 C CA . ILE B 1 309 ? -16.047 -4.883 8.016 1 96.44 309 ILE B CA 1
ATOM 5679 C C . ILE B 1 309 ? -17.375 -4.16 7.895 1 96.44 309 ILE B C 1
ATOM 5681 O O . ILE B 1 309 ? -18.172 -4.457 7 1 96.44 309 ILE B O 1
ATOM 5685 N N . GLN B 1 310 ? -17.641 -3.162 8.75 1 96.56 310 GLN B N 1
ATOM 5686 C CA . GLN B 1 310 ? -18.953 -2.533 8.836 1 96.56 310 GLN B CA 1
ATOM 5687 C C . GLN B 1 310 ? -19.328 -1.835 7.527 1 96.56 310 GLN B C 1
ATOM 5689 O O . GLN B 1 310 ? -20.484 -1.842 7.113 1 96.56 310 GLN B O 1
ATOM 5694 N N . ILE B 1 311 ? -18.359 -1.22 6.93 1 97.81 311 ILE B N 1
ATOM 5695 C CA . ILE B 1 311 ? -18.672 -0.477 5.715 1 97.81 311 ILE B CA 1
ATOM 5696 C C . ILE B 1 311 ? -19.141 -1.44 4.629 1 97.81 311 ILE B C 1
ATOM 5698 O O . ILE B 1 311 ? -20.031 -1.107 3.834 1 97.81 311 ILE B O 1
ATOM 5702 N N . PHE B 1 312 ? -18.516 -2.609 4.516 1 97.81 312 PHE B N 1
ATOM 5703 C CA . PHE B 1 312 ? -18.938 -3.627 3.561 1 97.81 312 PHE B CA 1
ATOM 5704 C C . PHE B 1 312 ? -20.391 -4.031 3.799 1 97.81 312 PHE B C 1
ATOM 5706 O O . PHE B 1 312 ? -21.188 -4.043 2.869 1 97.81 312 PHE B O 1
ATOM 5713 N N . LYS B 1 313 ? -20.703 -4.281 5.035 1 96.69 313 LYS B N 1
ATOM 5714 C CA . LYS B 1 313 ? -22.047 -4.715 5.41 1 96.69 313 LYS B CA 1
ATOM 5715 C C . LYS B 1 313 ? -23.078 -3.621 5.145 1 96.69 313 LYS B C 1
ATOM 5717 O O . LYS B 1 313 ? -24.188 -3.9 4.672 1 96.69 313 LYS B O 1
ATOM 5722 N N . ASP B 1 314 ? -22.703 -2.359 5.449 1 96.94 314 ASP B N 1
ATOM 5723 C CA . ASP B 1 314 ? -23.609 -1.231 5.246 1 96.94 314 ASP B CA 1
ATOM 5724 C C . ASP B 1 314 ? -24.016 -1.11 3.779 1 96.94 314 ASP B C 1
ATOM 5726 O O . ASP B 1 314 ? -25.172 -0.839 3.473 1 96.94 314 ASP B O 1
ATOM 5730 N N . ILE B 1 315 ? -23.094 -1.279 2.926 1 97.12 315 ILE B N 1
ATOM 5731 C CA . ILE B 1 315 ? -23.375 -1.134 1.502 1 97.12 315 ILE B CA 1
ATOM 5732 C C . ILE B 1 315 ? -24.203 -2.318 1.015 1 97.12 315 ILE B C 1
ATOM 5734 O O . ILE B 1 315 ? -25.172 -2.145 0.262 1 97.12 315 ILE B O 1
ATOM 5738 N N . ILE B 1 316 ? -23.906 -3.547 1.416 1 96.25 316 ILE B N 1
ATOM 5739 C CA . ILE B 1 316 ? -24.656 -4.727 1.021 1 96.25 316 ILE B CA 1
ATOM 5740 C C . ILE B 1 316 ? -26.125 -4.562 1.433 1 96.25 316 ILE B C 1
ATOM 5742 O O . ILE B 1 316 ? -27.031 -4.93 0.684 1 96.25 316 ILE B O 1
ATOM 5746 N N . ASP B 1 317 ? -26.344 -3.918 2.521 1 95.5 317 ASP B N 1
ATOM 5747 C CA . ASP B 1 317 ? -27.688 -3.754 3.068 1 95.5 317 ASP B CA 1
ATOM 5748 C C . ASP B 1 317 ? -28.438 -2.631 2.357 1 95.5 317 ASP B C 1
ATOM 5750 O O . ASP B 1 317 ? -29.656 -2.664 2.252 1 95.5 317 ASP B O 1
ATOM 5754 N N . SER B 1 318 ? -27.703 -1.642 1.845 1 94.75 318 SER B N 1
ATOM 5755 C CA . SER B 1 318 ? -28.344 -0.43 1.363 1 94.75 318 SER B CA 1
ATOM 5756 C C . SER B 1 318 ? -28.422 -0.409 -0.16 1 94.75 318 SER B C 1
ATOM 5758 O O . SER B 1 318 ? -29.266 0.282 -0.737 1 94.75 318 SER B O 1
ATOM 5760 N N . VAL B 1 319 ? -27.469 -1.091 -0.726 1 92.94 319 VAL B N 1
ATOM 5761 C CA . VAL B 1 319 ? -27.391 -1.081 -2.184 1 92.94 319 VAL B CA 1
ATOM 5762 C C . VAL B 1 319 ? -27.766 -2.459 -2.729 1 92.94 319 VAL B C 1
ATOM 5764 O O . VAL B 1 319 ? -27.203 -3.471 -2.305 1 92.94 319 VAL B O 1
ATOM 5767 N N . GLY B 1 320 ? -28.719 -2.602 -3.49 1 88.56 320 GLY B N 1
ATOM 5768 C CA . GLY B 1 320 ? -29.125 -3.848 -4.125 1 88.56 320 GLY B CA 1
ATOM 5769 C C . GLY B 1 320 ? -28.672 -3.953 -5.57 1 88.56 320 GLY B C 1
ATOM 5770 O O . GLY B 1 320 ? -27.938 -3.094 -6.059 1 88.56 320 GLY B O 1
ATOM 5771 N N . GLY B 1 321 ? -28.859 -5.125 -6.125 1 90.12 321 GLY B N 1
ATOM 5772 C CA . GLY B 1 321 ? -28.531 -5.344 -7.527 1 90.12 321 GLY B CA 1
ATOM 5773 C C . GLY B 1 321 ? -27.328 -6.23 -7.73 1 90.12 321 GLY B C 1
ATOM 5774 O O . GLY B 1 321 ? -26.688 -6.645 -6.762 1 90.12 321 GLY B O 1
ATOM 5775 N N . LYS B 1 322 ? -27.109 -6.461 -8.93 1 91.12 322 LYS B N 1
ATOM 5776 C CA . LYS B 1 322 ? -26.109 -7.473 -9.289 1 91.12 322 LYS B CA 1
ATOM 5777 C C . LYS B 1 322 ? -24.703 -6.996 -8.969 1 91.12 322 LYS B C 1
ATOM 5779 O O . LYS B 1 322 ? -23.797 -7.812 -8.781 1 91.12 322 LYS B O 1
ATOM 5784 N N . TYR B 1 323 ? -24.516 -5.668 -8.828 1 95 323 TYR B N 1
ATOM 5785 C CA . TYR B 1 323 ? -23.172 -5.145 -8.625 1 95 323 TYR B CA 1
ATOM 5786 C C . TYR B 1 323 ? -22.938 -4.77 -7.164 1 95 323 TYR B C 1
ATOM 5788 O O . TYR B 1 323 ? -21.891 -4.242 -6.812 1 95 323 TYR B O 1
ATOM 5796 N N . SER B 1 324 ? -23.891 -5.098 -6.281 1 97.19 324 SER B N 1
ATOM 5797 C CA . SER B 1 324 ? -23.844 -4.676 -4.883 1 97.19 324 SER B CA 1
ATOM 5798 C C . SER B 1 324 ? -22.578 -5.176 -4.203 1 97.19 324 SER B C 1
ATOM 5800 O O . SER B 1 324 ? -21.938 -4.438 -3.455 1 97.19 324 SER B O 1
ATOM 5802 N N . PHE B 1 325 ? -22.203 -6.367 -4.508 1 97.06 325 PHE B N 1
ATOM 5803 C CA . PHE B 1 325 ? -21.016 -6.953 -3.9 1 97.06 325 PHE B CA 1
ATOM 5804 C C . PHE B 1 325 ? -19.75 -6.227 -4.367 1 97.06 325 PHE B C 1
ATOM 5806 O O . PHE B 1 325 ? -18.828 -6.004 -3.58 1 97.06 325 PHE B O 1
ATOM 5813 N N . TYR B 1 326 ? -19.672 -5.871 -5.617 1 97.62 326 TYR B N 1
ATOM 5814 C CA . TYR B 1 326 ? -18.516 -5.188 -6.168 1 97.62 326 TYR B CA 1
ATOM 5815 C C . TYR B 1 326 ? -18.406 -3.766 -5.625 1 97.62 326 TYR B C 1
ATOM 5817 O O . TYR B 1 326 ? -17.312 -3.281 -5.336 1 97.62 326 TYR B O 1
ATOM 5825 N N . ILE B 1 327 ? -19.578 -3.139 -5.469 1 98.5 327 ILE B N 1
ATOM 5826 C CA . ILE B 1 327 ? -19.625 -1.799 -4.895 1 98.5 327 ILE B CA 1
ATOM 5827 C C . ILE B 1 327 ? -19.141 -1.844 -3.445 1 98.5 327 ILE B C 1
ATOM 5829 O O . ILE B 1 327 ? -18.297 -1.032 -3.037 1 98.5 327 ILE B O 1
ATOM 5833 N N . ALA B 1 328 ? -19.609 -2.832 -2.688 1 98.62 328 ALA B N 1
ATOM 5834 C CA . ALA B 1 328 ? -19.219 -3 -1.29 1 98.62 328 ALA B CA 1
ATOM 5835 C C . ALA B 1 328 ? -17.734 -3.271 -1.169 1 98.62 328 ALA B C 1
ATOM 5837 O O . ALA B 1 328 ? -17.062 -2.721 -0.291 1 98.62 328 ALA B O 1
ATOM 5838 N N . SER B 1 329 ? -17.219 -4.109 -2.043 1 98.62 329 SER B N 1
ATOM 5839 C CA . SER B 1 329 ? -15.797 -4.438 -2.047 1 98.62 329 SER B CA 1
ATOM 5840 C C . SER B 1 329 ? -14.953 -3.209 -2.354 1 98.62 329 SER B C 1
ATOM 5842 O O . SER B 1 329 ? -13.914 -2.992 -1.722 1 98.62 329 SER B O 1
ATOM 5844 N N . SER B 1 330 ? -15.383 -2.385 -3.305 1 98.75 330 SER B N 1
ATOM 5845 C CA . SER B 1 330 ? -14.68 -1.164 -3.668 1 98.75 330 SER B CA 1
ATOM 5846 C C . SER B 1 330 ? -14.641 -0.177 -2.506 1 98.75 330 SER B C 1
ATOM 5848 O O . SER B 1 330 ? -13.617 0.446 -2.242 1 98.75 330 SER B O 1
ATOM 5850 N N . ALA B 1 331 ? -15.75 -0.049 -1.813 1 98.69 331 ALA B N 1
ATOM 5851 C CA . ALA B 1 331 ? -15.828 0.845 -0.66 1 98.69 331 ALA B CA 1
ATOM 5852 C C . ALA B 1 331 ? -14.922 0.359 0.47 1 98.69 331 ALA B C 1
ATOM 5854 O O . ALA B 1 331 ? -14.203 1.151 1.079 1 98.69 331 ALA B O 1
ATOM 5855 N N . TYR B 1 332 ? -15.016 -0.925 0.728 1 98.75 332 TYR B N 1
ATOM 5856 C CA . TYR B 1 332 ? -14.195 -1.543 1.767 1 98.75 332 TYR B CA 1
ATOM 5857 C C . TYR B 1 332 ? -12.711 -1.315 1.503 1 98.75 332 TYR B C 1
ATOM 5859 O O . TYR B 1 332 ? -11.977 -0.877 2.391 1 98.75 332 TYR B O 1
ATOM 5867 N N . LEU B 1 333 ? -12.297 -1.586 0.273 1 98.81 333 LEU B N 1
ATOM 5868 C CA . LEU B 1 333 ? -10.891 -1.428 -0.083 1 98.81 333 LEU B CA 1
ATOM 5869 C C . LEU B 1 333 ? -10.477 0.041 -0.038 1 98.81 333 LEU B C 1
ATOM 5871 O O . LEU B 1 333 ? -9.383 0.37 0.433 1 98.81 333 LEU B O 1
ATOM 5875 N N . SER B 1 334 ? -11.312 0.895 -0.547 1 98.81 334 SER B N 1
ATOM 5876 C CA . SER B 1 334 ? -11.023 2.324 -0.502 1 98.81 334 SER B CA 1
ATOM 5877 C C . SER B 1 334 ? -10.836 2.807 0.932 1 98.81 334 SER B C 1
ATOM 5879 O O . SER B 1 334 ? -9.938 3.607 1.212 1 98.81 334 SER B O 1
ATOM 5881 N N . LEU B 1 335 ? -11.672 2.316 1.842 1 98.75 335 LEU B N 1
ATOM 5882 C CA . LEU B 1 335 ? -11.539 2.697 3.244 1 98.75 335 LEU B CA 1
ATOM 5883 C C . LEU B 1 335 ? -10.219 2.189 3.818 1 98.75 335 LEU B C 1
ATOM 5885 O O . LEU B 1 335 ? -9.547 2.9 4.57 1 98.75 335 LEU B O 1
ATOM 5889 N N . ILE B 1 336 ? -9.844 0.961 3.484 1 98.62 336 ILE B N 1
ATOM 5890 C CA . ILE B 1 336 ? -8.57 0.403 3.932 1 98.62 336 ILE B CA 1
ATOM 5891 C C . ILE B 1 336 ? -7.43 1.32 3.506 1 98.62 336 ILE B C 1
ATOM 5893 O O . ILE B 1 336 ? -6.551 1.639 4.309 1 98.62 336 ILE B O 1
ATOM 5897 N N . PHE B 1 337 ? -7.465 1.783 2.27 1 98.56 337 PHE B N 1
ATOM 5898 C CA . PHE B 1 337 ? -6.359 2.588 1.764 1 98.56 337 PHE B CA 1
ATOM 5899 C C . PHE B 1 337 ? -6.418 4.004 2.33 1 98.56 337 PHE B C 1
ATOM 5901 O O . PHE B 1 337 ? -5.379 4.645 2.518 1 98.56 337 PHE B O 1
ATOM 5908 N N . LYS B 1 338 ? -7.605 4.469 2.652 1 98.19 338 LYS B N 1
ATOM 5909 C CA . LYS B 1 338 ? -7.711 5.703 3.424 1 98.19 338 LYS B CA 1
ATOM 5910 C C . LYS B 1 338 ? -7.059 5.555 4.793 1 98.19 338 LYS B C 1
ATOM 5912 O O . LYS B 1 338 ? -6.262 6.402 5.207 1 98.19 338 LYS B O 1
ATOM 5917 N N . MET B 1 339 ? -7.383 4.477 5.453 1 98.06 339 MET B N 1
ATOM 5918 C CA . MET B 1 339 ? -6.844 4.191 6.781 1 98.06 339 MET B CA 1
ATOM 5919 C C . MET B 1 339 ? -5.34 3.945 6.715 1 98.06 339 MET B C 1
ATOM 5921 O O . MET B 1 339 ? -4.641 4.078 7.719 1 98.06 339 MET B O 1
ATOM 5925 N N . SER B 1 340 ? -4.844 3.547 5.508 1 97.69 340 SER B N 1
ATOM 5926 C CA . SER B 1 340 ? -3.42 3.281 5.316 1 97.69 340 SER B CA 1
ATOM 5927 C C . SER B 1 340 ? -2.646 4.57 5.059 1 97.69 340 SER B C 1
ATOM 5929 O O . SER B 1 340 ? -1.425 4.543 4.895 1 97.69 340 SER B O 1
ATOM 5931 N N . GLY B 1 341 ? -3.316 5.676 4.98 1 95.81 341 GLY B N 1
ATOM 5932 C CA . GLY B 1 341 ? -2.637 6.961 4.906 1 95.81 341 GLY B CA 1
ATOM 5933 C C . GLY B 1 341 ? -2.559 7.516 3.498 1 95.81 341 GLY B C 1
ATOM 5934 O O . GLY B 1 341 ? -1.956 8.57 3.273 1 95.81 341 GLY B O 1
ATOM 5935 N N . TYR B 1 342 ? -3.184 6.863 2.531 1 97.31 342 TYR B N 1
ATOM 5936 C CA . TYR B 1 342 ? -3.152 7.383 1.168 1 97.31 342 TYR B CA 1
ATOM 5937 C C . TYR B 1 342 ? -4.043 8.609 1.03 1 97.31 342 TYR B C 1
ATOM 5939 O O . TYR B 1 342 ? -5.172 8.625 1.521 1 97.31 342 TYR B O 1
ATOM 5947 N N . LEU B 1 343 ? -3.527 9.641 0.356 1 96.94 343 LEU B N 1
ATOM 5948 C CA . LEU B 1 343 ? -4.23 10.906 0.194 1 96.94 343 LEU B CA 1
ATOM 5949 C C . LEU B 1 343 ? -5.355 10.773 -0.829 1 96.94 343 LEU B C 1
ATOM 5951 O O . LEU B 1 343 ? -6.336 11.523 -0.775 1 96.94 343 LEU B O 1
ATOM 5955 N N . ASN B 1 344 ? -5.207 9.922 -1.789 1 97.06 344 ASN B N 1
ATOM 5956 C CA . ASN B 1 344 ? -6.258 9.477 -2.697 1 97.06 344 ASN B CA 1
ATOM 5957 C C . ASN B 1 344 ? -6.504 7.977 -2.576 1 97.06 344 ASN B C 1
ATOM 5959 O O . ASN B 1 344 ? -5.965 7.191 -3.355 1 97.06 344 ASN B O 1
ATOM 5963 N N . PRO B 1 345 ? -7.367 7.625 -1.631 1 98.06 345 PRO B N 1
ATOM 5964 C CA . PRO B 1 345 ? -7.551 6.199 -1.355 1 98.06 345 PRO B CA 1
ATOM 5965 C C . PRO B 1 345 ? -8.18 5.449 -2.525 1 98.06 345 PRO B C 1
ATOM 5967 O O . PRO B 1 345 ? -7.992 4.238 -2.662 1 98.06 345 PRO B O 1
ATOM 5970 N N . TYR B 1 346 ? -8.914 6.164 -3.416 1 98.5 346 TYR B N 1
ATOM 5971 C CA . TYR B 1 346 ? -9.555 5.535 -4.562 1 98.5 346 TYR B CA 1
ATOM 5972 C C . TYR B 1 346 ? -8.539 5.168 -5.633 1 98.5 346 TYR B C 1
ATOM 5974 O O . TYR B 1 346 ? -8.617 4.094 -6.23 1 98.5 346 TYR B O 1
ATOM 5982 N N . GLU B 1 347 ? -7.594 6.078 -5.832 1 97.88 347 GLU B N 1
ATOM 5983 C CA . GLU B 1 347 ? -6.5 5.75 -6.738 1 97.88 347 GLU B CA 1
ATOM 5984 C C . GLU B 1 347 ? -5.66 4.594 -6.195 1 97.88 347 GLU B C 1
ATOM 5986 O O . GLU B 1 347 ? -5.234 3.721 -6.953 1 97.88 347 GLU B O 1
ATOM 5991 N N . ALA B 1 348 ? -5.41 4.613 -4.926 1 98 348 ALA B N 1
ATOM 5992 C CA . ALA B 1 348 ? -4.652 3.529 -4.309 1 98 348 ALA B CA 1
ATOM 5993 C C . ALA B 1 348 ? -5.359 2.189 -4.496 1 98 348 ALA B C 1
ATOM 5995 O O . ALA B 1 348 ? -4.719 1.184 -4.812 1 98 348 ALA B O 1
ATOM 5996 N N . CYS B 1 349 ? -6.688 2.176 -4.301 1 98.38 349 CYS B N 1
ATOM 5997 C CA . CYS B 1 349 ? -7.504 0.986 -4.516 1 98.38 349 CYS B CA 1
ATOM 5998 C C . CYS B 1 349 ? -7.359 0.479 -5.949 1 98.38 349 CYS B C 1
ATOM 6000 O O . CYS B 1 349 ? -7.09 -0.703 -6.168 1 98.38 349 CYS B O 1
ATOM 6002 N N . TYR B 1 350 ? -7.469 1.383 -6.887 1 97.75 350 TYR B N 1
ATOM 6003 C CA . TYR B 1 350 ? -7.355 1.046 -8.305 1 97.75 350 TYR B CA 1
ATOM 6004 C C . TYR B 1 350 ? -5.98 0.468 -8.617 1 97.75 350 TYR B C 1
ATOM 6006 O O . TYR B 1 350 ? -5.875 -0.593 -9.234 1 97.75 350 TYR B O 1
ATOM 6014 N N . ARG B 1 351 ? -4.953 1.094 -8.164 1 97 351 ARG B N 1
ATOM 6015 C CA . ARG B 1 351 ? -3.578 0.697 -8.461 1 97 351 ARG B CA 1
ATOM 6016 C C . ARG B 1 351 ? -3.227 -0.618 -7.777 1 97 351 ARG B C 1
ATOM 6018 O O . ARG B 1 351 ? -2.48 -1.431 -8.328 1 97 351 ARG B O 1
ATOM 6025 N N . PHE B 1 352 ? -3.738 -0.798 -6.598 1 97.81 352 PHE B N 1
ATOM 6026 C CA . PHE B 1 352 ? -3.486 -2.043 -5.883 1 97.81 352 PHE B CA 1
ATOM 6027 C C . PHE B 1 352 ? -4.012 -3.236 -6.668 1 97.81 352 PHE B C 1
ATOM 6029 O O . PHE B 1 352 ? -3.279 -4.195 -6.918 1 97.81 352 PHE B O 1
ATOM 6036 N N . ILE B 1 353 ? -5.234 -3.146 -7.086 1 97.12 353 ILE B N 1
ATOM 6037 C CA . ILE B 1 353 ? -5.855 -4.27 -7.777 1 97.12 353 ILE B CA 1
ATOM 6038 C C . ILE B 1 353 ? -5.168 -4.492 -9.125 1 97.12 353 ILE B C 1
ATOM 6040 O O . ILE B 1 353 ? -4.98 -5.633 -9.555 1 97.12 353 ILE B O 1
ATOM 6044 N N . LYS B 1 354 ? -4.773 -3.434 -9.758 1 94.5 354 LYS B N 1
ATOM 6045 C CA . LYS B 1 354 ? -4.109 -3.516 -11.055 1 94.5 354 LYS B CA 1
ATOM 6046 C C . LYS B 1 354 ? -2.746 -4.188 -10.938 1 94.5 354 LYS B C 1
ATOM 6048 O O . LYS B 1 354 ? -2.281 -4.832 -11.875 1 94.5 354 LYS B O 1
ATOM 6053 N N . ASN B 1 355 ? -2.129 -4.102 -9.703 1 95.56 355 ASN B N 1
ATOM 6054 C CA . ASN B 1 355 ? -0.729 -4.5 -9.586 1 95.56 355 ASN B CA 1
ATOM 6055 C C . ASN B 1 355 ? -0.554 -5.641 -8.586 1 95.56 355 ASN B C 1
ATOM 6057 O O . ASN B 1 355 ? 0.555 -5.891 -8.109 1 95.56 355 ASN B O 1
ATOM 6061 N N . SER B 1 356 ? -1.585 -6.258 -8.227 1 97.06 356 SER B N 1
ATOM 6062 C CA . SER B 1 356 ? -1.478 -7.336 -7.25 1 97.06 356 SER B CA 1
ATOM 6063 C C . SER B 1 356 ? -2.398 -8.5 -7.605 1 97.06 356 SER B C 1
ATOM 6065 O O . SER B 1 356 ? -3.354 -8.328 -8.367 1 97.06 356 SER B O 1
ATOM 6067 N N . VAL B 1 357 ? -2.076 -9.641 -7.098 1 97.06 357 VAL B N 1
ATOM 6068 C CA . VAL B 1 357 ? -2.986 -10.781 -7.172 1 97.06 357 VAL B CA 1
ATOM 6069 C C . VAL B 1 357 ? -4.098 -10.617 -6.137 1 97.06 357 VAL B C 1
ATOM 6071 O O . VAL B 1 357 ? -3.834 -10.289 -4.977 1 97.06 357 VAL B O 1
ATOM 6074 N N . LEU B 1 358 ? -5.305 -10.766 -6.562 1 97.19 358 LEU B N 1
ATOM 6075 C CA . LEU B 1 358 ? -6.441 -10.742 -5.648 1 97.19 358 LEU B CA 1
ATOM 6076 C C . LEU B 1 358 ? -7.09 -12.117 -5.555 1 97.19 358 LEU B C 1
ATOM 6078 O O . LEU B 1 358 ? -8.07 -12.398 -6.254 1 97.19 358 LEU B O 1
ATOM 6082 N N . PRO B 1 359 ? -6.586 -12.961 -4.633 1 98.12 359 PRO B N 1
ATOM 6083 C CA . PRO B 1 359 ? -7.23 -14.266 -4.469 1 98.12 359 PRO B CA 1
ATOM 6084 C C . PRO B 1 359 ? -8.695 -14.148 -4.059 1 98.12 359 PRO B C 1
ATOM 6086 O O . PRO B 1 359 ? -9.102 -13.133 -3.486 1 98.12 359 PRO B O 1
ATOM 6089 N N . GLY B 1 360 ? -9.438 -15.156 -4.402 1 97.75 360 GLY B N 1
ATOM 6090 C CA . GLY B 1 360 ? -10.852 -15.18 -4.051 1 97.75 360 GLY B CA 1
ATOM 6091 C C . GLY B 1 360 ? -11.742 -14.594 -5.129 1 97.75 360 GLY B C 1
ATOM 6092 O O . GLY B 1 360 ? -12.969 -14.648 -5.023 1 97.75 360 GLY B O 1
ATOM 6093 N N . PHE B 1 361 ? -11.125 -14.055 -6.215 1 97.56 361 PHE B N 1
ATOM 6094 C CA . PHE B 1 361 ? -11.883 -13.406 -7.281 1 97.56 361 PHE B CA 1
ATOM 6095 C C . PHE B 1 361 ? -11.391 -13.859 -8.648 1 97.56 361 PHE B C 1
ATOM 6097 O O . PHE B 1 361 ? -10.203 -14.141 -8.828 1 97.56 361 PHE B O 1
ATOM 6104 N N . LEU B 1 362 ? -12.352 -13.953 -9.602 1 97.12 362 LEU B N 1
ATOM 6105 C CA . LEU B 1 362 ? -11.914 -14 -10.992 1 97.12 362 LEU B CA 1
ATOM 6106 C C . LEU B 1 362 ? -11.312 -12.656 -11.414 1 97.12 362 LEU B C 1
ATOM 6108 O O . LEU B 1 362 ? -11.625 -11.625 -10.82 1 97.12 362 LEU B O 1
ATOM 6112 N N . LEU B 1 363 ? -10.484 -12.711 -12.391 1 97.19 363 LEU B N 1
ATOM 6113 C CA . LEU B 1 363 ? -9.781 -11.5 -12.789 1 97.19 363 LEU B CA 1
ATOM 6114 C C . LEU B 1 363 ? -10.758 -10.422 -13.234 1 97.19 363 LEU B C 1
ATOM 6116 O O . LEU B 1 363 ? -10.586 -9.242 -12.906 1 97.19 363 LEU B O 1
ATOM 6120 N N . GLU B 1 364 ? -11.781 -10.773 -13.93 1 96 364 GLU B N 1
ATOM 6121 C CA . GLU B 1 364 ? -12.766 -9.805 -14.398 1 96 364 GLU B CA 1
ATOM 6122 C C . GLU B 1 364 ? -13.492 -9.148 -13.227 1 96 364 GLU B C 1
ATOM 6124 O O . GLU B 1 364 ? -13.805 -7.961 -13.266 1 96 364 GLU B O 1
ATOM 6129 N N . GLU B 1 365 ? -13.773 -9.945 -12.211 1 96.5 365 GLU B N 1
ATOM 6130 C CA . GLU B 1 365 ? -14.406 -9.398 -11.016 1 96.5 365 GLU B CA 1
ATOM 6131 C C . GLU B 1 365 ? -13.516 -8.359 -10.336 1 96.5 365 GLU B C 1
ATOM 6133 O O . GLU B 1 365 ? -13.984 -7.289 -9.945 1 96.5 365 GLU B O 1
ATOM 6138 N N . ALA B 1 366 ? -12.258 -8.734 -10.219 1 97.06 366 ALA B N 1
ATOM 6139 C CA . ALA B 1 366 ? -11.281 -7.812 -9.641 1 97.06 366 ALA B CA 1
ATOM 6140 C C . ALA B 1 366 ? -11.219 -6.512 -10.438 1 97.06 366 ALA B C 1
ATOM 6142 O O . ALA B 1 366 ? -11.133 -5.426 -9.859 1 97.06 366 ALA B O 1
ATOM 6143 N N . LEU B 1 367 ? -11.32 -6.57 -11.727 1 96.56 367 LEU B N 1
ATOM 6144 C CA . LEU B 1 367 ? -11.25 -5.395 -12.586 1 96.56 367 LEU B CA 1
ATOM 6145 C C . LEU B 1 367 ? -12.484 -4.516 -12.398 1 96.56 367 LEU B C 1
ATOM 6147 O O . LEU B 1 367 ? -12.383 -3.285 -12.406 1 96.56 367 LEU B O 1
ATOM 6151 N N . ILE B 1 368 ? -13.602 -5.152 -12.281 1 97 368 ILE B N 1
ATOM 6152 C CA . ILE B 1 368 ? -14.812 -4.375 -12.047 1 97 368 ILE B CA 1
ATOM 6153 C C . ILE B 1 368 ? -14.664 -3.562 -10.766 1 97 368 ILE B C 1
ATOM 6155 O O . ILE B 1 368 ? -14.953 -2.365 -10.742 1 97 368 ILE B O 1
ATOM 6159 N N . ILE B 1 369 ? -14.188 -4.199 -9.711 1 97.75 369 ILE B N 1
ATOM 6160 C CA . ILE B 1 369 ? -13.953 -3.529 -8.438 1 97.75 369 ILE B CA 1
ATOM 6161 C C . ILE B 1 369 ? -12.984 -2.365 -8.633 1 97.75 369 ILE B C 1
ATOM 6163 O O . ILE B 1 369 ? -13.2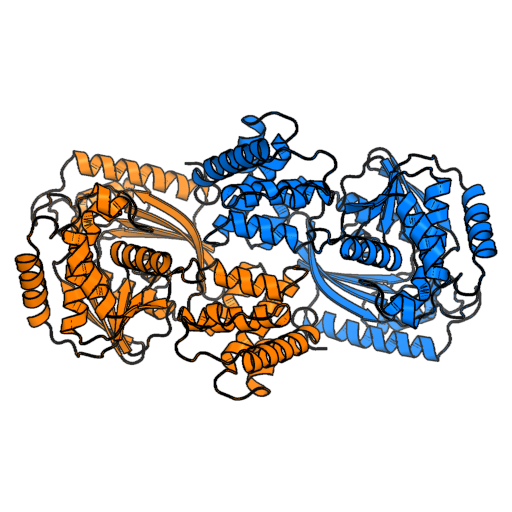34 -1.257 -8.156 1 97.75 369 ILE B O 1
ATOM 6167 N N . SER B 1 370 ? -11.922 -2.574 -9.391 1 97.44 370 SER B N 1
ATOM 6168 C CA . SER B 1 370 ? -10.898 -1.562 -9.641 1 97.44 370 SER B CA 1
ATOM 6169 C C . SER B 1 370 ? -11.469 -0.377 -10.414 1 97.44 370 SER B C 1
ATOM 6171 O O . SER B 1 370 ? -11.125 0.773 -10.133 1 97.44 370 SER B O 1
ATOM 6173 N N . PHE B 1 371 ? -12.328 -0.644 -11.375 1 97.38 371 PHE B N 1
ATOM 6174 C CA . PHE B 1 371 ? -12.898 0.418 -12.203 1 97.38 371 PHE B CA 1
ATOM 6175 C C . PHE B 1 371 ? -13.891 1.252 -11.406 1 97.38 371 PHE B C 1
ATOM 6177 O O . PHE B 1 371 ? -14.008 2.459 -11.617 1 97.38 371 PHE B O 1
ATOM 6184 N N . ILE B 1 372 ? -14.578 0.562 -10.5 1 98 372 ILE B N 1
ATOM 6185 C CA . ILE B 1 372 ? -15.445 1.315 -9.602 1 98 372 ILE B CA 1
ATOM 6186 C C . ILE B 1 372 ? -14.609 2.271 -8.758 1 98 372 ILE B C 1
ATOM 6188 O O . ILE B 1 372 ? -14.945 3.451 -8.625 1 98 372 ILE B O 1
ATOM 6192 N N . CYS B 1 373 ? -13.508 1.84 -8.18 1 98.5 373 CYS B N 1
ATOM 6193 C CA . CYS B 1 373 ? -12.602 2.705 -7.434 1 98.5 373 CYS B CA 1
ATOM 6194 C C . CYS B 1 373 ? -12.125 3.869 -8.297 1 98.5 373 CYS B C 1
ATOM 6196 O O . CYS B 1 373 ? -12.164 5.023 -7.863 1 98.5 373 CYS B O 1
ATOM 6198 N N . LYS B 1 374 ? -11.711 3.559 -9.484 1 97.88 374 LYS B N 1
ATOM 6199 C CA . LYS B 1 374 ? -11.18 4.578 -10.383 1 97.88 374 LYS B CA 1
ATOM 6200 C C . LYS B 1 374 ? -12.234 5.625 -10.727 1 97.88 374 LYS B C 1
ATOM 6202 O O . LYS B 1 374 ? -11.93 6.816 -10.812 1 97.88 374 LYS B O 1
ATOM 6207 N N . SER B 1 375 ? -13.445 5.227 -10.898 1 97.81 375 SER B N 1
ATOM 6208 C CA . SER B 1 375 ? -14.531 6.105 -11.32 1 97.81 375 SER B CA 1
ATOM 6209 C C . SER B 1 375 ? -14.82 7.164 -10.258 1 97.81 375 SER B C 1
ATOM 6211 O O . SER B 1 375 ? -15.5 8.156 -10.539 1 97.81 375 SER B O 1
ATOM 6213 N N . THR B 1 376 ? -14.32 6.953 -9.047 1 97.88 376 THR B N 1
ATOM 6214 C CA . THR B 1 376 ? -14.531 7.914 -7.969 1 97.88 376 THR B CA 1
ATOM 6215 C C . THR B 1 376 ? -13.727 9.188 -8.203 1 97.88 376 THR B C 1
ATOM 6217 O O . THR B 1 376 ? -14.055 10.242 -7.672 1 97.88 376 THR B O 1
ATOM 6220 N N . TYR B 1 377 ? -12.641 9.094 -9.008 1 95.25 377 TYR B N 1
ATOM 6221 C CA . TYR B 1 377 ? -11.773 10.266 -9.109 1 95.25 377 TYR B CA 1
ATOM 6222 C C . TYR B 1 377 ? -11.43 10.57 -10.562 1 95.25 377 TYR B C 1
ATOM 6224 O O . TYR B 1 377 ? -10.875 11.625 -10.867 1 95.25 377 TYR B O 1
ATOM 6232 N N . SER B 1 378 ? -11.719 9.641 -11.422 1 94.88 378 SER B N 1
ATOM 6233 C CA . SER B 1 378 ? -11.406 9.82 -12.836 1 94.88 378 SER B CA 1
ATOM 6234 C C . SER B 1 378 ? -12.398 9.078 -13.719 1 94.88 378 SER B C 1
ATOM 6236 O O . SER B 1 378 ? -12.867 7.992 -13.367 1 94.88 378 SER B O 1
ATOM 6238 N N . LYS B 1 379 ? -12.672 9.562 -14.844 1 92.94 379 LYS B N 1
ATOM 6239 C CA . LYS B 1 379 ? -13.57 8.922 -15.797 1 92.94 379 LYS B CA 1
ATOM 6240 C C . LYS B 1 379 ? -12.953 7.656 -16.375 1 92.94 379 LYS B C 1
ATOM 6242 O O . LYS B 1 379 ? -11.742 7.598 -16.594 1 92.94 379 LYS B O 1
ATOM 6247 N N . ILE B 1 380 ? -13.805 6.691 -16.609 1 91.69 380 ILE B N 1
ATOM 6248 C CA . ILE B 1 380 ? -13.359 5.434 -17.188 1 91.69 380 ILE B CA 1
ATOM 6249 C C . ILE B 1 380 ? -13.492 5.496 -18.719 1 91.69 380 ILE B C 1
ATOM 6251 O O . ILE B 1 380 ? -14.531 5.914 -19.234 1 91.69 380 ILE B O 1
ATOM 6255 N N . LYS B 1 381 ? -12.469 5.098 -19.359 1 88.06 381 LYS B N 1
ATOM 6256 C CA . LYS B 1 381 ? -12.516 5.031 -20.828 1 88.06 381 LYS B CA 1
ATOM 6257 C C . LYS B 1 381 ? -13.102 3.703 -21.297 1 88.06 381 LYS B C 1
ATOM 6259 O O . LYS B 1 381 ? -12.953 2.678 -20.625 1 88.06 381 LYS B O 1
ATOM 6264 N N . LYS B 1 382 ? -13.805 3.67 -22.453 1 86.69 382 LYS B N 1
ATOM 6265 C CA . LYS B 1 382 ? -14.461 2.496 -23.016 1 86.69 382 LYS B CA 1
ATOM 6266 C C . LYS B 1 382 ? -13.469 1.358 -23.234 1 86.69 382 LYS B C 1
ATOM 6268 O O . LYS B 1 382 ? -13.812 0.187 -23.062 1 86.69 382 LYS B O 1
ATOM 6273 N N . LYS B 1 383 ? -12.258 1.661 -23.516 1 86.19 383 LYS B N 1
ATOM 6274 C CA . LYS B 1 383 ? -11.242 0.657 -23.828 1 86.19 383 LYS B CA 1
ATOM 6275 C C . LYS B 1 383 ? -10.898 -0.173 -22.594 1 86.19 383 LYS B C 1
ATOM 6277 O O . LYS B 1 383 ? -10.406 -1.297 -22.719 1 86.19 383 LYS B O 1
ATOM 6282 N N . HIS B 1 384 ? -11.164 0.376 -21.438 1 85.19 384 HIS B N 1
ATOM 6283 C CA . HIS B 1 384 ? -10.828 -0.316 -20.203 1 85.19 384 HIS B CA 1
ATOM 6284 C C . HIS B 1 384 ? -11.836 -1.424 -19.906 1 85.19 384 HIS B C 1
ATOM 6286 O O . HIS B 1 384 ? -11.492 -2.416 -19.25 1 85.19 384 HIS B O 1
ATOM 6292 N N . ILE B 1 385 ? -13.039 -1.27 -20.422 1 90.5 385 ILE B N 1
ATOM 6293 C CA . ILE B 1 385 ? -14.078 -2.207 -20.016 1 90.5 385 ILE B CA 1
ATOM 6294 C C . ILE B 1 385 ? -14.305 -3.238 -21.125 1 90.5 385 ILE B C 1
ATOM 6296 O O . ILE B 1 385 ? -15.117 -4.148 -20.969 1 90.5 385 ILE B O 1
ATOM 6300 N N . LYS B 1 386 ? -13.586 -3.135 -22.234 1 87.94 386 LYS B N 1
ATOM 6301 C CA . LYS B 1 386 ? -13.797 -3.988 -23.406 1 87.94 386 LYS B CA 1
ATOM 6302 C C . LYS B 1 386 ? -13.5 -5.449 -23.078 1 87.94 386 LYS B C 1
ATOM 6304 O O . LYS B 1 386 ? -14.047 -6.355 -23.703 1 87.94 386 LYS B O 1
ATOM 6309 N N . PHE B 1 387 ? -12.734 -5.676 -22.031 1 86.38 387 PHE B N 1
ATOM 6310 C CA . PHE B 1 387 ? -12.281 -7.027 -21.719 1 86.38 387 PHE B CA 1
ATOM 6311 C C . PHE B 1 387 ? -13.266 -7.73 -20.781 1 86.38 387 PHE B C 1
ATOM 6313 O O . PHE B 1 387 ? -13.156 -8.938 -20.562 1 86.38 387 PHE B O 1
ATOM 6320 N N . LEU B 1 388 ? -14.258 -6.984 -20.328 1 90.75 388 LEU B N 1
ATOM 6321 C CA . LEU B 1 388 ? -15.203 -7.547 -19.375 1 90.75 388 LEU B CA 1
ATOM 6322 C C . LEU B 1 388 ? -16.359 -8.219 -20.094 1 90.75 388 LEU B C 1
ATOM 6324 O O . LEU B 1 388 ? -16.859 -7.711 -21.109 1 90.75 388 LEU B O 1
ATOM 6328 N N . SER B 1 389 ? -16.766 -9.305 -19.547 1 87.38 389 SER B N 1
ATOM 6329 C CA . SER B 1 389 ? -17.938 -9.977 -20.078 1 87.38 389 SER B CA 1
ATOM 6330 C C . SER B 1 389 ? -19.219 -9.195 -19.766 1 87.38 389 SER B C 1
ATOM 6332 O O . SER B 1 389 ? -20.062 -9.016 -20.641 1 87.38 389 SER B O 1
ATOM 6334 N N . GLU B 1 390 ? -19.547 -8.758 -18.516 1 83 390 GLU B N 1
ATOM 6335 C CA . GLU B 1 390 ? -20.734 -8.023 -18.094 1 83 390 GLU B CA 1
ATOM 6336 C C . GLU B 1 390 ? -20.672 -6.562 -18.531 1 83 390 GLU B C 1
ATOM 6338 O O . GLU B 1 390 ? -21.703 -5.926 -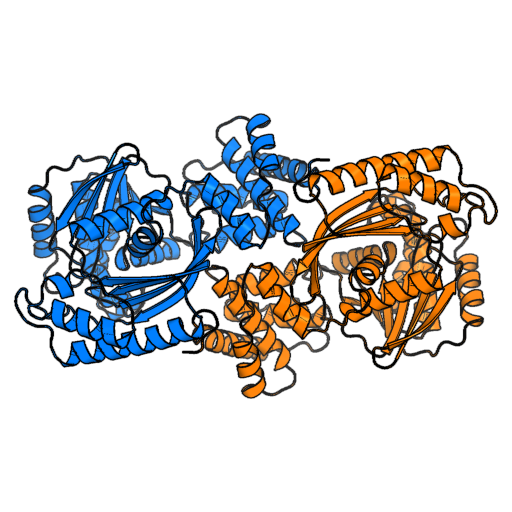18.766 1 83 390 GLU B O 1
ATOM 6343 N N . LYS B 1 391 ? -19.766 -5.938 -18.969 1 86.25 391 LYS B N 1
ATOM 6344 C CA . LYS B 1 391 ? -19.438 -4.605 -19.469 1 86.25 391 LYS B CA 1
ATOM 6345 C C . LYS B 1 391 ? -20.359 -3.549 -18.875 1 86.25 391 LYS B C 1
ATOM 6347 O O . LYS B 1 391 ? -21.172 -2.943 -19.578 1 86.25 391 LYS B O 1
ATOM 6352 N N . PRO B 1 392 ? -20.281 -3.275 -17.516 1 92.12 392 PRO B N 1
ATOM 6353 C CA . PRO B 1 392 ? -21.047 -2.145 -16.984 1 92.12 392 PRO B CA 1
ATOM 6354 C C . PRO B 1 392 ? -20.844 -0.861 -17.781 1 92.12 392 PRO B C 1
ATOM 6356 O O . PRO B 1 392 ? -19.75 -0.612 -18.297 1 92.12 392 PRO B O 1
ATOM 6359 N N . SER B 1 393 ? -21.922 -0.028 -17.859 1 93.25 393 SER B N 1
ATOM 6360 C CA . SER B 1 393 ? -21.812 1.224 -18.594 1 93.25 393 SER B CA 1
ATOM 6361 C C . SER B 1 393 ? -21 2.254 -17.828 1 93.25 393 SER B C 1
ATOM 6363 O O . SER B 1 393 ? -20.812 2.133 -16.609 1 93.25 393 SER B O 1
ATOM 6365 N N . LYS B 1 394 ? -20.5 3.229 -18.562 1 94.19 394 LYS B N 1
ATOM 6366 C CA . LYS B 1 394 ? -19.75 4.324 -17.938 1 94.19 394 LYS B CA 1
ATOM 6367 C C . LYS B 1 394 ? -20.625 5.051 -16.906 1 94.19 394 LYS B C 1
ATOM 6369 O O . LYS B 1 394 ? -20.125 5.449 -15.852 1 94.19 394 LYS B O 1
ATOM 6374 N N . LYS B 1 395 ? -21.938 5.215 -17.188 1 95.25 395 LYS B N 1
ATOM 6375 C CA . LYS B 1 395 ? -22.859 5.879 -16.297 1 95.25 395 LYS B CA 1
ATOM 6376 C C . LYS B 1 395 ? -23.047 5.086 -15 1 95.25 395 LYS B C 1
ATOM 6378 O O . LYS B 1 395 ? -23.062 5.66 -13.914 1 95.25 395 LYS B O 1
ATOM 6383 N N . GLU B 1 396 ? -23.125 3.795 -15.188 1 95.44 396 GLU B N 1
ATOM 6384 C CA . GLU B 1 396 ? -23.219 2.924 -14.023 1 95.44 396 GLU B CA 1
ATOM 6385 C C . GLU B 1 396 ? -21.984 3.029 -13.141 1 95.44 396 GLU B C 1
ATOM 6387 O O . GLU B 1 396 ? -22.094 3.225 -11.93 1 95.44 396 GLU B O 1
ATOM 6392 N N . LEU B 1 397 ? -20.859 2.912 -13.781 1 96.62 397 LEU B N 1
ATOM 6393 C CA . LEU B 1 397 ? -19.609 2.967 -13.031 1 96.62 397 LEU B CA 1
ATOM 6394 C C . LEU B 1 397 ? -19.484 4.293 -12.281 1 96.62 397 LEU B C 1
ATOM 6396 O O . LEU B 1 397 ? -19.047 4.32 -11.133 1 96.62 397 LEU B O 1
ATOM 6400 N N . SER B 1 398 ? -19.812 5.375 -12.938 1 97 398 SER B N 1
ATOM 6401 C CA . SER B 1 398 ? -19.781 6.684 -12.297 1 97 398 SER B CA 1
ATOM 6402 C C . SER B 1 398 ? -20.719 6.73 -11.086 1 97 398 SER B C 1
ATOM 6404 O O . SER B 1 398 ? -20.344 7.258 -10.031 1 97 398 SER B O 1
ATOM 6406 N N . SER B 1 399 ? -21.891 6.172 -11.25 1 97.31 399 SER B N 1
ATOM 6407 C CA . SER B 1 399 ? -22.844 6.113 -10.156 1 97.31 399 SER B CA 1
ATOM 6408 C C . SER B 1 399 ? -22.297 5.289 -8.992 1 97.31 399 SER B C 1
ATOM 6410 O O . SER B 1 399 ? -22.438 5.68 -7.828 1 97.31 399 SER B O 1
ATOM 6412 N N . TYR B 1 400 ? -21.734 4.125 -9.336 1 98 400 TYR B N 1
ATOM 6413 C CA . TYR B 1 400 ? -21.141 3.271 -8.312 1 98 400 TYR B CA 1
ATOM 6414 C C . TYR B 1 400 ? -20.016 3.988 -7.59 1 98 400 TYR B C 1
ATOM 6416 O O . TYR B 1 400 ? -19.891 3.883 -6.367 1 98 400 TYR B O 1
ATOM 6424 N N . GLY B 1 401 ? -19.156 4.688 -8.375 1 98.38 401 GLY B N 1
ATOM 6425 C CA . GLY B 1 401 ? -18.094 5.484 -7.773 1 98.38 401 GLY B CA 1
ATOM 6426 C C . GLY B 1 401 ? -18.609 6.5 -6.77 1 98.38 401 GLY B C 1
ATOM 6427 O O . GLY B 1 401 ? -18.016 6.688 -5.707 1 98.38 401 GLY B O 1
ATOM 6428 N N . ASN B 1 402 ? -19.719 7.172 -7.055 1 98.12 402 ASN B N 1
ATOM 6429 C CA . ASN B 1 402 ? -20.312 8.148 -6.152 1 98.12 402 ASN B CA 1
ATOM 6430 C C . ASN B 1 402 ? -20.812 7.488 -4.863 1 98.12 402 ASN B C 1
ATOM 6432 O O . ASN B 1 402 ? -20.672 8.062 -3.783 1 98.12 402 ASN B O 1
ATOM 6436 N N . ILE B 1 403 ? -21.391 6.34 -5.023 1 98.31 403 ILE B N 1
ATOM 6437 C CA . ILE B 1 403 ? -21.844 5.59 -3.857 1 98.31 403 ILE B CA 1
ATOM 6438 C C . ILE B 1 403 ? -20.656 5.281 -2.947 1 98.31 403 ILE B C 1
ATOM 6440 O O . ILE B 1 403 ? -20.734 5.477 -1.732 1 98.31 403 ILE B O 1
ATOM 6444 N N . VAL B 1 404 ? -19.594 4.797 -3.566 1 98.69 404 VAL B N 1
ATOM 6445 C CA . VAL B 1 404 ? -18.391 4.445 -2.826 1 98.69 404 VAL B CA 1
ATOM 6446 C C . VAL B 1 404 ? -17.844 5.68 -2.109 1 98.69 404 VAL B C 1
ATOM 6448 O O . VAL B 1 404 ? -17.547 5.633 -0.913 1 98.69 404 VAL B O 1
ATOM 6451 N N . LYS B 1 405 ? -17.703 6.785 -2.787 1 98.38 405 LYS B N 1
ATOM 6452 C CA . LYS B 1 405 ? -17.188 8.016 -2.213 1 98.38 405 LYS B CA 1
ATOM 6453 C C . LYS B 1 405 ? -18.016 8.469 -1.016 1 98.38 405 LYS B C 1
ATOM 6455 O O . LYS B 1 405 ? -17.469 8.773 0.046 1 98.38 405 LYS B O 1
ATOM 6460 N N . ASN B 1 406 ? -19.328 8.492 -1.191 1 97.62 406 ASN B N 1
ATOM 6461 C CA . ASN B 1 406 ? -20.234 8.93 -0.137 1 97.62 406 ASN B CA 1
ATOM 6462 C C . ASN B 1 406 ? -20.156 8.023 1.089 1 97.62 406 ASN B C 1
ATOM 6464 O O . ASN B 1 406 ? -20.219 8.5 2.223 1 97.62 406 ASN B O 1
ATOM 6468 N N . ALA B 1 407 ? -20.016 6.754 0.823 1 97.81 407 ALA B N 1
ATOM 6469 C CA . ALA B 1 407 ? -19.922 5.797 1.922 1 97.81 407 ALA B CA 1
ATOM 6470 C C . ALA B 1 407 ? -18.625 5.98 2.699 1 97.81 407 ALA B C 1
ATOM 6472 O O . ALA B 1 407 ? -18.625 6.059 3.93 1 97.81 407 ALA B O 1
ATOM 6473 N N . VAL B 1 408 ? -17.5 6.016 1.981 1 98.25 408 VAL B N 1
ATOM 6474 C CA . VAL B 1 408 ? -16.172 6.094 2.6 1 98.25 408 VAL B CA 1
ATOM 6475 C C . VAL B 1 408 ? -16.078 7.359 3.443 1 98.25 408 VAL B C 1
ATOM 6477 O O . VAL B 1 408 ? -15.477 7.348 4.523 1 98.25 408 VAL B O 1
ATOM 6480 N N . GLU B 1 409 ? -16.672 8.445 3.01 1 96.44 409 GLU B N 1
ATOM 6481 C CA . GLU B 1 409 ? -16.578 9.75 3.672 1 96.44 409 GLU B CA 1
ATOM 6482 C C . GLU B 1 409 ? -17.312 9.734 5.012 1 96.44 409 GLU B C 1
ATOM 6484 O O . GLU B 1 409 ? -17.078 10.586 5.867 1 96.44 409 GLU B O 1
ATOM 6489 N N . LYS B 1 410 ? -18.109 8.766 5.281 1 96.44 410 LYS B N 1
ATOM 6490 C CA . LYS B 1 410 ? -18.906 8.695 6.496 1 96.44 410 LYS B CA 1
ATOM 6491 C C . LYS B 1 410 ? -18.188 7.918 7.59 1 96.44 410 LYS B C 1
ATOM 6493 O O . LYS B 1 410 ? -18.734 7.684 8.664 1 96.44 410 LYS B O 1
ATOM 6498 N N . TYR B 1 411 ? -17 7.496 7.297 1 96.75 411 TYR B N 1
ATOM 6499 C CA . TYR B 1 411 ? -16.281 6.676 8.273 1 96.75 411 TYR B CA 1
ATOM 6500 C C . TYR B 1 411 ? -15.016 7.375 8.742 1 96.75 411 TYR B C 1
ATOM 6502 O O . TYR B 1 411 ? -14.312 8.008 7.949 1 96.75 411 TYR B O 1
ATOM 6510 N N . VAL B 1 412 ? -14.68 7.348 9.969 1 95.88 412 VAL B N 1
ATOM 6511 C CA . VAL B 1 412 ? -13.398 7.645 10.586 1 95.88 412 VAL B CA 1
ATOM 6512 C C . VAL B 1 412 ? -12.773 6.359 11.125 1 95.88 412 VAL B C 1
ATOM 6514 O O . VAL B 1 412 ? -13.258 5.797 12.117 1 95.88 412 VAL B O 1
ATOM 6517 N N . ASN B 1 413 ? -11.688 5.988 10.398 1 93.25 413 ASN B N 1
ATOM 6518 C CA . ASN B 1 413 ? -11.203 4.629 10.602 1 93.25 413 ASN B CA 1
ATOM 6519 C C . ASN B 1 413 ? -12.305 3.598 10.383 1 93.25 413 ASN B C 1
ATOM 6521 O O . ASN B 1 413 ? -12.969 3.605 9.336 1 93.25 413 ASN B O 1
ATOM 6525 N N . GLY B 1 414 ? -12.68 2.725 11.203 1 91.5 414 GLY B N 1
ATOM 6526 C CA . GLY B 1 414 ? -13.695 1.698 11.062 1 91.5 414 GLY B CA 1
ATOM 6527 C C . GLY B 1 414 ? -15.031 2.094 11.672 1 91.5 414 GLY B C 1
ATOM 6528 O O . GLY B 1 414 ? -15.984 1.309 11.656 1 91.5 414 GLY B O 1
ATOM 6529 N N . VAL B 1 415 ? -15.156 3.398 12.047 1 93.94 415 VAL B N 1
ATOM 6530 C CA . VAL B 1 415 ? -16.359 3.814 12.773 1 93.94 415 VAL B CA 1
ATOM 6531 C C . VAL B 1 415 ? -17.219 4.691 11.867 1 93.94 415 VAL B C 1
ATOM 6533 O O . VAL B 1 415 ? -16.75 5.695 11.328 1 93.94 415 VAL B O 1
ATOM 6536 N N . ARG B 1 416 ? -18.469 4.383 11.758 1 93.75 416 ARG B N 1
ATOM 6537 C CA . ARG B 1 416 ? -19.422 5.188 11.008 1 93.75 416 ARG B CA 1
ATOM 6538 C C . ARG B 1 416 ? -19.891 6.391 11.82 1 93.75 416 ARG B C 1
ATOM 6540 O O . ARG B 1 416 ? -20.297 6.238 12.977 1 93.75 416 ARG B O 1
ATOM 6547 N N . LEU B 1 417 ? -19.797 7.57 11.227 1 89.56 417 LEU B N 1
ATOM 6548 C CA . LEU B 1 417 ? -20.188 8.805 11.898 1 89.56 417 LEU B CA 1
ATOM 6549 C C . LEU B 1 417 ? -21.703 8.977 11.867 1 89.56 417 LEU B C 1
ATOM 6551 O O . LEU B 1 417 ? -22.359 8.57 10.898 1 89.56 417 LEU B O 1
#

Radius of gyration: 30.65 Å; Cα contacts (8 Å, |Δi|>4): 1784; chains: 2; bounding box: 58×95×69 Å